Protein AF-0000000066874267 (afdb_homodimer)

Structure (mmCIF, N/CA/C/O backbone):
data_AF-0000000066874267-model_v1
#
loop_
_entity.id
_entity.type
_entity.pdbx_description
1 polymer 'Centrosomal protein of 76 kDa'
#
loop_
_atom_site.group_PDB
_atom_site.id
_atom_site.type_symbol
_atom_site.label_atom_id
_atom_site.label_alt_id
_atom_site.label_comp_id
_atom_site.label_asym_id
_atom_site.label_entity_id
_atom_site.label_seq_id
_atom_site.pdbx_PDB_ins_code
_atom_site.Cartn_x
_atom_site.Cartn_y
_atom_site.Cartn_z
_atom_site.occupancy
_atom_site.B_iso_or_equiv
_atom_site.auth_seq_id
_atom_site.auth_comp_id
_atom_site.auth_asym_id
_atom_site.auth_atom_id
_atom_site.pdbx_PDB_model_num
ATOM 1 N N . MET A 1 1 ? -34.625 -25.141 17.266 1 16.84 1 MET A N 1
ATOM 2 C CA . MET A 1 1 ? -34.594 -23.797 16.688 1 16.84 1 MET A CA 1
ATOM 3 C C . MET A 1 1 ? -33.312 -23.062 17.062 1 16.84 1 MET A C 1
ATOM 5 O O . MET A 1 1 ? -33.344 -22.188 17.938 1 16.84 1 MET A O 1
ATOM 9 N N . LEU A 1 2 ? -32.219 -23.562 17.234 1 17.75 2 LEU A N 1
ATOM 10 C CA . LEU A 1 2 ? -30.953 -23.422 17.938 1 17.75 2 LEU A CA 1
ATOM 11 C C . LEU A 1 2 ? -30.047 -22.422 17.203 1 17.75 2 LEU A C 1
ATOM 13 O O . LEU A 1 2 ? -29.312 -22.797 16.281 1 17.75 2 LEU A O 1
ATOM 17 N N . VAL A 1 3 ? -30.594 -21.297 16.625 1 19.62 3 VAL A N 1
ATOM 18 C CA . VAL A 1 3 ? -29.969 -20.156 15.977 1 19.62 3 VAL A CA 1
ATOM 19 C C . VAL A 1 3 ? -28.891 -19.562 16.906 1 19.62 3 VAL A C 1
ATOM 21 O O . VAL A 1 3 ? -29.203 -19.047 17.969 1 19.62 3 VAL A O 1
ATOM 24 N N . SER A 1 4 ? -27.875 -20.344 17.203 1 19.89 4 SER A N 1
ATOM 25 C CA . SER A 1 4 ? -26.812 -20.047 18.156 1 19.89 4 SER A CA 1
ATOM 26 C C . SER A 1 4 ? -26.25 -18.641 17.938 1 19.89 4 SER A C 1
ATOM 28 O O . SER A 1 4 ? -26.125 -18.188 16.797 1 19.89 4 SER A O 1
ATOM 30 N N . LYS A 1 5 ? -26.516 -17.703 18.891 1 24.44 5 LYS A N 1
ATOM 31 C CA . LYS A 1 5 ? -25.969 -16.391 19.234 1 24.44 5 LYS A CA 1
ATOM 32 C C . LYS A 1 5 ? -24.469 -16.344 19.047 1 24.44 5 LYS A C 1
ATOM 34 O O . LYS A 1 5 ? -23.719 -16.953 19.812 1 24.44 5 LYS A O 1
ATOM 39 N N . ILE A 1 6 ? -23.984 -16.531 17.938 1 23.16 6 ILE A N 1
ATOM 40 C CA . ILE A 1 6 ? -22.594 -16.266 17.562 1 23.16 6 ILE A CA 1
ATOM 41 C C . ILE A 1 6 ? -22.109 -14.977 18.219 1 23.16 6 ILE A C 1
ATOM 43 O O . ILE A 1 6 ? -22.656 -13.898 17.953 1 23.16 6 ILE A O 1
ATOM 47 N N . LYS A 1 7 ? -21.578 -14.961 19.484 1 24.89 7 LYS A N 1
ATOM 48 C CA . LYS A 1 7 ? -21.172 -14.031 20.531 1 24.89 7 LYS A CA 1
ATOM 49 C C . LYS A 1 7 ? -20.344 -12.891 19.969 1 24.89 7 LYS A C 1
ATOM 51 O O . LYS A 1 7 ? -19.406 -13.125 19.188 1 24.89 7 LYS A O 1
ATOM 56 N N . SER A 1 8 ? -20.781 -11.609 20.062 1 26.59 8 SER A N 1
ATOM 57 C CA . SER A 1 8 ? -20.359 -10.227 19.844 1 26.59 8 SER A CA 1
ATOM 58 C C . SER A 1 8 ? -18.938 -10.008 20.328 1 26.59 8 SER A C 1
ATOM 60 O O . SER A 1 8 ? -18.344 -8.953 20.078 1 26.59 8 SER A O 1
ATOM 62 N N . LYS A 1 9 ? -18.391 -10.828 21.219 1 29.64 9 LYS A N 1
ATOM 63 C CA . LYS A 1 9 ? -17.141 -10.547 21.922 1 29.64 9 LYS A CA 1
ATOM 64 C C . LYS A 1 9 ? -15.938 -10.688 20.984 1 29.64 9 LYS A C 1
ATOM 66 O O . LYS A 1 9 ? -14.883 -10.094 21.234 1 29.64 9 LYS A O 1
ATOM 71 N N . GLU A 1 10 ? -16.016 -11.539 20.031 1 29.89 10 GLU A N 1
ATOM 72 C CA . GLU A 1 10 ? -14.812 -11.742 19.219 1 29.89 10 GLU A CA 1
ATOM 73 C C . GLU A 1 10 ? -14.562 -10.555 18.297 1 29.89 10 GLU A C 1
ATOM 75 O O . GLU A 1 10 ? -13.461 -10.398 17.766 1 29.89 10 GLU A O 1
ATOM 80 N N . GLN A 1 11 ? -15.594 -9.844 18 1 29.8 11 GLN A N 1
ATOM 81 C CA . GLN A 1 11 ? -15.414 -8.711 17.094 1 29.8 11 GLN A CA 1
ATOM 82 C C . GLN A 1 11 ? -14.625 -7.59 17.766 1 29.8 11 GLN A C 1
ATOM 84 O O . GLN A 1 11 ? -13.992 -6.785 17.078 1 29.8 11 GLN A O 1
ATOM 89 N N . SER A 1 12 ? -14.805 -7.484 19.062 1 31.69 12 SER A N 1
ATOM 90 C CA . SER A 1 12 ? -14.25 -6.332 19.766 1 31.69 12 SER A CA 1
ATOM 91 C C . SER A 1 12 ? -12.727 -6.312 19.703 1 31.69 12 SER A C 1
ATOM 93 O O . SER A 1 12 ? -12.117 -5.246 19.672 1 31.69 12 SER A O 1
ATOM 95 N N . ASN A 1 13 ? -12.164 -7.504 19.688 1 30.94 13 ASN A N 1
ATOM 96 C CA . ASN A 1 13 ? -10.719 -7.543 19.875 1 30.94 13 ASN A CA 1
ATOM 97 C C . ASN A 1 13 ? -9.977 -7.18 18.594 1 30.94 13 ASN A C 1
ATOM 99 O O . ASN A 1 13 ? -8.75 -7.059 18.594 1 30.94 13 ASN A O 1
ATOM 103 N N . ILE A 1 14 ? -10.727 -7.289 17.578 1 31.17 14 ILE A N 1
ATOM 104 C CA . ILE A 1 14 ? -9.992 -7.094 16.344 1 31.17 14 ILE A CA 1
ATOM 105 C C . ILE A 1 14 ? -9.602 -5.629 16.203 1 31.17 14 ILE A C 1
ATOM 107 O O . ILE A 1 14 ? -8.5 -5.316 15.734 1 31.17 14 ILE A O 1
ATOM 111 N N . PHE A 1 15 ? -10.57 -4.785 16.562 1 31.53 15 PHE A N 1
ATOM 112 C CA . PHE A 1 15 ? -10.305 -3.383 16.266 1 31.53 15 PHE A CA 1
ATOM 113 C C . PHE A 1 15 ? -9.227 -2.826 17.188 1 31.53 15 PHE A C 1
ATOM 115 O O . PHE A 1 15 ? -8.773 -1.693 17.016 1 31.53 15 PHE A O 1
ATOM 122 N N . SER A 1 16 ? -9.125 -3.449 18.266 1 30.08 16 SER A N 1
ATOM 123 C CA . SER A 1 16 ? -8.172 -2.84 19.172 1 30.08 16 SER A CA 1
ATOM 124 C C . SER A 1 16 ? -6.746 -2.953 18.656 1 30.08 16 SER A C 1
ATOM 126 O O . SER A 1 16 ? -5.812 -2.404 19.234 1 30.08 16 SER A O 1
ATOM 128 N N . ARG A 1 17 ? -6.574 -3.861 17.719 1 30.7 17 ARG A N 1
ATOM 129 C CA . ARG A 1 17 ? -5.188 -4.09 17.312 1 30.7 17 ARG A CA 1
ATOM 130 C C . ARG A 1 17 ? -4.75 -3.09 16.25 1 30.7 17 ARG A C 1
ATOM 132 O O . ARG A 1 17 ? -3.977 -3.432 15.359 1 30.7 17 ARG A O 1
ATOM 139 N N . CYS A 1 18 ? -5.523 -2.039 16.047 1 28.09 18 CYS A N 1
ATOM 140 C CA . CYS A 1 18 ? -5.246 -1.227 14.859 1 28.09 18 CYS A CA 1
ATOM 141 C C . CYS A 1 18 ? -3.771 -0.851 14.789 1 28.09 18 CYS A C 1
ATOM 143 O O . CYS A 1 18 ? -3.123 -1.064 13.766 1 28.09 18 CYS A O 1
ATOM 145 N N . HIS A 1 19 ? -3.596 0.464 15.344 1 27.56 19 HIS A N 1
ATOM 146 C CA . HIS A 1 19 ? -2.316 1.11 15.07 1 27.56 19 HIS A CA 1
ATOM 147 C C . HIS A 1 19 ? -1.183 0.424 15.828 1 27.56 19 HIS A C 1
ATOM 149 O O . HIS A 1 19 ? -0.688 0.95 16.828 1 27.56 19 HIS A O 1
ATOM 155 N N . ASP A 1 20 ? -1.33 -0.837 15.961 1 29.5 20 ASP A N 1
ATOM 156 C CA . ASP A 1 20 ? -0.331 -1.401 16.859 1 29.5 20 ASP A CA 1
ATOM 157 C C . ASP A 1 20 ? 1.081 -1.175 16.328 1 29.5 20 ASP A C 1
ATOM 159 O O . ASP A 1 20 ? 2.014 -1.89 16.703 1 29.5 20 ASP A O 1
ATOM 163 N N . SER A 1 21 ? 1.077 -0.514 15.258 1 28.86 21 SER A N 1
ATOM 164 C CA . SER A 1 21 ? 2.506 -0.435 14.977 1 28.86 21 SER A CA 1
ATOM 165 C C . SER A 1 21 ? 3.297 -0.051 16.219 1 28.86 21 SER A C 1
ATOM 167 O O . SER A 1 21 ? 4.527 -0.001 16.188 1 28.86 21 SER A O 1
ATOM 169 N N . PHE A 1 22 ? 2.629 0.917 16.922 1 26.67 22 PHE A N 1
ATOM 170 C CA . PHE A 1 22 ? 3.592 1.436 17.875 1 26.67 22 PHE A CA 1
ATOM 171 C C . PHE A 1 22 ? 3.898 0.396 18.953 1 26.67 22 PHE A C 1
ATOM 173 O O . PHE A 1 22 ? 2.986 -0.129 19.594 1 26.67 22 PHE A O 1
ATOM 180 N N . LYS A 1 23 ? 5.027 -0.113 18.938 1 30.25 23 LYS A N 1
ATOM 181 C CA . LYS A 1 23 ? 5.727 -0.814 20 1 30.25 23 LYS A CA 1
ATOM 182 C C . LYS A 1 23 ? 5.305 -0.286 21.375 1 30.25 23 LYS A C 1
ATOM 184 O O . LYS A 1 23 ? 5.805 -0.744 22.406 1 30.25 23 LYS A O 1
ATOM 189 N N . SER A 1 24 ? 4.648 0.965 21.297 1 27.42 24 SER A N 1
ATOM 190 C CA . SER A 1 24 ? 4.629 1.567 22.625 1 27.42 24 SER A CA 1
ATOM 191 C C . SER A 1 24 ? 3.393 1.136 23.406 1 27.42 24 SER A C 1
ATOM 193 O O . SER A 1 24 ? 3.1 1.69 24.469 1 27.42 24 SER A O 1
ATOM 195 N N . THR A 1 25 ? 2.295 0.847 22.688 1 29.45 25 THR A N 1
ATOM 196 C CA . THR A 1 25 ? 1.247 0.598 23.672 1 29.45 25 THR A CA 1
ATOM 197 C C . THR A 1 25 ? 1.549 -0.664 24.484 1 29.45 25 THR A C 1
ATOM 199 O O . THR A 1 25 ? 1.672 -1.752 23.906 1 29.45 25 THR A O 1
ATOM 202 N N . TYR A 1 26 ? 2.184 -0.412 25.562 1 28.52 26 TYR A N 1
ATOM 203 C CA . TYR A 1 26 ? 2.637 -1.335 26.594 1 28.52 26 TYR A CA 1
ATOM 204 C C . TYR A 1 26 ? 1.454 -2.025 27.266 1 28.52 26 TYR A C 1
ATOM 206 O O . TYR A 1 26 ? 0.593 -1.366 27.844 1 28.52 26 TYR A O 1
ATOM 214 N N . GLU A 1 27 ? 0.888 -2.936 26.766 1 31.95 27 GLU A N 1
ATOM 215 C CA . GLU A 1 27 ? -0.055 -3.691 27.578 1 31.95 27 GLU A CA 1
ATOM 216 C C . GLU A 1 27 ? 0.465 -3.863 29 1 31.95 27 GLU A C 1
ATOM 218 O O . GLU A 1 27 ? 1.636 -3.592 29.281 1 31.95 27 GLU A O 1
ATOM 223 N N . ASP A 1 28 ? 0.007 -4.965 29.797 1 29.12 28 ASP A N 1
ATOM 224 C CA . ASP A 1 28 ? 0.048 -5.281 31.219 1 29.12 28 ASP A CA 1
ATOM 225 C C . ASP A 1 28 ? 1.484 -5.297 31.734 1 29.12 28 ASP A C 1
ATOM 227 O O . ASP A 1 28 ? 1.79 -4.68 32.75 1 29.12 28 ASP A O 1
ATOM 231 N N . SER A 1 29 ? 2.143 -6.617 31.859 1 30.2 29 SER A N 1
ATOM 232 C CA . SER A 1 29 ? 3.203 -6.918 32.812 1 30.2 29 SER A CA 1
ATOM 233 C C . SER A 1 29 ? 4.406 -6.004 32.625 1 30.2 29 SER A C 1
ATOM 235 O O . SER A 1 29 ? 4.488 -5.289 31.609 1 30.2 29 SER A O 1
ATOM 237 N N . LYS A 1 30 ? 5.91 -6.641 32.938 1 31.09 30 LYS A N 1
ATOM 238 C CA . LYS A 1 30 ? 7.312 -6.305 33.188 1 31.09 30 LYS A CA 1
ATOM 239 C C . LYS A 1 30 ? 7.977 -5.746 31.922 1 31.09 30 LYS A C 1
ATOM 241 O O . LYS A 1 30 ? 9.039 -6.219 31.516 1 31.09 30 LYS A O 1
ATOM 246 N N . THR A 1 31 ? 7.301 -5.219 31.031 1 33.34 31 THR A N 1
ATOM 247 C CA . THR A 1 31 ? 8.164 -4.902 29.906 1 33.34 31 THR A CA 1
ATOM 248 C C . THR A 1 31 ? 9.016 -3.672 30.188 1 33.34 31 THR A C 1
ATOM 250 O O . THR A 1 31 ? 8.484 -2.613 30.547 1 33.34 31 THR A O 1
ATOM 253 N N . CYS A 1 32 ? 10.211 -3.859 30.625 1 31.55 32 CYS A N 1
ATOM 254 C CA . CYS A 1 32 ? 11.336 -2.951 30.828 1 31.55 32 CYS A CA 1
ATOM 255 C C . CYS A 1 32 ? 11.562 -2.084 29.594 1 31.55 32 CYS A C 1
ATOM 257 O O . CYS A 1 32 ? 11.711 -2.6 28.484 1 31.55 32 CYS A O 1
ATOM 259 N N . MET A 1 33 ? 10.836 -1.027 29.594 1 38.56 33 MET A N 1
ATOM 260 C CA . MET A 1 33 ? 11.281 -0.154 28.516 1 38.56 33 MET A CA 1
ATOM 261 C C . MET A 1 33 ? 12.648 0.446 28.828 1 38.56 33 MET A C 1
ATOM 263 O O . MET A 1 33 ? 12.867 0.944 29.938 1 38.56 33 MET A O 1
ATOM 267 N N . SER A 1 34 ? 13.625 -0.039 28.328 1 41.41 34 SER A N 1
ATOM 268 C CA . SER A 1 34 ? 14.93 0.608 28.422 1 41.41 34 SER A CA 1
ATOM 269 C C . SER A 1 34 ? 14.992 1.862 27.562 1 41.41 34 SER A C 1
ATOM 271 O O . SER A 1 34 ? 14.719 1.806 26.359 1 41.41 34 SER A O 1
ATOM 273 N N . ILE A 1 35 ? 14.68 2.92 28.266 1 45.06 35 ILE A N 1
ATOM 274 C CA . ILE A 1 35 ? 14.914 4.168 27.547 1 45.06 35 ILE A CA 1
ATOM 275 C C . ILE A 1 35 ? 16.406 4.48 27.531 1 45.06 35 ILE A C 1
ATOM 277 O O . ILE A 1 35 ? 17.031 4.609 28.594 1 45.06 35 ILE A O 1
ATOM 281 N N . ASN A 1 36 ? 17.094 4.125 26.641 1 41.03 36 ASN A N 1
ATOM 282 C CA . ASN A 1 36 ? 18.484 4.535 26.5 1 41.03 36 ASN A CA 1
ATOM 283 C C . ASN A 1 36 ? 18.594 6.02 26.156 1 41.03 36 ASN A C 1
ATOM 285 O O . ASN A 1 36 ? 18.25 6.438 25.047 1 41.03 36 ASN A O 1
ATOM 289 N N . THR A 1 37 ? 18.562 6.809 27.266 1 48.44 37 THR A N 1
ATOM 290 C CA . THR A 1 37 ? 18.672 8.25 27.109 1 48.44 37 THR A CA 1
ATOM 291 C C . THR A 1 37 ? 20.125 8.68 26.938 1 48.44 37 THR A C 1
ATOM 293 O O . THR A 1 37 ? 20.766 9.094 27.906 1 48.44 37 THR A O 1
ATOM 296 N N . SER A 1 38 ? 20.906 8.18 26.25 1 49.06 38 SER A N 1
ATOM 297 C CA . SER A 1 38 ? 22.297 8.609 26.281 1 49.06 38 SER A CA 1
ATOM 298 C C . SER A 1 38 ? 22.422 10.102 25.984 1 49.06 38 SER A C 1
ATOM 300 O O . SER A 1 38 ? 23.234 10.805 26.594 1 49.06 38 SER A O 1
ATOM 302 N N . SER A 1 39 ? 21.625 10.734 25.031 1 55.38 39 SER A N 1
ATOM 303 C CA . SER A 1 39 ? 22.078 12.07 24.641 1 55.38 39 SER A CA 1
ATOM 304 C C . SER A 1 39 ? 20.938 13.094 24.75 1 55.38 39 SER A C 1
ATOM 306 O O . SER A 1 39 ? 21.172 14.297 24.641 1 55.38 39 SER A O 1
ATOM 308 N N . THR A 1 40 ? 19.719 12.68 25.141 1 66.75 40 THR A N 1
ATOM 309 C CA . THR A 1 40 ? 18.672 13.703 25.078 1 66.75 40 THR A CA 1
ATOM 310 C C . THR A 1 40 ? 17.75 13.609 26.297 1 66.75 40 THR A C 1
ATOM 312 O O . THR A 1 40 ? 17.688 12.562 26.938 1 66.75 40 THR A O 1
ATOM 315 N N . ALA A 1 41 ? 17.344 14.852 26.828 1 75.88 41 ALA A N 1
ATOM 316 C CA . ALA A 1 41 ? 16.344 14.891 27.891 1 75.88 41 ALA A CA 1
ATOM 317 C C . ALA A 1 41 ? 15.016 14.305 27.422 1 75.88 41 ALA A C 1
ATOM 319 O O . ALA A 1 41 ? 14.656 14.422 26.25 1 75.88 41 ALA A O 1
ATOM 320 N N . VAL A 1 42 ? 14.438 13.594 28.422 1 80.75 42 VAL A N 1
ATOM 321 C CA . VAL A 1 42 ? 13.188 12.922 28.062 1 80.75 42 VAL A CA 1
ATOM 322 C C . VAL A 1 42 ? 12.086 13.336 29.031 1 80.75 42 VAL A C 1
ATOM 324 O O . VAL A 1 42 ? 12.305 13.383 30.25 1 80.75 42 VAL A O 1
ATOM 327 N N . LEU A 1 43 ? 10.984 13.836 28.5 1 85.56 43 LEU A N 1
ATOM 328 C CA . LEU A 1 43 ? 9.773 14.078 29.281 1 85.56 43 LEU A CA 1
ATOM 329 C C . LEU A 1 43 ? 8.867 12.859 29.266 1 85.56 43 LEU A C 1
ATOM 331 O O . LEU A 1 43 ? 8.492 12.367 28.203 1 85.56 43 LEU A O 1
ATOM 335 N N . VAL A 1 44 ? 8.609 12.375 30.422 1 86.5 44 VAL A N 1
ATOM 336 C CA . VAL A 1 44 ? 7.723 11.227 30.547 1 86.5 44 VAL A CA 1
ATOM 337 C C . VAL A 1 44 ? 6.375 11.664 31.109 1 86.5 44 VAL A C 1
ATOM 339 O O . VAL A 1 44 ? 6.316 12.273 32.188 1 86.5 44 VAL A O 1
ATOM 342 N N . VAL A 1 45 ? 5.352 11.422 30.406 1 91.5 45 VAL A N 1
ATOM 343 C CA . VAL A 1 45 ? 3.994 11.719 30.844 1 91.5 45 VAL A CA 1
ATOM 344 C C . VAL A 1 45 ? 3.256 10.422 31.156 1 91.5 45 VAL A C 1
ATOM 346 O O . VAL A 1 45 ? 2.924 9.656 30.25 1 91.5 45 VAL A O 1
ATOM 349 N N . GLU A 1 46 ? 3.01 10.195 32.344 1 91 46 GLU A N 1
ATOM 350 C CA . GLU A 1 46 ? 2.215 9.055 32.781 1 91 46 GLU A CA 1
ATOM 351 C C . GLU A 1 46 ? 0.778 9.469 33.094 1 91 46 GLU A C 1
ATOM 353 O O . GLU A 1 46 ? 0.54 10.281 34 1 91 46 GLU A O 1
ATOM 358 N N . VAL A 1 47 ? -0.068 8.938 32.375 1 93.19 47 VAL A N 1
ATOM 359 C CA . VAL A 1 47 ? -1.48 9.203 32.625 1 93.19 47 VAL A CA 1
ATOM 360 C C . VAL A 1 47 ? -2.043 8.133 33.562 1 93.19 47 VAL A C 1
ATOM 362 O O . VAL A 1 47 ? -2.191 6.969 33.156 1 93.19 47 VAL A O 1
ATOM 365 N N . LEU A 1 48 ? -2.457 8.531 34.688 1 91 48 LEU A N 1
ATOM 366 C CA . LEU A 1 48 ? -2.846 7.578 35.719 1 91 48 LEU A CA 1
ATOM 367 C C . LEU A 1 48 ? -4.344 7.305 35.688 1 91 48 LEU A C 1
ATOM 369 O O . LEU A 1 48 ? -4.766 6.211 35.281 1 91 48 LEU A O 1
ATOM 373 N N . GLN A 1 49 ? -5.074 8.297 36.031 1 90.94 49 GLN A N 1
ATOM 374 C CA . GLN A 1 49 ? -6.52 8.109 36.094 1 90.94 49 GLN A CA 1
ATOM 375 C C . GLN A 1 49 ? -7.254 9.398 35.75 1 90.94 49 GLN A C 1
ATOM 377 O O . GLN A 1 49 ? -6.656 10.477 35.719 1 90.94 49 GLN A O 1
ATOM 382 N N . GLY A 1 50 ? -8.5 9.164 35.375 1 88.81 50 GLY A N 1
ATOM 383 C CA . GLY A 1 50 ? -9.422 10.266 35.188 1 88.81 50 GLY A CA 1
ATOM 384 C C . GLY A 1 50 ? -10.43 10.406 36.312 1 88.81 50 GLY A C 1
ATOM 385 O O . GLY A 1 50 ? -10.781 9.414 36.969 1 88.81 50 GLY A O 1
ATOM 386 N N . ARG A 1 51 ? -10.758 11.711 36.562 1 87.62 51 ARG A N 1
ATOM 387 C CA . ARG A 1 51 ? -11.773 11.984 37.562 1 87.62 51 ARG A CA 1
ATOM 388 C C . ARG A 1 51 ? -12.883 12.867 37 1 87.62 51 ARG A C 1
ATOM 390 O O . ARG A 1 51 ? -12.648 13.672 36.094 1 87.62 51 ARG A O 1
ATOM 397 N N . ALA A 1 52 ? -14.039 12.695 37.5 1 81.69 52 ALA A N 1
ATOM 398 C CA . ALA A 1 52 ? -15.203 13.539 37.219 1 81.69 52 ALA A CA 1
ATOM 399 C C . ALA A 1 52 ? -15.492 13.594 35.719 1 81.69 52 ALA A C 1
ATOM 401 O O . ALA A 1 52 ? -15.797 14.656 35.156 1 81.69 52 ALA A O 1
ATOM 402 N N . PHE A 1 53 ? -15.109 12.578 35.094 1 76.5 53 PHE A N 1
ATOM 403 C CA . PHE A 1 53 ? -15.492 12.578 33.688 1 76.5 53 PHE A CA 1
ATOM 404 C C . PHE A 1 53 ? -17 12.688 33.531 1 76.5 53 PHE A C 1
ATOM 406 O O . PHE A 1 53 ? -17.75 11.969 34.219 1 76.5 53 PHE A O 1
ATOM 413 N N . THR A 1 54 ? -17.438 14.031 33.781 1 54.94 54 THR A N 1
ATOM 414 C CA . THR A 1 54 ? -18.844 14.414 33.812 1 54.94 54 THR A CA 1
ATOM 415 C C . THR A 1 54 ? -19.672 13.531 32.906 1 54.94 54 THR A C 1
ATOM 417 O O . THR A 1 54 ? -19.156 13 31.906 1 54.94 54 THR A O 1
ATOM 420 N N . SER A 1 55 ? -20.875 13.266 33.406 1 44.84 55 SER A N 1
ATOM 421 C CA . SER A 1 55 ? -22.125 12.758 32.875 1 44.84 55 SER A CA 1
ATOM 422 C C . SER A 1 55 ? -22.391 13.32 31.469 1 44.84 55 SER A C 1
ATOM 424 O O . SER A 1 55 ? -23.406 13.016 30.859 1 44.84 55 SER A O 1
ATOM 426 N N . HIS A 1 56 ? -21.734 14.445 31.25 1 45.62 56 HIS A N 1
ATOM 427 C CA . HIS A 1 56 ? -22.109 15.117 30.016 1 45.62 56 HIS A CA 1
ATOM 428 C C . HIS A 1 56 ? -22.047 14.164 28.828 1 45.62 56 HIS A C 1
ATOM 430 O O . HIS A 1 56 ? -22.406 14.531 27.703 1 45.62 56 HIS A O 1
ATOM 436 N N . LEU A 1 57 ? -21.219 13.32 29.016 1 46.56 57 LEU A N 1
ATOM 437 C CA . LEU A 1 57 ? -21.391 12.375 27.922 1 46.56 57 LEU A CA 1
ATOM 438 C C . LEU A 1 57 ? -22.844 11.961 27.766 1 46.56 57 LEU A C 1
ATOM 440 O O . LEU A 1 57 ? -23.172 11.094 26.969 1 46.56 57 LEU A O 1
ATOM 444 N N . GLN A 1 58 ? -23.594 12.273 28.797 1 39.94 58 GLN A N 1
ATOM 445 C CA . GLN A 1 58 ? -25.031 12.023 28.875 1 39.94 58 GLN A CA 1
ATOM 446 C C . GLN A 1 58 ? -25.781 12.805 27.812 1 39.94 58 GLN A C 1
ATOM 448 O O . GLN A 1 58 ? -26.953 12.531 27.562 1 39.94 58 GLN A O 1
ATOM 453 N N . THR A 1 59 ? -25.453 14.188 27.75 1 38.28 59 THR A N 1
ATOM 454 C CA . THR A 1 59 ? -26.406 15.008 27.016 1 38.28 59 THR A CA 1
ATOM 455 C C . THR A 1 59 ? -26.719 14.383 25.656 1 38.28 59 THR A C 1
ATOM 457 O O . THR A 1 59 ? -27.469 14.953 24.875 1 38.28 59 THR A O 1
ATOM 460 N N . TYR A 1 60 ? -25.781 13.852 24.969 1 34.09 60 TYR A N 1
ATOM 461 C CA . TYR A 1 60 ? -26.484 13.625 23.703 1 34.09 60 TYR A CA 1
ATOM 462 C C . TYR A 1 60 ? -27.828 12.938 23.938 1 34.09 60 TYR A C 1
ATOM 464 O O . TYR A 1 60 ? -27.906 11.969 24.688 1 34.09 60 TYR A O 1
ATOM 472 N N . GLU A 1 61 ? -28.906 13.75 23.875 1 35.88 61 GLU A N 1
ATOM 473 C CA . GLU A 1 61 ? -30.344 13.484 24 1 35.88 61 GLU A CA 1
ATOM 474 C C . GLU A 1 61 ? -30.641 12 23.859 1 35.88 61 GLU A C 1
ATOM 476 O O . GLU A 1 61 ? -31.422 11.438 24.641 1 35.88 61 GLU A O 1
ATOM 481 N N . ASP A 1 62 ? -30.672 11.594 22.531 1 35.78 62 ASP A N 1
ATOM 482 C CA . ASP A 1 62 ? -31.438 10.367 22.281 1 35.78 62 ASP A CA 1
ATOM 483 C C . ASP A 1 62 ? -30.859 9.203 23.078 1 35.78 62 ASP A C 1
ATOM 485 O O . ASP A 1 62 ? -31.016 8.039 22.703 1 35.78 62 ASP A O 1
ATOM 489 N N . ILE A 1 63 ? -30.016 9.477 23.969 1 34.5 63 ILE A N 1
ATOM 490 C CA . ILE A 1 63 ? -29.578 8.32 24.734 1 34.5 63 ILE A CA 1
ATOM 491 C C . ILE A 1 63 ? -30.672 7.91 25.719 1 34.5 63 ILE A C 1
ATOM 493 O O . ILE A 1 63 ? -30.391 7.297 26.75 1 34.5 63 ILE A O 1
ATOM 497 N N . GLU A 1 64 ? -31.641 8.508 26.031 1 33.72 64 GLU A N 1
ATOM 498 C CA . GLU A 1 64 ? -32.594 7.688 26.781 1 33.72 64 GLU A CA 1
ATOM 499 C C . GLU A 1 64 ? -32.469 6.211 26.422 1 33.72 64 GLU A C 1
ATOM 501 O O . GLU A 1 64 ? -33.188 5.371 26.922 1 33.72 64 GLU A O 1
ATOM 506 N N . ILE A 1 65 ? -32.25 5.883 25.25 1 35.19 65 ILE A N 1
ATOM 507 C CA . ILE A 1 65 ? -32.25 4.434 25.109 1 35.19 65 ILE A CA 1
ATOM 508 C C . ILE A 1 65 ? -31.281 3.801 26.094 1 35.19 65 ILE A C 1
ATOM 510 O O . ILE A 1 65 ? -30.219 4.363 26.375 1 35.19 65 ILE A O 1
ATOM 514 N N . GLU A 1 66 ? -31.406 2.355 26.469 1 33 66 GLU A N 1
ATOM 515 C CA . GLU A 1 66 ? -31.172 1.403 27.562 1 33 66 GLU A CA 1
ATOM 516 C C . GLU A 1 66 ? -29.75 1.503 28.094 1 33 66 GLU A C 1
ATOM 518 O O . GLU A 1 66 ? -28.812 1.807 27.328 1 33 66 GLU A O 1
ATOM 523 N N . GLU A 1 67 ? -29.359 1.585 29.5 1 37.44 67 GLU A N 1
ATOM 524 C CA . GLU A 1 67 ? -28.266 1.131 30.359 1 37.44 67 GLU A CA 1
ATOM 525 C C . GLU A 1 67 ? -27.328 0.193 29.609 1 37.44 67 GLU A C 1
ATOM 527 O O . GLU A 1 67 ? -26.125 0.128 29.906 1 37.44 67 GLU A O 1
ATOM 532 N N . SER A 1 68 ? -27.891 -0.702 28.922 1 38.47 68 SER A N 1
ATOM 533 C CA . SER A 1 68 ? -27.297 -1.824 28.203 1 38.47 68 SER A CA 1
ATOM 534 C C . SER A 1 68 ? -26.328 -1.342 27.141 1 38.47 68 SER A C 1
ATOM 536 O O . SER A 1 68 ? -25.375 -2.047 26.781 1 38.47 68 SER A O 1
ATOM 538 N N . LYS A 1 69 ? -26.562 0.027 26.578 1 43.91 69 LYS A N 1
ATOM 539 C CA . LYS A 1 69 ? -25.812 0.395 25.375 1 43.91 69 LYS A CA 1
ATOM 540 C C . LYS A 1 69 ? -24.547 1.166 25.75 1 43.91 69 LYS A C 1
ATOM 542 O O . LYS A 1 69 ? -23.781 1.561 24.875 1 43.91 69 LYS A O 1
ATOM 547 N N . ARG A 1 70 ? -24.438 1.714 26.938 1 49.97 70 ARG A N 1
ATOM 548 C CA . ARG A 1 70 ? -23.234 2.359 27.469 1 49.97 70 ARG A CA 1
ATOM 549 C C . ARG A 1 70 ? -22.031 1.443 27.344 1 49.97 70 ARG A C 1
ATOM 551 O O . ARG A 1 70 ? -20.891 1.916 27.266 1 49.97 70 ARG A O 1
ATOM 558 N N . SER A 1 71 ? -22.219 0.288 27.656 1 54.44 71 SER A N 1
ATOM 559 C CA . SER A 1 71 ? -21.172 -0.722 27.688 1 54.44 71 SER A CA 1
ATOM 560 C C . SER A 1 71 ? -20.406 -0.766 26.375 1 54.44 71 SER A C 1
ATOM 562 O O . SER A 1 71 ? -19.297 -1.309 26.312 1 54.44 71 SER A O 1
ATOM 564 N N . ASP A 1 72 ? -20.922 0.229 25.359 1 67.69 72 ASP A N 1
ATOM 565 C CA . ASP A 1 72 ? -20.281 -0.032 24.078 1 67.69 72 ASP A CA 1
ATOM 566 C C . ASP A 1 72 ? -19.406 1.147 23.656 1 67.69 72 ASP A C 1
ATOM 568 O O . ASP A 1 72 ? -18.922 1.19 22.516 1 67.69 72 ASP A O 1
ATOM 572 N N . VAL A 1 73 ? -19.266 2.205 24.734 1 78.94 73 VAL A N 1
ATOM 573 C CA . VAL A 1 73 ? -18.469 3.363 24.344 1 78.94 73 VAL A CA 1
ATOM 574 C C . VAL A 1 73 ? -17.094 3.281 25 1 78.94 73 VAL A C 1
ATOM 576 O O . VAL A 1 73 ? -16.984 3.068 26.219 1 78.94 73 VAL A O 1
ATOM 579 N N . ASN A 1 74 ? -16.109 3.383 24.203 1 86.88 74 ASN A N 1
ATOM 580 C CA . ASN A 1 74 ? -14.734 3.41 24.688 1 86.88 74 ASN A CA 1
ATOM 581 C C . ASN A 1 74 ? -14.055 4.742 24.375 1 86.88 74 ASN A C 1
ATOM 583 O O . ASN A 1 74 ? -14.414 5.41 23.391 1 86.88 74 ASN A O 1
ATOM 587 N N . LEU A 1 75 ? -13.258 5.156 25.359 1 89.62 75 LEU A N 1
ATOM 588 C CA . LEU A 1 75 ? -12.523 6.402 25.172 1 89.62 75 LEU A CA 1
ATOM 589 C C . LEU A 1 75 ? -11.07 6.125 24.766 1 89.62 75 LEU A C 1
ATOM 591 O O . LEU A 1 75 ? -10.539 5.051 25.062 1 89.62 75 LEU A O 1
ATOM 595 N N . GLN A 1 76 ? -10.555 7.059 24.094 1 92.19 76 GLN A N 1
ATOM 596 C CA . GLN A 1 76 ? -9.156 6.984 23.688 1 92.19 76 GLN A CA 1
ATOM 597 C C . GLN A 1 76 ? -8.461 8.328 23.875 1 92.19 76 GLN A C 1
ATOM 599 O O . GLN A 1 76 ? -9.039 9.375 23.562 1 92.19 76 GLN A O 1
ATOM 604 N N . LEU A 1 77 ? -7.262 8.289 24.391 1 94.75 77 LEU A N 1
ATOM 605 C CA . LEU A 1 77 ? -6.469 9.484 24.625 1 94.75 77 LEU A CA 1
ATOM 606 C C . LEU A 1 77 ? -5.379 9.641 23.578 1 94.75 77 LEU A C 1
ATOM 608 O O . LEU A 1 77 ? -4.676 8.68 23.266 1 94.75 77 LEU A O 1
ATOM 612 N N . HIS A 1 78 ? -5.289 10.82 23.031 1 95.62 78 HIS A N 1
ATOM 613 C CA . HIS A 1 78 ? -4.23 11.188 22.094 1 95.62 78 HIS A CA 1
ATOM 614 C C . HIS A 1 78 ? -3.371 12.312 22.641 1 95.62 78 HIS A C 1
ATOM 616 O O . HIS A 1 78 ? -3.895 13.297 23.172 1 95.62 78 HIS A O 1
ATOM 622 N N . ILE A 1 79 ? -2.07 12.148 22.594 1 95.62 79 ILE A N 1
ATOM 623 C CA . ILE A 1 79 ? -1.156 13.141 23.141 1 95.62 79 ILE A CA 1
ATOM 624 C C . ILE A 1 79 ? -0.084 13.484 22.109 1 95.62 79 ILE A C 1
ATOM 626 O O . ILE A 1 79 ? 0.381 12.617 21.375 1 95.62 79 ILE A O 1
ATOM 630 N N . ALA A 1 80 ? 0.181 14.766 22 1 94.31 80 ALA A N 1
ATOM 631 C CA . ALA A 1 80 ? 1.176 15.211 21.031 1 94.31 80 ALA A CA 1
ATOM 632 C C . ALA A 1 80 ? 2.094 16.266 21.625 1 94.31 80 ALA A C 1
ATOM 634 O O . ALA A 1 80 ? 1.656 17.094 22.438 1 94.31 80 ALA A O 1
ATOM 635 N N . TYR A 1 81 ? 3.336 16.203 21.344 1 90.88 81 TYR A N 1
ATOM 636 C CA . TYR A 1 81 ? 4.355 17.188 21.672 1 90.88 81 TYR A CA 1
ATOM 637 C C . TYR A 1 81 ? 5.332 17.359 20.516 1 90.88 81 TYR A C 1
ATOM 639 O O . TYR A 1 81 ? 6.062 16.438 20.156 1 90.88 81 TYR A O 1
ATOM 647 N N . LYS A 1 82 ? 5.273 18.484 19.875 1 84.19 82 LYS A N 1
ATOM 648 C CA . LYS A 1 82 ? 6.105 18.797 18.703 1 84.19 82 LYS A CA 1
ATOM 649 C C . LYS A 1 82 ? 5.93 17.75 17.609 1 84.19 82 LYS A C 1
ATOM 651 O O . LYS A 1 82 ? 4.809 17.469 17.188 1 84.19 82 LYS A O 1
ATOM 656 N N . ASP A 1 83 ? 6.93 17.031 17.312 1 83.25 83 ASP A N 1
ATOM 657 C CA . ASP A 1 83 ? 6.836 16.109 16.188 1 83.25 83 ASP A CA 1
ATOM 658 C C . ASP A 1 83 ? 6.594 14.672 16.656 1 83.25 83 ASP A C 1
ATOM 660 O O . ASP A 1 83 ? 6.797 13.719 15.906 1 83.25 83 ASP A O 1
ATOM 664 N N . CYS A 1 84 ? 6.109 14.555 17.875 1 88.44 84 CYS A N 1
ATOM 665 C CA . CYS A 1 84 ? 5.812 13.234 18.422 1 88.44 84 CYS A CA 1
ATOM 666 C C . CYS A 1 84 ? 4.34 13.117 18.781 1 88.44 84 CYS A C 1
ATOM 668 O O . CYS A 1 84 ? 3.746 14.062 19.297 1 88.44 84 CYS A O 1
ATOM 670 N N . ARG A 1 85 ? 3.84 12.07 18.453 1 92.56 85 ARG A N 1
ATOM 671 C CA . ARG A 1 85 ? 2.434 11.812 18.734 1 92.56 85 ARG A CA 1
ATOM 672 C C . ARG A 1 85 ? 2.227 10.367 19.188 1 92.56 85 ARG A C 1
ATOM 674 O O . ARG A 1 85 ? 2.854 9.453 18.656 1 92.56 85 ARG A O 1
ATOM 681 N N . PHE A 1 86 ? 1.323 10.195 20.234 1 91.81 86 PHE A N 1
ATOM 682 C CA . PHE A 1 86 ? 0.994 8.867 20.734 1 91.81 86 PHE A CA 1
ATOM 683 C C . PHE A 1 86 ? -0.503 8.742 21 1 91.81 86 PHE A C 1
ATOM 685 O O . PHE A 1 86 ? -1.21 9.75 21.094 1 91.81 86 PHE A O 1
ATOM 692 N N . SER A 1 87 ? -0.915 7.582 20.984 1 92.94 87 SER A N 1
ATOM 693 C CA . SER A 1 87 ? -2.297 7.281 21.328 1 92.94 87 SER A CA 1
ATOM 694 C C . SER A 1 87 ? -2.369 6.184 22.391 1 92.94 87 SER A C 1
ATOM 696 O O . SER A 1 87 ? -1.543 5.27 22.406 1 92.94 87 SER A O 1
ATOM 698 N N . SER A 1 88 ? -3.342 6.266 23.219 1 91.56 88 SER A N 1
ATOM 699 C CA . SER A 1 88 ? -3.527 5.27 24.266 1 91.56 88 SER A CA 1
ATOM 700 C C . SER A 1 88 ? -4.379 4.105 23.766 1 91.56 88 SER A C 1
ATOM 702 O O . SER A 1 88 ? -4.977 4.172 22.703 1 91.56 88 SER A O 1
ATOM 704 N N . LYS A 1 89 ? -4.363 3.062 24.641 1 88 89 LYS A N 1
ATOM 705 C CA . LYS A 1 89 ? -5.352 2.004 24.453 1 88 89 LYS A CA 1
ATOM 706 C C . LYS A 1 89 ? -6.754 2.488 24.797 1 88 89 LYS A C 1
ATOM 708 O O . LYS A 1 89 ? -6.914 3.535 25.422 1 88 89 LYS A O 1
ATOM 713 N N . LEU A 1 90 ? -7.652 1.743 24.344 1 87.94 90 LEU A N 1
ATOM 714 C CA . LEU A 1 90 ? -9.031 2.09 24.672 1 87.94 90 LEU A CA 1
ATOM 715 C C . LEU A 1 90 ? -9.328 1.851 26.141 1 87.94 90 LEU A C 1
ATOM 717 O O . LEU A 1 90 ? -8.844 0.875 26.719 1 87.94 90 LEU A O 1
ATOM 721 N N . PHE A 1 91 ? -10 2.791 26.734 1 86.38 91 PHE A N 1
ATOM 722 C CA . PHE A 1 91 ? -10.414 2.623 28.125 1 86.38 91 PHE A CA 1
ATOM 723 C C . PHE A 1 91 ? -11.906 2.908 28.281 1 86.38 91 PHE A C 1
ATOM 725 O O . PHE A 1 91 ? -12.5 3.602 27.453 1 86.38 91 PHE A O 1
ATOM 732 N N . GLN A 1 92 ? -12.453 2.385 29.266 1 82.94 92 GLN A N 1
ATOM 733 C CA . GLN A 1 92 ? -13.898 2.434 29.453 1 82.94 92 GLN A CA 1
ATOM 734 C C . GLN A 1 92 ? -14.352 3.83 29.859 1 82.94 92 GLN A C 1
ATOM 736 O O . GLN A 1 92 ? -13.633 4.539 30.562 1 82.94 92 GLN A O 1
ATOM 741 N N . CYS A 1 93 ? -15.516 4.105 29.406 1 82.12 93 CYS A N 1
ATOM 742 C CA . CYS A 1 93 ? -16.125 5.391 29.75 1 82.12 93 CYS A CA 1
ATOM 743 C C . CYS A 1 93 ? -16.781 5.336 31.109 1 82.12 93 CYS A C 1
ATOM 745 O O . CYS A 1 93 ? -17.984 5.055 31.219 1 82.12 93 CYS A O 1
ATOM 747 N N . THR A 1 94 ? -16.047 5.543 32.125 1 82.5 94 THR A N 1
ATOM 748 C CA . THR A 1 94 ? -16.531 5.609 33.5 1 82.5 94 THR A CA 1
ATOM 749 C C . THR A 1 94 ? -16.234 6.977 34.094 1 82.5 94 THR A C 1
ATOM 751 O O . THR A 1 94 ? -15.555 7.801 33.5 1 82.5 94 THR A O 1
ATOM 754 N N . THR A 1 95 ? -16.812 7.242 35.219 1 82.56 95 THR A N 1
ATOM 755 C CA . THR A 1 95 ? -16.578 8.516 35.875 1 82.56 95 THR A CA 1
ATOM 756 C C . THR A 1 95 ? -15.125 8.641 36.312 1 82.56 95 THR A C 1
ATOM 758 O O . THR A 1 95 ? -14.57 9.734 36.344 1 82.56 95 THR A O 1
ATOM 761 N N . GLU A 1 96 ? -14.664 7.457 36.688 1 87.06 96 GLU A N 1
ATOM 762 C CA . GLU A 1 96 ? -13.266 7.438 37.094 1 87.06 96 GLU A CA 1
ATOM 763 C C . GLU A 1 96 ? -12.492 6.344 36.344 1 87.06 96 GLU A C 1
ATOM 765 O O . GLU A 1 96 ? -12.047 5.375 36.969 1 87.06 96 GLU A O 1
ATOM 770 N N . PRO A 1 97 ? -12.203 6.641 35.156 1 87.31 97 PRO A N 1
ATOM 771 C CA . PRO A 1 97 ? -11.508 5.609 34.375 1 87.31 97 PRO A CA 1
ATOM 772 C C . PRO A 1 97 ? -10.039 5.469 34.781 1 87.31 97 PRO A C 1
ATOM 774 O O . PRO A 1 97 ? -9.375 6.473 35.062 1 87.31 97 PRO A O 1
ATOM 777 N N . ILE A 1 98 ? -9.609 4.254 34.812 1 88.19 98 ILE A N 1
ATOM 778 C CA . ILE A 1 98 ? -8.195 3.959 35.031 1 88.19 98 ILE A CA 1
ATOM 779 C C . ILE A 1 98 ? -7.492 3.801 33.688 1 88.19 98 ILE A C 1
ATOM 781 O O . ILE A 1 98 ? -7.84 2.916 32.906 1 88.19 98 ILE A O 1
ATOM 785 N N . ILE A 1 99 ? -6.605 4.609 33.375 1 88.62 99 ILE A N 1
ATOM 786 C CA . ILE A 1 99 ? -5.961 4.617 32.062 1 88.62 99 ILE A CA 1
ATOM 787 C C . ILE A 1 99 ? -4.566 4.004 32.188 1 88.62 99 ILE A C 1
ATOM 789 O O . ILE A 1 99 ? -4.215 3.109 31.406 1 88.62 99 ILE A O 1
ATOM 793 N N . ASN A 1 100 ? -3.73 4.348 33.062 1 87.12 100 ASN A N 1
ATOM 794 C CA . ASN A 1 100 ? -2.398 3.828 33.375 1 87.12 100 ASN A CA 1
ATOM 795 C C . ASN A 1 100 ? -1.58 3.631 32.094 1 87.12 100 ASN A C 1
ATOM 797 O O . ASN A 1 100 ? -1.148 2.518 31.797 1 87.12 100 ASN A O 1
ATOM 801 N N . GLN A 1 101 ? -1.306 4.68 31.406 1 90.5 101 GLN A N 1
ATOM 802 C CA . GLN A 1 101 ? -0.498 4.664 30.188 1 90.5 101 GLN A CA 1
ATOM 803 C C . GLN A 1 101 ? 0.67 5.641 30.281 1 90.5 101 GLN A C 1
ATOM 805 O O . GLN A 1 101 ? 0.562 6.68 30.938 1 90.5 101 GLN A O 1
ATOM 810 N N . ILE A 1 102 ? 1.777 5.285 29.656 1 86.88 102 ILE A N 1
ATOM 811 C CA . ILE A 1 102 ? 2.99 6.094 29.719 1 86.88 102 ILE A CA 1
ATOM 812 C C . ILE A 1 102 ? 3.406 6.523 28.312 1 86.88 102 ILE A C 1
ATOM 814 O O . ILE A 1 102 ? 3.404 5.711 27.391 1 86.88 102 ILE A O 1
ATOM 818 N N . PHE A 1 103 ? 3.723 7.766 28.234 1 90 103 PHE A N 1
ATOM 819 C CA . PHE A 1 103 ? 4.203 8.32 26.969 1 90 103 PHE A CA 1
ATOM 820 C C . PHE A 1 103 ? 5.535 9.039 27.172 1 90 103 PHE A C 1
ATOM 822 O O . PHE A 1 103 ? 5.68 9.844 28.094 1 90 103 PHE A O 1
ATOM 829 N N . CYS A 1 104 ? 6.488 8.773 26.266 1 85.56 104 CYS A N 1
ATOM 830 C CA . CYS A 1 104 ? 7.82 9.359 26.375 1 85.56 104 CYS A CA 1
ATOM 831 C C . CYS A 1 104 ? 8.102 10.305 25.203 1 85.56 104 CYS A C 1
ATOM 833 O O . CYS A 1 104 ? 7.953 9.922 24.047 1 85.56 104 CYS A O 1
ATOM 835 N N . PHE A 1 105 ? 8.469 11.516 25.531 1 85.5 105 PHE A N 1
ATOM 836 C CA . PHE A 1 105 ? 8.805 12.516 24.516 1 85.5 105 PHE A CA 1
ATOM 837 C C . PHE A 1 105 ? 10.266 12.938 24.641 1 85.5 105 PHE A C 1
ATOM 839 O O . PHE A 1 105 ? 10.727 13.281 25.734 1 85.5 105 PHE A O 1
ATOM 846 N N . GLU A 1 106 ? 10.945 12.922 23.547 1 79.38 106 GLU A N 1
ATOM 847 C CA . GLU A 1 106 ? 12.32 13.422 23.531 1 79.38 106 GLU A CA 1
ATOM 848 C C . GLU A 1 106 ? 12.352 14.945 23.391 1 79.38 106 GLU A C 1
ATOM 850 O O . GLU A 1 106 ? 11.656 15.508 22.547 1 79.38 106 GLU A O 1
ATOM 855 N N . LEU A 1 107 ? 13.023 15.539 24.344 1 77.25 107 LEU A N 1
ATOM 856 C CA . LEU A 1 107 ? 13.141 16.984 24.312 1 77.25 107 LEU A CA 1
ATOM 857 C C . LEU A 1 107 ? 14.383 17.422 23.547 1 77.25 107 LEU A C 1
ATOM 859 O O . LEU A 1 107 ? 15.508 17.172 23.984 1 77.25 107 LEU A O 1
ATOM 863 N N . ILE A 1 108 ? 14.266 17.438 22.125 1 59.19 108 ILE A N 1
ATOM 864 C CA . ILE A 1 108 ? 15.406 17.844 21.328 1 59.19 108 ILE A CA 1
ATOM 865 C C . ILE A 1 108 ? 15.555 19.359 21.359 1 59.19 108 ILE A C 1
ATOM 867 O O . ILE A 1 108 ? 14.586 20.094 21.125 1 59.19 108 ILE A O 1
ATOM 871 N N . SER A 1 109 ? 16.453 19.922 22.062 1 52.16 109 SER A N 1
ATOM 872 C CA . SER A 1 109 ? 16.672 21.359 22.016 1 52.16 109 SER A CA 1
ATOM 873 C C . SER A 1 109 ? 17.078 21.828 20.625 1 52.16 109 SER A C 1
ATOM 875 O O . SER A 1 109 ? 17.812 21.141 19.922 1 52.16 109 SER A O 1
ATOM 877 N N . GLY A 1 110 ? 16.234 22.422 19.797 1 48.56 110 GLY A N 1
ATOM 878 C CA . GLY A 1 110 ? 16.531 22.984 18.484 1 48.56 110 GLY A CA 1
ATOM 879 C C . GLY A 1 110 ? 17.969 23.438 18.359 1 48.56 110 GLY A C 1
ATOM 880 O O . GLY A 1 110 ? 18.422 23.766 17.266 1 48.56 110 GLY A O 1
ATOM 881 N N . ASN A 1 111 ? 18.5 24.172 19.172 1 41.81 111 ASN A N 1
ATOM 882 C CA . ASN A 1 111 ? 19.844 24.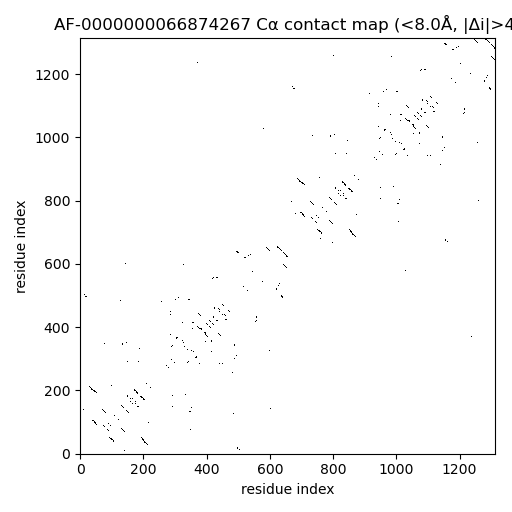656 18.969 1 41.81 111 ASN A CA 1
ATOM 883 C C . ASN A 1 111 ? 20.859 23.531 18.938 1 41.81 111 ASN A C 1
ATOM 885 O O . ASN A 1 111 ? 21.422 23.141 19.969 1 41.81 111 ASN A O 1
ATOM 889 N N . LEU A 1 112 ? 20.609 22.625 18.109 1 40.72 112 LEU A N 1
ATOM 890 C CA . LEU A 1 112 ? 21.484 21.484 17.812 1 40.72 112 LEU A CA 1
ATOM 891 C C . LEU A 1 112 ? 22.938 21.922 17.75 1 40.72 112 LEU A C 1
ATOM 893 O O . LEU A 1 112 ? 23.781 21.188 17.234 1 40.72 112 LEU A O 1
ATOM 897 N N . SER A 1 113 ? 23.297 23.094 17.547 1 38.94 113 SER A N 1
ATOM 898 C CA . SER A 1 113 ? 24.75 23.078 17.312 1 38.94 113 SER A CA 1
ATOM 899 C C . SER A 1 113 ? 25.422 21.984 18.109 1 38.94 113 SER A C 1
ATOM 901 O O . SER A 1 113 ? 26.125 21.141 17.531 1 38.94 113 SER A O 1
ATOM 903 N N . LYS A 1 114 ? 26.625 22.422 18.922 1 37 114 LYS A N 1
ATOM 904 C CA . LYS A 1 114 ? 27.703 21.688 19.562 1 37 114 LYS A CA 1
ATOM 905 C C . LYS A 1 114 ? 27.156 20.781 20.672 1 37 114 LYS A C 1
ATOM 907 O O . LYS A 1 114 ? 26.203 21.156 21.359 1 37 114 LYS A O 1
ATOM 912 N N . GLY A 1 115 ? 27.578 19.672 20.891 1 37.22 115 GLY A N 1
ATOM 913 C CA . GLY A 1 115 ? 27.719 18.688 21.953 1 37.22 115 GLY A CA 1
ATOM 914 C C . GLY A 1 115 ? 26.984 19.062 23.219 1 37.22 115 GLY A C 1
ATOM 915 O O . GLY A 1 115 ? 27.312 18.578 24.312 1 37.22 115 GLY A O 1
ATOM 916 N N . ARG A 1 116 ? 26.469 20.375 23.375 1 41.88 116 ARG A N 1
ATOM 917 C CA . ARG A 1 116 ? 26.344 20.906 24.719 1 41.88 116 ARG A CA 1
ATOM 918 C C . ARG A 1 116 ? 25.109 20.328 25.422 1 41.88 116 ARG A C 1
ATOM 920 O O . ARG A 1 116 ? 24.141 19.953 24.766 1 41.88 116 ARG A O 1
ATOM 927 N N . ASP A 1 117 ? 25 20.156 26.688 1 48.53 117 ASP A N 1
ATOM 928 C CA . ASP A 1 117 ? 24.297 19.75 27.891 1 48.53 117 ASP A CA 1
ATOM 929 C C . ASP A 1 117 ? 22.906 20.391 27.969 1 48.53 117 ASP A C 1
ATOM 931 O O . ASP A 1 117 ? 22.781 21.609 27.906 1 48.53 117 ASP A O 1
ATOM 935 N N . VAL A 1 118 ? 21.812 19.688 27.359 1 54.84 118 VAL A N 1
ATOM 936 C CA . VAL A 1 118 ? 20.453 20.109 27.656 1 54.84 118 VAL A CA 1
ATOM 937 C C . VAL A 1 118 ? 20.359 20.578 29.109 1 54.84 118 VAL A C 1
ATOM 939 O O . VAL A 1 118 ? 20.516 19.781 30.031 1 54.84 118 VAL A O 1
ATOM 942 N N . THR A 1 119 ? 20.672 21.922 29.328 1 60.62 119 THR A N 1
ATOM 943 C CA . THR A 1 119 ? 20.453 22.469 30.656 1 60.62 119 THR A CA 1
ATOM 944 C C . THR A 1 119 ? 19 22.906 30.828 1 60.62 119 THR A C 1
ATOM 946 O O . THR A 1 119 ? 18.281 23.078 29.828 1 60.62 119 THR A O 1
ATOM 949 N N . LEU A 1 120 ? 18.438 22.859 31.953 1 62.66 120 LEU A N 1
ATOM 950 C CA . LEU A 1 120 ? 17.078 23.297 32.281 1 62.66 120 LEU A CA 1
ATOM 951 C C . LEU A 1 120 ? 16.844 24.719 31.812 1 62.66 120 LEU A C 1
ATOM 953 O O . LEU A 1 120 ? 15.727 25.078 31.422 1 62.66 120 LEU A O 1
ATOM 957 N N . GLU A 1 121 ? 17.984 25.5 31.781 1 64.12 121 GLU A N 1
ATOM 958 C CA . GLU A 1 121 ? 17.875 26.875 31.328 1 64.12 121 GLU A CA 1
ATOM 959 C C . GLU A 1 121 ? 17.531 26.938 29.828 1 64.12 121 GLU A C 1
ATOM 961 O O . GLU A 1 121 ? 16.719 27.766 29.406 1 64.12 121 GLU A O 1
ATOM 966 N N . ASN A 1 122 ? 18.125 26.016 29.219 1 69 122 ASN A N 1
ATOM 967 C CA . ASN A 1 122 ? 17.875 26 27.781 1 69 122 ASN A CA 1
ATOM 968 C C . ASN A 1 122 ? 16.453 25.531 27.469 1 69 122 ASN A C 1
ATOM 970 O O . ASN A 1 122 ? 15.844 26 26.5 1 69 122 ASN A O 1
ATOM 974 N N . LEU A 1 123 ? 16.078 24.734 28.375 1 71.5 123 LEU A N 1
ATOM 975 C CA . LEU A 1 123 ? 14.727 24.234 28.172 1 71.5 123 LEU A CA 1
ATOM 976 C C . LEU A 1 123 ? 13.695 25.312 28.516 1 71.5 123 LEU A C 1
ATOM 978 O O . LEU A 1 123 ? 12.609 25.344 27.938 1 71.5 123 LEU A O 1
ATOM 982 N N . LEU A 1 124 ? 14.164 26.078 29.484 1 69.19 124 LEU A N 1
ATOM 983 C CA . LEU A 1 124 ? 13.266 27.156 29.891 1 69.19 124 LEU A CA 1
ATOM 984 C C . LEU A 1 124 ? 13.133 28.203 28.781 1 69.19 124 LEU A C 1
ATOM 986 O O . LEU A 1 124 ? 12.055 28.75 28.562 1 69.19 124 LEU A O 1
ATOM 990 N N . PHE A 1 125 ? 14.352 28.391 27.984 1 63.22 125 PHE A N 1
ATOM 991 C CA . PHE A 1 125 ? 14.367 29.484 27.016 1 63.22 125 PHE A CA 1
ATOM 992 C C . PHE A 1 125 ? 14.047 28.969 25.625 1 63.22 125 PHE A C 1
ATOM 994 O O . PHE A 1 125 ? 13.961 29.75 24.672 1 63.22 125 PHE A O 1
ATOM 1001 N N . ASP A 1 126 ? 14.195 27.703 25.531 1 58.91 126 ASP A N 1
ATOM 1002 C CA . ASP A 1 126 ? 13.969 27.188 24.188 1 58.91 126 ASP A CA 1
ATOM 1003 C C . ASP A 1 126 ? 12.633 27.672 23.625 1 58.91 126 ASP A C 1
ATOM 1005 O O . ASP A 1 126 ? 11.625 27.688 24.344 1 58.91 126 ASP A O 1
ATOM 1009 N N . ARG A 1 127 ? 12.664 28.766 22.938 1 53.53 127 ARG A N 1
ATOM 1010 C CA . ARG A 1 127 ? 11.555 29.547 22.391 1 53.53 127 ARG A CA 1
ATOM 1011 C C . ARG A 1 127 ? 10.32 28.672 22.203 1 53.53 127 ARG A C 1
ATOM 1013 O O . ARG A 1 127 ? 9.219 29.047 22.594 1 53.53 127 ARG A O 1
ATOM 1020 N N . PRO A 1 128 ? 10.266 27.938 21.062 1 52.59 128 PRO A N 1
ATOM 1021 C CA . PRO A 1 128 ? 8.859 27.75 20.719 1 52.59 128 PRO A CA 1
ATOM 1022 C C . PRO A 1 128 ? 8.109 26.906 21.75 1 52.59 128 PRO A C 1
ATOM 1024 O O . PRO A 1 128 ? 8.734 26.312 22.641 1 52.59 128 PRO A O 1
ATOM 1027 N N . VAL A 1 129 ? 6.828 26.406 21.422 1 58.38 129 VAL A N 1
ATOM 1028 C CA . VAL A 1 129 ? 5.574 25.891 21.969 1 58.38 129 VAL A CA 1
ATOM 1029 C C . VAL A 1 129 ? 5.848 24.656 22.828 1 58.38 129 VAL A C 1
ATOM 1031 O O . VAL A 1 129 ? 6.23 23.609 22.312 1 58.38 129 VAL A O 1
ATOM 1034 N N . ALA A 1 130 ? 6.172 24.828 24.062 1 66.12 130 ALA A N 1
ATOM 1035 C CA . ALA A 1 130 ? 6.332 23.75 25.047 1 66.12 130 ALA A CA 1
ATOM 1036 C C . ALA A 1 130 ? 4.98 23.172 25.438 1 66.12 130 ALA A C 1
ATOM 1038 O O . ALA A 1 130 ? 4.832 22.625 26.531 1 66.12 130 ALA A O 1
ATOM 1039 N N . PHE A 1 131 ? 4.043 23.266 24.594 1 84.81 131 PHE A N 1
ATOM 1040 C CA . PHE A 1 131 ? 2.711 22.812 24.953 1 84.81 131 PHE A CA 1
ATOM 1041 C C . PHE A 1 131 ? 2.492 21.375 24.516 1 84.81 131 PHE A C 1
ATOM 1043 O O . PHE A 1 131 ? 2.865 20.984 23.406 1 84.81 131 PHE A O 1
ATOM 1050 N N . VAL A 1 132 ? 2.086 20.625 25.516 1 91.81 132 VAL A N 1
ATOM 1051 C CA . VAL A 1 132 ? 1.598 19.281 25.25 1 91.81 132 VAL A CA 1
ATOM 1052 C C . VAL A 1 132 ? 0.087 19.312 25.016 1 91.81 132 VAL A C 1
ATOM 1054 O O . VAL A 1 132 ? -0.648 19.922 25.797 1 91.81 132 VAL A O 1
ATOM 1057 N N . GLN A 1 133 ? -0.317 18.797 23.969 1 94.25 133 GLN A N 1
ATOM 1058 C CA . GLN A 1 133 ? -1.748 18.719 23.688 1 94.25 133 GLN A CA 1
ATOM 1059 C C . GLN A 1 133 ? -2.305 17.344 24 1 94.25 133 GLN A C 1
ATOM 1061 O O . GLN A 1 133 ? -1.694 16.328 23.641 1 94.25 133 GLN A O 1
ATOM 1066 N N . ILE A 1 134 ? -3.387 17.266 24.672 1 95.06 134 ILE A N 1
ATOM 1067 C CA . ILE A 1 134 ? -4.098 16.031 24.984 1 95.06 134 ILE A CA 1
ATOM 1068 C C . ILE A 1 134 ? -5.512 16.094 24.406 1 95.06 134 ILE A C 1
ATOM 1070 O O . ILE A 1 134 ? -6.242 17.062 24.641 1 95.06 134 ILE A O 1
ATOM 1074 N N . VAL A 1 135 ? -5.836 15.133 23.656 1 95.31 135 VAL A N 1
ATOM 1075 C CA . VAL A 1 135 ? -7.164 15.039 23.047 1 95.31 135 VAL A CA 1
ATOM 1076 C C . VAL A 1 135 ? -7.824 13.727 23.469 1 95.31 135 VAL A C 1
ATOM 1078 O O . VAL A 1 135 ? -7.191 12.672 23.422 1 95.31 135 VAL A O 1
ATOM 1081 N N . ILE A 1 136 ? -9.07 13.742 23.844 1 92.94 136 ILE A N 1
ATOM 1082 C CA . ILE A 1 136 ? -9.836 12.555 24.203 1 92.94 136 ILE A CA 1
ATOM 1083 C C . ILE A 1 136 ? -10.977 12.359 23.203 1 92.94 136 ILE A C 1
ATOM 1085 O O . ILE A 1 136 ? -11.734 13.297 22.938 1 92.94 136 ILE A O 1
ATOM 1089 N N . THR A 1 137 ? -11.023 11.227 22.703 1 92.06 137 THR A N 1
ATOM 1090 C CA . THR A 1 137 ? -12.086 10.898 21.766 1 92.06 137 THR A CA 1
ATOM 1091 C C . THR A 1 137 ? -12.898 9.711 22.25 1 92.06 137 THR A C 1
ATOM 1093 O O . THR A 1 137 ? -12.414 8.898 23.047 1 92.06 137 THR A O 1
ATOM 1096 N N . SER A 1 138 ? -14.117 9.695 21.844 1 88.19 138 SER A N 1
ATOM 1097 C CA . SER A 1 138 ? -14.984 8.562 22.125 1 88.19 138 SER A CA 1
ATOM 1098 C C . SER A 1 138 ? -15.18 7.684 20.891 1 88.19 138 SER A C 1
ATOM 1100 O O . SER A 1 138 ? -15.297 8.188 19.781 1 88.19 138 SER A O 1
ATOM 1102 N N . ASN A 1 139 ? -15.055 6.41 21.109 1 84.94 139 ASN A N 1
ATOM 1103 C CA . ASN A 1 139 ? -15.273 5.426 20.062 1 84.94 139 ASN A CA 1
ATOM 1104 C C . ASN A 1 139 ? -16.484 4.539 20.359 1 84.94 139 ASN A C 1
ATOM 1106 O O . ASN A 1 139 ? -16.5 3.848 21.375 1 84.94 139 ASN A O 1
ATOM 1110 N N . MET A 1 140 ? -17.438 4.656 19.5 1 78.75 140 MET A N 1
ATOM 1111 C CA . MET A 1 140 ? -18.609 3.795 19.656 1 78.75 140 MET A CA 1
ATOM 1112 C C . MET A 1 140 ? -18.469 2.529 18.812 1 78.75 140 MET A C 1
ATOM 1114 O O . MET A 1 140 ? -18.141 2.6 17.625 1 78.75 140 MET A O 1
ATOM 1118 N N . PHE A 1 141 ? -18.625 1.398 19.359 1 66.56 141 PHE A N 1
ATOM 1119 C CA . PHE A 1 141 ? -18.391 0.123 18.688 1 66.56 141 PHE A CA 1
ATOM 1120 C C . PHE A 1 141 ? -19.484 -0.149 17.656 1 66.56 141 PHE A C 1
ATOM 1122 O O . PHE A 1 141 ? -19.203 -0.609 16.547 1 66.56 141 PHE A O 1
ATOM 1129 N N . SER A 1 142 ? -20.703 0.07 18.078 1 61.84 142 SER A N 1
ATOM 1130 C CA . SER A 1 142 ? -21.812 -0.292 17.188 1 61.84 142 SER A CA 1
ATOM 1131 C C . SER A 1 142 ? -21.812 0.573 15.93 1 61.84 142 SER A C 1
ATOM 1133 O O . SER A 1 142 ? -21.688 0.062 14.82 1 61.84 142 SER A O 1
ATOM 1135 N N . PRO A 1 143 ? -21.844 1.839 16.094 1 60.38 143 PRO A N 1
ATOM 1136 C CA . PRO A 1 143 ? -21.875 2.654 14.883 1 60.38 143 PRO A CA 1
ATOM 1137 C C . PRO A 1 143 ? -20.484 2.879 14.281 1 60.38 143 PRO A C 1
ATOM 1139 O O . PRO A 1 143 ? -20.375 3.236 13.109 1 60.38 143 PRO A O 1
ATOM 1142 N N . GLY A 1 144 ? -19.453 2.512 14.977 1 66.19 144 GLY A N 1
ATOM 1143 C CA . GLY A 1 144 ? -18.094 2.793 14.531 1 66.19 144 GLY A CA 1
ATOM 1144 C C . GLY A 1 144 ? -17.797 4.277 14.406 1 66.19 144 GLY A C 1
ATOM 1145 O O . GLY A 1 144 ? -17 4.691 13.562 1 66.19 144 GLY A O 1
ATOM 1146 N N . LYS A 1 145 ? -18.469 5.07 15.164 1 76.31 145 LYS A N 1
ATOM 1147 C CA . LYS A 1 145 ? -18.328 6.52 15.086 1 76.31 145 LYS A CA 1
ATOM 1148 C C . LYS A 1 145 ? -17.391 7.043 16.172 1 76.31 145 LYS A C 1
ATOM 1150 O O . LYS A 1 145 ? -17.422 6.566 17.312 1 76.31 145 LYS A O 1
ATOM 1155 N N . ARG A 1 146 ? -16.594 7.941 15.766 1 85.69 146 ARG A N 1
ATOM 1156 C CA . ARG A 1 146 ? -15.711 8.633 16.688 1 85.69 146 ARG A CA 1
ATOM 1157 C C . ARG A 1 146 ? -16.156 10.078 16.906 1 85.69 146 ARG A C 1
ATOM 1159 O O . ARG A 1 146 ? -16.672 10.711 15.977 1 85.69 146 ARG A O 1
ATOM 1166 N N . SER A 1 147 ? -16 10.539 18.125 1 85.31 147 SER A N 1
ATOM 1167 C CA . SER A 1 147 ? -16.359 11.922 18.438 1 85.31 147 SER A CA 1
ATOM 1168 C C . SER A 1 147 ? -15.344 12.57 19.359 1 85.31 147 SER A C 1
ATOM 1170 O O . SER A 1 147 ? -14.688 11.883 20.141 1 85.31 147 SER A O 1
ATOM 1172 N N . LEU A 1 148 ? -15.258 13.805 19.234 1 90.62 148 LEU A N 1
ATOM 1173 C CA . LEU A 1 148 ? -14.336 14.57 20.078 1 90.62 148 LEU A CA 1
ATOM 1174 C C . LEU A 1 148 ? -14.984 14.938 21.406 1 90.62 148 LEU A C 1
ATOM 1176 O O . LEU A 1 148 ? -16.078 15.5 21.438 1 90.62 148 LEU A O 1
ATOM 1180 N N . ILE A 1 149 ? -14.297 14.641 22.453 1 87.88 149 ILE A N 1
ATOM 1181 C CA . ILE A 1 149 ? -14.828 14.922 23.797 1 87.88 149 ILE A CA 1
ATOM 1182 C C . ILE A 1 149 ? -14.133 16.141 24.375 1 87.88 149 ILE A C 1
ATOM 1184 O O . ILE A 1 149 ? -14.789 17.047 24.922 1 87.88 149 ILE A O 1
ATOM 1188 N N . SER A 1 150 ? -12.844 16.078 24.266 1 91 150 SER A N 1
ATOM 1189 C CA . SER A 1 150 ? -12.094 17.156 24.891 1 91 150 SER A CA 1
ATOM 1190 C C . SER A 1 150 ? -10.75 17.375 24.203 1 91 150 SER A C 1
ATOM 1192 O O . SER A 1 150 ? -10.227 16.469 23.562 1 91 150 SER A O 1
ATOM 1194 N N . SER A 1 151 ? -10.305 18.562 24.328 1 92.75 151 SER A N 1
ATOM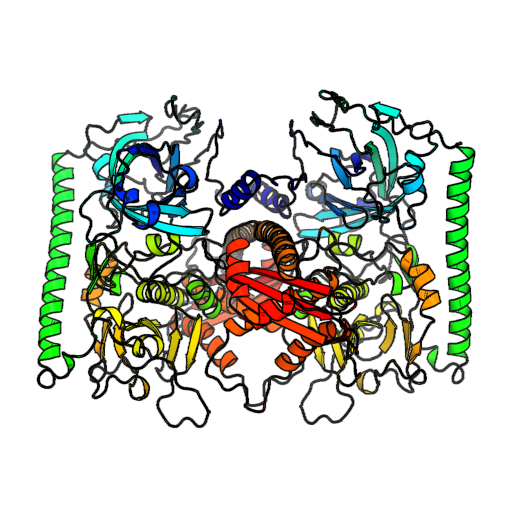 1195 C CA . SER A 1 151 ? -8.969 18.953 23.875 1 92.75 151 SER A CA 1
ATOM 1196 C C . SER A 1 151 ? -8.359 19.984 24.828 1 92.75 151 SER A C 1
ATOM 1198 O O . SER A 1 151 ? -9.031 20.922 25.25 1 92.75 151 SER A O 1
ATOM 1200 N N . THR A 1 152 ? -7.109 19.734 25.219 1 92.31 152 THR A N 1
ATOM 1201 C CA . THR A 1 152 ? -6.473 20.656 26.141 1 92.31 152 THR A CA 1
ATOM 1202 C C . THR A 1 152 ? -4.98 20.797 25.844 1 92.31 152 THR A C 1
ATOM 1204 O O . THR A 1 152 ? -4.352 19.844 25.375 1 92.31 152 THR A O 1
ATOM 1207 N N . TYR A 1 153 ? -4.504 22 26.125 1 90.75 153 TYR A N 1
ATOM 1208 C CA . TYR A 1 153 ? -3.078 22.281 26.031 1 90.75 153 TYR A CA 1
ATOM 1209 C C . TYR A 1 153 ? -2.502 22.594 27.406 1 90.75 153 TYR A C 1
ATOM 1211 O O . TYR A 1 153 ? -3.148 23.266 28.219 1 90.75 153 TYR A O 1
ATOM 1219 N N . PHE A 1 154 ? -1.38 22.078 27.703 1 89.19 154 PHE A N 1
ATOM 1220 C CA . PHE A 1 154 ? -0.755 22.484 28.953 1 89.19 154 PHE A CA 1
ATOM 1221 C C . PHE A 1 154 ? 0.756 22.609 28.797 1 89.19 154 PHE A C 1
ATOM 1223 O O . PHE A 1 154 ? 1.358 21.875 28 1 89.19 154 PHE A O 1
ATOM 1230 N N . ASP A 1 155 ? 1.308 23.5 29.484 1 87.81 155 ASP A N 1
ATOM 1231 C CA . ASP A 1 155 ? 2.75 23.719 29.547 1 87.81 155 ASP A CA 1
ATOM 1232 C C . ASP A 1 155 ? 3.377 22.875 30.656 1 87.81 155 ASP A C 1
ATOM 1234 O O . ASP A 1 155 ? 2.998 22.984 31.828 1 87.81 155 ASP A O 1
ATOM 1238 N N . TRP A 1 156 ? 4.34 22.078 30.344 1 86.88 156 TRP A N 1
ATOM 1239 C CA . TRP A 1 156 ? 4.91 21.156 31.312 1 86.88 156 TRP A CA 1
ATOM 1240 C C . TRP A 1 156 ? 5.996 21.828 32.156 1 86.88 156 TRP A C 1
ATOM 1242 O O . TRP A 1 156 ? 6.34 21.359 33.219 1 86.88 156 TRP A O 1
ATOM 1252 N N . ARG A 1 157 ? 6.574 22.984 31.812 1 85.88 157 ARG A N 1
ATOM 1253 C CA . ARG A 1 157 ? 7.762 23.594 32.406 1 85.88 157 ARG A CA 1
ATOM 1254 C C . ARG A 1 157 ? 7.488 24.047 33.844 1 85.88 157 ARG A C 1
ATOM 1256 O O . ARG A 1 157 ? 8.297 23.812 34.719 1 85.88 157 ARG A O 1
ATOM 1263 N N . PRO A 1 158 ? 6.266 24.688 34 1 82.31 158 PRO A N 1
ATOM 1264 C CA . PRO A 1 158 ? 6.027 25.188 35.344 1 82.31 158 PRO A CA 1
ATOM 1265 C C . PRO A 1 158 ? 5.934 24.078 36.406 1 82.31 158 PRO A C 1
ATOM 1267 O O . PRO A 1 158 ? 6.059 24.328 37.594 1 82.31 158 PRO A O 1
ATOM 1270 N N . TYR A 1 159 ? 5.785 22.953 36.062 1 85.06 159 TYR A N 1
ATOM 1271 C CA . TYR A 1 159 ? 5.621 21.859 37.031 1 85.06 159 TYR A CA 1
ATOM 1272 C C . TYR A 1 159 ? 6.977 21.328 37.5 1 85.06 159 TYR A C 1
ATOM 1274 O O . TYR A 1 159 ? 7.055 20.594 38.469 1 85.06 159 TYR A O 1
ATOM 1282 N N . PHE A 1 160 ? 7.938 21.656 36.844 1 80.12 160 PHE A N 1
ATOM 1283 C CA . PHE A 1 160 ? 9.273 21.234 37.25 1 80.12 160 PHE A CA 1
ATOM 1284 C C . PHE A 1 160 ? 10.086 22.422 37.75 1 80.12 160 PHE A C 1
ATOM 1286 O O . PHE A 1 160 ? 10.734 22.344 38.781 1 80.12 160 PHE A O 1
ATOM 1293 N N . MET A 1 161 ? 9.953 23.391 36.969 1 75.12 161 MET A N 1
ATOM 1294 C CA . MET A 1 161 ? 10.805 24.547 37.281 1 75.12 161 MET A CA 1
ATOM 1295 C C . MET A 1 161 ? 10.203 25.375 38.406 1 75.12 161 MET A C 1
ATOM 1297 O O . MET A 1 161 ? 9.102 25.922 38.25 1 75.12 161 MET A O 1
ATOM 1301 N N . GLY A 1 162 ? 10.875 25.516 39.438 1 64.75 162 GLY A N 1
ATOM 1302 C CA . GLY A 1 162 ? 10.5 26.391 40.531 1 64.75 162 GLY A CA 1
ATOM 1303 C C . GLY A 1 162 ? 9.391 25.812 41.406 1 64.75 162 GLY A C 1
ATOM 1304 O O . GLY A 1 162 ? 8.797 26.531 42.219 1 64.75 162 GLY A O 1
ATOM 1305 N N . ASN A 1 163 ? 9 24.562 41.031 1 67.31 163 ASN A N 1
ATOM 1306 C CA . ASN A 1 163 ? 7.914 23.969 41.781 1 67.31 163 ASN A CA 1
ATOM 1307 C C . ASN A 1 163 ? 8.445 23.125 42.938 1 67.31 163 ASN A C 1
ATOM 1309 O O . ASN A 1 163 ? 9.297 22.25 42.75 1 67.31 163 ASN A O 1
ATOM 1313 N N . SER A 1 164 ? 8.078 23.547 44.062 1 63.03 164 SER A N 1
ATOM 1314 C CA . SER A 1 164 ? 8.539 22.891 45.281 1 63.03 164 SER A CA 1
ATOM 1315 C C . SER A 1 164 ? 7.996 21.469 45.406 1 63.03 164 SER A C 1
ATOM 1317 O O . SER A 1 164 ? 8.531 20.656 46.156 1 63.03 164 SER A O 1
ATOM 1319 N N . LYS A 1 165 ? 7.031 21.188 44.625 1 71.88 165 LYS A N 1
ATOM 1320 C CA . LYS A 1 165 ? 6.438 19.859 44.75 1 71.88 165 LYS A CA 1
ATOM 1321 C C . LYS A 1 165 ? 7.195 18.844 43.906 1 71.88 165 LYS A C 1
ATOM 1323 O O . LYS A 1 165 ? 6.922 17.641 43.969 1 71.88 165 LYS A O 1
ATOM 1328 N N . CYS A 1 166 ? 8.148 19.328 43.219 1 78 166 CYS A N 1
ATOM 1329 C CA . CYS A 1 166 ? 8.914 18.422 42.344 1 78 166 CYS A CA 1
ATOM 1330 C C . CYS A 1 166 ? 9.891 17.594 43.188 1 78 166 CYS A C 1
ATOM 1332 O O . CYS A 1 166 ? 10.641 18.141 44 1 78 166 CYS A O 1
ATOM 1334 N N . LYS A 1 167 ? 9.641 16.312 43.125 1 75.19 167 LYS A N 1
ATOM 1335 C CA . LYS A 1 167 ? 10.484 15.398 43.906 1 75.19 167 LYS A CA 1
ATOM 1336 C C . LYS A 1 167 ? 11.578 14.797 43 1 75.19 167 LYS A C 1
ATOM 1338 O O . LYS A 1 167 ? 11.312 14.391 41.875 1 75.19 167 LYS A O 1
ATOM 1343 N N . GLU A 1 168 ? 12.711 15.016 43.469 1 70.62 168 GLU A N 1
ATOM 1344 C CA . GLU A 1 168 ? 13.812 14.336 42.781 1 70.62 168 GLU A CA 1
ATOM 1345 C C . GLU A 1 168 ? 13.906 12.875 43.219 1 70.62 168 GLU A C 1
ATOM 1347 O O . GLU A 1 168 ? 14.156 12.586 44.406 1 70.62 168 GLU A O 1
ATOM 1352 N N . VAL A 1 169 ? 13.438 12.055 42.438 1 65.56 169 VAL A N 1
ATOM 1353 C CA . VAL A 1 169 ? 13.43 10.633 42.75 1 65.56 169 VAL A CA 1
ATOM 1354 C C . VAL A 1 169 ? 14.844 10.07 42.656 1 65.56 169 VAL A C 1
ATOM 1356 O O . VAL A 1 169 ? 15.289 9.328 43.562 1 65.56 169 VAL A O 1
ATOM 1359 N N . ASN A 1 170 ? 15.453 10.328 41.5 1 62.53 170 ASN A N 1
ATOM 1360 C CA . ASN A 1 170 ? 16.844 9.93 41.281 1 62.53 170 ASN A CA 1
ATOM 1361 C C . ASN A 1 170 ? 17.656 11.055 40.656 1 62.53 170 ASN A C 1
ATOM 1363 O O . ASN A 1 170 ? 17.109 12.094 40.281 1 62.53 170 ASN A O 1
ATOM 1367 N N . LEU A 1 171 ? 18.875 10.773 40.688 1 59.16 171 LEU A N 1
ATOM 1368 C CA . LEU A 1 171 ? 19.766 11.766 40.094 1 59.16 171 LEU A CA 1
ATOM 1369 C C . LEU A 1 171 ? 19.297 12.117 38.688 1 59.16 171 LEU A C 1
ATOM 1371 O O . LEU A 1 171 ? 19.188 11.242 37.812 1 59.16 171 LEU A O 1
ATOM 1375 N N . ASN A 1 172 ? 18.875 13.258 38.531 1 63.97 172 ASN A N 1
ATOM 1376 C CA . ASN A 1 172 ? 18.484 13.844 37.25 1 63.97 172 ASN A CA 1
ATOM 1377 C C . ASN A 1 172 ? 17.094 13.367 36.844 1 63.97 172 ASN A C 1
ATOM 1379 O O . ASN A 1 172 ? 16.812 13.273 35.656 1 63.97 172 ASN A O 1
ATOM 1383 N N . HIS A 1 173 ? 16.453 12.828 37.781 1 72.88 173 HIS A N 1
ATOM 1384 C CA . HIS A 1 173 ? 15.086 12.406 37.531 1 72.88 173 HIS A CA 1
ATOM 1385 C C . HIS A 1 173 ? 14.117 13.109 38.5 1 72.88 173 HIS A C 1
ATOM 1387 O O . HIS A 1 173 ? 14.195 12.93 39.719 1 72.88 173 HIS A O 1
ATOM 1393 N N . TRP A 1 174 ? 13.367 13.922 37.969 1 77.56 174 TRP A N 1
ATOM 1394 C CA . TRP A 1 174 ? 12.375 14.648 38.75 1 77.56 174 TRP A CA 1
ATOM 1395 C C . TRP A 1 174 ? 10.969 14.188 38.406 1 77.56 174 TRP A C 1
ATOM 1397 O O . TRP A 1 174 ? 10.672 13.906 37.219 1 77.56 174 TRP A O 1
ATOM 1407 N N . THR A 1 175 ? 10.219 14.047 39.375 1 84 175 THR A N 1
ATOM 1408 C CA . THR A 1 175 ? 8.836 13.648 39.156 1 84 175 THR A CA 1
ATOM 1409 C C . THR A 1 175 ? 7.879 14.602 39.875 1 84 175 THR A C 1
ATOM 1411 O O . THR A 1 175 ? 8.234 15.203 40.875 1 84 175 THR A O 1
ATOM 1414 N N . ASN A 1 176 ? 6.781 14.883 39.219 1 88.81 176 ASN A N 1
ATOM 1415 C CA . ASN A 1 176 ? 5.738 15.727 39.781 1 88.81 176 ASN A CA 1
ATOM 1416 C C . ASN A 1 176 ? 4.348 15.234 39.406 1 88.81 176 ASN A C 1
ATOM 1418 O O . ASN A 1 176 ? 4.105 14.867 38.25 1 88.81 176 ASN A O 1
ATOM 1422 N N . ASP A 1 177 ? 3.461 15.172 40.344 1 89.62 177 ASP A N 1
ATOM 1423 C CA . ASP A 1 177 ? 2.074 14.797 40.094 1 89.62 177 ASP A CA 1
ATOM 1424 C C . ASP A 1 177 ? 1.225 16.031 39.781 1 89.62 177 ASP A C 1
ATOM 1426 O O . ASP A 1 177 ? 1.272 17.031 40.5 1 89.62 177 ASP A O 1
ATOM 1430 N N . VAL A 1 178 ? 0.532 15.883 38.688 1 90.81 178 VAL A N 1
ATOM 1431 C CA . VAL A 1 178 ? -0.238 17.031 38.219 1 90.81 178 VAL A CA 1
ATOM 1432 C C . VAL A 1 178 ? -1.65 16.594 37.844 1 90.81 178 VAL A C 1
ATOM 1434 O O . VAL A 1 178 ? -1.851 15.477 37.375 1 90.81 178 VAL A O 1
ATOM 1437 N N . SER A 1 179 ? -2.602 17.453 38.156 1 91.94 179 SER A N 1
ATOM 1438 C CA . SER A 1 179 ? -3.975 17.266 37.688 1 91.94 179 SER A CA 1
ATOM 1439 C C . SER A 1 179 ? -4.355 18.328 36.656 1 91.94 179 SER A C 1
ATOM 1441 O O . SER A 1 179 ? -4.211 19.531 36.906 1 91.94 179 SER A O 1
ATOM 1443 N N . ILE A 1 180 ? -4.793 17.891 35.562 1 92.12 180 ILE A N 1
ATOM 1444 C CA . ILE A 1 180 ? -5.145 18.812 34.5 1 92.12 180 ILE A CA 1
ATOM 1445 C C . ILE A 1 180 ? -6.645 18.734 34.219 1 92.12 180 ILE A C 1
ATOM 1447 O O . ILE A 1 180 ? -7.211 17.641 34.156 1 92.12 180 ILE A O 1
ATOM 1451 N N . GLU A 1 181 ? -7.203 19.859 34.062 1 90.69 181 GLU A N 1
ATOM 1452 C CA . GLU A 1 181 ? -8.617 19.938 33.719 1 90.69 181 GLU A CA 1
ATOM 1453 C C . GLU A 1 181 ? -8.82 19.859 32.219 1 90.69 181 GLU A C 1
ATOM 1455 O O . GLU A 1 181 ? -8.164 20.578 31.453 1 90.69 181 GLU A O 1
ATOM 1460 N N . LEU A 1 182 ? -9.734 19.016 31.844 1 89.12 182 LEU A N 1
ATOM 1461 C CA . LEU A 1 182 ? -10.039 18.844 30.422 1 89.12 182 LEU A CA 1
ATOM 1462 C C . LEU A 1 182 ? -11.148 19.797 30 1 89.12 182 LEU A C 1
ATOM 1464 O O . LEU A 1 182 ? -12.203 19.859 30.625 1 89.12 182 LEU A O 1
ATOM 1468 N N . GLN A 1 183 ? -10.852 20.484 28.953 1 86.94 183 GLN A N 1
ATOM 1469 C CA . GLN A 1 183 ? -11.852 21.391 28.422 1 86.94 183 GLN A CA 1
ATOM 1470 C C . GLN A 1 183 ? -12.789 20.688 27.453 1 86.94 183 GLN A C 1
ATOM 1472 O O . GLN A 1 183 ? -12.352 19.844 26.656 1 86.94 183 GLN A O 1
ATOM 1477 N N . SER A 1 184 ? -14.031 21.047 27.547 1 83.12 184 SER A N 1
ATOM 1478 C CA . SER A 1 184 ? -15.008 20.438 26.656 1 83.12 184 SER A CA 1
ATOM 1479 C C . SER A 1 184 ? -14.867 20.953 25.234 1 83.12 184 SER A C 1
ATOM 1481 O O . SER A 1 184 ? -14.5 22.125 25.016 1 83.12 184 SER A O 1
ATOM 1483 N N . ALA A 1 185 ? -15.109 20.094 24.297 1 81.94 185 ALA A N 1
ATOM 1484 C CA . ALA A 1 185 ? -14.992 20.469 22.875 1 81.94 185 ALA A CA 1
ATOM 1485 C C . ALA A 1 185 ? -16.266 21.156 22.391 1 81.94 185 ALA A C 1
ATOM 1487 O O . ALA A 1 185 ? -16.359 21.531 21.219 1 81.94 185 ALA A O 1
ATOM 1488 N N . ASP A 1 186 ? -17.219 21.312 23.234 1 73.44 186 ASP A N 1
ATOM 1489 C CA . ASP A 1 186 ? -18.391 22.125 22.906 1 73.44 186 ASP A CA 1
ATOM 1490 C C . ASP A 1 186 ? -18.172 23.578 23.281 1 73.44 186 ASP A C 1
ATOM 1492 O O . ASP A 1 186 ? -18.016 23.906 24.453 1 73.44 186 ASP A O 1
ATOM 1496 N N . PRO A 1 187 ? -18.125 24.344 22.344 1 67.38 187 PRO A N 1
ATOM 1497 C CA . PRO A 1 187 ? -17.812 25.75 22.625 1 67.38 187 PRO A CA 1
ATOM 1498 C C . PRO A 1 187 ? -18.812 26.391 23.578 1 67.38 187 PRO A C 1
ATOM 1500 O O . PRO A 1 187 ? -18.484 27.375 24.266 1 67.38 187 PRO A O 1
ATOM 1503 N N . ASP A 1 188 ? -19.984 25.844 23.625 1 69.44 188 ASP A N 1
ATOM 1504 C CA . ASP A 1 188 ? -21 26.469 24.453 1 69.44 188 ASP A CA 1
ATOM 1505 C C . ASP A 1 188 ? -21 25.891 25.875 1 69.44 188 ASP A C 1
ATOM 1507 O O . ASP A 1 188 ? -21.688 26.391 26.75 1 69.44 188 ASP A O 1
ATOM 1511 N N . CYS A 1 189 ? -20.141 24.875 25.953 1 70.12 189 CYS A N 1
ATOM 1512 C CA . CYS A 1 189 ? -20.078 24.234 27.25 1 70.12 189 CYS A CA 1
ATOM 1513 C C . CYS A 1 189 ? -18.859 24.719 28.031 1 70.12 189 CYS A C 1
ATOM 1515 O O . CYS A 1 189 ? -17.719 24.531 27.594 1 70.12 189 CYS A O 1
ATOM 1517 N N . ASN A 1 190 ? -19.141 25.422 29.094 1 72.81 190 ASN A N 1
ATOM 1518 C CA . ASN A 1 190 ? -18.047 25.922 29.922 1 72.81 190 ASN A CA 1
ATOM 1519 C C . ASN A 1 190 ? -17.703 24.953 31.031 1 72.81 190 ASN A C 1
ATOM 1521 O O . ASN A 1 190 ? -16.859 25.25 31.875 1 72.81 190 ASN A O 1
ATOM 1525 N N . VAL A 1 191 ? -18.297 23.781 30.969 1 76.5 191 VAL A N 1
ATOM 1526 C CA . VAL A 1 191 ? -18 22.797 32 1 76.5 191 VAL A CA 1
ATOM 1527 C C . VAL A 1 191 ? -16.875 21.875 31.531 1 76.5 191 VAL A C 1
ATOM 1529 O O . VAL A 1 191 ? -16.875 21.422 30.375 1 76.5 191 VAL A O 1
ATOM 1532 N N . PRO A 1 192 ? -15.969 21.734 32.438 1 83.81 192 PRO A N 1
ATOM 1533 C CA . PRO A 1 192 ? -14.891 20.812 32.062 1 83.81 192 PRO A CA 1
ATOM 1534 C C . PRO A 1 192 ? -15.391 19.406 31.797 1 83.81 192 PRO A C 1
ATOM 1536 O O . PRO A 1 192 ? -16.359 18.969 32.406 1 83.81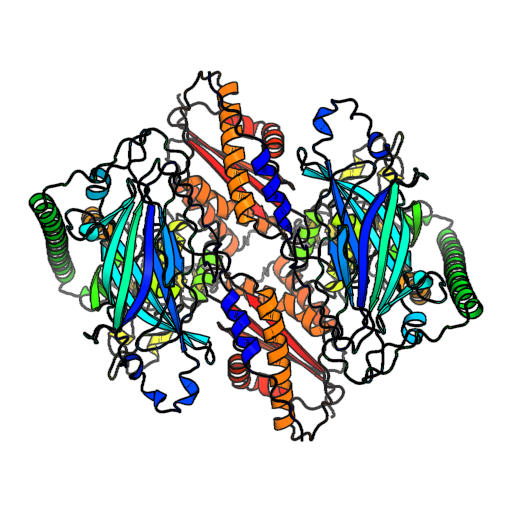 192 PRO A O 1
ATOM 1539 N N . ALA A 1 193 ? -14.812 18.75 30.844 1 85.5 193 ALA A N 1
ATOM 1540 C CA . ALA A 1 193 ? -15.164 17.375 30.5 1 85.5 193 ALA A CA 1
ATOM 1541 C C . ALA A 1 193 ? -14.664 16.391 31.547 1 85.5 193 ALA A C 1
ATOM 1543 O O . ALA A 1 193 ? -15.227 15.305 31.703 1 85.5 193 ALA A O 1
ATOM 1544 N N . GLY A 1 194 ? -13.641 16.797 32.25 1 87.88 194 GLY A N 1
ATOM 1545 C CA . GLY A 1 194 ? -13.055 15.945 33.281 1 87.88 194 GLY A CA 1
ATOM 1546 C C . GLY A 1 194 ? -11.68 16.406 33.719 1 87.88 194 GLY A C 1
ATOM 1547 O O . GLY A 1 194 ? -11.227 17.484 33.312 1 87.88 194 GLY A O 1
ATOM 1548 N N . ILE A 1 195 ? -11.203 15.617 34.719 1 92 195 ILE A N 1
ATOM 1549 C CA . ILE A 1 195 ? -9.867 15.914 35.219 1 92 195 ILE A CA 1
ATOM 1550 C C . ILE A 1 195 ? -8.953 14.703 35.031 1 92 195 ILE A C 1
ATOM 1552 O O . ILE A 1 195 ? -9.359 13.562 35.25 1 92 195 ILE A O 1
ATOM 1556 N N . LEU A 1 196 ? -7.812 14.969 34.531 1 93.62 196 LEU A N 1
ATOM 1557 C CA . LEU A 1 196 ? -6.828 13.914 34.312 1 93.62 196 LEU A CA 1
ATOM 1558 C C . LEU A 1 196 ? -5.688 14.031 35.344 1 93.62 196 LEU A C 1
ATOM 1560 O O . LEU A 1 196 ? -5.109 15.102 35.5 1 93.62 196 LEU A O 1
ATOM 1564 N N . ASP A 1 197 ? -5.418 12.961 35.969 1 93.75 197 ASP A N 1
ATOM 1565 C CA . ASP A 1 197 ? -4.27 12.898 36.844 1 93.75 197 ASP A CA 1
ATOM 1566 C C . ASP A 1 197 ? -3.037 12.359 36.125 1 93.75 197 ASP A C 1
ATOM 1568 O O . ASP A 1 197 ? -3.031 11.219 35.688 1 93.75 197 ASP A O 1
ATOM 1572 N N . LEU A 1 198 ? -2.08 13.219 36.125 1 94.38 198 LEU A N 1
ATOM 1573 C CA . LEU A 1 198 ? -0.854 12.867 35.406 1 94.38 198 LEU A CA 1
ATOM 1574 C C . LEU A 1 198 ? 0.338 12.844 36.344 1 94.38 198 LEU A C 1
ATOM 1576 O O . LEU A 1 198 ? 0.325 13.516 37.375 1 94.38 198 LEU A O 1
ATOM 1580 N N . ARG A 1 199 ? 1.221 12.023 36.062 1 90.69 199 ARG A N 1
ATOM 1581 C CA . ARG A 1 199 ? 2.549 12.07 36.656 1 90.69 199 ARG A CA 1
ATOM 1582 C C . ARG A 1 199 ? 3.609 12.422 35.625 1 90.69 199 ARG A C 1
ATOM 1584 O O . ARG A 1 199 ? 3.82 11.68 34.656 1 90.69 199 ARG A O 1
ATOM 1591 N N . LEU A 1 200 ? 4.223 13.57 35.812 1 90.38 200 LEU A N 1
ATOM 1592 C CA . LEU A 1 200 ? 5.254 14.047 34.906 1 90.38 200 LEU A CA 1
ATOM 1593 C C . LEU A 1 200 ? 6.645 13.734 35.438 1 90.38 200 LEU A C 1
ATOM 1595 O O . LEU A 1 200 ? 6.898 13.875 36.656 1 90.38 200 LEU A O 1
ATOM 1599 N N . SER A 1 201 ? 7.453 13.188 34.562 1 85.25 201 SER A N 1
ATOM 1600 C CA . SER A 1 201 ? 8.844 12.914 34.906 1 85.25 201 SER A CA 1
ATOM 1601 C C . SER A 1 201 ? 9.805 13.516 33.875 1 85.25 201 SER A C 1
ATOM 1603 O O . SER A 1 201 ? 9.547 13.453 32.688 1 85.25 201 SER A O 1
ATOM 1605 N N . LEU A 1 202 ? 10.734 14.188 34.406 1 82.88 202 LEU A N 1
ATOM 1606 C CA . LEU A 1 202 ? 11.797 14.727 33.562 1 82.88 202 LEU A CA 1
ATOM 1607 C C . LEU A 1 202 ? 13.117 14.008 33.812 1 82.88 202 LEU A C 1
ATOM 1609 O O . LEU A 1 202 ? 13.617 13.992 34.938 1 82.88 202 LEU A O 1
ATOM 1613 N N . ILE A 1 203 ? 13.508 13.375 32.75 1 76.56 203 ILE A N 1
ATOM 1614 C CA . ILE A 1 203 ? 14.75 12.617 32.875 1 76.56 203 ILE A CA 1
ATOM 1615 C C . ILE A 1 203 ? 15.836 13.297 32.031 1 76.56 203 ILE A C 1
ATOM 1617 O O . ILE A 1 203 ? 15.68 13.461 30.812 1 76.56 203 ILE A O 1
ATOM 1621 N N . CYS A 1 204 ? 16.859 13.734 32.5 1 67.56 204 CYS A N 1
ATOM 1622 C CA . CYS A 1 204 ? 17.938 14.422 31.797 1 67.56 204 CYS A CA 1
ATOM 1623 C C . CYS A 1 204 ? 19.047 13.445 31.422 1 67.56 204 CYS A C 1
ATOM 1625 O O . CYS A 1 204 ? 19.141 12.359 31.984 1 67.56 204 CYS A O 1
ATOM 1627 N N . PRO A 1 205 ? 19.766 13.766 30.219 1 61.09 205 PRO A N 1
ATOM 1628 C CA . PRO A 1 205 ? 20.797 12.906 29.625 1 61.09 205 PRO A CA 1
ATOM 1629 C C . PRO A 1 205 ? 21.828 12.43 30.641 1 61.09 205 PRO A C 1
ATOM 1631 O O . PRO A 1 205 ? 21.938 13.008 31.719 1 61.09 205 PRO A O 1
ATOM 1634 N N . ASN A 1 206 ? 22.75 11.344 30.375 1 52.94 206 ASN A N 1
ATOM 1635 C CA . ASN A 1 206 ? 23.859 10.656 31.016 1 52.94 206 ASN A CA 1
ATOM 1636 C C . ASN A 1 206 ? 23.375 9.68 32.094 1 52.94 206 ASN A C 1
ATOM 1638 O O . ASN A 1 206 ? 24.125 9.352 33.031 1 52.94 206 ASN A O 1
ATOM 1642 N N . VAL A 1 207 ? 22.031 9.5 32.062 1 46 207 VAL A N 1
ATOM 1643 C CA . VAL A 1 207 ? 21.562 8.492 33 1 46 207 VAL A CA 1
ATOM 1644 C C . VAL A 1 207 ? 20.984 7.297 32.25 1 46 207 VAL A C 1
ATOM 1646 O O . VAL A 1 207 ? 20.203 7.469 31.328 1 46 207 VAL A O 1
ATOM 1649 N N . SER A 1 208 ? 21.734 6.215 32 1 43.34 208 SER A N 1
ATOM 1650 C CA . SER A 1 208 ? 21.094 4.996 31.531 1 43.34 208 SER A CA 1
ATOM 1651 C C . SER A 1 208 ? 20.016 4.508 32.5 1 43.34 208 SER A C 1
ATOM 1653 O O . SER A 1 208 ? 20.312 4.18 33.656 1 43.34 208 SER A O 1
ATOM 1655 N N . ILE A 1 209 ? 18.922 5.016 32.438 1 42.31 209 ILE A N 1
ATOM 1656 C CA . ILE A 1 209 ? 17.875 4.547 33.344 1 42.31 209 ILE A CA 1
ATOM 1657 C C . ILE A 1 209 ? 17.234 3.281 32.781 1 42.31 209 ILE A C 1
ATOM 1659 O O . ILE A 1 209 ? 16.734 3.279 31.641 1 42.31 209 ILE A O 1
ATOM 1663 N N . ASN A 1 210 ? 17.719 2.043 33.125 1 37.94 210 ASN A N 1
ATOM 1664 C CA . ASN A 1 210 ? 16.969 0.819 32.906 1 37.94 210 ASN A CA 1
ATOM 1665 C C . ASN A 1 210 ? 15.711 0.76 33.75 1 37.94 210 ASN A C 1
ATOM 1667 O O . ASN A 1 210 ? 15.797 0.659 35 1 37.94 210 ASN A O 1
ATOM 1671 N N . THR A 1 211 ? 14.82 1.527 33.531 1 36.62 211 THR A N 1
ATOM 1672 C CA . THR A 1 211 ? 13.617 1.458 34.344 1 36.62 211 THR A CA 1
ATOM 1673 C C . THR A 1 211 ? 12.766 0.25 33.938 1 36.62 211 THR A C 1
ATOM 1675 O O . THR A 1 211 ? 12.508 0.021 32.75 1 36.62 211 THR A O 1
ATOM 1678 N N . LYS A 1 212 ? 12.812 -0.785 34.812 1 36.09 212 LYS A N 1
ATOM 1679 C CA . LYS A 1 212 ? 11.805 -1.841 34.719 1 36.09 212 LYS A CA 1
ATOM 1680 C C . LYS A 1 212 ? 10.422 -1.317 35.094 1 36.09 212 LYS A C 1
ATOM 1682 O O . LYS A 1 212 ? 10.227 -0.756 36.156 1 36.09 212 LYS A O 1
ATOM 1687 N N . TRP A 1 213 ? 9.664 -0.853 34.219 1 33.16 213 TRP A N 1
ATOM 1688 C CA . TRP A 1 213 ? 8.305 -0.423 34.5 1 33.16 213 TRP A CA 1
ATOM 1689 C C . TRP A 1 213 ? 7.473 -1.572 35.062 1 33.16 213 TRP A C 1
ATOM 1691 O O . TRP A 1 213 ? 7.273 -2.588 34.406 1 33.16 213 TRP A O 1
ATOM 1701 N N . CYS A 1 214 ? 7.625 -1.961 36.438 1 31.81 214 CYS A N 1
ATOM 1702 C CA . CYS A 1 214 ? 6.699 -2.916 37.062 1 31.81 214 CYS A CA 1
ATOM 1703 C C . CYS A 1 214 ? 5.254 -2.494 36.812 1 31.81 214 CYS A C 1
ATOM 1705 O O . CYS A 1 214 ? 4.992 -1.373 36.375 1 31.81 214 CYS A O 1
ATOM 1707 N N . ASP A 1 215 ? 4.289 -3.029 37.688 1 32.16 215 ASP A N 1
ATOM 1708 C CA . ASP A 1 215 ? 2.84 -2.92 37.812 1 32.16 215 ASP A CA 1
ATOM 1709 C C . ASP A 1 215 ? 2.406 -1.461 37.906 1 32.16 215 ASP A C 1
ATOM 1711 O O . ASP A 1 215 ? 2.912 -0.717 38.75 1 32.16 215 ASP A O 1
ATOM 1715 N N . PRO A 1 216 ? 1.782 -0.902 36.938 1 34.59 216 PRO A N 1
ATOM 1716 C CA . PRO A 1 216 ? 1.405 0.514 36.938 1 34.59 216 PRO A CA 1
ATOM 1717 C C . PRO A 1 216 ? 0.858 0.968 38.281 1 34.59 216 PRO A C 1
ATOM 1719 O O . PRO A 1 216 ? 0.72 2.17 38.531 1 34.59 216 PRO A O 1
ATOM 1722 N N . VAL A 1 217 ? -0.005 0.202 39.062 1 30.95 217 VAL A N 1
ATOM 1723 C CA . VAL A 1 217 ? -0.555 0.732 40.312 1 30.95 217 VAL A CA 1
ATOM 1724 C C . VAL A 1 217 ? 0.577 1.025 41.281 1 30.95 217 VAL A C 1
ATOM 1726 O O . VAL A 1 217 ? 0.563 2.053 41.969 1 30.95 217 VAL A O 1
ATOM 1729 N N . LYS A 1 218 ? 1.314 -0.085 41.938 1 30.92 218 LYS A N 1
ATOM 1730 C CA . LYS A 1 218 ? 2.104 0.106 43.125 1 30.92 218 LYS A CA 1
ATOM 1731 C C . LYS A 1 218 ? 3.479 0.682 42.812 1 30.92 218 LYS A C 1
ATOM 1733 O O . LYS A 1 218 ? 4.105 1.321 43.656 1 30.92 218 LYS A O 1
ATOM 1738 N N . GLN A 1 219 ? 4.395 -0.117 42.188 1 30.47 219 GLN A N 1
ATOM 1739 C CA . GLN A 1 219 ? 5.805 0.097 42.469 1 30.47 219 GLN A CA 1
ATOM 1740 C C . GLN A 1 219 ? 6.367 1.268 41.688 1 30.47 219 GLN A C 1
ATOM 1742 O O . GLN A 1 219 ? 5.934 1.518 40.562 1 30.47 219 GLN A O 1
ATOM 1747 N N . ILE A 1 220 ? 7.09 2.205 42.344 1 31.09 220 ILE A N 1
ATOM 1748 C CA . ILE A 1 220 ? 8 3.334 42.188 1 31.09 220 ILE A CA 1
ATOM 1749 C C . ILE A 1 220 ? 9.047 3.02 41.125 1 31.09 220 ILE A C 1
ATOM 1751 O O . ILE A 1 220 ? 9.508 1.88 41 1 31.09 220 ILE A O 1
ATOM 1755 N N . PHE A 1 221 ? 9.211 3.889 40.281 1 31.83 221 PHE A N 1
ATOM 1756 C CA . PHE A 1 221 ? 10.344 4.066 39.375 1 31.83 221 PHE A CA 1
ATOM 1757 C C . PHE A 1 221 ? 11.641 3.631 40.062 1 31.83 221 PHE A C 1
ATOM 1759 O O . PHE A 1 221 ? 12.125 4.301 40.969 1 31.83 221 PHE A O 1
ATOM 1766 N N . ASP A 1 222 ? 11.789 2.34 40.406 1 31.36 222 ASP A N 1
ATOM 1767 C CA . ASP A 1 222 ? 13.102 2.08 41 1 31.36 222 ASP A CA 1
ATOM 1768 C C . ASP A 1 222 ? 14.203 2.119 39.938 1 31.36 222 ASP A C 1
ATOM 1770 O O . ASP A 1 222 ? 14.195 1.325 39 1 31.36 222 ASP A O 1
ATOM 1774 N N . SER A 1 223 ? 14.656 3.291 39.531 1 32.72 223 SER A N 1
ATOM 1775 C CA . SER A 1 223 ? 15.875 3.506 38.75 1 32.72 223 SER A CA 1
ATOM 1776 C C . SER A 1 223 ? 17.062 2.775 39.375 1 32.72 223 SER A C 1
ATOM 1778 O O . SER A 1 223 ? 17.5 3.127 40.469 1 32.72 223 SER A O 1
ATOM 1780 N N . ASN A 1 224 ? 17.188 1.517 39.406 1 31.89 224 ASN A N 1
ATOM 1781 C CA . ASN A 1 224 ? 18.453 1.021 39.906 1 31.89 224 ASN A CA 1
ATOM 1782 C C . ASN A 1 224 ? 19.625 1.462 39.031 1 31.89 224 ASN A C 1
ATOM 1784 O O . ASN A 1 224 ? 19.578 1.294 37.812 1 31.89 224 ASN A O 1
ATOM 1788 N N . PRO A 1 225 ? 20.609 2.406 39.562 1 32.06 225 PRO A N 1
ATOM 1789 C CA . PRO A 1 225 ? 21.875 2.912 39 1 32.06 225 PRO A CA 1
ATOM 1790 C C . PRO A 1 225 ? 22.828 1.794 38.594 1 32.06 225 PRO A C 1
ATOM 1792 O O . PRO A 1 225 ? 23.453 1.151 39.438 1 32.06 225 PRO A O 1
ATOM 1795 N N . SER A 1 226 ? 22.672 0.812 37.969 1 33.19 226 SER A N 1
ATOM 1796 C CA . SER A 1 226 ? 23.906 0.051 38.094 1 33.19 226 SER A CA 1
ATOM 1797 C C . SER A 1 226 ? 25.109 0.917 37.75 1 33.19 226 SER A C 1
ATOM 1799 O O . SER A 1 226 ? 26.188 0.748 38.344 1 33.19 226 SER A O 1
ATOM 1801 N N . GLY A 1 227 ? 25.516 1.232 36.406 1 30.69 227 GLY A N 1
ATOM 1802 C CA . GLY A 1 227 ? 26.797 1.823 36.031 1 30.69 227 GLY A CA 1
ATOM 1803 C C . GLY A 1 227 ? 26.781 3.34 36.062 1 30.69 227 GLY A C 1
ATOM 1804 O O . GLY A 1 227 ? 26.141 3.977 35.219 1 30.69 227 GLY A O 1
ATOM 1805 N N . VAL A 1 228 ? 27 3.9 37.188 1 31.92 228 VAL A N 1
ATOM 1806 C CA . VAL A 1 228 ? 27.109 5.297 37.594 1 31.92 228 VAL A CA 1
ATOM 1807 C C . VAL A 1 228 ? 28.266 5.965 36.875 1 31.92 228 VAL A C 1
ATOM 1809 O O . VAL A 1 228 ? 29.438 5.645 37.125 1 31.92 228 VAL A O 1
ATOM 1812 N N . ILE A 1 229 ? 28.328 6.055 35.531 1 32.88 229 ILE A N 1
ATOM 1813 C CA . ILE A 1 229 ? 29.406 6.941 35.125 1 32.88 229 ILE A CA 1
ATOM 1814 C C . ILE A 1 229 ? 29.234 8.312 35.75 1 32.88 229 ILE A C 1
ATOM 1816 O O . ILE A 1 229 ? 28.109 8.742 36.031 1 32.88 229 ILE A O 1
ATOM 1820 N N . ASN A 1 230 ? 30.391 8.992 36.156 1 31.38 230 ASN A N 1
ATOM 1821 C CA . ASN A 1 230 ? 30.656 10.289 36.781 1 31.38 230 ASN A CA 1
ATOM 1822 C C . ASN A 1 230 ? 29.75 11.375 36.188 1 31.38 230 ASN A C 1
ATOM 1824 O O . ASN A 1 230 ? 29.953 11.828 35.062 1 31.38 230 ASN A O 1
ATOM 1828 N N . HIS A 1 231 ? 28.438 11.18 36.344 1 36.03 231 HIS A N 1
ATOM 1829 C CA . HIS A 1 231 ? 27.375 11.984 35.75 1 36.03 231 HIS A CA 1
ATOM 1830 C C . HIS A 1 231 ? 27.344 13.383 36.344 1 36.03 231 HIS A C 1
ATOM 1832 O O . HIS A 1 231 ? 27.422 13.539 37.562 1 36.03 231 HIS A O 1
ATOM 1838 N N . GLN A 1 232 ? 27.922 14.352 35.781 1 35.84 232 GLN A N 1
ATOM 1839 C CA . GLN A 1 232 ? 27.75 15.742 36.188 1 35.84 232 GLN A CA 1
ATOM 1840 C C . GLN A 1 232 ? 26.297 16.016 36.625 1 35.84 232 GLN A C 1
ATOM 1842 O O . GLN A 1 232 ? 25.359 15.602 35.938 1 35.84 232 GLN A O 1
ATOM 1847 N N . THR A 1 233 ? 25.938 16.141 37.875 1 38.62 233 THR A N 1
ATOM 1848 C CA . THR A 1 233 ? 24.719 16.5 38.594 1 38.62 233 THR A CA 1
ATOM 1849 C C . THR A 1 233 ? 23.969 17.625 37.844 1 38.62 233 THR A C 1
ATOM 1851 O O . THR A 1 233 ? 24.531 18.703 37.625 1 38.62 233 THR A O 1
ATOM 1854 N N . PHE A 1 234 ? 23.281 17.359 36.844 1 44.03 234 PHE A N 1
ATOM 1855 C CA . PHE A 1 234 ? 22.312 18.328 36.344 1 44.03 234 PHE A CA 1
ATOM 1856 C C . PHE A 1 234 ? 21.5 18.922 37.469 1 44.03 234 PHE A C 1
ATOM 1858 O O . PHE A 1 234 ? 20.594 18.281 38 1 44.03 234 PHE A O 1
ATOM 1865 N N . LYS A 1 235 ? 22.109 19.562 38.375 1 45.06 235 LYS A N 1
ATOM 1866 C CA . LYS A 1 235 ? 21.344 20.219 39.438 1 45.06 235 LYS A CA 1
ATOM 1867 C C . LYS A 1 235 ? 20.297 21.156 38.844 1 45.06 235 LYS A C 1
ATOM 1869 O O . LYS A 1 235 ? 20.625 22.016 38 1 45.06 235 LYS A O 1
ATOM 1874 N N . LEU A 1 236 ? 19.062 20.75 38.594 1 50.28 236 LEU A N 1
ATOM 1875 C CA . LEU A 1 236 ? 18.047 21.766 38.406 1 50.28 236 LEU A CA 1
ATOM 1876 C C . LEU A 1 236 ? 18.344 23 39.25 1 50.28 236 LEU A C 1
ATOM 1878 O O . LEU A 1 236 ? 18.234 22.953 40.469 1 50.28 236 LEU A O 1
ATOM 1882 N N . LYS A 1 237 ? 19.516 23.531 38.969 1 50.56 237 LYS A N 1
ATOM 1883 C CA . LYS A 1 237 ? 19.828 24.734 39.75 1 50.56 237 LYS A CA 1
ATOM 1884 C C . LYS A 1 237 ? 18.562 25.516 40.062 1 50.56 237 LYS A C 1
ATOM 1886 O O . LYS A 1 237 ? 17.75 25.781 39.188 1 50.56 237 LYS A O 1
ATOM 1891 N N . GLN A 1 238 ? 18.156 25.453 41.281 1 54 238 GLN A N 1
ATOM 1892 C CA . GLN A 1 238 ? 17.016 26.094 41.906 1 54 238 GLN A CA 1
ATOM 1893 C C . GLN A 1 238 ? 16.859 27.531 41.438 1 54 238 GLN A C 1
ATOM 1895 O O . GLN A 1 238 ? 17.656 28.406 41.812 1 54 238 GLN A O 1
ATOM 1900 N N . LEU A 1 239 ? 16.625 27.688 40.156 1 60.66 239 LEU A N 1
ATOM 1901 C CA . LEU A 1 239 ? 16.219 29.047 39.812 1 60.66 239 LEU A CA 1
ATOM 1902 C C . LEU A 1 239 ? 15.227 29.578 40.875 1 60.66 239 LEU A C 1
ATOM 1904 O O . LEU A 1 239 ? 14.438 28.812 41.406 1 60.66 239 LEU A O 1
ATOM 1908 N N . SER A 1 240 ? 15.547 30.688 41.375 1 69 240 SER A N 1
ATOM 1909 C CA . SER A 1 240 ? 14.648 31.312 42.344 1 69 240 SER A CA 1
ATOM 1910 C C . SER A 1 240 ? 13.203 31.281 41.875 1 69 240 SER A C 1
ATOM 1912 O O . SER A 1 240 ? 12.938 31.531 40.688 1 69 240 SER A O 1
ATOM 1914 N N . PRO A 1 241 ? 12.312 30.672 42.625 1 74.69 241 PRO A N 1
ATOM 1915 C CA . PRO A 1 241 ? 10.898 30.656 42.25 1 74.69 241 PRO A CA 1
ATOM 1916 C C . PRO A 1 241 ? 10.391 32.031 41.75 1 74.69 241 PRO A C 1
ATOM 1918 O O . PRO A 1 241 ? 9.531 32.094 40.875 1 74.69 241 PRO A O 1
ATOM 1921 N N . SER A 1 242 ? 11.031 33.031 42.344 1 78.56 242 SER A N 1
ATOM 1922 C CA . SER A 1 242 ? 10.609 34.375 41.906 1 78.56 242 SER A CA 1
ATOM 1923 C C . SER A 1 242 ? 11.031 34.656 40.469 1 78.56 242 SER A C 1
ATOM 1925 O O . SER A 1 242 ? 10.281 35.281 39.719 1 78.56 242 SER A O 1
ATOM 1927 N N . LEU A 1 243 ? 12.148 34.156 40.094 1 78.31 243 LEU A N 1
ATOM 1928 C CA . LEU A 1 243 ? 12.641 34.344 38.75 1 78.31 243 LEU A CA 1
ATOM 1929 C C . LEU A 1 243 ? 11.812 33.531 37.75 1 78.31 243 LEU A C 1
ATOM 1931 O O . LEU A 1 243 ? 11.562 34 36.625 1 78.31 243 LEU A O 1
ATOM 1935 N N . ILE A 1 244 ? 11.445 32.406 38.219 1 80.06 244 ILE A N 1
ATOM 1936 C CA . ILE A 1 244 ? 10.648 31.547 37.344 1 80.06 244 ILE A CA 1
ATOM 1937 C C . ILE A 1 244 ? 9.258 32.156 37.156 1 80.06 244 ILE A C 1
ATOM 1939 O O . ILE A 1 244 ? 8.742 32.188 36.031 1 80.06 244 ILE A O 1
ATOM 1943 N N . GLN A 1 245 ? 8.734 32.594 38.188 1 82.25 245 GLN A N 1
ATOM 1944 C CA . GLN A 1 245 ? 7.426 33.219 38.094 1 82.25 245 GLN A CA 1
ATOM 1945 C C . GLN A 1 245 ? 7.48 34.5 37.219 1 82.25 245 GLN A C 1
ATOM 1947 O O . GLN A 1 245 ? 6.559 34.75 36.438 1 82.25 245 GLN A O 1
ATOM 1952 N N . ALA A 1 246 ? 8.562 35.188 37.375 1 84.06 246 ALA A N 1
ATOM 1953 C CA . ALA A 1 246 ? 8.742 36.406 36.562 1 84.06 246 ALA A CA 1
ATOM 1954 C C . ALA A 1 246 ? 8.883 36.031 35.094 1 84.06 246 ALA A C 1
ATOM 1956 O O . ALA A 1 246 ? 8.375 36.75 34.219 1 84.06 246 ALA A O 1
ATOM 1957 N N . HIS A 1 247 ? 9.562 35 34.938 1 83.5 247 HIS A N 1
ATOM 1958 C CA . HIS A 1 247 ? 9.75 34.562 33.562 1 83.5 247 HIS A CA 1
ATOM 1959 C C . HIS A 1 247 ? 8.414 34.188 32.906 1 83.5 247 HIS A C 1
ATOM 1961 O O . HIS A 1 247 ? 8.133 34.594 31.781 1 83.5 247 HIS A O 1
ATOM 1967 N N . PHE A 1 248 ? 7.598 33.438 33.594 1 83.88 248 PHE A N 1
ATOM 1968 C CA . PHE A 1 248 ? 6.32 33 33.031 1 83.88 248 PHE A CA 1
ATOM 1969 C C . PHE A 1 248 ? 5.367 34.188 32.875 1 83.88 248 PHE A C 1
ATOM 1971 O O . PHE A 1 248 ? 4.559 34.219 31.953 1 83.88 248 PHE A O 1
ATOM 1978 N N . GLN A 1 249 ? 5.48 35.125 33.75 1 87.06 249 GLN A N 1
ATOM 1979 C CA . GLN A 1 249 ? 4.66 36.312 33.625 1 87.06 249 GLN A CA 1
ATOM 1980 C C . GLN A 1 249 ? 5.07 37.156 32.438 1 87.06 249 GLN A C 1
ATOM 1982 O O . GLN A 1 249 ? 4.215 37.719 31.719 1 87.06 249 GLN A O 1
ATOM 1987 N N . LEU A 1 250 ? 6.312 37.219 32.25 1 87 250 LEU A N 1
ATOM 1988 C CA . LEU A 1 250 ? 6.82 37.938 31.078 1 87 250 LEU A CA 1
ATOM 1989 C C . LEU A 1 250 ? 6.379 37.281 29.781 1 87 250 LEU A C 1
ATOM 1991 O O . LEU A 1 250 ? 6.035 37.938 28.812 1 87 250 LEU A O 1
ATOM 1995 N N . GLU A 1 251 ? 6.48 36 29.812 1 85.44 251 GLU A N 1
ATOM 1996 C CA . GLU A 1 251 ? 6.059 35.25 28.641 1 85.44 251 GLU A CA 1
ATOM 1997 C C . GLU A 1 251 ? 4.57 35.438 28.359 1 85.44 251 GLU A C 1
ATOM 1999 O O . GLU A 1 251 ? 4.152 35.562 27.203 1 85.44 251 GLU A O 1
ATOM 2004 N N . SER A 1 252 ? 3.76 35.438 29.359 1 86.88 252 SER A N 1
ATOM 2005 C CA . SER A 1 252 ? 2.322 35.656 29.203 1 86.88 252 SER A CA 1
ATOM 2006 C C . SER A 1 252 ? 2.018 37.062 28.703 1 86.88 252 SER A C 1
ATOM 2008 O O . SER A 1 252 ? 1.143 37.219 27.859 1 86.88 252 SER A O 1
ATOM 2010 N N . ASN A 1 253 ? 2.768 38 29.172 1 90.12 253 ASN A N 1
ATOM 2011 C CA . ASN A 1 253 ? 2.58 39.375 28.719 1 90.12 253 ASN A CA 1
ATOM 2012 C C . ASN A 1 253 ? 2.963 39.562 27.266 1 90.12 253 ASN A C 1
ATOM 2014 O O . ASN A 1 253 ? 2.283 40.281 26.516 1 90.12 253 ASN A O 1
ATOM 2018 N N . ARG A 1 254 ? 3.992 38.938 26.953 1 87.75 254 ARG A N 1
ATOM 2019 C CA . ARG A 1 254 ? 4.43 39 25.562 1 87.75 254 ARG A CA 1
ATOM 2020 C C . ARG A 1 254 ? 3.398 38.375 24.625 1 87.75 254 ARG A C 1
ATOM 2022 O O . ARG A 1 254 ? 3.174 38.875 23.516 1 87.75 254 ARG A O 1
ATOM 2029 N N . SER A 1 255 ? 2.885 37.344 25.109 1 88.06 255 SER A N 1
ATOM 2030 C CA . SER A 1 255 ? 1.856 36.688 24.312 1 88.06 255 SER A CA 1
ATOM 2031 C C . SER A 1 255 ? 0.618 37.562 24.172 1 88.06 255 SER A C 1
ATOM 2033 O O . SER A 1 255 ? 0.059 37.656 23.078 1 88.06 255 SER A O 1
ATOM 2035 N N . LEU A 1 256 ? 0.207 38.188 25.188 1 90.25 256 LEU A N 1
ATOM 2036 C CA . LEU A 1 256 ? -0.953 39.062 25.172 1 90.25 256 LEU A CA 1
ATOM 2037 C C . LEU A 1 256 ? -0.689 40.281 24.297 1 90.25 256 LEU A C 1
ATOM 2039 O O . LEU A 1 256 ? -1.573 40.75 23.562 1 90.25 256 LEU A O 1
ATOM 2043 N N . GLU A 1 257 ? 0.479 40.75 24.391 1 92.62 257 GLU A N 1
ATOM 2044 C CA . GLU A 1 257 ? 0.853 41.906 23.578 1 92.62 257 GLU A CA 1
ATOM 2045 C C . GLU A 1 257 ? 0.842 41.562 22.094 1 92.62 257 GLU A C 1
ATOM 2047 O O . GLU A 1 257 ? 0.397 42.344 21.266 1 92.62 257 GLU A O 1
ATOM 2052 N N . ARG A 1 258 ? 1.369 40.469 21.828 1 91.88 258 ARG A N 1
ATOM 2053 C CA . ARG A 1 258 ? 1.378 40 20.438 1 91.88 258 ARG A CA 1
ATOM 2054 C C . ARG A 1 258 ? -0.042 39.875 19.906 1 91.88 258 ARG A C 1
ATOM 2056 O O . ARG A 1 258 ? -0.324 40.281 18.781 1 91.88 258 ARG A O 1
ATOM 2063 N N . GLU A 1 259 ? -0.896 39.344 20.641 1 91.25 259 GLU A N 1
ATOM 2064 C CA . GLU A 1 259 ? -2.283 39.156 20.219 1 91.25 259 GLU A CA 1
ATOM 2065 C C . GLU A 1 259 ? -2.994 40.5 20.062 1 91.25 259 GLU A C 1
ATOM 2067 O O . GLU A 1 259 ? -3.764 40.688 19.109 1 91.25 259 GLU A O 1
ATOM 2072 N N . ASN A 1 260 ? -2.738 41.375 20.938 1 93.69 260 ASN A N 1
ATOM 2073 C CA . ASN A 1 260 ? -3.352 42.719 20.859 1 93.69 260 ASN A CA 1
ATOM 2074 C C . ASN A 1 260 ? -2.846 43.5 19.656 1 93.69 260 ASN A C 1
ATOM 2076 O O . ASN A 1 260 ? -3.625 44.156 18.969 1 93.69 260 ASN A O 1
ATOM 2080 N N . THR A 1 261 ? -1.558 43.406 19.531 1 95.44 261 THR A N 1
ATOM 2081 C CA . THR A 1 261 ? -0.975 44.062 18.375 1 95.44 261 THR A CA 1
ATOM 2082 C C . THR A 1 261 ? -1.547 43.5 17.078 1 95.44 261 THR A C 1
ATOM 2084 O O . THR A 1 261 ? -1.828 44.25 16.141 1 95.44 261 THR A O 1
ATOM 2087 N N . PHE A 1 262 ? -1.683 42.312 17.062 1 96.12 262 PHE A N 1
ATOM 2088 C CA . PHE A 1 262 ? -2.242 41.656 15.883 1 96.12 262 PHE A CA 1
ATOM 2089 C C . PHE A 1 262 ? -3.697 42.094 15.68 1 96.12 262 PHE A C 1
ATOM 2091 O O . PHE A 1 262 ? -4.105 42.406 14.57 1 96.12 262 PHE A O 1
ATOM 2098 N N . THR A 1 263 ? -4.523 42.062 16.703 1 95.56 263 THR A N 1
ATOM 2099 C CA . THR A 1 263 ? -5.93 42.438 16.625 1 95.56 263 THR A CA 1
ATOM 2100 C C . THR A 1 263 ? -6.074 43.875 16.156 1 95.56 263 THR A C 1
ATOM 2102 O O . THR A 1 263 ? -6.961 44.188 15.359 1 95.56 263 THR A O 1
ATOM 2105 N N . ASN A 1 264 ? -5.195 44.719 16.625 1 96.19 264 ASN A N 1
ATOM 2106 C CA . ASN A 1 264 ? -5.223 46.125 16.203 1 96.19 264 ASN A CA 1
ATOM 2107 C C . ASN A 1 264 ? -4.879 46.25 14.727 1 96.19 264 ASN A C 1
ATOM 2109 O O . ASN A 1 264 ? -5.496 47.062 14.016 1 96.19 264 ASN A O 1
ATOM 2113 N N . TYR A 1 265 ? -3.936 45.531 14.383 1 97.12 265 TYR A N 1
ATOM 2114 C CA . TYR A 1 265 ? -3.574 45.531 12.969 1 97.12 265 TYR A CA 1
ATOM 2115 C C . TYR A 1 265 ? -4.746 45.062 12.102 1 97.12 265 TYR A C 1
ATOM 2117 O O . TYR A 1 265 ? -5.039 45.688 11.078 1 97.12 265 TYR A O 1
ATOM 2125 N N . VAL A 1 266 ? -5.363 44.031 12.477 1 96.5 266 VAL A N 1
ATOM 2126 C CA . VAL A 1 266 ? -6.465 43.469 11.695 1 96.5 266 VAL A CA 1
ATOM 2127 C C . VAL A 1 266 ? -7.613 44.469 11.625 1 96.5 266 VAL A C 1
ATOM 2129 O O . VAL A 1 266 ? -8.25 44.625 10.578 1 96.5 266 VAL A O 1
ATOM 2132 N N . ARG A 1 267 ? -7.895 45.156 12.695 1 95.25 267 ARG A N 1
ATOM 2133 C CA . ARG A 1 267 ? -8.945 46.156 12.719 1 95.25 267 ARG A CA 1
ATOM 2134 C C . ARG A 1 267 ? -8.641 47.281 11.734 1 95.25 267 ARG A C 1
ATOM 2136 O O . ARG A 1 267 ? -9.523 47.75 11.016 1 95.25 267 ARG A O 1
ATOM 2143 N N . GLN A 1 268 ? -7.418 47.688 11.773 1 96 268 GLN A N 1
ATOM 2144 C CA . GLN A 1 268 ? -7.004 48.75 10.844 1 96 268 GLN A CA 1
ATOM 2145 C C . GLN A 1 268 ? -7.094 48.25 9.398 1 96 268 GLN A C 1
ATOM 2147 O O . GLN A 1 268 ? -7.586 48.969 8.523 1 96 268 GLN A O 1
ATOM 2152 N N . TRP A 1 269 ? -6.582 47.094 9.172 1 95.06 269 TRP A N 1
ATOM 2153 C CA . TRP A 1 269 ? -6.621 46.5 7.84 1 95.06 269 TRP A CA 1
ATOM 2154 C C . TRP A 1 269 ? -8.062 46.375 7.344 1 95.06 269 TRP A C 1
ATOM 2156 O O . TRP A 1 269 ? -8.352 46.656 6.184 1 95.06 269 TRP A O 1
ATOM 2166 N N . TRP A 1 270 ? -8.953 45.969 8.188 1 92.94 270 TRP A N 1
ATOM 2167 C CA . TRP A 1 270 ? -10.367 45.812 7.852 1 92.94 270 TRP A CA 1
ATOM 2168 C C . TRP A 1 270 ? -11 47.156 7.535 1 92.94 270 TRP A C 1
ATOM 2170 O O . TRP A 1 270 ? -11.797 47.281 6.598 1 92.94 270 TRP A O 1
ATOM 2180 N N . ARG A 1 271 ? -10.664 48.156 8.242 1 92.06 271 ARG A N 1
ATOM 2181 C CA . ARG A 1 271 ? -11.172 49.5 8.008 1 92.06 271 ARG A CA 1
ATOM 2182 C C . ARG A 1 271 ? -10.742 50 6.641 1 92.06 271 ARG A C 1
ATOM 2184 O O . ARG A 1 271 ? -11.539 50.594 5.918 1 92.06 271 ARG A O 1
ATOM 2191 N N . GLU A 1 272 ? -9.539 49.75 6.375 1 91.94 272 GLU A N 1
ATOM 2192 C CA . GLU A 1 272 ? -9.031 50.156 5.074 1 91.94 272 GLU A CA 1
ATOM 2193 C C . GLU A 1 272 ? -9.742 49.438 3.938 1 91.94 272 GLU A C 1
ATOM 2195 O O . GLU A 1 272 ? -10.023 50.031 2.895 1 91.94 272 GLU A O 1
ATOM 2200 N N . LEU A 1 273 ? -10 48.219 4.152 1 91.56 273 LEU A N 1
ATOM 2201 C CA . LEU A 1 273 ? -10.672 47.406 3.145 1 91.56 273 LEU A CA 1
ATOM 2202 C C . LEU A 1 273 ? -12.102 47.875 2.918 1 91.56 273 LEU A C 1
ATOM 2204 O O . LEU A 1 273 ? -12.562 47.969 1.778 1 91.56 273 LEU A O 1
ATOM 2208 N N . THR A 1 274 ? -12.805 48.156 3.98 1 88.88 274 THR A N 1
ATOM 2209 C CA . THR A 1 274 ? -14.195 48.562 3.885 1 88.88 274 THR A CA 1
ATOM 2210 C C . THR A 1 274 ? -14.305 49.969 3.295 1 88.88 274 THR A C 1
ATOM 2212 O O . THR A 1 274 ? -15.344 50.344 2.744 1 88.88 274 THR A O 1
ATOM 2215 N N . GLN A 1 275 ? -13.297 50.719 3.422 1 87.81 275 GLN A N 1
ATOM 2216 C CA . GLN A 1 275 ? -13.305 52.062 2.867 1 87.81 275 GLN A CA 1
ATOM 2217 C C . GLN A 1 275 ? -13.047 52.031 1.362 1 87.81 275 GLN A C 1
ATOM 2219 O O . GLN A 1 275 ? -13.398 52.969 0.652 1 87.81 275 GLN A O 1
ATOM 2224 N N . LEU A 1 276 ? -12.57 50.875 1.097 1 86.12 276 LEU A N 1
ATOM 2225 C CA . LEU A 1 276 ? -12.352 50.75 -0.34 1 86.12 276 LEU A CA 1
ATOM 2226 C C . LEU A 1 276 ? -13.68 50.656 -1.084 1 86.12 276 LEU A C 1
ATOM 2228 O O . LEU A 1 276 ? -14.57 49.906 -0.669 1 86.12 276 LEU A O 1
ATOM 2232 N N . ARG A 1 277 ? -13.922 51.375 -2.096 1 80.94 277 ARG A N 1
ATOM 2233 C CA . ARG A 1 277 ? -15.078 51.406 -2.986 1 80.94 277 ARG A CA 1
ATOM 2234 C C . ARG A 1 277 ? -16.375 51.5 -2.197 1 80.94 277 ARG A C 1
ATOM 2236 O O . ARG A 1 277 ? -17.328 50.781 -2.465 1 80.94 277 ARG A O 1
ATOM 2243 N N . GLU A 1 278 ? -16.5 52.219 -1.148 1 76.38 278 GLU A N 1
ATOM 2244 C CA . GLU A 1 278 ? -17.656 52.625 -0.361 1 76.38 278 GLU A CA 1
ATOM 2245 C C . GLU A 1 278 ? -18.344 51.438 0.273 1 76.38 278 GLU A C 1
ATOM 2247 O O . GLU A 1 278 ? -19.562 51.281 0.183 1 76.38 278 GLU A O 1
ATOM 2252 N N . GLY A 1 279 ? -17.625 50.531 0.627 1 72.31 279 GLY A N 1
ATOM 2253 C CA . GLY A 1 279 ? -18.156 49.438 1.415 1 72.31 279 GLY A CA 1
ATOM 2254 C C . GLY A 1 279 ? -18.641 48.281 0.567 1 72.31 279 GLY A C 1
ATOM 2255 O O . GLY A 1 279 ? -19.328 47.375 1.064 1 72.31 279 GLY A O 1
ATOM 2256 N N . PHE A 1 280 ? -18.297 48.188 -0.591 1 76 280 PHE A N 1
ATOM 2257 C CA . PHE A 1 280 ? -18.734 47.188 -1.559 1 76 280 PHE A CA 1
ATOM 2258 C C . PHE A 1 280 ? -18.297 45.781 -1.127 1 76 280 PHE A C 1
ATOM 2260 O O . PHE A 1 280 ? -19.031 44.812 -1.347 1 76 280 PHE A O 1
ATOM 2267 N N . PHE A 1 281 ? -17.344 45.719 -0.413 1 79.19 281 PHE A N 1
ATOM 2268 C CA . PHE A 1 281 ? -16.75 44.406 -0.13 1 79.19 281 PHE A CA 1
ATOM 2269 C C . PHE A 1 281 ? -17.203 43.906 1.234 1 79.19 281 PHE A C 1
ATOM 2271 O O . PHE A 1 281 ? -16.891 42.781 1.613 1 79.19 281 PHE A O 1
ATOM 2278 N N . SER A 1 282 ? -17.984 44.656 1.9 1 75.94 282 SER A N 1
ATOM 2279 C CA . SER A 1 282 ? -18.391 44.281 3.26 1 75.94 282 SER A CA 1
ATOM 2280 C C . SER A 1 282 ? -19.344 43.094 3.266 1 75.94 282 SER A C 1
ATOM 2282 O O . SER A 1 282 ? -19.453 42.406 4.27 1 75.94 282 SER A O 1
ATOM 2284 N N . GLU A 1 283 ? -19.891 42.812 2.166 1 79.56 283 GLU A N 1
ATOM 2285 C CA . GLU A 1 283 ? -20.875 41.75 2.098 1 79.56 283 GLU A CA 1
ATOM 2286 C C . GLU A 1 283 ? -20.219 40.438 1.672 1 79.56 283 GLU A C 1
ATOM 2288 O O . GLU A 1 283 ? -20.828 39.375 1.747 1 79.56 283 GLU A O 1
ATOM 2293 N N . ARG A 1 284 ? -19 40.531 1.414 1 86.94 284 ARG A N 1
ATOM 2294 C CA . ARG A 1 284 ? -18.297 39.312 0.966 1 86.94 284 ARG A CA 1
ATOM 2295 C C . ARG A 1 284 ? -17.906 38.438 2.148 1 86.94 284 ARG A C 1
ATOM 2297 O O . ARG A 1 284 ? -17.766 38.938 3.271 1 86.94 284 ARG A O 1
ATOM 2304 N N . LEU A 1 285 ? -17.844 37.188 1.878 1 88.56 285 LEU A N 1
ATOM 2305 C CA . LEU A 1 285 ? -17.5 36.25 2.922 1 88.56 285 LEU A CA 1
ATOM 2306 C C . LEU A 1 285 ? -16 36.219 3.186 1 88.56 285 LEU A C 1
ATOM 2308 O O . LEU A 1 285 ? -15.289 35.312 2.748 1 88.56 285 LEU A O 1
ATOM 2312 N N . ILE A 1 286 ? -15.555 37.219 3.9 1 93.38 286 ILE A N 1
ATOM 2313 C CA . ILE A 1 286 ? -14.156 37.312 4.312 1 93.38 286 ILE A CA 1
ATOM 2314 C C . ILE A 1 286 ? -14.031 36.906 5.785 1 93.38 286 ILE A C 1
ATOM 2316 O O . ILE A 1 286 ? -14.453 37.656 6.668 1 93.38 286 ILE A O 1
ATOM 2320 N N . LYS A 1 287 ? -13.516 35.812 5.977 1 93.69 287 LYS A N 1
ATOM 2321 C CA . LYS A 1 287 ? -13.391 35.281 7.336 1 93.69 287 LYS A CA 1
ATOM 2322 C C . LYS A 1 287 ? -11.945 35.312 7.816 1 93.69 287 LYS A C 1
ATOM 2324 O O . LYS A 1 287 ? -11.094 34.594 7.305 1 93.69 287 LYS A O 1
ATOM 2329 N N . ILE A 1 288 ? -11.703 36.062 8.852 1 95.5 288 ILE A N 1
ATOM 2330 C CA . ILE A 1 288 ? -10.352 36.25 9.352 1 95.5 288 ILE A CA 1
ATOM 2331 C C . ILE A 1 288 ? -10.148 35.438 10.617 1 95.5 288 ILE A C 1
ATOM 2333 O O . ILE A 1 288 ? -9.047 34.938 10.883 1 95.5 288 ILE A O 1
ATOM 2337 N N . PHE A 1 289 ? -11.203 35.312 11.344 1 95.25 289 PHE A N 1
ATOM 2338 C CA . PHE A 1 289 ? -11.141 34.594 12.609 1 95.25 289 PHE A CA 1
ATOM 2339 C C . PHE A 1 289 ? -12.156 33.438 12.633 1 95.25 289 PHE A C 1
ATOM 2341 O O . PHE A 1 289 ? -13.219 33.531 12.016 1 95.25 289 PHE A O 1
ATOM 2348 N N . ALA A 1 290 ? -11.758 32.375 13.258 1 93.88 290 ALA A N 1
ATOM 2349 C CA . ALA A 1 290 ? -12.641 31.234 13.492 1 93.88 290 ALA A CA 1
ATOM 2350 C C . ALA A 1 290 ? -12.562 30.781 14.938 1 93.88 290 ALA A C 1
ATOM 2352 O O . ALA A 1 290 ? -11.578 31.047 15.633 1 93.88 290 ALA A O 1
ATOM 2353 N N . THR A 1 291 ? -13.602 30.094 15.383 1 91.75 291 THR A N 1
ATOM 2354 C CA . THR A 1 291 ? -13.648 29.562 16.75 1 91.75 291 THR A CA 1
ATOM 2355 C C . THR A 1 291 ? -13.102 28.141 16.781 1 91.75 291 THR A C 1
ATOM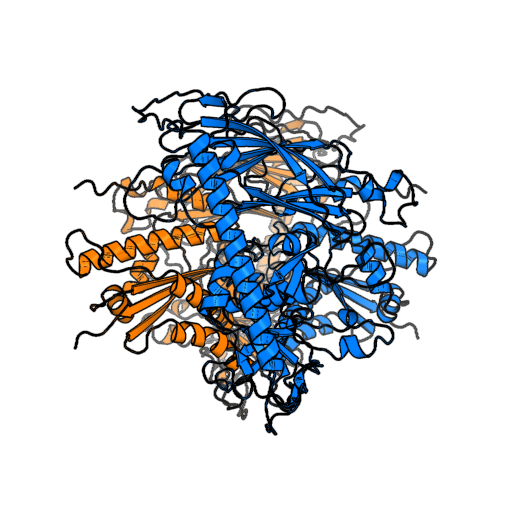 2357 O O . THR A 1 291 ? -13.539 27.281 16.016 1 91.75 291 THR A O 1
ATOM 2360 N N . ASP A 1 292 ? -12.188 27.984 17.672 1 91.69 292 ASP A N 1
ATOM 2361 C CA . ASP A 1 292 ? -11.594 26.656 17.781 1 91.69 292 ASP A CA 1
ATOM 2362 C C . ASP A 1 292 ? -12.453 25.734 18.656 1 91.69 292 ASP A C 1
ATOM 2364 O O . ASP A 1 292 ? -13.555 26.109 19.062 1 91.69 292 ASP A O 1
ATOM 2368 N N . GLU A 1 293 ? -11.992 24.547 18.891 1 89.69 293 GLU A N 1
ATOM 2369 C CA . GLU A 1 293 ? -12.773 23.547 19.609 1 89.69 293 GLU A CA 1
ATOM 2370 C C . GLU A 1 293 ? -12.891 23.891 21.094 1 89.69 293 GLU A C 1
ATOM 2372 O O . GLU A 1 293 ? -13.75 23.359 21.797 1 89.69 293 GLU A O 1
ATOM 2377 N N . ASN A 1 294 ? -12.031 24.734 21.578 1 87.88 294 ASN A N 1
ATOM 2378 C CA . ASN A 1 294 ? -12.094 25.172 22.953 1 87.88 294 ASN A CA 1
ATOM 2379 C C . ASN A 1 294 ? -12.867 26.484 23.094 1 87.88 294 ASN A C 1
ATOM 2381 O O . ASN A 1 294 ? -12.898 27.078 24.172 1 87.88 294 ASN A O 1
ATOM 2385 N N . GLY A 1 295 ? -13.398 27.016 22.031 1 86.69 295 GLY A N 1
ATOM 2386 C CA . GLY A 1 295 ? -14.203 28.219 22.062 1 86.69 295 GLY A CA 1
ATOM 2387 C C . GLY A 1 295 ? -13.383 29.484 21.969 1 86.69 295 GLY A C 1
ATOM 2388 O O . GLY A 1 295 ? -13.883 30.578 22.25 1 86.69 295 GLY A O 1
ATOM 2389 N N . ARG A 1 296 ? -12.242 29.391 21.641 1 88.38 296 ARG A N 1
ATOM 2390 C CA . ARG A 1 296 ? -11.375 30.547 21.5 1 88.38 296 ARG A CA 1
ATOM 2391 C C . ARG A 1 296 ? -11.359 31.047 20.047 1 88.38 296 ARG A C 1
ATOM 2393 O O . ARG A 1 296 ? -11.391 30.25 19.109 1 88.38 296 ARG A O 1
ATOM 2400 N N . THR A 1 297 ? -11.289 32.281 19.922 1 92 297 THR A N 1
ATOM 2401 C CA . THR A 1 297 ? -11.203 32.875 18.594 1 92 297 THR A CA 1
ATOM 2402 C C . THR A 1 297 ? -9.766 32.844 18.078 1 92 297 THR A C 1
ATOM 2404 O O . THR A 1 297 ? -8.844 33.344 18.734 1 92 297 THR A O 1
ATOM 2407 N N . GLN A 1 298 ? -9.594 32.25 16.984 1 94.25 298 GLN A N 1
ATOM 2408 C CA . GLN A 1 298 ? -8.258 32.062 16.422 1 94.25 298 GLN A CA 1
ATOM 2409 C C . GLN A 1 298 ? -8.172 32.625 15.008 1 94.25 298 GLN A C 1
ATOM 2411 O O . GLN A 1 298 ? -9.148 32.594 14.258 1 94.25 298 GLN A O 1
ATOM 2416 N N . PHE A 1 299 ? -6.988 33.156 14.703 1 96.81 299 PHE A N 1
ATOM 2417 C CA . PHE A 1 299 ? -6.703 33.562 13.328 1 96.81 299 PHE A CA 1
ATOM 2418 C C . PHE A 1 299 ? -6.691 32.344 12.398 1 96.81 299 PHE A C 1
ATOM 2420 O O . PHE A 1 299 ? -6.102 31.328 12.719 1 96.81 299 PHE A O 1
ATOM 2427 N N . VAL A 1 300 ? -7.301 32.375 11.227 1 97.81 300 VAL A N 1
ATOM 2428 C CA . VAL A 1 300 ? -7.543 31.234 10.352 1 97.81 300 VAL A CA 1
ATOM 2429 C C . VAL A 1 300 ? -6.215 30.703 9.836 1 97.81 300 VAL A C 1
ATOM 2431 O O . VAL A 1 300 ? -6.07 29.5 9.625 1 97.81 300 VAL A O 1
ATOM 2434 N N . CYS A 1 301 ? -5.207 31.5 9.602 1 98.31 301 CYS A N 1
ATOM 2435 C CA . CYS A 1 301 ? -3.916 31.062 9.078 1 98.31 301 CYS A CA 1
ATOM 2436 C C . CYS A 1 301 ? -3.209 30.141 10.07 1 98.31 301 CYS A C 1
ATOM 2438 O O . CYS A 1 301 ? -2.314 29.391 9.695 1 98.31 301 CYS A O 1
ATOM 2440 N N . ASN A 1 302 ? -3.627 30.234 11.328 1 97.19 302 ASN A N 1
ATOM 2441 C CA . ASN A 1 302 ? -2.979 29.453 12.375 1 97.19 302 ASN A CA 1
ATOM 2442 C C . ASN A 1 302 ? -3.307 27.969 12.266 1 97.19 302 ASN A C 1
ATOM 2444 O O . ASN A 1 302 ? -2.658 27.141 12.898 1 97.19 302 ASN A O 1
ATOM 2448 N N . PHE A 1 303 ? -4.27 27.625 11.461 1 98 303 PHE A N 1
ATOM 2449 C CA . PHE A 1 303 ? -4.707 26.25 11.336 1 98 303 PHE A CA 1
ATOM 2450 C C . PHE A 1 303 ? -3.928 25.531 10.234 1 98 303 PHE A C 1
ATOM 2452 O O . PHE A 1 303 ? -4.051 24.312 10.07 1 98 303 PHE A O 1
ATOM 2459 N N . VAL A 1 304 ? -3.127 26.25 9.5 1 98.38 304 VAL A N 1
ATOM 2460 C CA . VAL A 1 304 ? -2.461 25.672 8.336 1 98.38 304 VAL A CA 1
ATOM 2461 C C . VAL A 1 304 ? -0.946 25.797 8.492 1 98.38 304 VAL A C 1
ATOM 2463 O O . VAL A 1 304 ? -0.437 26.844 8.891 1 98.38 304 VAL A O 1
ATOM 2466 N N . ASN A 1 305 ? -0.279 24.781 8.289 1 97.56 305 ASN A N 1
ATOM 2467 C CA . ASN A 1 305 ? 1.179 24.703 8.25 1 97.56 305 ASN A CA 1
ATOM 2468 C C . ASN A 1 305 ? 1.663 23.578 7.348 1 97.56 305 ASN A C 1
ATOM 2470 O O . ASN A 1 305 ? 1.07 22.5 7.332 1 97.56 305 ASN A O 1
ATOM 2474 N N . PRO A 1 306 ? 2.715 23.844 6.559 1 96.56 306 PRO A N 1
ATOM 2475 C CA . PRO A 1 306 ? 3.203 22.781 5.68 1 96.56 306 PRO A CA 1
ATOM 2476 C C . PRO A 1 306 ? 3.498 21.484 6.438 1 96.56 306 PRO A C 1
ATOM 2478 O O . PRO A 1 306 ? 4.172 21.516 7.469 1 96.56 306 PRO A O 1
ATOM 2481 N N . LEU A 1 307 ? 2.994 20.438 5.98 1 96.38 307 LEU A N 1
ATOM 2482 C CA . LEU A 1 307 ? 3.172 19.109 6.551 1 96.38 307 LEU A CA 1
ATOM 2483 C C . LEU A 1 307 ? 3.818 18.172 5.539 1 96.38 307 LEU A C 1
ATOM 2485 O O . LEU A 1 307 ? 3.18 17.766 4.562 1 96.38 307 LEU A O 1
ATOM 2489 N N . SER A 1 308 ? 5.102 17.797 5.766 1 92.44 308 SER A N 1
ATOM 2490 C CA . SER A 1 308 ? 5.82 16.922 4.852 1 92.44 308 SER A CA 1
ATOM 2491 C C . SER A 1 308 ? 5.547 15.453 5.168 1 92.44 308 SER A C 1
ATOM 2493 O O . SER A 1 308 ? 5.992 14.945 6.199 1 92.44 308 SER A O 1
ATOM 2495 N N . VAL A 1 309 ? 4.84 14.797 4.285 1 92.69 309 VAL A N 1
ATOM 2496 C CA . VAL A 1 309 ? 4.414 13.43 4.57 1 92.69 309 VAL A CA 1
ATOM 2497 C C . VAL A 1 309 ? 4.578 12.57 3.32 1 92.69 309 VAL A C 1
ATOM 2499 O O . VAL A 1 309 ? 3.818 11.617 3.107 1 92.69 309 VAL A O 1
ATOM 2502 N N . SER A 1 310 ? 5.508 12.812 2.498 1 89 310 SER A N 1
ATOM 2503 C CA . SER A 1 310 ? 5.656 12.109 1.226 1 89 310 SER A CA 1
ATOM 2504 C C . SER A 1 310 ? 6.016 10.641 1.44 1 89 310 SER A C 1
ATOM 2506 O O . SER A 1 310 ? 5.812 9.812 0.553 1 89 310 SER A O 1
ATOM 2508 N N . HIS A 1 311 ? 6.512 10.32 2.605 1 89.19 311 HIS A N 1
ATOM 2509 C CA . HIS A 1 311 ? 6.867 8.938 2.891 1 89.19 311 HIS A CA 1
ATOM 2510 C C . HIS A 1 311 ? 5.625 8.102 3.182 1 89.19 311 HIS A C 1
ATOM 2512 O O . HIS A 1 311 ? 5.656 6.871 3.064 1 89.19 311 HIS A O 1
ATOM 2518 N N . ILE A 1 312 ? 4.562 8.75 3.566 1 92.69 312 ILE A N 1
ATOM 2519 C CA . ILE A 1 312 ? 3.307 8.062 3.844 1 92.69 312 ILE A CA 1
ATOM 2520 C C . ILE A 1 312 ? 2.365 8.203 2.648 1 92.69 312 ILE A C 1
ATOM 2522 O O . ILE A 1 312 ? 1.823 7.215 2.156 1 92.69 312 ILE A O 1
ATOM 2526 N N . LEU A 1 313 ? 2.17 9.461 2.273 1 96.62 313 LEU A N 1
ATOM 2527 C CA . LEU A 1 313 ? 1.33 9.797 1.128 1 96.62 313 LEU A CA 1
ATOM 2528 C C . LEU A 1 313 ? 2.184 10.141 -0.088 1 96.62 313 LEU A C 1
ATOM 2530 O O . LEU A 1 313 ? 2.736 11.242 -0.173 1 96.62 313 LEU A O 1
ATOM 2534 N N . GLU A 1 314 ? 2.141 9.391 -1.07 1 93.81 314 GLU A N 1
ATOM 2535 C CA . GLU A 1 314 ? 3.127 9.398 -2.146 1 93.81 314 GLU A CA 1
ATOM 2536 C C . GLU A 1 314 ? 2.945 10.602 -3.059 1 93.81 314 GLU A C 1
ATOM 2538 O O . GLU A 1 314 ? 3.918 11.125 -3.609 1 93.81 314 GLU A O 1
ATOM 2543 N N . THR A 1 315 ? 1.726 11.008 -3.32 1 94.06 315 THR A N 1
ATOM 2544 C CA . THR A 1 315 ? 1.451 12.078 -4.273 1 94.06 315 THR A CA 1
ATOM 2545 C C . THR A 1 315 ? 0.383 13.023 -3.732 1 94.06 315 THR A C 1
ATOM 2547 O O . THR A 1 315 ? -0.351 12.672 -2.807 1 94.06 315 THR A O 1
ATOM 2550 N N . PRO A 1 316 ? 0.331 14.227 -4.277 1 95.38 316 PRO A N 1
ATOM 2551 C CA . PRO A 1 316 ? -0.72 15.164 -3.865 1 95.38 316 PRO A CA 1
ATOM 2552 C C . PRO A 1 316 ? -2.125 14.602 -4.086 1 95.38 316 PRO A C 1
ATOM 2554 O O . PRO A 1 316 ? -3.029 14.867 -3.291 1 95.38 316 PRO A O 1
ATOM 2557 N N . TYR A 1 317 ? -2.305 13.828 -5.109 1 95.06 317 TYR A N 1
ATOM 2558 C CA . TYR A 1 317 ? -3.621 13.258 -5.371 1 95.06 317 TYR A CA 1
ATOM 2559 C C . TYR A 1 317 ? -4.004 12.25 -4.293 1 95.06 317 TYR A C 1
ATOM 2561 O O . TYR A 1 317 ? -5.168 12.18 -3.891 1 95.06 317 TYR A O 1
ATOM 2569 N N . ILE A 1 318 ? -3.045 11.469 -3.871 1 96.19 318 ILE A N 1
ATOM 2570 C CA . ILE A 1 318 ? -3.297 10.508 -2.801 1 96.19 318 ILE A CA 1
ATOM 2571 C C . ILE A 1 318 ? -3.604 11.25 -1.503 1 96.19 318 ILE A C 1
ATOM 2573 O O . ILE A 1 318 ? -4.441 10.812 -0.711 1 96.19 318 ILE A O 1
ATOM 2577 N N . ALA A 1 319 ? -2.936 12.391 -1.312 1 97.56 319 ALA A N 1
ATOM 2578 C CA . ALA A 1 319 ? -3.219 13.219 -0.139 1 97.56 319 ALA A CA 1
ATOM 2579 C C . ALA A 1 319 ? -4.66 13.719 -0.154 1 97.56 319 ALA A C 1
ATOM 2581 O O . ALA A 1 319 ? -5.348 13.68 0.87 1 97.56 319 ALA A O 1
ATOM 2582 N N . ALA A 1 320 ? -5.09 14.164 -1.334 1 97.5 320 ALA A N 1
ATOM 2583 C CA . ALA A 1 320 ? -6.469 14.625 -1.458 1 97.5 320 ALA A CA 1
ATOM 2584 C C . ALA A 1 320 ? -7.449 13.477 -1.203 1 97.5 320 ALA A C 1
ATOM 2586 O O . ALA A 1 320 ? -8.477 13.672 -0.554 1 97.5 320 ALA A O 1
ATOM 2587 N N . ARG A 1 321 ? -7.113 12.32 -1.717 1 97.25 321 ARG A N 1
ATOM 2588 C CA . ARG A 1 321 ? -7.961 11.156 -1.502 1 97.25 321 ARG A CA 1
ATOM 2589 C C . ARG A 1 321 ? -8.031 10.789 -0.023 1 97.25 321 ARG A C 1
ATOM 2591 O O . ARG A 1 321 ? -9.102 10.469 0.496 1 97.25 321 ARG A O 1
ATOM 2598 N N . PHE A 1 322 ? -6.926 10.883 0.667 1 97.62 322 PHE A N 1
ATOM 2599 C CA . PHE A 1 322 ? -6.871 10.617 2.098 1 97.62 322 PHE A CA 1
ATOM 2600 C C . PHE A 1 322 ? -7.789 11.562 2.863 1 97.62 322 PHE A C 1
ATOM 2602 O O . PHE A 1 322 ? -8.625 11.117 3.654 1 97.62 322 PHE A O 1
ATOM 2609 N N . VAL A 1 323 ? -7.672 12.812 2.623 1 98.38 323 VAL A N 1
ATOM 2610 C CA . VAL A 1 323 ? -8.453 13.805 3.361 1 98.38 323 VAL A CA 1
ATOM 2611 C C . VAL A 1 323 ? -9.938 13.609 3.074 1 98.38 323 VAL A C 1
ATOM 2613 O O . VAL A 1 323 ? -10.773 13.727 3.975 1 98.38 323 VAL A O 1
ATOM 2616 N N . SER A 1 324 ? -10.289 13.289 1.841 1 96.75 324 SER A N 1
ATOM 2617 C CA . SER A 1 324 ? -11.68 13.094 1.462 1 96.75 324 SER A CA 1
ATOM 2618 C C . SER A 1 324 ? -12.258 11.836 2.104 1 96.75 324 SER A C 1
ATOM 2620 O O . SER A 1 324 ? -13.477 11.656 2.152 1 96.75 324 SER A O 1
ATOM 2622 N N . SER A 1 325 ? -11.367 10.961 2.545 1 96.19 325 SER A N 1
ATOM 2623 C CA . SER A 1 325 ? -11.828 9.719 3.162 1 96.19 325 SER A CA 1
ATOM 2624 C C . SER A 1 325 ? -12.258 9.945 4.605 1 96.19 325 SER A C 1
ATOM 2626 O O . SER A 1 325 ? -12.883 9.078 5.215 1 96.19 325 SER A O 1
ATOM 2628 N N . ILE A 1 326 ? -11.938 11.094 5.203 1 96.44 326 ILE A N 1
ATOM 2629 C CA . ILE A 1 326 ? -12.43 11.453 6.527 1 96.44 326 ILE A CA 1
ATOM 2630 C C . ILE A 1 326 ? -13.867 11.945 6.434 1 96.44 326 ILE A C 1
ATOM 2632 O O . ILE A 1 326 ? -14.164 12.891 5.691 1 96.44 326 ILE A O 1
ATOM 2636 N N . PRO A 1 327 ? -14.727 11.359 7.148 1 93.5 327 PRO A N 1
ATOM 2637 C CA . PRO A 1 327 ? -16.141 11.711 7.027 1 93.5 327 PRO A CA 1
ATOM 2638 C C . PRO A 1 327 ? -16.422 13.172 7.367 1 93.5 327 PRO A C 1
ATOM 2640 O O . PRO A 1 327 ? -15.812 13.719 8.289 1 93.5 327 PRO A O 1
ATOM 2643 N N . TYR A 1 328 ? -17.297 13.797 6.621 1 92.06 328 TYR A N 1
ATOM 2644 C CA . TYR A 1 328 ? -17.766 15.164 6.848 1 92.06 328 TYR A CA 1
ATOM 2645 C C . TYR A 1 328 ? -18.906 15.188 7.855 1 92.06 328 TYR A C 1
ATOM 2647 O O . TYR A 1 328 ? -19.953 14.578 7.633 1 92.06 328 TYR A O 1
ATOM 2655 N N . GLU A 1 329 ? -18.656 15.727 8.953 1 87.12 329 GLU A N 1
ATOM 2656 C CA . GLU A 1 329 ? -19.656 15.875 10 1 87.12 329 GLU A CA 1
ATOM 2657 C C . GLU A 1 329 ? -19.672 17.297 10.562 1 87.12 329 GLU A C 1
ATOM 2659 O O . GLU A 1 329 ? -18.828 17.641 11.391 1 87.12 329 GLU A O 1
ATOM 2664 N N . PRO A 1 330 ? -20.641 18.031 10.141 1 83.62 330 PRO A N 1
ATOM 2665 C CA . PRO A 1 330 ? -20.734 19.375 10.719 1 83.62 330 PRO A CA 1
ATOM 2666 C C . PRO A 1 330 ? -21.078 19.344 12.203 1 83.62 330 PRO A C 1
ATOM 2668 O O . PRO A 1 330 ? -21.781 18.453 12.672 1 83.62 330 PRO A O 1
ATOM 2671 N N . PHE A 1 331 ? -20.562 20.281 12.961 1 79.06 331 PHE A N 1
ATOM 2672 C CA . PHE A 1 331 ? -20.797 20.359 14.398 1 79.06 331 PHE A CA 1
ATOM 2673 C C . PHE A 1 331 ? -22.141 21 14.695 1 79.06 331 PHE A C 1
ATOM 2675 O O . PHE A 1 331 ? -22.484 22.047 14.141 1 79.06 331 PHE A O 1
ATOM 2682 N N . HIS A 1 332 ? -22.922 20.234 15.5 1 71.94 332 HIS A N 1
ATOM 2683 C CA . HIS A 1 332 ? -24.203 20.75 15.977 1 71.94 332 HIS A CA 1
ATOM 2684 C C . HIS A 1 332 ? -24.156 21.031 17.469 1 71.94 332 HIS A C 1
ATOM 2686 O O . HIS A 1 332 ? -23.859 20.141 18.266 1 71.94 332 HIS A O 1
ATOM 2692 N N . GLY A 1 333 ? -24.016 22.328 17.984 1 60.66 333 GLY A N 1
ATOM 2693 C CA . GLY A 1 333 ? -24.016 22.672 19.406 1 60.66 333 GLY A CA 1
ATOM 2694 C C . GLY A 1 333 ? -25.328 22.406 20.094 1 60.66 333 GLY A C 1
ATOM 2695 O O . GLY A 1 333 ? -26.266 21.891 19.469 1 60.66 333 GLY A O 1
ATOM 2696 N N . VAL A 1 334 ? -25.281 22.625 21.594 1 54.88 334 VAL A N 1
ATOM 2697 C CA . VAL A 1 334 ? -26.469 22.547 22.438 1 54.88 334 VAL A CA 1
ATOM 2698 C C . VAL A 1 334 ? -27.469 23.609 22.016 1 54.88 334 VAL A C 1
ATOM 2700 O O . VAL A 1 334 ? -27.156 24.797 21.984 1 54.88 334 VAL A O 1
ATOM 2703 N N . GLY A 1 335 ? -28.5 23.312 21.172 1 52.94 335 GLY A N 1
ATOM 2704 C CA . GLY A 1 335 ? -29.562 24.141 20.609 1 52.94 335 GLY A CA 1
ATOM 2705 C C . GLY A 1 335 ? -29.703 24 19.109 1 52.94 335 GLY A C 1
ATOM 2706 O O . GLY A 1 335 ? -29.062 23.141 18.5 1 52.94 335 GLY A O 1
ATOM 2707 N N . VAL A 1 336 ? -30.594 24.859 18.641 1 54.28 336 VAL A N 1
ATOM 2708 C CA . VAL A 1 336 ? -31.109 24.797 17.281 1 54.28 336 VAL A CA 1
ATOM 2709 C C . VAL A 1 336 ? -30.125 25.469 16.328 1 54.28 336 VAL A C 1
ATOM 2711 O O . VAL A 1 336 ? -29.75 26.625 16.531 1 54.28 336 VAL A O 1
ATOM 2714 N N . GLY A 1 337 ? -29.109 24.75 15.672 1 59.25 337 GLY A N 1
ATOM 2715 C CA . GLY A 1 337 ? -28.453 25.297 14.5 1 59.25 337 GLY A CA 1
ATOM 2716 C C . GLY A 1 337 ? -27.016 24.828 14.359 1 59.25 337 GLY A C 1
ATOM 2717 O O . GLY A 1 337 ? -26.453 24.266 15.297 1 59.25 337 GLY A O 1
ATOM 2718 N N . ILE A 1 338 ? -26.5 24.875 13.305 1 63.91 338 ILE A N 1
ATOM 2719 C CA . ILE A 1 338 ? -25.109 24.562 12.945 1 63.91 338 ILE A CA 1
ATOM 2720 C C . ILE A 1 338 ? -24.188 25.656 13.469 1 63.91 338 ILE A C 1
ATOM 2722 O O . ILE A 1 338 ? -24.453 26.844 13.258 1 63.91 338 ILE A O 1
ATOM 2726 N N . LYS A 1 339 ? -23.359 25.25 14.5 1 74.44 339 LYS A N 1
ATOM 2727 C CA . LYS A 1 339 ? -22.359 26.188 15.008 1 74.44 339 LYS A CA 1
ATOM 2728 C C . LYS A 1 339 ? -21 25.922 14.391 1 74.44 339 LYS A C 1
ATOM 2730 O O . LYS A 1 339 ? -20.703 24.797 13.977 1 74.44 339 LYS A O 1
ATOM 2735 N N . GLU A 1 340 ? -20.312 26.984 14.328 1 81.5 340 GLU A N 1
ATOM 2736 C CA . GLU A 1 340 ? -18.969 26.875 13.766 1 81.5 340 GLU A CA 1
ATOM 2737 C C . GLU A 1 340 ? -17.984 26.359 14.797 1 81.5 340 GLU A C 1
ATOM 2739 O O . GLU A 1 340 ? -17.953 26.828 15.938 1 81.5 340 GLU A O 1
ATOM 2744 N N . ARG A 1 341 ? -17.281 25.375 14.531 1 88.5 341 ARG A N 1
ATOM 2745 C CA . ARG A 1 341 ? -16.188 24.828 15.336 1 88.5 341 ARG A CA 1
ATOM 2746 C C . ARG A 1 341 ? -15.07 24.297 14.453 1 88.5 341 ARG A C 1
ATOM 2748 O O . ARG A 1 341 ? -15.227 23.281 13.773 1 88.5 341 ARG A O 1
ATOM 2755 N N . TRP A 1 342 ? -14 25.062 14.484 1 93.94 342 TRP A N 1
ATOM 2756 C CA . TRP A 1 342 ? -12.812 24.578 13.797 1 93.94 342 TRP A CA 1
ATOM 2757 C C . TRP A 1 342 ? -11.945 23.734 14.742 1 93.94 342 TRP A C 1
ATOM 2759 O O . TRP A 1 342 ? -11.734 24.125 15.898 1 93.94 342 TRP A O 1
ATOM 2769 N N . CYS A 1 343 ? -11.492 22.641 14.289 1 95.38 343 CYS A N 1
ATOM 2770 C CA . CYS A 1 343 ? -10.688 21.75 15.125 1 95.38 343 CYS A CA 1
ATOM 2771 C C . CYS A 1 343 ? -9.203 21.938 14.844 1 95.38 343 CYS A C 1
ATOM 2773 O O . CYS A 1 343 ? -8.812 22.234 13.711 1 95.38 343 CYS A O 1
ATOM 2775 N N . SER A 1 344 ? -8.445 21.734 15.914 1 95.81 344 SER A N 1
ATOM 2776 C CA . SER A 1 344 ? -7 21.609 15.719 1 95.81 344 SER A CA 1
ATOM 2777 C C . SER A 1 344 ? -6.648 20.375 14.914 1 95.81 344 SER A C 1
ATOM 2779 O O . SER A 1 344 ? -7.465 19.453 14.789 1 95.81 344 SER A O 1
ATOM 2781 N N . GLY A 1 345 ? -5.445 20.422 14.367 1 96.5 345 GLY A N 1
ATOM 2782 C CA . GLY A 1 345 ? -5.02 19.297 13.555 1 96.5 345 GLY A CA 1
ATOM 2783 C C . GLY A 1 345 ? -5.125 17.969 14.266 1 96.5 345 GLY A C 1
ATOM 2784 O O . GLY A 1 345 ? -5.66 17 13.719 1 96.5 345 GLY A O 1
ATOM 2785 N N . LEU A 1 346 ? -4.629 17.891 15.484 1 96.5 346 LEU A N 1
ATOM 2786 C CA . LEU A 1 346 ? -4.648 16.656 16.25 1 96.5 346 LEU A CA 1
ATOM 2787 C C . LEU A 1 346 ? -6.078 16.234 16.562 1 96.5 346 LEU A C 1
ATOM 2789 O O . LEU A 1 346 ? -6.414 15.047 16.469 1 96.5 346 LEU A O 1
ATOM 2793 N N . ALA A 1 347 ? -6.895 17.172 16.938 1 95.94 347 ALA A N 1
ATOM 2794 C CA . ALA A 1 347 ? -8.289 16.875 17.266 1 95.94 347 ALA A CA 1
ATOM 2795 C C . ALA A 1 347 ? -9.039 16.344 16.031 1 95.94 347 ALA A C 1
ATOM 2797 O O . ALA A 1 347 ? -9.812 15.391 16.141 1 95.94 347 ALA A O 1
ATOM 2798 N N . PHE A 1 348 ? -8.836 16.938 14.938 1 96.62 348 PHE A N 1
ATOM 2799 C CA . PHE A 1 348 ? -9.508 16.562 13.703 1 96.62 348 PHE A CA 1
ATOM 2800 C C . PHE A 1 348 ? -9.148 15.133 13.305 1 96.62 348 PHE A C 1
ATOM 2802 O O . PHE A 1 348 ? -10.031 14.305 13.078 1 96.62 348 PHE A O 1
ATOM 2809 N N . VAL A 1 349 ? -7.82 14.844 13.273 1 96.44 349 VAL A N 1
ATOM 2810 C CA . VAL A 1 349 ? -7.383 13.539 12.797 1 96.44 349 VAL A CA 1
ATOM 2811 C C . VAL A 1 349 ? -7.723 12.469 13.828 1 96.44 349 VAL A C 1
ATOM 2813 O O . VAL A 1 349 ? -8.039 11.328 13.477 1 96.44 349 VAL A O 1
ATOM 2816 N N . SER A 1 350 ? -7.66 12.812 15.109 1 95 350 SER A N 1
ATOM 2817 C CA . SER A 1 350 ? -7.973 11.852 16.156 1 95 350 SER A CA 1
ATOM 2818 C C . SER A 1 350 ? -9.461 11.523 16.188 1 95 350 SER A C 1
ATOM 2820 O O . SER A 1 350 ? -9.844 10.383 16.469 1 95 350 SER A O 1
ATOM 2822 N N . SER A 1 351 ? -10.273 12.5 15.945 1 93.75 351 SER A N 1
ATOM 2823 C CA . SER A 1 351 ? -11.719 12.273 15.914 1 93.75 351 SER A CA 1
ATOM 2824 C C . SER A 1 351 ? -12.148 11.625 14.602 1 93.75 351 SER A C 1
ATOM 2826 O O . SER A 1 351 ? -13.25 11.07 14.516 1 93.75 351 SER A O 1
ATOM 2828 N N . ASN A 1 352 ? -11.359 11.711 13.609 1 93.69 352 ASN A N 1
ATOM 2829 C CA . ASN A 1 352 ? -11.625 11.125 12.305 1 93.69 352 ASN A CA 1
ATOM 2830 C C . ASN A 1 352 ? -12.938 11.641 11.719 1 93.69 352 ASN A C 1
ATOM 2832 O O . ASN A 1 352 ? -13.719 10.867 11.164 1 93.69 352 ASN A O 1
ATOM 2836 N N . CYS A 1 353 ? -13.266 12.82 11.961 1 93.19 353 CYS A N 1
ATOM 2837 C CA . CYS A 1 353 ? -14.406 13.539 11.398 1 93.19 353 CYS A CA 1
ATOM 2838 C C . CYS A 1 353 ? -14.258 15.039 11.602 1 93.19 353 CYS A C 1
ATOM 2840 O O . CYS A 1 353 ? -13.562 15.484 12.516 1 93.19 353 CYS A O 1
ATOM 2842 N N . GLY A 1 354 ? -14.859 15.781 10.773 1 92.88 354 GLY A N 1
ATOM 2843 C CA . GLY A 1 354 ? -14.766 17.234 10.891 1 92.88 354 GLY A CA 1
ATOM 2844 C C . GLY A 1 354 ? -15.578 17.969 9.844 1 92.88 354 GLY A C 1
ATOM 2845 O O . GLY A 1 354 ? -16.297 17.344 9.055 1 92.88 354 GLY A O 1
ATOM 2846 N N . ASP A 1 355 ? -15.477 19.219 9.914 1 92.88 355 ASP A N 1
ATOM 2847 C CA . ASP A 1 355 ? -16.219 20.094 9 1 92.88 355 ASP A CA 1
ATOM 2848 C C . ASP A 1 355 ? -15.375 20.438 7.773 1 92.88 355 ASP A C 1
ATOM 2850 O O . ASP A 1 355 ? -14.234 20 7.652 1 92.88 355 ASP A O 1
ATOM 2854 N N . VAL A 1 356 ? -15.953 21.219 6.852 1 94.12 356 VAL A N 1
ATOM 2855 C CA . VAL A 1 356 ? -15.344 21.531 5.566 1 94.12 356 VAL A CA 1
ATOM 2856 C C . VAL A 1 356 ? -14.031 22.281 5.793 1 94.12 356 VAL A C 1
ATOM 2858 O O . VAL A 1 356 ? -13.055 22.078 5.066 1 94.12 356 VAL A O 1
ATOM 2861 N N . ALA A 1 357 ? -14.008 23.156 6.801 1 95.94 357 ALA A N 1
ATOM 2862 C CA . ALA A 1 357 ? -12.805 23.953 7.055 1 95.94 357 ALA A CA 1
ATOM 2863 C C . ALA A 1 357 ? -11.664 23.062 7.551 1 95.94 357 ALA A C 1
ATOM 2865 O O . ALA A 1 357 ? -10.508 23.281 7.18 1 95.94 357 ALA A O 1
ATOM 2866 N N . ASP A 1 358 ? -12.016 22.125 8.383 1 97.38 358 ASP A N 1
ATOM 2867 C CA . ASP A 1 358 ? -11 21.203 8.898 1 97.38 358 ASP A CA 1
ATOM 2868 C C . ASP A 1 358 ? -10.344 20.422 7.77 1 97.38 358 ASP A C 1
ATOM 2870 O O . ASP A 1 358 ? -9.117 20.281 7.73 1 97.38 358 ASP A O 1
ATOM 2874 N N . HIS A 1 359 ? -11.18 19.953 6.906 1 98.12 359 HIS A N 1
ATOM 2875 C CA . HIS A 1 359 ? -10.688 19.203 5.762 1 98.12 359 HIS A CA 1
ATOM 2876 C C . HIS A 1 359 ? -9.789 20.062 4.879 1 98.12 359 HIS A C 1
ATOM 2878 O O . HIS A 1 359 ? -8.703 19.625 4.48 1 98.12 359 HIS A O 1
ATOM 2884 N N . ALA A 1 360 ? -10.234 21.203 4.578 1 98.56 360 ALA A N 1
ATOM 2885 C CA . ALA A 1 360 ? -9.492 22.094 3.691 1 98.56 360 ALA A CA 1
ATOM 2886 C C . ALA A 1 360 ? -8.156 22.5 4.316 1 98.56 360 ALA A C 1
ATOM 2888 O O . ALA A 1 360 ? -7.137 22.562 3.625 1 98.56 360 ALA A O 1
ATOM 2889 N N . ASN A 1 361 ? -8.156 22.797 5.605 1 98.62 361 ASN A N 1
ATOM 2890 C CA . ASN A 1 361 ? -6.926 23.156 6.297 1 98.62 361 ASN A CA 1
ATOM 2891 C C . ASN A 1 361 ? -5.898 22.031 6.234 1 98.62 361 ASN A C 1
ATOM 2893 O O . ASN A 1 361 ? -4.715 22.281 5.996 1 98.62 361 ASN A O 1
ATOM 2897 N N . LEU A 1 362 ? -6.375 20.859 6.484 1 98.69 362 LEU A N 1
ATOM 2898 C CA . LEU A 1 362 ? -5.461 19.734 6.441 1 98.69 362 LEU A CA 1
ATOM 2899 C C . LEU A 1 362 ? -4.93 19.516 5.027 1 98.69 362 LEU A C 1
ATOM 2901 O O . LEU A 1 362 ? -3.729 19.297 4.84 1 98.69 362 LEU A O 1
ATOM 2905 N N . LEU A 1 363 ? -5.801 19.516 4.043 1 98.75 363 LEU A N 1
ATOM 2906 C CA . LEU A 1 363 ? -5.363 19.297 2.668 1 98.75 363 LEU A CA 1
ATOM 2907 C C . LEU A 1 363 ? -4.363 20.375 2.242 1 98.75 363 LEU A C 1
ATOM 2909 O O . LEU A 1 363 ? -3.354 20.062 1.603 1 98.75 363 LEU A O 1
ATOM 2913 N N . CYS A 1 364 ? -4.691 21.609 2.58 1 98.81 364 CYS A N 1
ATOM 2914 C CA . CYS A 1 364 ? -3.771 22.688 2.248 1 98.81 364 CYS A CA 1
ATOM 2915 C C . CYS A 1 364 ? -2.41 22.453 2.893 1 98.81 364 CYS A C 1
ATOM 2917 O O . CYS A 1 364 ? -1.375 22.641 2.252 1 98.81 364 CYS A O 1
ATOM 2919 N N . SER A 1 365 ? -2.428 22.094 4.164 1 98.69 365 SER A N 1
ATOM 2920 C CA . SER A 1 365 ? -1.176 21.812 4.863 1 98.69 365 SER A CA 1
ATOM 2921 C C . SER A 1 365 ? -0.387 20.703 4.16 1 98.69 365 SER A C 1
ATOM 2923 O O . SER A 1 365 ? 0.837 20.797 4.039 1 98.69 365 SER A O 1
ATOM 2925 N N . LEU A 1 366 ? -1.047 19.703 3.725 1 98.31 366 LEU A N 1
ATOM 2926 C CA . LEU A 1 366 ? -0.401 18.594 3.029 1 98.31 366 LEU A CA 1
ATOM 2927 C C . LEU A 1 366 ? 0.17 19.047 1.691 1 98.31 366 LEU A C 1
ATOM 2929 O O . LEU A 1 366 ? 1.309 18.719 1.353 1 98.31 366 LEU A O 1
ATOM 2933 N N . LEU A 1 367 ? -0.616 19.75 0.901 1 97.94 367 LEU A N 1
ATOM 2934 C CA . LEU A 1 367 ? -0.165 20.203 -0.408 1 97.94 367 LEU A CA 1
ATOM 2935 C C . LEU A 1 367 ? 1.038 21.141 -0.273 1 97.94 367 LEU A C 1
ATOM 2937 O O . LEU A 1 367 ? 1.979 21.062 -1.066 1 97.94 367 LEU A O 1
ATOM 2941 N N . LEU A 1 368 ? 0.987 22 0.764 1 97.62 368 LEU A N 1
ATOM 2942 C CA . LEU A 1 368 ? 2.137 22.859 1.037 1 97.62 368 LEU A CA 1
ATOM 2943 C C . LEU A 1 368 ? 3.369 22.016 1.363 1 97.62 368 LEU A C 1
ATOM 2945 O O . LEU A 1 368 ? 4.492 22.406 1.021 1 97.62 368 LEU A O 1
ATOM 2949 N N . GLY A 1 369 ? 3.15 20.906 2.033 1 96.69 369 GLY A N 1
ATOM 2950 C CA . GLY A 1 369 ? 4.242 20.016 2.369 1 96.69 369 GLY A CA 1
ATOM 2951 C C . GLY A 1 369 ? 4.945 19.453 1.15 1 96.69 369 GLY A C 1
ATOM 2952 O O . GLY A 1 369 ? 6.133 19.125 1.209 1 96.69 369 GLY A O 1
ATOM 2953 N N . TYR A 1 370 ? 4.238 19.359 0.042 1 96.62 370 TYR A N 1
ATOM 2954 C CA . TYR A 1 370 ? 4.824 18.906 -1.213 1 96.62 370 TYR A CA 1
ATOM 2955 C C . TYR A 1 370 ? 5.551 20.047 -1.923 1 96.62 370 TYR A C 1
ATOM 2957 O O . TYR A 1 370 ? 6.07 19.859 -3.027 1 96.62 370 TYR A O 1
ATOM 2965 N N . GLY A 1 371 ? 5.508 21.203 -1.344 1 94.75 371 GLY A N 1
ATOM 2966 C CA . GLY A 1 371 ? 6.137 22.375 -1.944 1 94.75 371 GLY A CA 1
ATOM 2967 C C . GLY A 1 371 ? 5.238 23.094 -2.928 1 94.75 371 GLY A C 1
ATOM 2968 O O . GLY A 1 371 ? 5.699 23.953 -3.686 1 94.75 371 GLY A O 1
ATOM 2969 N N . ILE A 1 372 ? 3.988 22.75 -2.934 1 95.88 372 ILE A N 1
ATOM 2970 C CA . ILE A 1 372 ? 3.012 23.328 -3.844 1 95.88 372 ILE A CA 1
ATOM 2971 C C . ILE A 1 372 ? 2.461 24.625 -3.248 1 95.88 372 ILE A C 1
ATOM 2973 O O . ILE A 1 372 ? 2.227 24.703 -2.041 1 95.88 372 ILE A O 1
ATOM 2977 N N . GLU A 1 373 ? 2.271 25.578 -4.078 1 95.69 373 GLU A N 1
ATOM 2978 C CA . GLU A 1 373 ? 1.64 26.812 -3.633 1 95.69 373 GLU A CA 1
ATOM 2979 C C . GLU A 1 373 ? 0.127 26.656 -3.516 1 95.69 373 GLU A C 1
ATOM 2981 O O . GLU A 1 373 ? -0.603 26.875 -4.484 1 95.69 373 GLU A O 1
ATOM 2986 N N . ALA A 1 374 ? -0.302 26.391 -2.334 1 98 374 ALA A N 1
ATOM 2987 C CA . ALA A 1 374 ? -1.711 26.094 -2.084 1 98 374 ALA A CA 1
ATOM 2988 C C . ALA A 1 374 ? -2.312 27.078 -1.09 1 98 374 ALA A C 1
ATOM 2990 O O . ALA A 1 374 ? -1.624 27.547 -0.186 1 98 374 ALA A O 1
ATOM 2991 N N . TYR A 1 375 ? -3.643 27.375 -1.246 1 98.62 375 TYR A N 1
ATOM 2992 C CA . TYR A 1 375 ? -4.395 28.281 -0.389 1 98.62 375 TYR A CA 1
ATOM 2993 C C . TYR A 1 375 ? -5.777 27.719 -0.077 1 98.62 375 TYR A C 1
ATOM 2995 O O . TYR A 1 375 ? -6.426 27.141 -0.945 1 98.62 375 TYR A O 1
ATOM 3003 N N . VAL A 1 376 ? -6.195 27.891 1.141 1 98.81 376 VAL A N 1
ATOM 3004 C CA . VAL A 1 376 ? -7.578 27.578 1.478 1 98.81 376 VAL A CA 1
ATOM 3005 C C . VAL A 1 376 ? -8.5 28.688 0.993 1 98.81 376 VAL A C 1
ATOM 3007 O O . VAL A 1 376 ? -8.242 29.875 1.254 1 98.81 376 VAL A O 1
ATOM 3010 N N . ALA A 1 377 ? -9.469 28.344 0.264 1 98.31 377 ALA A N 1
ATOM 3011 C CA . ALA A 1 377 ? -10.469 29.297 -0.217 1 98.31 377 ALA A CA 1
ATOM 3012 C C . ALA A 1 377 ? -11.766 29.188 0.588 1 98.31 377 ALA A C 1
ATOM 3014 O O . ALA A 1 377 ? -12.242 28.078 0.859 1 98.31 377 ALA A O 1
ATOM 3015 N N . LEU A 1 378 ? -12.281 30.297 1.018 1 96.81 378 LEU A N 1
ATOM 3016 C CA . LEU A 1 378 ? -13.578 30.344 1.688 1 96.81 378 LEU A CA 1
ATOM 3017 C C . LEU A 1 378 ? -14.625 31.016 0.803 1 96.81 378 LEU A C 1
ATOM 3019 O O . LEU A 1 378 ? -14.375 32.094 0.234 1 96.81 378 LEU A O 1
ATOM 3023 N N . GLY A 1 379 ? -15.695 30.359 0.629 1 94.19 379 GLY A N 1
ATOM 3024 C CA . GLY A 1 379 ? -16.797 30.844 -0.186 1 94.19 379 GLY A CA 1
ATOM 3025 C C . GLY A 1 379 ? -18.047 30 -0.06 1 94.19 379 GLY A C 1
ATOM 3026 O O . GLY A 1 379 ? -18.422 29.594 1.042 1 94.19 379 GLY A O 1
ATOM 3027 N N . THR A 1 380 ? -18.734 29.906 -1.18 1 91.31 380 THR A N 1
ATOM 3028 C CA . THR A 1 380 ? -19.953 29.109 -1.214 1 91.31 380 THR A CA 1
ATOM 3029 C C . THR A 1 380 ? -19.906 28.094 -2.357 1 91.31 380 THR A C 1
ATOM 3031 O O . THR A 1 380 ? -19.125 28.266 -3.307 1 91.31 380 THR A O 1
ATOM 3034 N N . SER A 1 381 ? -20.578 27 -2.137 1 87.38 381 SER A N 1
ATOM 3035 C CA . SER A 1 381 ? -20.656 25.984 -3.172 1 87.38 381 SER A CA 1
ATOM 3036 C C . SER A 1 381 ? -22.109 25.641 -3.5 1 87.38 381 SER A C 1
ATOM 3038 O O . SER A 1 381 ? -23.016 26.031 -2.766 1 87.38 381 SER A O 1
ATOM 3040 N N . GLN A 1 382 ? -22.281 25.016 -4.715 1 72.38 382 GLN A N 1
ATOM 3041 C CA . GLN A 1 382 ? -23.609 24.594 -5.141 1 72.38 382 GLN A CA 1
ATOM 3042 C C . GLN A 1 382 ? -24.203 23.594 -4.168 1 72.38 382 GLN A C 1
ATOM 3044 O O . GLN A 1 382 ? -25.422 23.531 -3.994 1 72.38 382 GLN A O 1
ATOM 3049 N N . LEU A 1 383 ? -23.438 22.719 -3.703 1 58.25 383 LEU A N 1
ATOM 3050 C CA . LEU A 1 383 ? -23.938 21.703 -2.781 1 58.25 383 LEU A CA 1
ATOM 3051 C C . LEU A 1 383 ? -24.688 22.328 -1.617 1 58.25 383 LEU A C 1
ATOM 3053 O O . LEU A 1 383 ? -25.672 21.781 -1.136 1 58.25 383 LEU A O 1
ATOM 3057 N N . ASN A 1 384 ? -24.281 23.469 -1.119 1 51.78 384 ASN A N 1
ATOM 3058 C CA . ASN A 1 384 ? -24.875 24.094 0.058 1 51.78 384 ASN A CA 1
ATOM 3059 C C . ASN A 1 384 ? -25.953 25.094 -0.328 1 51.78 384 ASN A C 1
ATOM 3061 O O . ASN A 1 384 ? -26.656 25.625 0.538 1 51.78 384 ASN A O 1
ATOM 3065 N N . MET A 1 385 ? -26.141 25.453 -1.609 1 48.22 385 MET A N 1
ATOM 3066 C CA . MET A 1 385 ? -27.156 26.438 -1.979 1 48.22 385 MET A CA 1
ATOM 3067 C C . MET A 1 385 ? -28.547 25.844 -1.863 1 48.22 385 MET A C 1
ATOM 3069 O O . MET A 1 385 ? -29.531 26.578 -1.713 1 48.22 385 MET A O 1
ATOM 3073 N N . ASP A 1 386 ? -28.75 24.641 -2.285 1 46.75 386 ASP A N 1
ATOM 3074 C CA . ASP A 1 386 ? -30.141 24.203 -2.23 1 46.75 386 ASP A CA 1
ATOM 3075 C C . ASP A 1 386 ? -30.625 24.125 -0.788 1 46.75 386 ASP A C 1
ATOM 3077 O O . ASP A 1 386 ? -31.766 23.734 -0.538 1 46.75 386 ASP A O 1
ATOM 3081 N N . LYS A 1 387 ? -29.812 24.094 0.214 1 45.31 387 LYS A N 1
ATOM 3082 C CA . LYS A 1 387 ? -30.438 23.922 1.521 1 45.31 387 LYS A CA 1
ATOM 3083 C C . LYS A 1 387 ? -30.984 25.25 2.037 1 45.31 387 LYS A C 1
ATOM 3085 O O . LYS A 1 387 ? -30.234 26.219 2.184 1 45.31 387 LYS A O 1
ATOM 3090 N N . GLN A 1 388 ? -32.219 25.703 1.828 1 39.19 388 GLN A N 1
ATOM 3091 C CA . GLN A 1 388 ? -33.031 26.859 2.164 1 39.19 388 GLN A CA 1
ATOM 3092 C C . GLN A 1 388 ? -32.562 27.516 3.459 1 39.19 388 GLN A C 1
ATOM 3094 O O . GLN A 1 388 ? -32.719 28.719 3.629 1 39.19 388 GLN A O 1
ATOM 3099 N N . GLN A 1 389 ? -32.812 26.938 4.648 1 36.09 389 GLN A N 1
ATOM 3100 C CA . GLN A 1 389 ? -32.969 27.594 5.941 1 36.09 389 GLN A CA 1
ATOM 3101 C C . GLN A 1 389 ? -31.641 28.094 6.477 1 36.09 389 GLN A C 1
ATOM 3103 O O . GLN A 1 389 ? -31.453 28.219 7.688 1 36.09 389 GLN A O 1
ATOM 3108 N N . MET A 1 390 ? -30.562 28 5.766 1 37.44 390 MET A N 1
ATOM 3109 C CA . MET A 1 390 ? -29.344 27.938 6.559 1 37.44 390 MET A CA 1
ATOM 3110 C C . MET A 1 390 ? -28.812 29.328 6.852 1 37.44 390 MET A C 1
ATOM 3112 O O . MET A 1 390 ? -28.766 30.188 5.961 1 37.44 390 MET A O 1
ATOM 3116 N N . THR A 1 391 ? -28.75 29.75 8.016 1 38.66 391 THR A N 1
ATOM 3117 C CA . THR A 1 391 ? -28.031 30.875 8.617 1 38.66 391 THR A CA 1
ATOM 3118 C C . THR A 1 391 ? -26.656 31.016 8 1 38.66 391 THR A C 1
ATOM 3120 O O . THR A 1 391 ? -26.125 30.062 7.406 1 38.66 391 THR A O 1
ATOM 3123 N N . THR A 1 392 ? -26.125 32.281 7.902 1 42.75 392 THR A N 1
ATOM 3124 C CA . THR A 1 392 ? -24.859 32.719 7.324 1 42.75 392 THR A CA 1
ATOM 3125 C C . THR A 1 392 ? -23.781 31.641 7.469 1 42.75 392 THR A C 1
ATOM 3127 O O . THR A 1 392 ? -22.969 31.453 6.57 1 42.75 392 THR A O 1
ATOM 3130 N N . SER A 1 393 ? -23.688 31.141 8.703 1 48.81 393 SER A N 1
ATOM 3131 C CA . SER A 1 393 ? -22.656 30.156 9.023 1 48.81 393 SER A CA 1
ATOM 3132 C C . SER A 1 393 ? -22.875 28.859 8.242 1 48.81 393 SER A C 1
ATOM 3134 O O . SER A 1 393 ? -21.953 28.062 8.094 1 48.81 393 SER A O 1
ATOM 3136 N N . SER A 1 394 ? -24.109 28.688 7.816 1 55.09 394 SER A N 1
ATOM 3137 C CA . SER A 1 394 ? -24.578 27.422 7.246 1 55.09 394 SER A CA 1
ATOM 3138 C C . SER A 1 394 ? -24.172 27.297 5.781 1 55.09 394 SER A C 1
ATOM 3140 O O . SER A 1 394 ? -24.234 26.203 5.207 1 55.09 394 SER A O 1
ATOM 3142 N N . TYR A 1 395 ? -23.484 28.5 5.258 1 69.31 395 TYR A N 1
ATOM 3143 C CA . TYR A 1 395 ? -23.25 28.5 3.818 1 69.31 395 TYR A CA 1
ATOM 3144 C C . TYR A 1 395 ? -21.75 28.453 3.508 1 69.31 395 TYR A C 1
ATOM 3146 O O . TYR A 1 395 ? -21.359 28.406 2.34 1 69.31 395 TYR A O 1
ATOM 3154 N N . LEU A 1 396 ? -21.078 28.375 4.527 1 86.69 396 LEU A N 1
ATOM 3155 C CA . LEU A 1 396 ? -19.641 28.469 4.297 1 86.69 396 LEU A CA 1
ATOM 3156 C C . LEU A 1 396 ? -19.078 27.172 3.725 1 86.69 396 LEU A C 1
ATOM 3158 O O . LEU A 1 396 ? -19.406 26.094 4.211 1 86.69 396 LEU A O 1
ATOM 3162 N N . TYR A 1 397 ? -18.453 27.312 2.629 1 92.25 397 TYR A N 1
ATOM 3163 C CA . TYR A 1 397 ? -17.719 26.188 2.07 1 92.25 397 TYR A CA 1
ATOM 3164 C C . TYR A 1 397 ? -16.234 26.516 1.945 1 92.25 397 TYR A C 1
ATOM 3166 O O . TYR A 1 397 ? -15.852 27.688 1.899 1 92.25 397 TYR A O 1
ATOM 3174 N N . ALA A 1 398 ? -15.477 25.531 2.098 1 96.31 398 ALA A N 1
ATOM 3175 C CA . ALA A 1 398 ? -14.031 25.688 2.012 1 96.31 398 ALA A CA 1
ATOM 3176 C C . ALA A 1 398 ? -13.414 24.672 1.066 1 96.31 398 ALA A C 1
ATOM 3178 O O . ALA A 1 398 ? -13.82 23.5 1.053 1 96.31 398 ALA A O 1
ATOM 3179 N N . TRP A 1 399 ? -12.516 25.062 0.166 1 97 399 TRP A N 1
ATOM 3180 C CA . TRP A 1 399 ? -11.734 24.188 -0.711 1 97 399 TRP A CA 1
ATOM 3181 C C . TRP A 1 399 ? -10.312 24.719 -0.868 1 97 399 TRP A C 1
ATOM 3183 O O . TRP A 1 399 ? -9.922 25.688 -0.212 1 97 399 TRP A O 1
ATOM 3193 N N . VAL A 1 400 ? -9.492 24.031 -1.597 1 98.69 400 VAL A N 1
ATOM 3194 C CA . VAL A 1 400 ? -8.094 24.438 -1.707 1 98.69 400 VAL A CA 1
ATOM 3195 C C . VAL A 1 400 ? -7.785 24.859 -3.143 1 98.69 400 VAL A C 1
ATOM 3197 O O . VAL A 1 400 ? -8.18 24.172 -4.094 1 98.69 400 VAL A O 1
ATOM 3200 N N . VAL A 1 401 ? -7.141 25.984 -3.266 1 98.06 401 VAL A N 1
ATOM 3201 C CA . VAL A 1 401 ? -6.723 26.516 -4.559 1 98.06 401 VAL A CA 1
ATOM 3202 C C . VAL A 1 401 ? -5.215 26.344 -4.723 1 98.06 401 VAL A C 1
ATOM 3204 O O . VAL A 1 401 ? -4.438 26.719 -3.842 1 98.06 401 VAL A O 1
ATOM 3207 N N . VAL A 1 402 ? -4.844 25.734 -5.77 1 96.75 402 VAL A N 1
ATOM 3208 C CA . VAL A 1 402 ? -3.432 25.562 -6.098 1 96.75 402 VAL A CA 1
ATOM 3209 C C . VAL A 1 402 ? -3.062 26.422 -7.301 1 96.75 402 VAL A C 1
ATOM 3211 O O . VAL A 1 402 ? -3.734 26.3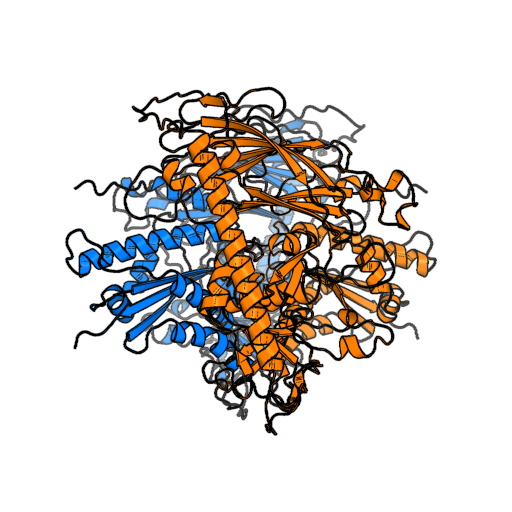75 -8.336 1 96.75 402 VAL A O 1
ATOM 3214 N N . CYS A 1 403 ? -2.02 27.203 -7.145 1 94.12 403 CYS A N 1
ATOM 3215 C CA . CYS A 1 403 ? -1.556 28.094 -8.203 1 94.12 403 CYS A CA 1
ATOM 3216 C C . CYS A 1 403 ? -0.196 27.641 -8.727 1 94.12 403 CYS A C 1
ATOM 3218 O O . CYS A 1 403 ? 0.685 27.266 -7.953 1 94.12 403 CYS A O 1
ATOM 3220 N N . SER A 1 404 ? -0.118 27.656 -10.031 1 88.69 404 SER A N 1
ATOM 3221 C CA . SER A 1 404 ? 1.206 27.453 -10.609 1 88.69 404 SER A CA 1
ATOM 3222 C C . SER A 1 404 ? 2.109 28.656 -10.352 1 88.69 404 SER A C 1
ATOM 3224 O O . SER A 1 404 ? 1.634 29.719 -9.961 1 88.69 404 SER A O 1
ATOM 3226 N N . ASP A 1 405 ? 3.377 28.516 -10.602 1 82.12 405 ASP A N 1
ATOM 3227 C CA . ASP A 1 405 ? 4.352 29.562 -10.328 1 82.12 405 ASP A CA 1
ATOM 3228 C C . ASP A 1 405 ? 4.062 30.812 -11.172 1 82.12 405 ASP A C 1
ATOM 3230 O O . ASP A 1 405 ? 4.258 31.938 -10.711 1 82.12 405 ASP A O 1
ATOM 3234 N N . ASP A 1 406 ? 3.613 30.578 -12.398 1 81.75 406 ASP A N 1
ATOM 3235 C CA . ASP A 1 406 ? 3.34 31.703 -13.297 1 81.75 406 ASP A CA 1
ATOM 3236 C C . ASP A 1 406 ? 1.871 32.094 -13.219 1 81.75 406 ASP A C 1
ATOM 3238 O O . ASP A 1 406 ? 1.438 33 -13.945 1 81.75 406 ASP A O 1
ATOM 3242 N N . TYR A 1 407 ? 1.037 31.5 -12.359 1 83.94 407 TYR A N 1
ATOM 3243 C CA . TYR A 1 407 ? -0.38 31.766 -12.133 1 83.94 407 TYR A CA 1
ATOM 3244 C C . TYR A 1 407 ? -1.179 31.578 -13.414 1 83.94 407 TYR A C 1
ATOM 3246 O O . TYR A 1 407 ? -2.246 32.156 -13.586 1 83.94 407 TYR A O 1
ATOM 3254 N N . GLN A 1 408 ? -0.583 30.719 -14.32 1 82.5 408 GLN A N 1
ATOM 3255 C CA . GLN A 1 408 ? -1.292 30.453 -15.562 1 82.5 408 GLN A CA 1
ATOM 3256 C C . GLN A 1 408 ? -2.246 29.266 -15.406 1 82.5 408 GLN A C 1
ATOM 3258 O O . GLN A 1 408 ? -3.266 29.203 -16.094 1 82.5 408 GLN A O 1
ATOM 3263 N N . ARG A 1 409 ? -1.816 28.453 -14.555 1 86.62 409 ARG A N 1
ATOM 3264 C CA . ARG A 1 409 ? -2.656 27.281 -14.297 1 86.62 409 ARG A CA 1
ATOM 3265 C C . ARG A 1 409 ? -3.146 27.266 -12.852 1 86.62 409 ARG A C 1
ATOM 3267 O O . ARG A 1 409 ? -2.344 27.266 -11.914 1 86.62 409 ARG A O 1
ATOM 3274 N N . ILE A 1 410 ? -4.488 27.281 -12.719 1 92.69 410 ILE A N 1
ATOM 3275 C CA . ILE A 1 410 ? -5.121 27.281 -11.406 1 92.69 410 ILE A CA 1
ATOM 3276 C C . ILE A 1 410 ? -5.996 26.031 -11.266 1 92.69 410 ILE A C 1
ATOM 3278 O O . ILE A 1 410 ? -6.781 25.719 -12.164 1 92.69 410 ILE A O 1
ATOM 3282 N N . THR A 1 411 ? -5.777 25.297 -10.195 1 93.56 411 THR A N 1
ATOM 3283 C CA . THR A 1 411 ? -6.609 24.125 -9.945 1 93.56 411 THR A CA 1
ATOM 3284 C C . THR A 1 411 ? -7.324 24.25 -8.602 1 93.56 411 THR A C 1
ATOM 3286 O O . THR A 1 411 ? -6.777 24.797 -7.652 1 93.56 411 THR A O 1
ATOM 3289 N N . PHE A 1 412 ? -8.594 23.781 -8.57 1 95.69 412 PHE A N 1
ATOM 3290 C CA . PHE A 1 412 ? -9.406 23.734 -7.359 1 95.69 412 PHE A CA 1
ATOM 3291 C C . PHE A 1 412 ? -9.492 22.312 -6.828 1 95.69 412 PHE A C 1
ATOM 3293 O O . PHE A 1 412 ? -9.852 21.391 -7.562 1 95.69 412 PHE A O 1
ATOM 3300 N N . TRP A 1 413 ? -9.141 22.172 -5.598 1 96.81 413 TRP A N 1
ATOM 3301 C CA . TRP A 1 413 ? -9.18 20.859 -4.941 1 96.81 413 TRP A CA 1
ATOM 3302 C C . TRP A 1 413 ? -10.281 20.812 -3.889 1 96.81 413 TRP A C 1
ATOM 3304 O O . TRP A 1 413 ? -10.227 21.547 -2.893 1 96.81 413 TRP A O 1
ATOM 3314 N N . ASP A 1 414 ? -11.242 19.984 -4.125 1 95.5 414 ASP A N 1
ATOM 3315 C CA . ASP A 1 414 ? -12.305 19.797 -3.146 1 95.5 414 ASP A CA 1
ATOM 3316 C C . ASP A 1 414 ? -11.891 18.797 -2.064 1 95.5 414 ASP A C 1
ATOM 3318 O O . ASP A 1 414 ? -11.758 17.594 -2.33 1 95.5 414 ASP A O 1
ATOM 3322 N N . SER A 1 415 ? -11.781 19.266 -0.826 1 96.56 415 SER A N 1
ATOM 3323 C CA . SER A 1 415 ? -11.258 18.453 0.265 1 96.56 415 SER A CA 1
ATOM 3324 C C . SER A 1 415 ? -12.281 17.422 0.729 1 96.56 415 SER A C 1
ATOM 3326 O O . SER A 1 415 ? -11.93 16.438 1.374 1 96.56 415 SER A O 1
ATOM 3328 N N . ILE A 1 416 ? -13.562 17.578 0.424 1 94.38 416 ILE A N 1
ATOM 3329 C CA . ILE A 1 416 ? -14.625 16.688 0.876 1 94.38 416 ILE A CA 1
ATOM 3330 C C . ILE A 1 416 ? -14.789 15.539 -0.119 1 94.38 416 ILE A C 1
ATOM 3332 O O . ILE A 1 416 ? -14.891 14.375 0.2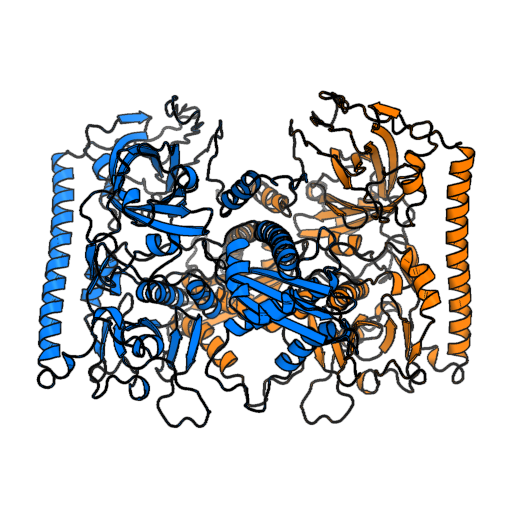78 1 94.38 416 ILE A O 1
ATOM 3336 N N . THR A 1 417 ? -14.742 15.836 -1.394 1 92.44 417 THR A N 1
ATOM 3337 C CA . THR A 1 417 ? -14.977 14.812 -2.404 1 92.44 417 THR A CA 1
ATOM 3338 C C . THR A 1 417 ? -13.656 14.234 -2.908 1 92.44 417 THR A C 1
ATOM 3340 O O . THR A 1 417 ? -13.625 13.156 -3.5 1 92.44 417 THR A O 1
ATOM 3343 N N . GLY A 1 418 ? -12.594 14.953 -2.693 1 93.69 418 GLY A N 1
ATOM 3344 C CA . GLY A 1 418 ? -11.305 14.508 -3.199 1 93.69 418 GLY A CA 1
ATOM 3345 C C . GLY A 1 418 ? -11.094 14.844 -4.66 1 93.69 418 GLY A C 1
ATOM 3346 O O . GLY A 1 418 ? -10.039 14.531 -5.23 1 93.69 418 GLY A O 1
ATOM 3347 N N . ARG A 1 419 ? -11.938 15.547 -5.254 1 91.56 419 ARG A N 1
ATOM 3348 C CA . ARG A 1 419 ? -11.883 15.844 -6.684 1 91.56 419 ARG A CA 1
ATOM 3349 C C . ARG A 1 419 ? -11.07 17.109 -6.949 1 91.56 419 ARG A C 1
ATOM 3351 O O . ARG A 1 419 ? -11 18 -6.094 1 91.56 419 ARG A O 1
ATOM 3358 N N . CYS A 1 420 ? -10.453 17.125 -8.078 1 92.88 420 CYS A N 1
ATOM 3359 C CA . CYS A 1 420 ? -9.641 18.25 -8.523 1 92.88 420 CYS A CA 1
ATOM 3360 C C . CYS A 1 420 ? -10.203 18.844 -9.82 1 92.88 420 CYS A C 1
ATOM 3362 O O . CYS A 1 420 ? -10.594 18.094 -10.719 1 92.88 420 CYS A O 1
ATOM 3364 N N . TYR A 1 421 ? -10.289 20.188 -9.914 1 90.88 421 TYR A N 1
ATOM 3365 C CA . TYR A 1 421 ? -10.836 20.891 -11.062 1 90.88 421 TYR A CA 1
ATOM 3366 C C . TYR A 1 421 ? -9.828 21.891 -11.625 1 90.88 421 TYR A C 1
ATOM 3368 O O . TYR A 1 421 ? -9.125 22.562 -10.867 1 90.88 421 TYR A O 1
ATOM 3376 N N . ILE A 1 422 ? -9.734 21.922 -12.93 1 88.5 422 ILE A N 1
ATOM 3377 C CA . ILE A 1 422 ? -8.945 22.969 -13.578 1 88.5 422 ILE A CA 1
ATOM 3378 C C . ILE A 1 422 ? -9.797 24.219 -13.773 1 88.5 422 ILE A C 1
ATOM 3380 O O . ILE A 1 422 ? -10.922 24.141 -14.266 1 88.5 422 ILE A O 1
ATOM 3384 N N . HIS A 1 423 ? -9.227 25.281 -13.266 1 88.19 423 HIS A N 1
ATOM 3385 C CA . HIS A 1 423 ? -9.922 26.547 -13.453 1 88.19 423 HIS A CA 1
ATOM 3386 C C . HIS A 1 423 ? -9.406 27.281 -14.688 1 88.19 423 HIS A C 1
ATOM 3388 O O . HIS A 1 423 ? -8.195 27.453 -14.844 1 88.19 423 HIS A O 1
ATOM 3394 N N . THR A 1 424 ? -10.172 27.484 -15.664 1 75.94 424 THR A N 1
ATOM 3395 C CA . THR A 1 424 ? -9.805 28.25 -16.844 1 75.94 424 THR A CA 1
ATOM 3396 C C . THR A 1 424 ? -10.625 29.516 -16.953 1 75.94 424 THR A C 1
ATOM 3398 O O . THR A 1 424 ? -11.836 29.5 -16.719 1 75.94 424 THR A O 1
ATOM 3401 N N . THR A 1 425 ? -9.617 30.594 -16.844 1 61.91 425 THR A N 1
ATOM 3402 C CA . THR A 1 425 ? -10.266 31.875 -17.094 1 61.91 425 THR A CA 1
ATOM 3403 C C . THR A 1 425 ? -10.406 32.156 -18.594 1 61.91 425 THR A C 1
ATOM 3405 O O . THR A 1 425 ? -9.445 31.984 -19.344 1 61.91 425 THR A O 1
ATOM 3408 N N . GLY A 1 426 ? -11.438 31.859 -19.141 1 57 426 GLY A N 1
ATOM 3409 C CA . GLY A 1 426 ? -11.688 32.188 -20.547 1 57 426 GLY A CA 1
ATOM 3410 C C . GLY A 1 426 ? -12.109 31 -21.375 1 57 426 GLY A C 1
ATOM 3411 O O . GLY A 1 426 ? -12.188 29.875 -20.859 1 57 426 GLY A O 1
ATOM 3412 N N . PHE A 1 427 ? -12.391 31.297 -22.547 1 48 427 PHE A N 1
ATOM 3413 C CA . PHE A 1 427 ? -13.008 30.422 -23.547 1 48 427 PHE A CA 1
ATOM 3414 C C . PHE A 1 427 ? -12.039 29.328 -23.969 1 48 427 PHE A C 1
ATOM 3416 O O . PHE A 1 427 ? -11.203 29.531 -24.844 1 48 427 PHE A O 1
ATOM 3423 N N . CYS A 1 428 ? -11.438 28.75 -22.938 1 50.62 428 CYS A N 1
ATOM 3424 C CA . CYS A 1 428 ? -10.562 27.703 -23.453 1 50.62 428 CYS A CA 1
ATOM 3425 C C . CYS A 1 428 ? -11.352 26.656 -24.234 1 50.62 428 CYS A C 1
ATOM 3427 O O . CYS A 1 428 ? -12.523 26.406 -23.938 1 50.62 428 CYS A O 1
ATOM 3429 N N . GLU A 1 429 ? -10.852 26.359 -25.359 1 49.59 429 GLU A N 1
ATOM 3430 C CA . GLU A 1 429 ? -11.305 25.406 -26.375 1 49.59 429 GLU A CA 1
ATOM 3431 C C . GLU A 1 429 ? -11.641 24.062 -25.766 1 49.59 429 GLU A C 1
ATOM 3433 O O . GLU A 1 429 ? -12.438 23.297 -26.312 1 49.59 429 GLU A O 1
ATOM 3438 N N . GLN A 1 430 ? -11.031 23.75 -24.656 1 54.34 430 GLN A N 1
ATOM 3439 C CA . GLN A 1 430 ? -11.312 22.391 -24.203 1 54.34 430 GLN A CA 1
ATOM 3440 C C . GLN A 1 430 ? -12.547 22.359 -23.312 1 54.34 430 GLN A C 1
ATOM 3442 O O . GLN A 1 430 ? -12.805 23.312 -22.562 1 54.34 430 GLN A O 1
ATOM 3447 N N . LYS A 1 431 ? -13.484 21.578 -23.609 1 60.53 431 LYS A N 1
ATOM 3448 C CA . LYS A 1 431 ? -14.758 21.422 -22.906 1 60.53 431 LYS A CA 1
ATOM 3449 C C . LYS A 1 431 ? -14.531 21.047 -21.438 1 60.53 431 LYS A C 1
ATOM 3451 O O . LYS A 1 431 ? -14.359 19.875 -21.109 1 60.53 431 LYS A O 1
ATOM 3456 N N . ILE A 1 432 ? -14.062 22.031 -20.625 1 70.38 432 ILE A N 1
ATOM 3457 C CA . ILE A 1 432 ? -13.898 21.828 -19.188 1 70.38 432 ILE A CA 1
ATOM 3458 C C . ILE A 1 432 ? -15.18 22.234 -18.453 1 70.38 432 ILE A C 1
ATOM 3460 O O . ILE A 1 432 ? -15.711 23.328 -18.672 1 70.38 432 ILE A O 1
ATOM 3464 N N . TYR A 1 433 ? -15.797 21.234 -17.703 1 72.62 433 TYR A N 1
ATOM 3465 C CA . TYR A 1 433 ? -16.969 21.5 -16.891 1 72.62 433 TYR A CA 1
ATOM 3466 C C . TYR A 1 433 ? -16.594 22.406 -15.703 1 72.62 433 TYR A C 1
ATOM 3468 O O . TYR A 1 433 ? -15.508 22.281 -15.141 1 72.62 433 TYR A O 1
ATOM 3476 N N . PRO A 1 434 ? -17.516 23.281 -15.414 1 77.69 434 PRO A N 1
ATOM 3477 C CA . PRO A 1 434 ? -17.203 24.188 -14.305 1 77.69 434 PRO A CA 1
ATOM 3478 C C . PRO A 1 434 ? -17.141 23.484 -12.961 1 77.69 434 PRO A C 1
ATOM 3480 O O . PRO A 1 434 ? -17.766 22.438 -12.781 1 77.69 434 PRO A O 1
ATOM 3483 N N . SER A 1 435 ? -16.375 24.031 -12.125 1 85.31 435 SER A N 1
ATOM 3484 C CA . SER A 1 435 ? -16.266 23.547 -10.758 1 85.31 435 SER A CA 1
ATOM 3485 C C . SER A 1 435 ? -17.531 23.828 -9.969 1 85.31 435 SER A C 1
ATOM 3487 O O . SER A 1 435 ? -18.328 24.688 -10.352 1 85.31 435 SER A O 1
ATOM 3489 N N . PRO A 1 436 ? -17.797 23.109 -8.922 1 89 436 PRO A N 1
ATOM 3490 C CA . PRO A 1 436 ? -19 23.297 -8.125 1 89 436 PRO A CA 1
ATOM 3491 C C . PRO A 1 436 ? -18.938 24.516 -7.215 1 89 436 PRO A C 1
ATOM 3493 O O . PRO A 1 436 ? -19.906 24.812 -6.5 1 89 436 PRO A O 1
ATOM 3496 N N . PHE A 1 437 ? -17.906 25.266 -7.289 1 92 437 PHE A N 1
ATOM 3497 C CA . PHE A 1 437 ? -17.734 26.422 -6.402 1 92 437 PHE A CA 1
ATOM 3498 C C . PHE A 1 437 ? -18.344 27.672 -7.016 1 92 437 PHE A C 1
ATOM 3500 O O . PHE A 1 437 ? -18.234 27.891 -8.227 1 92 437 PHE A O 1
ATOM 3507 N N . TYR A 1 438 ? -19 28.5 -6.195 1 90.44 438 TYR A N 1
ATOM 3508 C CA . TYR A 1 438 ? -19.781 29.594 -6.73 1 90.44 438 TYR A CA 1
ATOM 3509 C C . TYR A 1 438 ? -19.125 30.938 -6.426 1 90.44 438 TYR A C 1
ATOM 3511 O O . TYR A 1 438 ? -18.844 31.719 -7.336 1 90.44 438 TYR A O 1
ATOM 3519 N N . ASN A 1 439 ? -18.953 31.25 -5.121 1 92.69 439 ASN A N 1
ATOM 3520 C CA . ASN A 1 439 ? -18.344 32.5 -4.703 1 92.69 439 ASN A CA 1
ATOM 3521 C C . ASN A 1 439 ? -17.062 32.25 -3.898 1 92.69 439 ASN A C 1
ATOM 3523 O O . ASN A 1 439 ? -16.922 31.219 -3.246 1 92.69 439 ASN A O 1
ATOM 3527 N N . ILE A 1 440 ? -16.172 33.219 -3.973 1 95.19 440 ILE A N 1
ATOM 3528 C CA . ILE A 1 440 ? -14.938 33.125 -3.209 1 95.19 440 ILE A CA 1
ATOM 3529 C C . ILE A 1 440 ? -14.672 34.469 -2.535 1 95.19 440 ILE A C 1
ATOM 3531 O O . ILE A 1 440 ? -14.703 35.531 -3.188 1 95.19 440 ILE A O 1
ATOM 3535 N N . GLY A 1 441 ? -14.445 34.469 -1.251 1 95.38 441 GLY A N 1
ATOM 3536 C CA . GLY A 1 441 ? -14.234 35.688 -0.505 1 95.38 441 GLY A CA 1
ATOM 3537 C C . GLY A 1 441 ? -12.773 35.938 -0.148 1 95.38 441 GLY A C 1
ATOM 3538 O O . GLY A 1 441 ? -12.281 37.062 -0.244 1 95.38 441 GLY A O 1
ATOM 3539 N N . CYS A 1 442 ? -12.133 34.938 0.208 1 97.19 442 CYS A N 1
ATOM 3540 C CA . CYS A 1 442 ? -10.758 35.125 0.649 1 97.19 442 CYS A CA 1
ATOM 3541 C C . CYS A 1 442 ? -9.945 33.844 0.445 1 97.19 442 CYS A C 1
ATOM 3543 O O . CYS A 1 442 ? -10.508 32.781 0.206 1 97.19 442 CYS A O 1
ATOM 3545 N N . LEU A 1 443 ? -8.648 34 0.485 1 98.25 443 LEU A N 1
ATOM 3546 C CA . LEU A 1 443 ? -7.652 32.938 0.405 1 98.25 443 LEU A CA 1
ATOM 3547 C C . LEU A 1 443 ? -6.629 33.062 1.529 1 98.25 443 LEU A C 1
ATOM 3549 O O . LEU A 1 443 ? -6.227 34.156 1.884 1 98.25 443 LEU A O 1
ATOM 3553 N N . TYR A 1 444 ? -6.262 31.906 2.094 1 98.56 444 TYR A N 1
ATOM 3554 C CA . TYR A 1 444 ? -5.23 32.031 3.117 1 98.56 444 TYR A CA 1
ATOM 3555 C C . TYR A 1 444 ? -4.398 30.734 3.195 1 98.56 444 TYR A C 1
ATOM 3557 O O . TYR A 1 444 ? -4.816 29.688 2.701 1 98.56 444 TYR A O 1
ATOM 3565 N N . ASN A 1 445 ? -3.273 30.781 3.67 1 98.38 445 ASN A N 1
ATOM 3566 C CA . ASN A 1 445 ? -2.41 29.672 4.09 1 98.38 445 ASN A CA 1
ATOM 3567 C C . ASN A 1 445 ? -1.604 30.047 5.332 1 98.38 445 ASN A C 1
ATOM 3569 O O . ASN A 1 445 ? -2.043 30.859 6.148 1 98.38 445 ASN A O 1
ATOM 3573 N N . ASN A 1 446 ? -0.468 29.453 5.551 1 97.38 446 ASN A N 1
ATOM 3574 C CA . ASN A 1 446 ? 0.288 29.688 6.777 1 97.38 446 ASN A CA 1
ATOM 3575 C C . ASN A 1 446 ? 0.998 31.031 6.766 1 97.38 446 ASN A C 1
ATOM 3577 O O . ASN A 1 446 ? 1.354 31.562 7.816 1 97.38 446 ASN A O 1
ATOM 3581 N N . SER A 1 447 ? 1.134 31.625 5.594 1 96.88 447 SER A N 1
ATOM 3582 C CA . SER A 1 447 ? 1.98 32.812 5.523 1 96.88 447 SER A CA 1
ATOM 3583 C C . SER A 1 447 ? 1.26 33.969 4.832 1 96.88 447 SER A C 1
ATOM 3585 O O . SER A 1 447 ? 1.729 35.094 4.863 1 96.88 447 SER A O 1
ATOM 3587 N N . SER A 1 448 ? 0.128 33.688 4.281 1 97.88 448 SER A N 1
ATOM 3588 C CA . SER A 1 448 ? -0.542 34.719 3.5 1 97.88 448 SER A CA 1
ATOM 3589 C C . SER A 1 448 ? -2.049 34.688 3.723 1 97.88 448 SER A C 1
ATOM 3591 O O . SER A 1 448 ? -2.631 33.625 3.947 1 97.88 448 SER A O 1
ATOM 3593 N N . PHE A 1 449 ? -2.602 35.844 3.686 1 98.44 449 PHE A N 1
ATOM 3594 C CA . PHE A 1 449 ? -4.043 36.062 3.711 1 98.44 449 PHE A CA 1
ATOM 3595 C C . PHE A 1 449 ? -4.453 37.094 2.66 1 98.44 449 PHE A C 1
ATOM 3597 O O . PHE A 1 449 ? -3.926 38.219 2.633 1 98.44 449 PHE A O 1
ATOM 3604 N N . TYR A 1 450 ? -5.391 36.75 1.756 1 97.94 450 TYR A N 1
ATOM 3605 C CA . TYR A 1 450 ? -5.836 37.625 0.671 1 97.94 450 TYR A CA 1
ATOM 3606 C C . TYR A 1 450 ? -7.344 37.844 0.718 1 97.94 450 TYR A C 1
ATOM 3608 O O . TYR A 1 450 ? -8.102 36.875 0.897 1 97.94 450 TYR A O 1
ATOM 3616 N N . ALA A 1 451 ? -7.805 38.969 0.628 1 96.44 451 ALA A N 1
ATOM 3617 C CA . ALA A 1 451 ? -9.219 39.281 0.447 1 96.44 451 ALA A CA 1
ATOM 3618 C C . ALA A 1 451 ? -9.531 39.594 -1.017 1 96.44 451 ALA A C 1
ATOM 3620 O O . ALA A 1 451 ? -8.773 40.312 -1.684 1 96.44 451 ALA A O 1
ATOM 3621 N N . ASN A 1 452 ? -10.578 39 -1.515 1 96.06 452 ASN A N 1
ATOM 3622 C CA . ASN A 1 452 ? -10.992 39.25 -2.893 1 96.06 452 ASN A CA 1
ATOM 3623 C C . ASN A 1 452 ? -11.641 40.625 -3.047 1 96.06 452 ASN A C 1
ATOM 3625 O O . ASN A 1 452 ? -12.742 40.844 -2.541 1 96.06 452 ASN A O 1
ATOM 3629 N N . ILE A 1 453 ? -11 41.531 -3.807 1 94.56 453 ILE A N 1
ATOM 3630 C CA . ILE A 1 453 ? -11.547 42.875 -3.992 1 94.56 453 ILE A CA 1
ATOM 3631 C C . ILE A 1 453 ? -11.859 43.125 -5.469 1 94.56 453 ILE A C 1
ATOM 3633 O O . ILE A 1 453 ? -11.727 44.25 -5.973 1 94.56 453 ILE A O 1
ATOM 3637 N N . GLN A 1 454 ? -12.062 42.062 -6.145 1 93.56 454 GLN A N 1
ATOM 3638 C CA . GLN A 1 454 ? -12.453 42.156 -7.547 1 93.56 454 GLN A CA 1
ATOM 3639 C C . GLN A 1 454 ? -13.906 42.594 -7.688 1 93.56 454 GLN A C 1
ATOM 3641 O O . GLN A 1 454 ? -14.664 42.594 -6.715 1 93.56 454 GLN A O 1
ATOM 3646 N N . PRO A 1 455 ? -14.336 43.031 -8.906 1 90.81 455 PRO A N 1
ATOM 3647 C CA . PRO A 1 455 ? -15.703 43.531 -9.07 1 90.81 455 PRO A CA 1
ATOM 3648 C C . PRO A 1 455 ? -16.75 42.469 -8.766 1 90.81 455 PRO A C 1
ATOM 3650 O O . PRO A 1 455 ? -17.828 42.781 -8.258 1 90.81 455 PRO A O 1
ATOM 3653 N N . THR A 1 456 ? -16.391 41.188 -9.078 1 91.44 456 THR A N 1
ATOM 3654 C CA . THR A 1 456 ? -17.297 40.094 -8.75 1 91.44 456 THR A CA 1
ATOM 3655 C C . THR A 1 456 ? -16.578 39.031 -7.926 1 91.44 456 THR A C 1
ATOM 3657 O O . THR A 1 456 ? -15.359 38.875 -8.016 1 91.44 456 THR A O 1
ATOM 3660 N N . ASP A 1 457 ? -17.391 38.406 -7.062 1 92.25 457 ASP A N 1
ATOM 3661 C CA . ASP A 1 457 ? -16.797 37.312 -6.262 1 92.25 457 ASP A CA 1
ATOM 3662 C C . ASP A 1 457 ? -17.203 35.969 -6.797 1 92.25 457 ASP A C 1
ATOM 3664 O O . ASP A 1 457 ? -16.984 34.938 -6.141 1 92.25 457 ASP A O 1
ATOM 3668 N N . LYS A 1 458 ? -17.859 35.938 -7.973 1 90.94 458 LYS A N 1
ATOM 3669 C CA . LYS A 1 458 ? -18.172 34.688 -8.633 1 90.94 458 LYS A CA 1
ATOM 3670 C C . LYS A 1 458 ? -16.906 34 -9.172 1 90.94 458 LYS A C 1
ATOM 3672 O O . LYS A 1 458 ? -16.156 34.625 -9.938 1 90.94 458 LYS A O 1
ATOM 3677 N N . VAL A 1 459 ? -16.703 32.844 -8.805 1 92.88 459 VAL A N 1
ATOM 3678 C CA . VAL A 1 459 ? -15.453 32.094 -9.062 1 92.88 459 VAL A CA 1
ATOM 3679 C C . VAL A 1 459 ? -15.172 32.094 -10.562 1 92.88 459 VAL A C 1
ATOM 3681 O O . VAL A 1 459 ? -14.023 32.219 -10.984 1 92.88 459 VAL A O 1
ATOM 3684 N N . VAL A 1 460 ? -16.141 31.906 -11.43 1 87.38 460 VAL A N 1
ATOM 3685 C CA . VAL A 1 460 ? -16 31.734 -12.867 1 87.38 460 VAL A CA 1
ATOM 3686 C C . VAL A 1 460 ? -15.344 32.969 -13.477 1 87.38 460 VAL A C 1
ATOM 3688 O O . VAL A 1 460 ? -14.656 32.875 -14.5 1 87.38 460 VAL A O 1
ATOM 3691 N N . HIS A 1 461 ? -15.453 34.125 -12.789 1 89.38 461 HIS A N 1
ATOM 3692 C CA . HIS A 1 461 ? -14.969 35.375 -13.359 1 89.38 461 HIS A CA 1
ATOM 3693 C C . HIS A 1 461 ? -13.75 35.875 -12.602 1 89.38 461 HIS A C 1
ATOM 3695 O O . HIS A 1 461 ? -13.164 36.906 -12.969 1 89.38 461 HIS A O 1
ATOM 3701 N N . CYS A 1 462 ? -13.406 35.188 -11.633 1 92.25 462 CYS A N 1
ATOM 3702 C CA . CYS A 1 462 ? -12.312 35.688 -10.789 1 92.25 462 CYS A CA 1
ATOM 3703 C C . CYS A 1 462 ? -10.961 35.281 -11.367 1 92.25 462 CYS A C 1
ATOM 3705 O O . CYS A 1 462 ? -10.812 34.188 -11.891 1 92.25 462 CYS A O 1
ATOM 3707 N N . LEU A 1 463 ? -10.023 36.219 -11.281 1 92.12 463 LEU A N 1
ATOM 3708 C CA . LEU A 1 463 ? -8.633 35.969 -11.633 1 92.12 463 LEU A CA 1
ATOM 3709 C C . LEU A 1 463 ? -7.82 35.625 -10.391 1 92.12 463 LEU A C 1
ATOM 3711 O O . LEU A 1 463 ? -8.07 36.125 -9.305 1 92.12 463 LEU A O 1
ATOM 3715 N N . PHE A 1 464 ? -6.871 34.781 -10.523 1 94.19 464 PHE A N 1
ATOM 3716 C CA . PHE A 1 464 ? -6.148 34.281 -9.359 1 94.19 464 PHE A CA 1
ATOM 3717 C C . PHE A 1 464 ? -4.668 34.656 -9.445 1 94.19 464 PHE A C 1
ATOM 3719 O O . PHE A 1 464 ? -3.809 33.844 -9.07 1 94.19 464 PHE A O 1
ATOM 3726 N N . ASN A 1 465 ? -4.402 35.719 -9.992 1 92.5 465 ASN A N 1
ATOM 3727 C CA . ASN A 1 465 ? -3.055 36.281 -9.883 1 92.5 465 ASN A CA 1
ATOM 3728 C C . ASN A 1 465 ? -2.854 37 -8.547 1 92.5 465 ASN A C 1
ATOM 3730 O O . ASN A 1 465 ? -3.125 38.188 -8.43 1 92.5 465 ASN A O 1
ATOM 3734 N N . LEU A 1 466 ? -2.25 36.406 -7.598 1 94.38 466 LEU A N 1
ATOM 3735 C CA . LEU A 1 466 ? -2.176 36.875 -6.219 1 94.38 466 LEU A CA 1
ATOM 3736 C C . LEU A 1 466 ? -1.104 37.969 -6.07 1 94.38 466 LEU A C 1
ATOM 3738 O O . LEU A 1 466 ? -1.036 38.625 -5.043 1 94.38 466 LEU A O 1
ATOM 3742 N N . LYS A 1 467 ? -0.377 38.156 -7.141 1 92.38 467 LYS A N 1
ATOM 3743 C CA . LYS A 1 467 ? 0.625 39.219 -7.109 1 92.38 467 LYS A CA 1
ATOM 3744 C C . LYS A 1 467 ? -0.009 40.594 -7.379 1 92.38 467 LYS A C 1
ATOM 3746 O O . LYS A 1 467 ? 0.593 41.625 -7.094 1 92.38 467 LYS A O 1
ATOM 3751 N N . ASN A 1 468 ? -1.164 40.562 -7.918 1 94.31 468 ASN A N 1
ATOM 3752 C CA . ASN A 1 468 ? -1.887 41.781 -8.211 1 94.31 468 ASN A CA 1
ATOM 3753 C C . ASN A 1 468 ? -2.701 42.25 -7.008 1 94.31 468 ASN A C 1
ATOM 3755 O O . ASN A 1 468 ? -3.816 41.781 -6.785 1 94.31 468 ASN A O 1
ATOM 3759 N N . SER A 1 469 ? -2.322 43.281 -6.316 1 92.88 469 SER A N 1
ATOM 3760 C CA . SER A 1 469 ? -2.941 43.781 -5.094 1 92.88 469 SER A CA 1
ATOM 3761 C C . SER A 1 469 ? -4.258 44.5 -5.387 1 92.88 469 SER A C 1
ATOM 3763 O O . SER A 1 469 ? -5.047 44.75 -4.477 1 92.88 469 SER A O 1
ATOM 3765 N N . SER A 1 470 ? -4.488 44.781 -6.668 1 92.12 470 SER A N 1
ATOM 3766 C CA . SER A 1 470 ? -5.734 45.438 -7.031 1 92.12 470 SER A CA 1
ATOM 3767 C C . SER A 1 470 ? -6.883 44.438 -7.141 1 92.12 470 SER A C 1
ATOM 3769 O O . SER A 1 470 ? -8.055 44.812 -7.152 1 92.12 470 SER A O 1
ATOM 3771 N N . GLN A 1 471 ? -6.445 43.25 -7.254 1 94.19 471 GLN A N 1
ATOM 3772 C CA . GLN A 1 471 ? -7.461 42.188 -7.32 1 94.19 471 GLN A CA 1
ATOM 3773 C C . GLN A 1 471 ? -7.566 41.438 -5.996 1 94.19 471 GLN A C 1
ATOM 3775 O O . GLN A 1 471 ? -8.664 41.094 -5.559 1 94.19 471 GLN A O 1
ATOM 3780 N N . TRP A 1 472 ? -6.426 41.156 -5.391 1 96.12 472 TRP A N 1
ATOM 3781 C CA . TRP A 1 472 ? -6.328 40.469 -4.113 1 96.12 472 TRP A CA 1
ATOM 3782 C C . TRP A 1 472 ? -5.531 41.281 -3.104 1 96.12 472 TRP A C 1
ATOM 3784 O O . TRP A 1 472 ? -4.316 41.438 -3.244 1 96.12 472 TRP A O 1
ATOM 3794 N N . ARG A 1 473 ? -6.195 41.75 -2.066 1 95.62 473 ARG A N 1
ATOM 3795 C CA . ARG A 1 473 ? -5.523 42.562 -1.059 1 95.62 473 ARG A CA 1
ATOM 3796 C C . ARG A 1 473 ? -4.848 41.688 -0.01 1 95.62 473 ARG A C 1
ATOM 3798 O O . ARG A 1 473 ? -5.52 40.969 0.719 1 95.62 473 ARG A O 1
ATOM 3805 N N . PRO A 1 474 ? -3.602 41.812 0.137 1 97.19 474 PRO A N 1
ATOM 3806 C CA . PRO A 1 474 ? -2.873 40.938 1.066 1 97.19 474 PRO A CA 1
ATOM 3807 C C . PRO A 1 474 ? -2.736 41.531 2.459 1 97.19 474 PRO A C 1
ATOM 3809 O O . PRO A 1 474 ? -2.818 42.781 2.613 1 97.19 474 PRO A O 1
ATOM 3812 N N . MET A 1 475 ? -2.654 40.719 3.447 1 96.94 475 MET A N 1
ATOM 3813 C CA . MET A 1 475 ? -2.152 41.125 4.762 1 96.94 475 MET A CA 1
ATOM 3814 C C . MET A 1 475 ? -0.63 41.031 4.805 1 96.94 475 MET A C 1
ATOM 3816 O O . MET A 1 475 ? -0.011 40.375 3.963 1 96.94 475 MET A O 1
ATOM 3820 N N . SER A 1 476 ? -0.088 41.719 5.797 1 96.25 476 SER A N 1
ATOM 3821 C CA . SER A 1 476 ? 1.366 41.719 5.922 1 96.25 476 SER A CA 1
ATOM 3822 C C . SER A 1 476 ? 1.909 40.375 6.344 1 96.25 476 SER A C 1
ATOM 3824 O O . SER A 1 476 ? 1.451 39.781 7.332 1 96.25 476 SER A O 1
ATOM 3826 N N . PHE A 1 477 ? 2.863 39.938 5.57 1 95.94 477 PHE A N 1
ATOM 3827 C CA . PHE A 1 477 ? 3.525 38.656 5.852 1 95.94 477 PHE A CA 1
ATOM 3828 C C . PHE A 1 477 ? 4.145 38.656 7.246 1 95.94 477 PHE A C 1
ATOM 3830 O O . PHE A 1 477 ? 4.008 37.688 7.996 1 95.94 477 PHE A O 1
ATOM 3837 N N . GLU A 1 478 ? 4.781 39.688 7.637 1 95 478 GLU A N 1
ATOM 3838 C CA . GLU A 1 478 ? 5.492 39.812 8.906 1 95 478 GLU A CA 1
ATOM 3839 C C . GLU A 1 478 ? 4.531 39.719 10.086 1 95 478 GLU A C 1
ATOM 3841 O O . GLU A 1 478 ? 4.824 39.062 11.086 1 95 478 GLU A O 1
ATOM 3846 N N . VAL A 1 479 ? 3.482 40.406 9.891 1 95.44 479 VAL A N 1
ATOM 3847 C CA . VAL A 1 479 ? 2.51 40.438 10.977 1 95.44 479 VAL A CA 1
ATOM 3848 C C . VAL A 1 479 ? 1.899 39.031 11.164 1 95.44 479 VAL A C 1
ATOM 3850 O O . VAL A 1 479 ? 1.696 38.594 12.297 1 95.44 479 VAL A O 1
ATOM 3853 N N . ILE A 1 480 ? 1.573 38.312 10.062 1 96.38 480 ILE A N 1
ATOM 3854 C CA . ILE A 1 480 ? 1.021 36.969 10.133 1 96.38 480 ILE A CA 1
ATOM 3855 C C . ILE A 1 480 ? 2.002 36.062 10.859 1 96.38 480 ILE A C 1
ATOM 3857 O O . ILE A 1 480 ? 1.604 35.25 11.711 1 96.38 480 ILE A O 1
ATOM 3861 N N . GLN A 1 481 ? 3.275 36.188 10.586 1 94.62 481 GLN A N 1
ATOM 3862 C CA . GLN A 1 481 ? 4.297 35.281 11.141 1 94.62 481 GLN A CA 1
ATOM 3863 C C . GLN A 1 481 ? 4.438 35.5 12.648 1 94.62 481 GLN A C 1
ATOM 3865 O O . GLN A 1 481 ? 4.781 34.562 13.375 1 94.62 481 GLN A O 1
ATOM 3870 N N . THR A 1 482 ? 4.172 36.688 13.117 1 91.44 482 THR A N 1
ATOM 3871 C CA . THR A 1 482 ? 4.285 36.969 14.547 1 91.44 482 THR A CA 1
ATOM 3872 C C . THR A 1 482 ? 3.303 36.094 15.344 1 91.44 482 THR A C 1
ATOM 3874 O O . THR A 1 482 ? 3.586 35.719 16.484 1 91.44 482 THR A O 1
ATOM 3877 N N . VAL A 1 483 ? 2.203 35.781 14.805 1 91.5 483 VAL A N 1
ATOM 3878 C CA . VAL A 1 483 ? 1.188 35.031 15.516 1 91.5 483 VAL A CA 1
ATOM 3879 C C . VAL A 1 483 ? 1.294 33.562 15.133 1 91.5 483 VAL A C 1
ATOM 3881 O O . VAL A 1 483 ? 1.151 32.656 15.984 1 91.5 483 VAL A O 1
ATOM 3884 N N . HIS A 1 484 ? 1.569 33.25 13.867 1 93.31 484 HIS A N 1
ATOM 3885 C CA . HIS A 1 484 ? 1.584 31.875 13.359 1 93.31 484 HIS A CA 1
ATOM 3886 C C . HIS A 1 484 ? 2.723 31.062 13.977 1 93.31 484 HIS A C 1
ATOM 3888 O O . HIS A 1 484 ? 2.574 29.859 14.227 1 93.31 484 HIS A O 1
ATOM 3894 N N . ASN A 1 485 ? 3.857 31.656 14.258 1 88.31 485 ASN A N 1
ATOM 3895 C CA . ASN A 1 485 ? 5.035 30.969 14.773 1 88.31 485 ASN A CA 1
ATOM 3896 C C . ASN A 1 485 ? 4.781 30.406 16.172 1 88.31 485 ASN A C 1
ATOM 3898 O O . ASN A 1 485 ? 5.492 29.5 16.609 1 88.31 485 ASN A O 1
ATOM 3902 N N . TYR A 1 486 ? 3.76 30.891 16.766 1 86.31 486 TYR A N 1
ATOM 3903 C CA . TYR A 1 486 ? 3.484 30.453 18.141 1 86.31 486 TYR A CA 1
ATOM 3904 C C . TYR A 1 486 ? 2.207 29.625 18.188 1 86.31 486 TYR A C 1
ATOM 3906 O O . TYR A 1 486 ? 1.722 29.297 19.281 1 86.31 486 TYR A O 1
ATOM 3914 N N . SER A 1 487 ? 1.717 29.281 17.031 1 88.38 487 SER A N 1
ATOM 3915 C CA . SER A 1 487 ? 0.479 28.5 17 1 88.38 487 SER A CA 1
ATOM 3916 C C . SER A 1 487 ? 0.753 27.016 17.156 1 88.38 487 SER A C 1
ATOM 3918 O O . SER A 1 487 ? 1.787 26.516 16.703 1 88.38 487 SER A O 1
ATOM 3920 N N . GLY A 1 488 ? -0.111 26.312 17.859 1 88.44 488 GLY A N 1
ATOM 3921 C CA . GLY A 1 488 ? -0.064 24.875 17.984 1 88.44 488 GLY A CA 1
ATOM 3922 C C . GLY A 1 488 ? -1.301 24.188 17.438 1 88.44 488 GLY A C 1
ATOM 3923 O O . GLY A 1 488 ? -1.538 23 17.703 1 88.44 488 GLY A O 1
ATOM 3924 N N . LEU A 1 489 ? -2.01 24.875 16.547 1 93.88 489 LEU A N 1
ATOM 3925 C CA . LEU A 1 489 ? -3.314 24.375 16.109 1 93.88 489 LEU A CA 1
ATOM 3926 C C . LEU A 1 489 ? -3.174 23.438 14.914 1 93.88 489 LEU A C 1
ATOM 3928 O O . LEU A 1 489 ? -4.043 22.594 14.68 1 93.88 489 LEU A O 1
ATOM 3932 N N . TYR A 1 490 ? -2.117 23.609 14.117 1 94.38 490 TYR A N 1
ATOM 3933 C CA . TYR A 1 490 ? -1.932 22.781 12.93 1 94.38 490 TYR A CA 1
ATOM 3934 C C . TYR A 1 490 ? -1.355 21.422 13.289 1 94.38 490 TYR A C 1
ATOM 3936 O O . TYR A 1 490 ? -0.84 21.234 14.398 1 94.38 490 TYR A O 1
ATOM 3944 N N . LEU A 1 491 ? -1.51 20.484 12.438 1 95.38 491 LEU A N 1
ATOM 3945 C CA . LEU A 1 491 ? -0.99 19.125 12.648 1 95.38 491 LEU A CA 1
ATOM 3946 C C . LEU A 1 491 ? 0.504 19.078 12.344 1 95.38 491 LEU A C 1
ATOM 3948 O O . LEU A 1 491 ? 0.945 19.516 11.281 1 95.38 491 LEU A O 1
ATOM 3952 N N . ARG A 1 492 ? 1.241 18.469 13.188 1 92.31 492 ARG A N 1
ATOM 3953 C CA . ARG A 1 492 ? 2.689 18.453 13.016 1 92.31 492 ARG A CA 1
ATOM 3954 C C . ARG A 1 492 ? 3.16 17.094 12.477 1 92.31 492 ARG A C 1
ATOM 3956 O O . ARG A 1 492 ? 4.199 17.016 11.82 1 92.31 492 ARG A O 1
ATOM 3963 N N . LYS A 1 493 ? 2.426 16.094 12.844 1 93.69 493 LYS A N 1
ATOM 3964 C CA . LYS A 1 493 ? 2.834 14.75 12.422 1 93.69 493 LYS A CA 1
ATOM 3965 C C . LYS A 1 493 ? 1.63 13.922 11.992 1 93.69 493 LYS A C 1
ATOM 3967 O O . LYS A 1 493 ? 0.628 13.852 12.703 1 93.69 493 LYS A O 1
ATOM 3972 N N . LEU A 1 494 ? 1.789 13.367 10.805 1 95.5 494 LEU A N 1
ATOM 3973 C CA . LEU A 1 494 ? 0.782 12.438 10.305 1 95.5 494 LEU A CA 1
ATOM 3974 C C . LEU A 1 494 ? 1.192 10.992 10.57 1 95.5 494 LEU A C 1
ATOM 3976 O O . LEU A 1 494 ? 2.35 10.625 10.367 1 95.5 494 LEU A O 1
ATOM 3980 N N . ASN A 1 495 ? 0.275 10.18 11.047 1 93 495 ASN A N 1
ATOM 3981 C CA . ASN A 1 495 ? 0.573 8.781 11.32 1 93 495 ASN A CA 1
ATOM 3982 C C . ASN A 1 495 ? 0.294 7.895 10.109 1 93 495 ASN A C 1
ATOM 3984 O O . ASN A 1 495 ? -0.572 8.211 9.297 1 93 495 ASN A O 1
ATOM 3988 N N . PRO A 1 496 ? 1.102 6.824 10.008 1 91.38 496 PRO A N 1
ATOM 3989 C CA . PRO A 1 496 ? 0.818 5.855 8.945 1 91.38 496 PRO A CA 1
ATOM 3990 C C . PRO A 1 496 ? -0.529 5.156 9.125 1 91.38 496 PRO A C 1
ATOM 3992 O O . PRO A 1 496 ? -1.173 5.312 10.164 1 91.38 496 PRO A O 1
ATOM 3995 N N . PRO A 1 497 ? -0.948 4.5 8.086 1 90.38 497 PRO A N 1
ATOM 3996 C CA . PRO A 1 497 ? -2.258 3.85 8.164 1 90.38 497 PRO A CA 1
ATOM 3997 C C . PRO A 1 497 ? -2.283 2.689 9.156 1 90.38 497 PRO A C 1
ATOM 3999 O O . PRO A 1 497 ? -1.229 2.211 9.586 1 90.38 497 PRO A O 1
ATOM 4002 N N . ILE A 1 498 ? -3.49 2.277 9.531 1 83.25 498 ILE A N 1
ATOM 4003 C CA . ILE A 1 498 ? -3.717 1.169 10.453 1 83.25 498 ILE A CA 1
ATOM 4004 C C . ILE A 1 498 ? -3.129 -0.115 9.867 1 83.25 498 ILE A C 1
ATOM 4006 O O . ILE A 1 498 ? -3.18 -0.333 8.656 1 83.25 498 ILE A O 1
ATOM 4010 N N . GLN A 1 499 ? -2.701 -0.893 10.836 1 77.31 499 GLN A N 1
ATOM 4011 C CA . GLN A 1 499 ? -2.098 -2.154 10.422 1 77.31 499 GLN A CA 1
ATOM 4012 C C . GLN A 1 499 ? -3.131 -3.275 10.391 1 77.31 499 GLN A C 1
ATOM 4014 O O . GLN A 1 499 ? -4.254 -3.104 10.867 1 77.31 499 GLN A O 1
ATOM 4019 N N . SER A 1 500 ? -3.076 -4.438 9.711 1 79.94 500 SER A N 1
ATOM 4020 C CA . SER A 1 500 ? -3.869 -5.664 9.656 1 79.94 500 SER A CA 1
ATOM 4021 C C . SER A 1 500 ? -5.16 -5.453 8.867 1 79.94 500 SER A C 1
ATOM 4023 O O . SER A 1 500 ? -6.227 -5.898 9.297 1 79.94 500 SER A O 1
ATOM 4025 N N . VAL A 1 501 ? -5.176 -4.637 7.98 1 87.25 501 VAL A N 1
ATOM 4026 C CA . VAL A 1 501 ? -6.344 -4.336 7.152 1 87.25 501 VAL A CA 1
ATOM 4027 C C . VAL A 1 501 ? -6.855 -5.613 6.496 1 87.25 501 VAL A C 1
ATOM 4029 O O . VAL A 1 501 ? -8.062 -5.777 6.293 1 87.25 501 VAL A O 1
ATOM 4032 N N . ASP A 1 502 ? -6.016 -6.531 6.242 1 84.75 502 ASP A N 1
ATOM 4033 C CA . ASP A 1 502 ? -6.402 -7.781 5.594 1 84.75 502 ASP A CA 1
ATOM 4034 C C . ASP A 1 502 ? -7.316 -8.609 6.496 1 84.75 502 ASP A C 1
ATOM 4036 O O . ASP A 1 502 ? -8.312 -9.172 6.031 1 84.75 502 ASP A O 1
ATOM 4040 N N . GLU A 1 503 ? -6.988 -8.688 7.699 1 84.94 503 GLU A N 1
ATOM 4041 C CA . GLU A 1 503 ? -7.812 -9.438 8.648 1 84.94 503 GLU A CA 1
ATOM 4042 C C . GLU A 1 503 ? -9.188 -8.797 8.812 1 84.94 503 GLU A C 1
ATOM 4044 O O . GLU A 1 503 ? -10.203 -9.492 8.867 1 84.94 503 GLU A O 1
ATOM 4049 N N . ILE A 1 504 ? -9.156 -7.496 8.914 1 89.25 504 ILE A N 1
ATOM 4050 C CA . ILE A 1 504 ? -10.414 -6.766 9.055 1 89.25 504 ILE A CA 1
ATOM 4051 C C . ILE A 1 504 ? -11.281 -6.996 7.816 1 89.25 504 ILE A C 1
ATOM 4053 O O . ILE A 1 504 ? -12.5 -7.141 7.926 1 89.25 504 ILE A O 1
ATOM 4057 N N . THR A 1 505 ? -10.664 -7.059 6.699 1 93.5 505 THR A N 1
ATOM 4058 C CA . THR A 1 505 ? -11.383 -7.246 5.445 1 93.5 505 THR A CA 1
ATOM 4059 C C . THR A 1 505 ? -12.055 -8.617 5.406 1 93.5 505 THR A C 1
ATOM 4061 O O . THR A 1 505 ? -13.219 -8.734 5.012 1 93.5 505 THR A O 1
ATOM 4064 N N . VAL A 1 506 ? -11.344 -9.656 5.793 1 91.06 506 VAL A N 1
ATOM 4065 C CA . VAL A 1 506 ? -11.875 -11.016 5.773 1 91.06 506 VAL A CA 1
ATOM 4066 C C . VAL A 1 506 ? -13.047 -11.117 6.75 1 91.06 506 VAL A C 1
ATOM 4068 O O . VAL A 1 506 ? -14.094 -11.68 6.418 1 91.06 506 VAL A O 1
ATOM 4071 N N . GLN A 1 507 ? -12.914 -10.531 7.848 1 89.81 507 GLN A N 1
ATOM 4072 C CA . GLN A 1 507 ? -13.977 -10.562 8.852 1 89.81 507 GLN A CA 1
ATOM 4073 C C . GLN A 1 507 ? -15.203 -9.797 8.383 1 89.81 507 GLN A C 1
ATOM 4075 O O . GLN A 1 507 ? -16.328 -10.258 8.562 1 89.81 507 GLN A O 1
ATOM 4080 N N . CYS A 1 508 ? -14.953 -8.68 7.906 1 93.81 508 CYS A N 1
ATOM 4081 C CA . CYS A 1 508 ? -16.062 -7.863 7.406 1 93.81 508 CYS A CA 1
ATOM 4082 C C . CYS A 1 508 ? -16.797 -8.578 6.281 1 93.81 508 CYS A C 1
ATOM 4084 O O . CYS A 1 508 ? -18.031 -8.547 6.223 1 93.81 508 CYS A O 1
ATOM 4086 N N . ARG A 1 509 ? -16.078 -9.211 5.43 1 95.5 509 ARG A N 1
ATOM 4087 C CA . ARG A 1 509 ? -16.672 -9.93 4.309 1 95.5 509 ARG A CA 1
ATOM 4088 C C . ARG A 1 509 ? -17.562 -11.078 4.793 1 95.5 509 ARG A C 1
ATOM 4090 O O . ARG A 1 509 ? -18.688 -11.25 4.32 1 95.5 509 ARG A O 1
ATOM 4097 N N . GLU A 1 510 ? -17.047 -11.844 5.703 1 94.12 510 GLU A N 1
ATOM 4098 C CA . GLU A 1 510 ? -17.797 -12.984 6.227 1 94.12 510 GLU A CA 1
ATOM 4099 C C . GLU A 1 510 ? -19.062 -12.516 6.957 1 94.12 510 GLU A C 1
ATOM 4101 O O . GLU A 1 510 ? -20.125 -13.102 6.789 1 94.12 510 GLU A O 1
ATOM 4106 N N . SER A 1 511 ? -18.906 -11.477 7.711 1 95.12 511 SER A N 1
ATOM 4107 C CA . SER A 1 511 ? -20.047 -10.938 8.438 1 95.12 511 SER A CA 1
ATOM 4108 C C . SER A 1 511 ? -21.094 -10.383 7.473 1 95.12 511 SER A C 1
ATOM 4110 O O . SER A 1 511 ? -22.297 -10.578 7.684 1 95.12 511 SER A O 1
ATOM 4112 N N . LEU A 1 512 ? -20.672 -9.758 6.484 1 96.38 512 LEU A N 1
ATOM 4113 C CA . LEU A 1 512 ? -21.594 -9.172 5.516 1 96.38 512 LEU A CA 1
ATOM 4114 C C . LEU A 1 512 ? -22.328 -10.258 4.738 1 96.38 512 LEU A C 1
ATOM 4116 O O . LEU A 1 512 ? -23.516 -10.117 4.422 1 96.38 512 LEU A O 1
ATOM 4120 N N . ARG A 1 513 ? -21.656 -11.344 4.406 1 95.44 513 ARG A N 1
ATOM 4121 C CA . ARG A 1 513 ? -22.297 -12.469 3.732 1 95.44 513 ARG A CA 1
ATOM 4122 C C . ARG A 1 513 ? -23.422 -13.055 4.586 1 95.44 513 ARG A C 1
ATOM 4124 O O . ARG A 1 513 ? -24.516 -13.32 4.082 1 95.44 513 ARG A O 1
ATOM 4131 N N . ARG A 1 514 ? -23.094 -13.227 5.832 1 94.56 514 ARG A N 1
ATOM 4132 C CA . ARG A 1 514 ? -24.078 -13.789 6.75 1 94.56 514 ARG A CA 1
ATOM 4133 C C . ARG A 1 514 ? -25.281 -12.875 6.887 1 94.56 514 ARG A C 1
ATOM 4135 O O . ARG A 1 514 ? -26.422 -13.336 6.891 1 94.56 514 ARG A O 1
ATOM 4142 N N . LEU A 1 515 ? -25 -11.602 7.02 1 95.69 515 LEU A N 1
ATOM 4143 C CA . LEU A 1 515 ? -26.078 -10.633 7.152 1 95.69 515 LEU A CA 1
ATOM 4144 C C . LEU A 1 515 ? -26.938 -10.586 5.887 1 95.69 515 LEU A C 1
ATOM 4146 O O . LEU A 1 515 ? -28.156 -10.484 5.965 1 95.69 515 LEU A O 1
ATOM 4150 N N . ALA A 1 516 ? -26.281 -10.648 4.762 1 95.81 516 ALA A N 1
ATOM 4151 C CA . ALA A 1 516 ? -27 -10.656 3.492 1 95.81 516 ALA A CA 1
ATOM 4152 C C . ALA A 1 516 ? -27.859 -11.906 3.355 1 95.81 516 ALA A C 1
ATOM 4154 O O . ALA A 1 516 ? -29 -11.836 2.861 1 95.81 516 ALA A O 1
ATOM 4155 N N . ASP A 1 517 ? -27.344 -13.07 3.768 1 94.38 517 ASP A N 1
ATOM 4156 C CA . ASP A 1 517 ? -28.109 -14.312 3.742 1 94.38 517 ASP A CA 1
ATOM 4157 C C . ASP A 1 517 ? -29.359 -14.211 4.617 1 94.38 517 ASP A C 1
ATOM 4159 O O . ASP A 1 517 ? -30.453 -14.633 4.215 1 94.38 517 ASP A O 1
ATOM 4163 N N . SER A 1 518 ? -29.156 -13.633 5.785 1 92.81 518 SER A N 1
ATOM 4164 C CA . SER A 1 518 ? -30.266 -13.477 6.707 1 92.81 518 SER A CA 1
ATOM 4165 C C . SER A 1 518 ? -31.344 -12.555 6.133 1 92.81 518 SER A C 1
ATOM 4167 O O . SER A 1 518 ? -32.531 -12.828 6.25 1 92.81 518 SER A O 1
ATOM 4169 N N . TRP A 1 519 ? -30.922 -11.508 5.598 1 94.38 519 TRP A N 1
ATOM 4170 C CA . TRP A 1 519 ? -31.859 -10.555 5.004 1 94.38 519 TRP A CA 1
ATOM 4171 C C . TRP A 1 519 ? -32.625 -11.195 3.85 1 94.38 519 TRP A C 1
ATOM 4173 O O . TRP A 1 519 ? -33.844 -11 3.713 1 94.38 519 TRP A O 1
ATOM 4183 N N . ARG A 1 520 ? -31.891 -11.93 3.016 1 93.25 520 ARG A N 1
ATOM 4184 C CA . ARG A 1 520 ? -32.5 -12.578 1.865 1 93.25 520 ARG A CA 1
ATOM 4185 C C . ARG A 1 520 ? -33.5 -13.641 2.307 1 93.25 520 ARG A C 1
ATOM 4187 O O . ARG A 1 520 ? -34.594 -13.773 1.719 1 93.25 520 ARG A O 1
ATOM 4194 N N . MET A 1 521 ? -33.219 -14.406 3.367 1 92.25 521 MET A N 1
ATOM 4195 C CA . MET A 1 521 ? -34.125 -15.43 3.893 1 92.25 521 MET A CA 1
ATOM 4196 C C . MET A 1 521 ? -35.438 -14.805 4.406 1 92.25 521 MET A C 1
ATOM 4198 O O . MET A 1 521 ? -36.5 -15.359 4.203 1 92.25 521 MET A O 1
ATOM 4202 N N . GLU A 1 522 ? -35.219 -13.711 4.996 1 90.31 522 GLU A N 1
ATOM 4203 C CA . GLU A 1 522 ? -36.375 -13.008 5.523 1 90.31 522 GLU A CA 1
ATOM 4204 C C . GLU A 1 522 ? -37.25 -12.438 4.395 1 90.31 522 GLU A C 1
ATOM 4206 O O . GLU A 1 522 ? -38.469 -12.523 4.438 1 90.31 522 GLU A O 1
ATOM 4211 N N . LYS A 1 523 ? -36.562 -11.898 3.477 1 90.38 523 LYS A N 1
ATOM 4212 C CA . LYS A 1 523 ? -37.281 -11.258 2.367 1 90.38 523 LYS A CA 1
ATOM 4213 C C . LYS A 1 523 ? -38.031 -12.289 1.521 1 90.38 523 LYS A C 1
ATOM 4215 O O . LYS A 1 523 ? -39.156 -12.047 1.094 1 90.38 523 LYS A O 1
ATOM 4220 N N . LEU A 1 524 ? -37.406 -13.414 1.239 1 88.12 524 LEU A N 1
ATOM 4221 C CA . LEU A 1 524 ? -38 -14.43 0.382 1 88.12 524 LEU A CA 1
ATOM 4222 C C . LEU A 1 524 ? -38.844 -15.406 1.199 1 88.12 524 LEU A C 1
ATOM 4224 O O . LEU A 1 524 ? -39.5 -16.281 0.639 1 88.12 524 LEU A O 1
ATOM 4228 N N . LYS A 1 525 ? -39.062 -15.172 2.459 1 81.69 525 LYS A N 1
ATOM 4229 C CA . LYS A 1 525 ? -39.875 -16.016 3.352 1 81.69 525 LYS A CA 1
ATOM 4230 C C . LYS A 1 525 ? -39.5 -17.484 3.186 1 81.69 525 LYS A C 1
ATOM 4232 O O . LYS A 1 525 ? -40.375 -18.344 3.051 1 81.69 525 LYS A O 1
ATOM 4237 N N . CYS A 1 526 ? -38.25 -17.75 2.766 1 70.88 526 CYS A N 1
ATOM 4238 C CA . CYS A 1 526 ? -37.781 -19.125 2.602 1 70.88 526 CYS A CA 1
ATOM 4239 C C . CYS A 1 526 ? -37.438 -19.75 3.947 1 70.88 526 CYS A C 1
ATOM 4241 O O . CYS A 1 526 ? -36.812 -19.094 4.797 1 70.88 526 CYS A O 1
ATOM 4243 N N . ASN A 1 527 ? -38.344 -20.625 4.441 1 60.84 527 ASN A N 1
ATOM 4244 C CA . ASN A 1 527 ? -38.094 -21.391 5.664 1 60.84 527 ASN A CA 1
ATOM 4245 C C . ASN A 1 527 ? -36.906 -22.312 5.535 1 60.84 527 ASN A C 1
ATOM 4247 O O . ASN A 1 527 ? -36.906 -23.266 4.734 1 60.84 527 ASN A O 1
ATOM 4251 N N . ASN A 1 528 ? -35.688 -22.156 6.176 1 63.09 528 ASN A N 1
ATOM 4252 C CA . ASN A 1 528 ? -34.594 -22.953 6.723 1 63.09 528 ASN A CA 1
ATOM 4253 C C . ASN A 1 528 ? -33.594 -23.391 5.633 1 63.09 528 ASN A C 1
ATOM 4255 O O . ASN A 1 528 ? -32.719 -24.188 5.887 1 63.09 528 ASN A O 1
ATOM 4259 N N . HIS A 1 529 ? -33.844 -23.109 4.125 1 65.06 529 HIS A N 1
ATOM 4260 C CA . HIS A 1 529 ? -32.812 -23.688 3.256 1 65.06 529 HIS A CA 1
ATOM 4261 C C . HIS A 1 529 ? -32.219 -22.641 2.32 1 65.06 529 HIS A C 1
ATOM 4263 O O . HIS A 1 529 ? -32.969 -21.906 1.659 1 65.06 529 HIS A O 1
ATOM 4269 N N . ILE A 1 530 ? -31.047 -22.344 2.377 1 73.38 530 ILE A N 1
ATOM 4270 C CA . ILE A 1 530 ? -30.312 -21.5 1.451 1 73.38 530 ILE A CA 1
ATOM 4271 C C . ILE A 1 530 ? -30.266 -22.156 0.072 1 73.38 530 ILE A C 1
ATOM 4273 O O . ILE A 1 530 ? -29.703 -23.234 -0.088 1 73.38 530 ILE A O 1
ATOM 4277 N N . THR A 1 531 ? -30.984 -21.625 -0.927 1 80.81 531 THR A N 1
ATOM 4278 C CA . THR A 1 531 ? -31.078 -22.156 -2.277 1 80.81 531 THR A CA 1
ATOM 4279 C C . THR A 1 531 ? -30.078 -21.469 -3.207 1 80.81 531 THR A C 1
ATOM 4281 O O . THR A 1 531 ? -30.031 -21.766 -4.402 1 80.81 531 THR A O 1
ATOM 4284 N N . TRP A 1 532 ? -29.453 -20.531 -2.66 1 89.88 532 TRP A N 1
ATOM 4285 C CA . TRP A 1 532 ? -28.5 -19.812 -3.508 1 89.88 532 TRP A CA 1
ATOM 4286 C C . TRP A 1 532 ? -27.078 -20.109 -3.074 1 89.88 532 TRP A C 1
ATOM 4288 O O . TRP A 1 532 ? -26.844 -20.703 -2.02 1 89.88 532 TRP A O 1
ATOM 4298 N N . LYS A 1 533 ? -26.109 -19.828 -3.969 1 92.81 533 LYS A N 1
ATOM 4299 C CA . LYS A 1 533 ? -24.703 -20.047 -3.672 1 92.81 533 LYS A CA 1
ATOM 4300 C C . LYS A 1 533 ? -23.891 -18.766 -3.889 1 92.81 533 LYS A C 1
ATOM 4302 O O . LYS A 1 533 ? -24.281 -17.906 -4.691 1 92.81 533 LYS A O 1
ATOM 4307 N N . TRP A 1 534 ? -22.922 -18.625 -3.045 1 94.62 534 TRP A N 1
ATOM 4308 C CA . TRP A 1 534 ? -21.984 -17.531 -3.246 1 94.62 534 TRP A CA 1
ATOM 4309 C C . TRP A 1 534 ? -20.875 -17.938 -4.215 1 94.62 534 TRP A C 1
ATOM 4311 O O . TRP A 1 534 ? -20.234 -18.984 -4.039 1 94.62 534 TRP A O 1
ATOM 4321 N N . ASP A 1 535 ? -20.719 -17.203 -5.242 1 94.81 535 ASP A N 1
ATOM 4322 C CA . ASP A 1 535 ? -19.734 -17.469 -6.273 1 94.81 535 ASP A CA 1
ATOM 4323 C C . ASP A 1 535 ? -18.359 -16.906 -5.883 1 94.81 535 ASP A C 1
ATOM 4325 O O . ASP A 1 535 ? -18.062 -15.742 -6.16 1 94.81 535 ASP A O 1
ATOM 4329 N N . ASN A 1 536 ? -17.484 -17.656 -5.395 1 92.81 536 ASN A N 1
ATOM 4330 C CA . ASN A 1 536 ? -16.172 -17.234 -4.922 1 92.81 536 ASN A CA 1
ATOM 4331 C C . ASN A 1 536 ? -15.297 -16.734 -6.07 1 92.81 536 ASN A C 1
ATOM 4333 O O . ASN A 1 536 ? -14.492 -15.828 -5.891 1 92.81 536 ASN A O 1
ATOM 4337 N N . LYS A 1 537 ? -15.406 -17.328 -7.164 1 93.38 537 LYS A N 1
ATOM 4338 C CA . LYS A 1 537 ? -14.594 -16.922 -8.312 1 93.38 537 LYS A CA 1
ATOM 4339 C C . LYS A 1 537 ? -14.977 -15.516 -8.773 1 93.38 537 LYS A C 1
ATOM 4341 O O . LYS A 1 537 ? -14.102 -14.68 -9.039 1 93.38 537 LYS A O 1
ATOM 4346 N N . LEU A 1 538 ? -16.25 -15.312 -8.867 1 94.81 538 LEU A N 1
ATOM 4347 C CA . LEU A 1 538 ? -16.703 -13.984 -9.266 1 94.81 538 LEU A CA 1
ATOM 4348 C C . LEU A 1 538 ? -16.25 -12.93 -8.266 1 94.81 538 LEU A C 1
ATOM 4350 O O . LEU A 1 538 ? -15.906 -11.805 -8.648 1 94.81 538 LEU A O 1
ATOM 4354 N N . GLU A 1 539 ? -16.234 -13.289 -7.027 1 95.69 539 GLU A N 1
ATOM 4355 C CA . GLU A 1 539 ? -15.789 -12.359 -5.988 1 95.69 539 GLU A CA 1
ATOM 4356 C C . GLU A 1 539 ? -14.344 -11.93 -6.215 1 95.69 539 GLU A C 1
ATOM 4358 O O . GLU A 1 539 ? -14.008 -10.75 -6.039 1 95.69 539 GLU A O 1
ATOM 4363 N N . GLN A 1 540 ? -13.562 -12.852 -6.602 1 94.31 540 GLN A N 1
ATOM 4364 C CA . GLN A 1 540 ? -12.164 -12.539 -6.891 1 94.31 540 GLN A CA 1
ATOM 4365 C C . GLN A 1 540 ? -12.039 -11.656 -8.125 1 94.31 540 GLN A C 1
ATOM 4367 O O . GLN A 1 540 ? -11.188 -10.773 -8.18 1 94.31 540 GLN A O 1
ATOM 4372 N N . LEU A 1 541 ? -12.914 -11.898 -9.062 1 95.81 541 LEU A N 1
ATOM 4373 C CA . LEU A 1 541 ? -12.867 -11.172 -10.328 1 95.81 541 LEU A CA 1
ATOM 4374 C C . LEU A 1 541 ? -13.336 -9.727 -10.133 1 95.81 541 LEU A C 1
ATOM 4376 O O . LEU A 1 541 ? -13.039 -8.859 -10.961 1 95.81 541 LEU A O 1
ATOM 4380 N N . LEU A 1 542 ? -14.055 -9.461 -9.062 1 96.5 542 LEU A N 1
ATOM 4381 C CA . LEU A 1 542 ? -14.602 -8.133 -8.812 1 96.5 542 LEU A CA 1
ATOM 4382 C C . LEU A 1 542 ? -13.555 -7.234 -8.148 1 96.5 542 LEU A C 1
ATOM 4384 O O . LEU A 1 542 ? -13.695 -6.012 -8.148 1 96.5 542 LEU A O 1
ATOM 4388 N N . LEU A 1 543 ? -12.508 -7.793 -7.59 1 96.5 543 LEU A N 1
ATOM 4389 C CA . LEU A 1 543 ? -11.539 -7.039 -6.801 1 96.5 543 LEU A CA 1
ATOM 4390 C C . LEU A 1 543 ? -10.75 -6.074 -7.684 1 96.5 543 LEU A C 1
ATOM 4392 O O . LEU A 1 543 ? -10.562 -4.914 -7.324 1 96.5 543 LEU A O 1
ATOM 4396 N N . PRO A 1 544 ? -10.312 -6.516 -8.914 1 96.38 544 PRO A N 1
ATOM 4397 C CA . PRO A 1 544 ? -9.648 -5.547 -9.789 1 96.38 544 PRO A CA 1
ATOM 4398 C C . PRO A 1 544 ? -10.562 -4.387 -10.18 1 96.38 544 PRO A C 1
ATOM 4400 O O . PRO A 1 544 ? -10.086 -3.273 -10.406 1 96.38 544 PRO A O 1
ATOM 4403 N N . LEU A 1 545 ? -11.812 -4.684 -10.281 1 96.38 545 LEU A N 1
ATOM 4404 C CA . LEU A 1 545 ? -12.773 -3.633 -10.594 1 96.38 545 LEU A CA 1
ATOM 4405 C C . LEU A 1 545 ? -12.812 -2.588 -9.484 1 96.38 545 LEU A C 1
ATOM 4407 O O . LEU A 1 545 ? -12.859 -1.387 -9.758 1 96.38 545 LEU A O 1
ATOM 4411 N N . ILE A 1 546 ? -12.805 -3.037 -8.258 1 96.94 546 ILE A N 1
ATOM 4412 C CA . ILE A 1 546 ? -12.766 -2.135 -7.113 1 96.94 546 ILE A CA 1
ATOM 4413 C C . ILE A 1 546 ? -11.508 -1.274 -7.176 1 96.94 546 ILE A C 1
ATOM 4415 O O . ILE A 1 546 ? -11.555 -0.069 -6.918 1 96.94 546 ILE A O 1
ATOM 4419 N N . ALA A 1 547 ? -10.383 -1.92 -7.492 1 95.44 547 ALA A N 1
ATOM 4420 C CA . ALA A 1 547 ? -9.125 -1.183 -7.617 1 95.44 547 ALA A CA 1
ATOM 4421 C C . ALA A 1 547 ? -9.242 -0.083 -8.672 1 95.44 547 ALA A C 1
ATOM 4423 O O . ALA A 1 547 ? -8.695 1.011 -8.5 1 95.44 547 ALA A O 1
ATOM 4424 N N . LYS A 1 548 ? -9.906 -0.363 -9.727 1 93.69 548 LYS A N 1
ATOM 4425 C CA . LYS A 1 548 ? -10.102 0.625 -10.781 1 93.69 548 LYS A CA 1
ATOM 4426 C C . LYS A 1 548 ? -10.969 1.782 -10.297 1 93.69 548 LYS A C 1
ATOM 4428 O O . LYS A 1 548 ? -10.672 2.947 -10.57 1 93.69 548 LYS A O 1
ATOM 4433 N N . TYR A 1 549 ? -12.055 1.453 -9.586 1 94.62 549 TYR A N 1
ATOM 4434 C CA . TYR 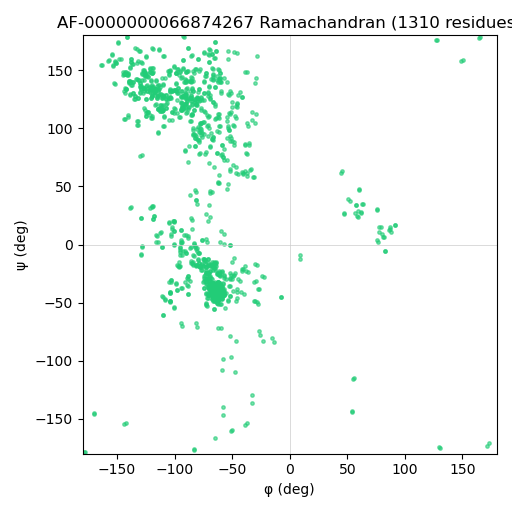A 1 549 ? -12.914 2.492 -9.023 1 94.62 549 TYR A CA 1
ATOM 4435 C C . TYR A 1 549 ? -12.125 3.426 -8.117 1 94.62 549 TYR A C 1
ATOM 4437 O O . TYR A 1 549 ? -12.297 4.645 -8.172 1 94.62 549 TYR A O 1
ATOM 4445 N N . GLU A 1 550 ? -11.281 2.867 -7.305 1 95.25 550 GLU A N 1
ATOM 4446 C CA . GLU A 1 550 ? -10.461 3.672 -6.398 1 95.25 550 GLU A CA 1
ATOM 4447 C C . GLU A 1 550 ? -9.461 4.527 -7.172 1 95.25 550 GLU A C 1
ATOM 4449 O O . GLU A 1 550 ? -9.227 5.688 -6.82 1 95.25 550 GLU A O 1
ATOM 4454 N N . ALA A 1 551 ? -8.867 3.961 -8.188 1 91.38 551 ALA A N 1
ATOM 4455 C CA . ALA A 1 551 ? -7.918 4.703 -9.016 1 91.38 551 ALA A CA 1
ATOM 4456 C C . ALA A 1 551 ? -8.594 5.883 -9.703 1 91.38 551 ALA A C 1
ATOM 4458 O O . ALA A 1 551 ? -7.996 6.949 -9.859 1 91.38 551 ALA A O 1
ATOM 4459 N N . ASP A 1 552 ? -9.82 5.723 -10.086 1 88.5 552 ASP A N 1
ATOM 4460 C CA . ASP A 1 552 ? -10.578 6.75 -10.797 1 88.5 552 ASP A CA 1
ATOM 4461 C C . ASP A 1 552 ? -10.883 7.93 -9.875 1 88.5 552 ASP A C 1
ATOM 4463 O O . ASP A 1 552 ? -11.109 9.047 -10.352 1 88.5 552 ASP A O 1
ATOM 4467 N N . GLN A 1 553 ? -10.867 7.656 -8.586 1 91.31 553 GLN A N 1
ATOM 4468 C CA . GLN A 1 553 ? -11.156 8.727 -7.637 1 91.31 553 GLN A CA 1
ATOM 4469 C C . GLN A 1 553 ? -9.984 9.703 -7.531 1 91.31 553 GLN A C 1
ATOM 4471 O O . GLN A 1 553 ? -10.141 10.82 -7.047 1 91.31 553 GLN A O 1
ATOM 4476 N N . LYS A 1 554 ? -8.828 9.312 -8.055 1 88.31 554 LYS A N 1
ATOM 4477 C CA . LYS A 1 554 ? -7.617 10.117 -7.891 1 88.31 554 LYS A CA 1
ATOM 4478 C C . LYS A 1 554 ? -7.262 10.852 -9.18 1 88.31 554 LYS A C 1
ATOM 4480 O O . LYS A 1 554 ? -6.125 11.297 -9.352 1 88.31 554 LYS A O 1
ATOM 4485 N N . THR A 1 555 ? -8.188 11.008 -10.07 1 80.5 555 THR A N 1
ATOM 4486 C CA . THR A 1 555 ? -7.938 11.68 -11.336 1 80.5 555 THR A CA 1
ATOM 4487 C C . THR A 1 555 ? -8.727 12.984 -11.414 1 80.5 555 THR A C 1
ATOM 4489 O O . THR A 1 555 ? -9.555 13.273 -10.547 1 80.5 555 THR A O 1
ATOM 4492 N N . LEU A 1 556 ? -8.359 13.797 -12.438 1 76.69 556 LEU A N 1
ATOM 4493 C CA . LEU A 1 556 ? -9.047 15.062 -12.695 1 76.69 556 LEU A CA 1
ATOM 4494 C C . LEU A 1 556 ? -10.516 14.82 -13.039 1 76.69 556 LEU A C 1
ATOM 4496 O O . LEU A 1 556 ? -10.836 13.883 -13.773 1 76.69 556 LEU A O 1
ATOM 4500 N N . SER A 1 557 ? -11.383 15.641 -12.539 1 72.44 557 SER A N 1
ATOM 4501 C CA . SER A 1 557 ? -12.805 15.352 -12.594 1 72.44 557 SER A CA 1
ATOM 4502 C C . SER A 1 557 ? -13.484 16.094 -13.742 1 72.44 557 SER A C 1
ATOM 4504 O O . SER A 1 557 ? -14.523 15.672 -14.234 1 72.44 557 SER A O 1
ATOM 4506 N N . ASN A 1 558 ? -13.07 17.203 -14.07 1 66.12 558 ASN A N 1
ATOM 4507 C CA . ASN A 1 558 ? -13.883 18 -14.984 1 66.12 558 ASN A CA 1
ATOM 4508 C C . ASN A 1 558 ? -13.336 17.953 -16.406 1 66.12 558 ASN A C 1
ATOM 4510 O O . ASN A 1 558 ? -13.656 18.812 -17.219 1 66.12 558 ASN A O 1
ATOM 4514 N N . TYR A 1 559 ? -12.422 16.984 -16.547 1 63.34 559 TYR A N 1
ATOM 4515 C CA . TYR A 1 559 ? -11.945 16.891 -17.922 1 63.34 559 TYR A CA 1
ATOM 4516 C C . TYR A 1 559 ? -12.711 15.82 -18.703 1 63.34 559 TYR A C 1
ATOM 4518 O O . TYR A 1 559 ? -12.969 14.734 -18.172 1 63.34 559 TYR A O 1
ATOM 4526 N N . ASP A 1 560 ? -13.555 16.281 -19.672 1 56.88 560 ASP A N 1
ATOM 4527 C CA . ASP A 1 560 ? -14.375 15.383 -20.484 1 56.88 560 ASP A CA 1
ATOM 4528 C C . ASP A 1 560 ? -13.516 14.305 -21.156 1 56.88 560 ASP A C 1
ATOM 4530 O O . ASP A 1 560 ? -12.578 14.617 -21.891 1 56.88 560 ASP A O 1
ATOM 4534 N N . HIS A 1 561 ? -13.531 13.203 -20.609 1 52.97 561 HIS A N 1
ATOM 4535 C CA . HIS A 1 561 ? -12.867 12.031 -21.156 1 52.97 561 HIS A CA 1
ATOM 4536 C C . HIS A 1 561 ? -13.289 11.805 -22.609 1 52.97 561 HIS A C 1
ATOM 4538 O O . HIS A 1 561 ? -12.727 10.945 -23.297 1 52.97 561 HIS A O 1
ATOM 4544 N N . ASN A 1 562 ? -14.484 12.312 -22.969 1 46.19 562 ASN A N 1
ATOM 4545 C CA . ASN A 1 562 ? -14.945 12 -24.312 1 46.19 562 ASN A CA 1
ATOM 4546 C C . ASN A 1 562 ? -13.945 12.453 -25.375 1 46.19 562 ASN A C 1
ATOM 4548 O O . ASN A 1 562 ? -14.172 12.25 -26.562 1 46.19 562 ASN A O 1
ATOM 4552 N N . ASP A 1 563 ? -13.25 13.367 -25.062 1 46.56 563 ASP A N 1
ATOM 4553 C CA . ASP A 1 563 ? -12.406 13.539 -26.234 1 46.56 563 ASP A CA 1
ATOM 4554 C C . ASP A 1 563 ? -11.766 12.219 -26.656 1 46.56 563 ASP A C 1
ATOM 4556 O O . ASP A 1 563 ? -11.367 11.422 -25.797 1 46.56 563 ASP A O 1
ATOM 4560 N N . LYS A 1 564 ? -12.258 11.836 -27.891 1 41.62 564 LYS A N 1
ATOM 4561 C CA . LYS A 1 564 ? -12.016 10.625 -28.688 1 41.62 564 LYS A CA 1
ATOM 4562 C C . LYS A 1 564 ? -10.695 9.969 -28.281 1 41.62 564 LYS A C 1
ATOM 4564 O O . LYS A 1 564 ? -10.352 8.898 -28.781 1 41.62 564 LYS A O 1
ATOM 4569 N N . ILE A 1 565 ? -9.828 10.742 -27.828 1 44.78 565 ILE A N 1
ATOM 4570 C CA . ILE A 1 565 ? -8.516 10.102 -27.734 1 44.78 565 ILE A CA 1
ATOM 4571 C C . ILE A 1 565 ? -8.445 9.242 -26.469 1 44.78 565 ILE A C 1
ATOM 4573 O O . ILE A 1 565 ? -8.109 9.742 -25.391 1 44.78 565 ILE A O 1
ATOM 4577 N N . VAL A 1 566 ? -9.562 8.617 -26.094 1 51.09 566 VAL A N 1
ATOM 4578 C CA . VAL A 1 566 ? -9.555 7.633 -25.016 1 51.09 566 VAL A CA 1
ATOM 4579 C C . VAL A 1 566 ? -8.188 6.953 -24.953 1 51.09 566 VAL A C 1
ATOM 4581 O O . VAL A 1 566 ? -7.715 6.395 -25.938 1 51.09 566 VAL A O 1
ATOM 4584 N N . GLN A 1 567 ? -7.418 7.168 -23.906 1 63.53 567 GLN A N 1
ATOM 4585 C CA . GLN A 1 567 ? -6.09 6.605 -23.688 1 63.53 567 GLN A CA 1
ATOM 4586 C C . GLN A 1 567 ? -6.102 5.09 -23.828 1 63.53 567 GLN A C 1
ATOM 4588 O O . GLN A 1 567 ? -6.922 4.402 -23.219 1 63.53 567 GLN A O 1
ATOM 4593 N N . VAL A 1 568 ? -5.691 4.641 -25.016 1 72.19 568 VAL A N 1
ATOM 4594 C CA . VAL A 1 568 ? -5.559 3.229 -25.359 1 72.19 568 VAL A CA 1
ATOM 4595 C C . VAL A 1 568 ? -5.238 2.416 -24.109 1 72.19 568 VAL A C 1
ATOM 4597 O O . VAL A 1 568 ? -5.766 1.314 -23.922 1 72.19 568 VAL A O 1
ATOM 4600 N N . HIS A 1 569 ? -4.547 3.057 -23.234 1 77 569 HIS A N 1
ATOM 4601 C CA . HIS A 1 569 ? -4.164 2.344 -22.016 1 77 569 HIS A CA 1
ATOM 4602 C C . HIS A 1 569 ? -5.375 2.107 -21.125 1 77 569 HIS A C 1
ATOM 4604 O O . HIS A 1 569 ? -5.539 1.016 -20.562 1 77 569 HIS A O 1
ATOM 4610 N N . GLU A 1 570 ? -6.203 3.102 -20.969 1 78.56 570 GLU A N 1
ATOM 4611 C CA . GLU A 1 570 ? -7.371 2.984 -20.094 1 78.56 570 GLU A CA 1
ATOM 4612 C C . GLU A 1 570 ? -8.383 1.987 -20.656 1 78.56 570 GLU A C 1
ATOM 4614 O O . GLU A 1 570 ? -9 1.234 -19.906 1 78.56 570 GLU A O 1
ATOM 4619 N N . VAL A 1 571 ? -8.508 2.008 -21.953 1 82.06 571 VAL A N 1
ATOM 4620 C CA . VAL A 1 571 ? -9.438 1.087 -22.609 1 82.06 571 VAL A CA 1
ATOM 4621 C C . VAL A 1 571 ? -8.953 -0.35 -22.406 1 82.06 571 VAL A C 1
ATOM 4623 O O . VAL A 1 571 ? -9.742 -1.237 -22.078 1 82.06 571 VAL A O 1
ATOM 4626 N N . LEU A 1 572 ? -7.707 -0.528 -22.625 1 84.56 572 LEU A N 1
ATOM 4627 C CA . LEU A 1 572 ? -7.137 -1.861 -22.469 1 84.56 572 LEU A CA 1
ATOM 4628 C C . LEU A 1 572 ? -7.262 -2.334 -21.016 1 84.56 572 LEU A C 1
ATOM 4630 O O . LEU A 1 572 ? -7.613 -3.49 -20.766 1 84.56 572 LEU A O 1
ATOM 4634 N N . GLU A 1 573 ? -6.965 -1.465 -20.156 1 86.75 573 GLU A N 1
ATOM 4635 C CA . GLU A 1 573 ? -7.082 -1.812 -18.75 1 86.75 573 GLU A CA 1
ATOM 4636 C C . GLU A 1 573 ? -8.516 -2.197 -18.391 1 86.75 573 GLU A C 1
ATOM 4638 O O . GLU A 1 573 ? -8.734 -3.172 -17.656 1 86.75 573 GLU A O 1
ATOM 4643 N N . ASN A 1 574 ? -9.461 -1.462 -18.875 1 87.75 574 ASN A N 1
ATOM 4644 C CA . ASN A 1 574 ? -10.867 -1.765 -18.625 1 87.75 574 ASN A CA 1
ATOM 4645 C C . ASN A 1 574 ? -11.266 -3.115 -19.219 1 87.75 574 ASN A C 1
ATOM 4647 O O . ASN A 1 574 ? -12.016 -3.869 -18.594 1 87.75 574 ASN A O 1
ATOM 4651 N N . ASP A 1 575 ? -10.758 -3.375 -20.312 1 89.38 575 ASP A N 1
ATOM 4652 C CA . ASP A 1 575 ? -11.07 -4.652 -20.953 1 89.38 575 ASP A CA 1
ATOM 4653 C C . ASP A 1 575 ? -10.477 -5.816 -20.156 1 89.38 575 ASP A C 1
ATOM 4655 O O . ASP A 1 575 ? -11.109 -6.863 -20.016 1 89.38 575 ASP A O 1
ATOM 4659 N N . LEU A 1 576 ? -9.297 -5.617 -19.703 1 91.69 576 LEU A N 1
ATOM 4660 C CA . LEU A 1 576 ? -8.625 -6.656 -18.938 1 91.69 576 LEU A CA 1
ATOM 4661 C C . LEU A 1 576 ? -9.391 -6.961 -17.656 1 91.69 576 LEU A C 1
ATOM 4663 O O . LEU A 1 576 ? -9.305 -8.07 -17.109 1 91.69 576 LEU A O 1
ATOM 4667 N N . ILE A 1 577 ? -10.141 -5.973 -17.203 1 92.88 577 ILE A N 1
ATOM 4668 C CA . ILE A 1 577 ? -10.852 -6.129 -15.938 1 92.88 577 ILE A CA 1
ATOM 4669 C C . ILE A 1 577 ? -12.273 -6.629 -16.203 1 92.88 577 ILE A C 1
ATOM 4671 O O . ILE A 1 577 ? -12.758 -7.531 -15.516 1 92.88 577 ILE A O 1
ATOM 4675 N N . MET A 1 578 ? -12.938 -6.199 -17.25 1 92.19 578 MET A N 1
ATOM 4676 C CA . MET A 1 578 ? -14.352 -6.473 -17.469 1 92.19 578 MET A CA 1
ATOM 4677 C C . MET A 1 578 ? -14.539 -7.777 -18.234 1 92.19 578 MET A C 1
ATOM 4679 O O . MET A 1 578 ? -15.508 -8.508 -18 1 92.19 578 MET A O 1
ATOM 4683 N N . SER A 1 579 ? -13.664 -8.07 -19.125 1 92.38 579 SER A N 1
ATOM 4684 C CA . SER A 1 579 ? -13.82 -9.242 -19.984 1 92.38 579 SER A CA 1
ATOM 4685 C C . SER A 1 579 ? -13.891 -10.523 -19.156 1 92.38 579 SER A C 1
ATOM 4687 O O . SER A 1 579 ? -14.758 -11.367 -19.375 1 92.38 579 SER A O 1
ATOM 4689 N N . PRO A 1 580 ? -12.984 -10.703 -18.172 1 93.94 580 PRO A N 1
ATOM 4690 C CA . PRO A 1 580 ? -13.07 -11.922 -17.375 1 93.94 580 PRO A CA 1
ATOM 4691 C C . PRO A 1 580 ? -14.414 -12.07 -16.656 1 93.94 580 PRO A C 1
ATOM 4693 O O . PRO A 1 580 ? -14.914 -13.188 -16.5 1 93.94 580 PRO A O 1
ATOM 4696 N N . ILE A 1 581 ? -14.984 -10.992 -16.203 1 93.88 581 ILE A N 1
ATOM 4697 C CA . ILE A 1 581 ? -16.281 -11.023 -15.523 1 93.88 581 ILE A CA 1
ATOM 4698 C C . ILE A 1 581 ? -17.359 -11.477 -16.5 1 93.88 581 ILE A C 1
ATOM 4700 O O . ILE A 1 581 ? -18.156 -12.367 -16.188 1 93.88 581 ILE A O 1
ATOM 4704 N N . HIS A 1 582 ? -17.328 -10.977 -17.703 1 91.94 582 HIS A N 1
ATOM 4705 C CA . HIS A 1 582 ? -18.312 -11.32 -18.703 1 91.94 582 HIS A CA 1
ATOM 4706 C C . HIS A 1 582 ? -18.172 -12.773 -19.156 1 91.94 582 HIS A C 1
ATOM 4708 O O . HIS A 1 582 ? -19.172 -13.445 -19.422 1 91.94 582 HIS A O 1
ATOM 4714 N N . CYS A 1 583 ? -16.969 -13.195 -19.172 1 90.38 583 CYS A N 1
ATOM 4715 C CA . CYS A 1 583 ? -16.719 -14.562 -19.609 1 90.38 583 CYS A CA 1
ATOM 4716 C C . CYS A 1 583 ? -17.125 -15.562 -18.547 1 90.38 583 CYS A C 1
ATOM 4718 O O . CYS A 1 583 ? -17.484 -16.703 -18.859 1 90.38 583 CYS A O 1
ATOM 4720 N N . HIS A 1 584 ? -17.062 -15.156 -17.312 1 93.25 584 HIS A N 1
ATOM 4721 C CA . HIS A 1 584 ? -17.406 -16.031 -16.203 1 93.25 584 HIS A CA 1
ATOM 4722 C C . HIS A 1 584 ? -18.922 -16.219 -16.109 1 93.25 584 HIS A C 1
ATOM 4724 O O . HIS A 1 584 ? -19.391 -17.281 -15.664 1 93.25 584 HIS A O 1
ATOM 4730 N N . ILE A 1 585 ? -19.688 -15.281 -16.562 1 92.75 585 ILE A N 1
ATOM 4731 C CA . ILE A 1 585 ? -21.156 -15.336 -16.531 1 92.75 585 ILE A CA 1
ATOM 4732 C C . ILE A 1 585 ? -21.672 -16.062 -17.766 1 92.75 585 ILE A C 1
ATOM 4734 O O . ILE A 1 585 ? -21.391 -15.664 -18.891 1 92.75 585 ILE A O 1
ATOM 4738 N N . PRO A 1 586 ? -22.438 -17.031 -17.562 1 89.75 586 PRO A N 1
ATOM 4739 C CA . PRO A 1 586 ? -23 -17.75 -18.719 1 89.75 586 PRO A CA 1
ATOM 4740 C C . PRO A 1 586 ? -23.875 -16.875 -19.594 1 89.75 586 PRO A C 1
ATOM 4742 O O . PRO A 1 586 ? -24.469 -15.906 -19.109 1 89.75 586 PRO A O 1
ATOM 4745 N N . LYS A 1 587 ? -24.016 -17.078 -20.875 1 87.19 587 LYS A N 1
ATOM 4746 C CA . LYS A 1 587 ? -24.703 -16.25 -21.875 1 87.19 587 LYS A CA 1
ATOM 4747 C C . LYS A 1 587 ? -26.188 -16.109 -21.547 1 87.19 587 LYS A C 1
ATOM 4749 O O . LYS A 1 587 ? -26.766 -15.047 -21.75 1 87.19 587 LYS A O 1
ATOM 4754 N N . ASP A 1 588 ? -26.844 -17.078 -20.969 1 88.31 588 ASP A N 1
ATOM 4755 C CA . ASP A 1 588 ? -28.297 -17.016 -20.75 1 88.31 588 ASP A CA 1
ATOM 4756 C C . ASP A 1 588 ? -28.609 -16.484 -19.344 1 88.31 588 ASP A C 1
ATOM 4758 O O . ASP A 1 588 ? -29.781 -16.469 -18.938 1 88.31 588 ASP A O 1
ATOM 4762 N N . PHE A 1 589 ? -27.641 -15.977 -18.734 1 92.06 589 PHE A N 1
ATOM 4763 C CA . PHE A 1 589 ? -27.859 -15.492 -17.375 1 92.06 589 PHE A CA 1
ATOM 4764 C C . PHE A 1 589 ? -27.938 -13.969 -17.344 1 92.06 589 PHE A C 1
ATOM 4766 O O . PHE A 1 589 ? -27.328 -13.297 -18.203 1 92.06 589 PHE A O 1
ATOM 4773 N N . THR A 1 590 ? -28.672 -13.414 -16.438 1 92.38 590 THR A N 1
ATOM 4774 C CA . THR A 1 590 ? -28.703 -11.984 -16.156 1 92.38 590 THR A CA 1
ATOM 4775 C C . THR A 1 590 ? -27.719 -11.625 -15.055 1 92.38 590 THR A C 1
ATOM 4777 O O . THR A 1 590 ? -27.672 -12.281 -14.016 1 92.38 590 THR A O 1
ATOM 4780 N N . PHE A 1 591 ? -26.922 -10.664 -15.391 1 94.75 591 PHE A N 1
ATOM 4781 C CA . PHE A 1 591 ? -25.906 -10.219 -14.445 1 94.75 591 PHE A CA 1
ATOM 4782 C C . PHE A 1 591 ? -26.188 -8.797 -13.984 1 94.75 591 PHE A C 1
ATOM 4784 O O . PHE A 1 591 ? -26.438 -7.91 -14.812 1 94.75 591 PHE A O 1
ATOM 4791 N N . LYS A 1 592 ? -26.219 -8.516 -12.672 1 95.12 592 LYS A N 1
ATOM 4792 C CA . LYS A 1 592 ? -26.359 -7.191 -12.07 1 95.12 592 LYS A CA 1
ATOM 4793 C C . LYS A 1 592 ? -25.312 -6.965 -10.984 1 95.12 592 LYS A C 1
ATOM 4795 O O . LYS A 1 592 ? -24.922 -7.906 -10.289 1 95.12 592 LYS A O 1
ATOM 4800 N N . SER A 1 593 ? -24.812 -5.797 -10.914 1 96.12 593 SER A N 1
ATOM 4801 C CA . SER A 1 593 ? -23.859 -5.457 -9.867 1 96.12 593 SER A CA 1
ATOM 4802 C C . SER A 1 593 ? -24.109 -4.051 -9.328 1 96.12 593 SER A C 1
ATOM 4804 O O . SER A 1 593 ? -24.609 -3.188 -10.047 1 96.12 593 SER A O 1
ATOM 4806 N N . TYR A 1 594 ? -23.859 -3.811 -8.07 1 97.06 594 TYR A N 1
ATOM 4807 C CA . TYR A 1 594 ? -24.047 -2.529 -7.395 1 97.06 594 TYR A CA 1
ATOM 4808 C C . TYR A 1 594 ? -22.812 -2.166 -6.574 1 97.06 594 TYR A C 1
ATOM 4810 O O . TYR A 1 594 ? -22.578 -2.732 -5.504 1 97.06 594 TYR A O 1
ATOM 4818 N N . PRO A 1 595 ? -22.031 -1.2 -7.059 1 96.81 595 PRO A N 1
ATOM 4819 C CA . PRO A 1 595 ? -20.875 -0.732 -6.293 1 96.81 595 PRO A CA 1
ATOM 4820 C C . PRO A 1 595 ? -21.219 0.441 -5.375 1 96.81 595 PRO A C 1
ATOM 4822 O O . PRO A 1 595 ? -22.016 1.301 -5.734 1 96.81 595 PRO A O 1
ATOM 4825 N N . VAL A 1 596 ? -20.641 0.472 -4.184 1 96.62 596 VAL A N 1
ATOM 4826 C CA . VAL A 1 596 ? -20.828 1.574 -3.248 1 96.62 596 VAL A CA 1
ATOM 4827 C C . VAL A 1 596 ? -19.531 1.812 -2.463 1 96.62 596 VAL A C 1
ATOM 4829 O O . VAL A 1 596 ? -18.766 0.879 -2.223 1 96.62 596 VAL A O 1
ATOM 4832 N N . GLN A 1 597 ? -19.297 3.014 -2.17 1 96 597 GLN A N 1
ATOM 4833 C CA . GLN A 1 597 ? -18.156 3.412 -1.354 1 96 597 GLN A CA 1
ATOM 4834 C C . GLN A 1 597 ? -18.609 3.949 0.001 1 96 597 GLN A C 1
ATOM 4836 O O . GLN A 1 597 ? -19.547 4.754 0.077 1 96 597 GLN A O 1
ATOM 4841 N N . LEU A 1 598 ? -18 3.414 1.054 1 95.25 598 LEU A N 1
ATOM 4842 C CA . LEU A 1 598 ? -18.297 3.879 2.4 1 95.25 598 LEU A CA 1
ATOM 4843 C C . LEU A 1 598 ? -17.031 4.191 3.176 1 95.25 598 LEU A C 1
ATOM 4845 O O . LEU A 1 598 ? -15.938 3.758 2.789 1 95.25 598 LEU A O 1
ATOM 4849 N N . PHE A 1 599 ? -17.141 4.887 4.324 1 93.44 599 PHE A N 1
ATOM 4850 C CA . PHE A 1 599 ? -15.969 5.336 5.074 1 93.44 599 PHE A CA 1
ATOM 4851 C C . PHE A 1 599 ? -15.961 4.738 6.477 1 93.44 599 PHE A C 1
ATOM 4853 O O . PHE A 1 599 ? -15.578 5.406 7.438 1 93.44 599 PHE A O 1
ATOM 4860 N N . HIS A 1 600 ? -16.453 3.598 6.586 1 90.25 600 HIS A N 1
ATOM 4861 C CA . HIS A 1 600 ? -16.438 2.791 7.801 1 90.25 600 HIS A CA 1
ATOM 4862 C C . HIS A 1 600 ? -16.391 1.303 7.473 1 90.25 600 HIS A C 1
ATOM 4864 O O . HIS A 1 600 ? -16.469 0.917 6.305 1 90.25 600 HIS A O 1
ATOM 4870 N N . CYS A 1 601 ? -16.25 0.433 8.453 1 90.56 601 CYS A N 1
ATOM 4871 C CA . CYS A 1 601 ? -16.109 -0.993 8.18 1 90.56 601 CYS A CA 1
ATOM 4872 C C . CYS A 1 601 ? -17.094 -1.802 9.023 1 90.56 601 CYS A C 1
ATOM 4874 O O . CYS A 1 601 ? -16.844 -2.977 9.305 1 90.56 601 CYS A O 1
ATOM 4876 N N . ASN A 1 602 ? -18.172 -1.2 9.484 1 90.19 602 ASN A N 1
ATOM 4877 C CA . ASN A 1 602 ? -19.203 -1.937 10.203 1 90.19 602 ASN A CA 1
ATOM 4878 C C . ASN A 1 602 ? -20.141 -2.656 9.242 1 90.19 602 ASN A C 1
ATOM 4880 O O . ASN A 1 602 ? -20.891 -2.016 8.492 1 90.19 602 ASN A O 1
ATOM 4884 N N . PRO A 1 603 ? -20.219 -3.977 9.359 1 94.06 603 PRO A N 1
ATOM 4885 C CA . PRO A 1 603 ? -20.984 -4.734 8.367 1 94.06 603 PRO A CA 1
ATOM 4886 C C . PRO A 1 603 ? -22.484 -4.422 8.414 1 94.06 603 PRO A C 1
ATOM 4888 O O . PRO A 1 603 ? -23.141 -4.379 7.371 1 94.06 603 PRO A O 1
ATOM 4891 N N . GLN A 1 604 ? -23.047 -4.188 9.562 1 92.31 604 GLN A N 1
ATOM 4892 C CA . GLN A 1 604 ? -24.469 -3.902 9.68 1 92.31 604 GLN A CA 1
ATOM 4893 C C . GLN A 1 604 ? -24.812 -2.572 9.016 1 92.31 604 GLN A C 1
ATOM 4895 O O . GLN A 1 604 ? -25.797 -2.477 8.281 1 92.31 604 GLN A O 1
ATOM 4900 N N . ARG A 1 605 ? -24.016 -1.616 9.297 1 92.38 605 ARG A N 1
ATOM 4901 C CA . ARG A 1 605 ? -24.25 -0.3 8.703 1 92.38 605 ARG A CA 1
ATOM 4902 C C . ARG A 1 605 ? -24.047 -0.336 7.195 1 92.38 605 ARG A C 1
ATOM 4904 O O . ARG A 1 605 ? -24.734 0.369 6.457 1 92.38 605 ARG A O 1
ATOM 4911 N N . ILE A 1 606 ? -23.094 -1.155 6.785 1 95.62 606 ILE A N 1
ATOM 4912 C CA . ILE A 1 606 ? -22.828 -1.288 5.359 1 95.62 606 ILE A CA 1
ATOM 4913 C C . ILE A 1 606 ? -24.062 -1.853 4.648 1 95.62 606 ILE A C 1
ATOM 4915 O O . ILE A 1 606 ? -24.5 -1.302 3.643 1 95.62 606 ILE A O 1
ATOM 4919 N N . LEU A 1 607 ? -24.594 -2.885 5.188 1 96.75 607 LEU A N 1
ATOM 4920 C CA . LEU A 1 607 ? -25.75 -3.514 4.555 1 96.75 607 LEU A CA 1
ATOM 4921 C C . LEU A 1 607 ? -26.953 -2.566 4.547 1 96.75 607 LEU A C 1
ATOM 4923 O O . LEU A 1 607 ? -27.672 -2.477 3.547 1 96.75 607 LEU A O 1
ATOM 4927 N N . ARG A 1 608 ? -27.125 -1.814 5.652 1 94.75 608 ARG A N 1
ATOM 4928 C CA . ARG A 1 608 ? -28.234 -0.866 5.734 1 94.75 608 ARG A CA 1
ATOM 4929 C C . ARG A 1 608 ? -28.109 0.214 4.664 1 94.75 608 ARG A C 1
ATOM 4931 O O . ARG A 1 608 ? -29.094 0.586 4.035 1 94.75 608 ARG A O 1
ATOM 4938 N N . SER A 1 609 ? -26.906 0.711 4.531 1 94.88 609 SER A N 1
ATOM 4939 C CA . SER A 1 609 ? -26.672 1.732 3.518 1 94.88 609 SER A CA 1
ATOM 4940 C C . SER A 1 609 ? -26.906 1.183 2.113 1 94.88 609 SER A C 1
ATOM 4942 O O . SER A 1 609 ? -27.438 1.879 1.249 1 94.88 609 SER A O 1
ATOM 4944 N N . CYS A 1 610 ? -26.531 -0.062 1.86 1 96.5 610 CYS A N 1
ATOM 4945 C CA . CYS A 1 610 ? -26.688 -0.686 0.551 1 96.5 610 CYS A CA 1
ATOM 4946 C C . CYS A 1 610 ? -28.172 -0.928 0.243 1 96.5 610 CYS A C 1
ATOM 4948 O O . CYS A 1 610 ? -28.609 -0.737 -0.891 1 96.5 610 CYS A O 1
ATOM 4950 N N . LEU A 1 611 ? -28.953 -1.237 1.208 1 96.44 611 LEU A N 1
ATOM 4951 C CA . LEU A 1 611 ? -30.344 -1.609 1.021 1 96.44 611 LEU A CA 1
ATOM 4952 C C . LEU A 1 611 ? -31.219 -0.374 0.8 1 96.44 611 LEU A C 1
ATOM 4954 O O . LEU A 1 611 ? -32.406 -0.49 0.454 1 96.44 611 LEU A O 1
ATOM 4958 N N . ARG A 1 612 ? -30.625 0.78 0.961 1 95.75 612 ARG A N 1
ATOM 4959 C CA . ARG A 1 612 ? -31.344 2 0.634 1 95.75 612 ARG A CA 1
ATOM 4960 C C . ARG A 1 612 ? -31.547 2.131 -0.873 1 95.75 612 ARG A C 1
ATOM 4962 O O . ARG A 1 612 ? -32.5 2.77 -1.323 1 95.75 612 ARG A O 1
ATOM 4969 N N . SER A 1 613 ? -30.625 1.517 -1.606 1 95.06 613 SER A N 1
ATOM 4970 C CA . SER A 1 613 ? -30.734 1.52 -3.062 1 95.06 613 SER A CA 1
ATOM 4971 C C . SER A 1 613 ? -31.641 0.394 -3.551 1 95.06 613 SER A C 1
ATOM 4973 O O . SER A 1 613 ? -31.516 -0.747 -3.1 1 95.06 613 SER A O 1
ATOM 4975 N N . GLN A 1 614 ? -32.5 0.726 -4.457 1 95.44 614 GLN A N 1
ATOM 4976 C CA . GLN A 1 614 ? -33.406 -0.263 -5.027 1 95.44 614 GLN A CA 1
ATOM 4977 C C . GLN A 1 614 ? -32.656 -1.328 -5.805 1 95.44 614 GLN A C 1
ATOM 4979 O O . GLN A 1 614 ? -33 -2.506 -5.781 1 95.44 614 GLN A O 1
ATOM 4984 N N . LEU A 1 615 ? -31.656 -0.909 -6.402 1 95.88 615 LEU A N 1
ATOM 4985 C CA . LEU A 1 615 ? -30.859 -1.846 -7.195 1 95.88 615 LEU A CA 1
ATOM 4986 C C . LEU A 1 615 ? -30.266 -2.932 -6.309 1 95.88 615 LEU A C 1
ATOM 4988 O O . LEU A 1 615 ? -30.25 -4.105 -6.684 1 95.88 615 LEU A O 1
ATOM 4992 N N . CYS A 1 616 ? -29.797 -2.551 -5.195 1 96.75 616 CYS A N 1
ATOM 4993 C CA . CYS A 1 616 ? -29.203 -3.535 -4.297 1 96.75 616 CYS A CA 1
ATOM 4994 C C . CYS A 1 616 ? -30.25 -4.496 -3.768 1 96.75 616 CYS A C 1
ATOM 4996 O O . CYS A 1 616 ? -30 -5.695 -3.627 1 96.75 616 CYS A O 1
ATOM 4998 N N . ARG A 1 617 ? -31.406 -3.99 -3.482 1 96.25 617 ARG A N 1
ATOM 4999 C CA . ARG A 1 617 ? -32.5 -4.844 -3.039 1 96.25 617 ARG A CA 1
ATOM 5000 C C . ARG A 1 617 ? -32.875 -5.848 -4.121 1 96.25 617 ARG A C 1
ATOM 5002 O O . ARG A 1 617 ? -33.156 -7.012 -3.826 1 96.25 617 ARG A O 1
ATOM 5009 N N . ASP A 1 618 ? -32.844 -5.332 -5.309 1 94.69 618 ASP A N 1
ATOM 5010 C CA . ASP A 1 618 ? -33.188 -6.211 -6.43 1 94.69 618 ASP A CA 1
ATOM 5011 C C . ASP A 1 618 ? -32.125 -7.305 -6.598 1 94.69 618 ASP A C 1
ATOM 5013 O O . ASP A 1 618 ? -32.438 -8.438 -6.965 1 94.69 618 ASP A O 1
ATOM 5017 N N . ILE A 1 619 ? -30.938 -6.992 -6.316 1 96.06 619 ILE A N 1
ATOM 5018 C CA . ILE A 1 619 ? -29.844 -7.934 -6.477 1 96.06 619 ILE A CA 1
ATOM 5019 C C . ILE A 1 619 ? -29.906 -9.008 -5.391 1 96.06 619 ILE A C 1
ATOM 5021 O O . ILE A 1 619 ? -29.906 -10.203 -5.684 1 96.06 619 ILE A O 1
ATOM 5025 N N . LEU A 1 620 ? -30.016 -8.609 -4.148 1 95.25 620 LEU A N 1
ATOM 5026 C CA . LEU A 1 620 ? -30.031 -9.547 -3.029 1 95.25 620 LEU A CA 1
ATOM 5027 C C . LEU A 1 620 ? -31.328 -10.344 -3.004 1 95.25 620 LEU A C 1
ATOM 5029 O O . LEU A 1 620 ? -31.359 -11.492 -2.555 1 95.25 620 LEU A O 1
ATOM 5033 N N . GLY A 1 621 ? -32.344 -9.75 -3.492 1 92.81 621 GLY A N 1
ATOM 5034 C CA . GLY A 1 621 ? -33.656 -10.414 -3.496 1 92.81 621 GLY A CA 1
ATOM 5035 C C . GLY A 1 621 ? -34 -11.016 -4.844 1 92.81 621 GLY A C 1
ATOM 5036 O O . GLY A 1 621 ? -35.188 -11.297 -5.109 1 92.81 621 GLY A O 1
ATOM 5037 N N . CYS A 1 622 ? -33.062 -11.227 -5.645 1 91.62 622 CYS A N 1
ATOM 5038 C CA . CYS A 1 622 ? -33.344 -11.711 -6.992 1 91.62 622 CYS A CA 1
ATOM 5039 C C . CYS A 1 622 ? -33.906 -13.117 -6.953 1 91.62 622 CYS A C 1
ATOM 5041 O O . CYS A 1 622 ? -33.562 -13.906 -6.066 1 91.62 622 CYS A O 1
ATOM 5043 N N . ARG A 1 623 ? -34.844 -13.336 -7.895 1 89 623 ARG A N 1
ATOM 5044 C CA . ARG A 1 623 ? -35.5 -14.641 -8.016 1 89 623 ARG A CA 1
ATOM 5045 C C . ARG A 1 623 ? -35.188 -15.266 -9.375 1 89 623 ARG A C 1
ATOM 5047 O O . ARG A 1 623 ? -35.125 -14.562 -10.391 1 89 623 ARG A O 1
ATOM 5054 N N . GLY A 1 624 ? -34.844 -16.516 -9.328 1 87.88 624 GLY A N 1
ATOM 5055 C CA . GLY A 1 624 ? -34.562 -17.25 -10.555 1 87.88 624 GLY A CA 1
ATOM 5056 C C . GLY A 1 624 ? -33.969 -18.625 -10.297 1 87.88 624 GLY A C 1
ATOM 5057 O O . GLY A 1 624 ? -33.969 -19.094 -9.164 1 87.88 624 GLY A O 1
ATOM 5058 N N . ASP A 1 625 ? -33.594 -19.188 -11.469 1 89.38 625 ASP A N 1
ATOM 5059 C CA . ASP A 1 625 ? -32.938 -20.484 -11.367 1 89.38 625 ASP A CA 1
ATOM 5060 C C . ASP A 1 625 ? -31.422 -20.328 -11.242 1 89.38 625 ASP A C 1
ATOM 5062 O O . ASP A 1 625 ? -30.828 -19.422 -11.836 1 89.38 625 ASP A O 1
ATOM 5066 N N . TYR A 1 626 ? -30.766 -21.062 -10.469 1 91.19 626 TYR A N 1
ATOM 5067 C CA . TYR A 1 626 ? -29.312 -21.109 -10.289 1 91.19 626 TYR A CA 1
ATOM 5068 C C . TYR A 1 626 ? -28.781 -19.766 -9.828 1 91.19 626 TYR A C 1
ATOM 5070 O O . TYR A 1 626 ? -27.828 -19.234 -10.414 1 91.19 626 TYR A O 1
ATOM 5078 N N . VAL A 1 627 ? -29.516 -19.281 -8.805 1 93.31 627 VAL A N 1
ATOM 5079 C CA . VAL A 1 627 ? -29.141 -17.953 -8.297 1 93.31 627 VAL A CA 1
ATOM 5080 C C . VAL A 1 627 ? -27.766 -18.031 -7.633 1 93.31 627 VAL A C 1
ATOM 5082 O O . VAL A 1 627 ? -27.547 -18.875 -6.754 1 93.31 627 VAL A O 1
ATOM 5085 N N . GLN A 1 628 ? -26.859 -17.203 -8.156 1 95.44 628 GLN A N 1
ATOM 5086 C CA . GLN A 1 628 ? -25.531 -17.047 -7.559 1 95.44 628 GLN A CA 1
ATOM 5087 C C . GLN A 1 628 ? -25.281 -15.609 -7.121 1 95.44 628 GLN A C 1
ATOM 5089 O O . GLN A 1 628 ? -25.562 -14.672 -7.871 1 95.44 628 GLN A O 1
ATOM 5094 N N . LEU A 1 629 ? -24.875 -15.445 -5.875 1 96.38 629 LEU A N 1
ATOM 5095 C CA . LEU A 1 629 ? -24.531 -14.133 -5.344 1 96.38 629 LEU A CA 1
ATOM 5096 C C . LEU A 1 629 ? -23.016 -13.984 -5.215 1 96.38 629 LEU A C 1
ATOM 5098 O O . LEU A 1 629 ? -22.297 -14.984 -5.137 1 96.38 629 LEU A O 1
ATOM 5102 N N . ALA A 1 630 ? -22.531 -12.797 -5.363 1 97.25 630 ALA A N 1
ATOM 5103 C CA . ALA A 1 630 ? -21.109 -12.5 -5.18 1 97.25 630 ALA A CA 1
ATOM 5104 C C . ALA A 1 630 ? -20.906 -11.188 -4.434 1 97.25 630 ALA A C 1
ATOM 5106 O O . ALA A 1 630 ? -21.672 -10.234 -4.633 1 97.25 630 ALA A O 1
ATOM 5107 N N . LEU A 1 631 ? -19.922 -11.195 -3.561 1 97.56 631 LEU A N 1
ATOM 5108 C CA . LEU A 1 631 ? -19.609 -10.016 -2.754 1 97.56 631 LEU A CA 1
ATOM 5109 C C . LEU A 1 631 ? -18.141 -9.617 -2.928 1 97.56 631 LEU A C 1
ATOM 5111 O O . LEU A 1 631 ? -17.25 -10.391 -2.605 1 97.56 631 LEU A O 1
ATOM 5115 N N . GLY A 1 632 ? -17.938 -8.461 -3.605 1 96.88 632 GLY A N 1
ATOM 5116 C CA . GLY A 1 632 ? -16.609 -7.863 -3.623 1 96.88 632 GLY A CA 1
ATOM 5117 C C . GLY A 1 632 ? -16.406 -6.816 -2.543 1 96.88 632 GLY A C 1
ATOM 5118 O O . GLY A 1 632 ? -17.203 -5.879 -2.428 1 96.88 632 GLY A O 1
ATOM 5119 N N . LEU A 1 633 ? -15.406 -7.062 -1.705 1 97.25 633 LEU A N 1
ATOM 5120 C CA . LEU A 1 633 ? -15.156 -6.129 -0.609 1 97.25 633 LEU A CA 1
ATOM 5121 C C . LEU A 1 633 ? -13.664 -5.848 -0.463 1 97.25 633 LEU A C 1
ATOM 5123 O O . LEU A 1 633 ? -12.844 -6.773 -0.49 1 97.25 633 LEU A O 1
ATOM 5127 N N . ARG A 1 634 ? -13.328 -4.578 -0.393 1 96.81 634 ARG A N 1
ATOM 5128 C CA . ARG A 1 634 ? -11.945 -4.172 -0.14 1 96.81 634 ARG A CA 1
ATOM 5129 C C . ARG A 1 634 ? -11.898 -2.947 0.77 1 96.81 634 ARG A C 1
ATOM 5131 O O . ARG A 1 634 ? -12.656 -1.995 0.581 1 96.81 634 ARG A O 1
ATOM 5138 N N . ILE A 1 635 ? -11.047 -3.025 1.724 1 96.19 635 ILE A N 1
ATOM 5139 C CA . ILE A 1 635 ? -10.82 -1.905 2.629 1 96.19 635 ILE A CA 1
ATOM 5140 C C . ILE A 1 635 ? -9.469 -1.261 2.32 1 96.19 635 ILE A C 1
ATOM 5142 O O . ILE A 1 635 ? -8.445 -1.949 2.236 1 96.19 635 ILE A O 1
ATOM 5146 N N . ILE A 1 636 ? -9.469 0.003 2.082 1 95.62 636 ILE A N 1
ATOM 5147 C CA . ILE A 1 636 ? -8.266 0.754 1.742 1 95.62 636 ILE A CA 1
ATOM 5148 C C . ILE A 1 636 ? -7.992 1.807 2.814 1 95.62 636 ILE A C 1
ATOM 5150 O O . ILE A 1 636 ? -8.914 2.48 3.279 1 95.62 636 ILE A O 1
ATOM 5154 N N . THR A 1 637 ? -6.754 1.88 3.227 1 94.56 637 THR A N 1
ATOM 5155 C CA . THR A 1 637 ? -6.328 2.879 4.199 1 94.56 637 THR A CA 1
ATOM 5156 C C . THR A 1 637 ? -5.102 3.635 3.701 1 94.56 637 THR A C 1
ATOM 5158 O O . THR A 1 637 ? -4.195 3.037 3.115 1 94.56 637 THR A O 1
ATOM 5161 N N . TYR A 1 638 ? -5.078 4.945 3.848 1 93.88 638 TYR A N 1
ATOM 5162 C CA . TYR A 1 638 ? -3.949 5.75 3.396 1 93.88 638 TYR A CA 1
ATOM 5163 C C . TYR A 1 638 ? -3.15 6.281 4.582 1 93.88 638 TYR A C 1
ATOM 5165 O O . TYR A 1 638 ? -1.918 6.25 4.57 1 93.88 638 TYR A O 1
ATOM 5173 N N . ALA A 1 639 ? -3.824 6.816 5.539 1 95.88 639 ALA A N 1
ATOM 5174 C CA . ALA A 1 639 ? -3.172 7.359 6.73 1 95.88 639 ALA A CA 1
ATOM 5175 C C . ALA A 1 639 ? -4.145 7.426 7.902 1 95.88 639 ALA A C 1
ATOM 5177 O O . ALA A 1 639 ? -5.363 7.426 7.711 1 95.88 639 ALA A O 1
ATOM 5178 N N . GLU A 1 640 ? -3.553 7.461 9.031 1 94.94 640 GLU A N 1
ATOM 5179 C CA . GLU A 1 640 ? -4.336 7.629 10.25 1 94.94 640 GLU A CA 1
ATOM 5180 C C . GLU A 1 640 ? -5.434 6.578 10.359 1 94.94 640 GLU A C 1
ATOM 5182 O O . GLU A 1 640 ? -5.23 5.422 9.977 1 94.94 640 GLU A O 1
ATOM 5187 N N . ASN A 1 641 ? -6.625 6.969 10.898 1 90.5 641 ASN A N 1
ATOM 5188 C CA . ASN A 1 641 ? -7.711 6.016 11.109 1 90.5 641 ASN A CA 1
ATOM 5189 C C . ASN A 1 641 ? -8.766 6.121 10.016 1 90.5 641 ASN A C 1
ATOM 5191 O O . ASN A 1 641 ? -9.852 5.551 10.133 1 90.5 641 ASN A O 1
ATOM 5195 N N . ALA A 1 642 ? -8.43 6.828 9.008 1 93.62 642 ALA A N 1
ATOM 5196 C CA . ALA A 1 642 ? -9.383 6.961 7.902 1 93.62 642 ALA A CA 1
ATOM 5197 C C . ALA A 1 642 ? -9.445 5.68 7.078 1 93.62 642 ALA A C 1
ATOM 5199 O O . ALA A 1 642 ? -8.414 5.125 6.699 1 93.62 642 ALA A O 1
ATOM 5200 N N . ILE A 1 643 ? -10.672 5.184 6.832 1 93.5 643 ILE A N 1
ATOM 5201 C CA . ILE A 1 643 ? -10.883 3.916 6.137 1 93.5 643 ILE A CA 1
ATOM 5202 C C . ILE A 1 643 ? -11.82 4.129 4.953 1 93.5 643 ILE A C 1
ATOM 5204 O O . ILE A 1 643 ? -12.789 4.883 5.047 1 93.5 643 ILE A O 1
ATOM 5208 N N . ILE A 1 644 ? -11.461 3.578 3.879 1 96.31 644 ILE A N 1
ATOM 5209 C CA . ILE A 1 644 ? -12.336 3.529 2.711 1 96.31 644 ILE A CA 1
ATOM 5210 C C . ILE A 1 644 ? -12.766 2.088 2.449 1 96.31 644 ILE A C 1
ATOM 5212 O O . ILE A 1 644 ? -11.93 1.203 2.275 1 96.31 644 ILE A O 1
ATOM 5216 N N . THR A 1 645 ? -14.023 1.845 2.48 1 96.81 645 THR A N 1
ATOM 5217 C CA . THR A 1 645 ? -14.555 0.512 2.219 1 96.81 645 THR A CA 1
ATOM 5218 C C . THR A 1 645 ? -15.32 0.485 0.898 1 96.81 645 THR A C 1
ATOM 5220 O O . THR A 1 645 ? -16.312 1.195 0.738 1 96.81 645 THR A O 1
ATOM 5223 N N . TRP A 1 646 ? -14.859 -0.262 -0.015 1 97.69 646 TRP A N 1
ATOM 5224 C CA . TRP A 1 646 ? -15.562 -0.517 -1.267 1 97.69 646 TRP A CA 1
ATOM 5225 C C . TRP A 1 646 ? -16.328 -1.836 -1.203 1 97.69 646 TRP A C 1
ATOM 5227 O O . TRP A 1 646 ? -15.773 -2.859 -0.79 1 97.69 646 TRP A O 1
ATOM 5237 N N . VAL A 1 647 ? -17.578 -1.805 -1.574 1 98 647 VAL A N 1
ATOM 5238 C CA . VAL A 1 647 ? -18.422 -2.998 -1.584 1 98 647 VAL A CA 1
ATOM 5239 C C . VAL A 1 647 ? -19.141 -3.119 -2.93 1 98 647 VAL A C 1
ATOM 5241 O O . VAL A 1 647 ? -19.656 -2.133 -3.455 1 98 647 VAL A O 1
ATOM 5244 N N . ILE A 1 648 ? -19.078 -4.266 -3.52 1 97.88 648 ILE A N 1
ATOM 5245 C CA . ILE A 1 648 ? -19.859 -4.566 -4.715 1 97.88 648 ILE A CA 1
ATOM 5246 C C . ILE A 1 648 ? -20.734 -5.793 -4.469 1 97.88 648 ILE A C 1
ATOM 5248 O O . ILE A 1 648 ? -20.219 -6.887 -4.219 1 97.88 648 ILE A O 1
ATOM 5252 N N . PHE A 1 649 ? -22 -5.672 -4.453 1 98 649 PHE A N 1
ATOM 5253 C CA . PHE A 1 649 ? -22.922 -6.801 -4.492 1 98 649 PHE A CA 1
ATOM 5254 C C . PHE A 1 649 ? -23.281 -7.148 -5.93 1 98 649 PHE A C 1
ATOM 5256 O O . PHE A 1 649 ? -23.578 -6.258 -6.73 1 98 649 PHE A O 1
ATOM 5263 N N . ALA A 1 650 ? -23.172 -8.367 -6.266 1 97.44 650 ALA A N 1
ATOM 5264 C CA . ALA A 1 650 ? -23.531 -8.812 -7.609 1 97.44 650 ALA A CA 1
ATOM 5265 C C . ALA A 1 650 ? -24.328 -10.109 -7.562 1 97.44 650 ALA A C 1
ATOM 5267 O O . ALA A 1 650 ? -24.312 -10.828 -6.555 1 97.44 650 ALA A O 1
ATOM 5268 N N . CYS A 1 651 ? -25.141 -10.359 -8.594 1 96 651 CYS A N 1
ATOM 5269 C CA . CYS A 1 651 ? -25.891 -11.594 -8.734 1 96 651 CYS A CA 1
ATOM 5270 C C . CYS A 1 651 ? -25.953 -12.039 -10.188 1 96 651 CYS A C 1
ATOM 5272 O O . CYS A 1 651 ? -25.797 -11.219 -11.094 1 96 651 CYS A O 1
ATOM 5274 N N . SER A 1 652 ? -26 -13.297 -10.414 1 95 652 SER A N 1
ATOM 5275 C CA . SER A 1 652 ? -26.234 -13.93 -11.711 1 95 652 SER A CA 1
ATOM 5276 C C . SER A 1 652 ? -27.297 -15.016 -11.609 1 95 652 SER A C 1
ATOM 5278 O O . SER A 1 652 ? -27.25 -15.844 -10.695 1 95 652 SER A O 1
ATOM 5280 N N . TYR A 1 653 ? -28.297 -14.922 -12.422 1 93.38 653 TYR A N 1
ATOM 5281 C CA . TYR A 1 653 ? -29.391 -15.891 -12.383 1 93.38 653 TYR A CA 1
ATOM 5282 C C . TYR A 1 653 ? -30.031 -16.047 -13.758 1 93.38 653 TYR A C 1
ATOM 5284 O O . TYR A 1 653 ? -29.828 -15.203 -14.641 1 93.38 653 TYR A O 1
ATOM 5292 N N . LYS A 1 654 ? -30.641 -17.203 -13.922 1 92.06 654 LYS A N 1
ATOM 5293 C CA . LYS A 1 654 ? -31.406 -17.438 -15.133 1 92.06 654 LYS A CA 1
ATOM 5294 C C . LYS A 1 654 ? -32.875 -17 -14.961 1 92.06 654 LYS A C 1
ATOM 5296 O O . LYS A 1 654 ? -33.562 -17.453 -14.047 1 92.06 654 LYS A O 1
ATOM 5301 N N . SER A 1 655 ? -33.219 -16 -15.82 1 83.38 655 SER A N 1
ATOM 5302 C CA . SER A 1 655 ? -34.594 -15.484 -15.719 1 83.38 655 SER A CA 1
ATOM 5303 C C . SER A 1 655 ? -35.594 -16.547 -16.094 1 83.38 655 SER A C 1
ATOM 5305 O O . SER A 1 655 ? -35.406 -17.312 -17.047 1 83.38 655 SER A O 1
ATOM 5307 N N . ILE A 1 656 ? -36.562 -16.953 -15.203 1 70.38 656 ILE A N 1
ATOM 5308 C CA . ILE A 1 656 ? -37.656 -17.859 -15.539 1 70.38 656 ILE A CA 1
ATOM 5309 C C . ILE A 1 656 ? -38.75 -17.094 -16.281 1 70.38 656 ILE A C 1
ATOM 5311 O O . ILE A 1 656 ? -39.25 -16.078 -15.797 1 70.38 656 ILE A O 1
ATOM 5315 N N . ILE A 1 657 ? -38.594 -17.078 -17.594 1 49.44 657 ILE A N 1
ATOM 5316 C CA . ILE A 1 657 ? -39.75 -16.641 -18.328 1 49.44 657 ILE A CA 1
ATOM 5317 C C . ILE A 1 657 ? -40.969 -17.5 -17.938 1 49.44 657 ILE A C 1
ATOM 5319 O O . ILE A 1 657 ? -40.844 -18.719 -17.875 1 49.44 657 ILE A O 1
ATOM 5323 N N . MET B 1 1 ? 42.844 9.164 15.867 1 16.88 1 MET B N 1
ATOM 5324 C CA . MET B 1 1 ? 42.344 8.797 14.555 1 16.88 1 MET B CA 1
ATOM 5325 C C . MET B 1 1 ? 41.156 7.848 14.68 1 16.88 1 MET B C 1
ATOM 5327 O O . MET B 1 1 ? 41.312 6.629 14.633 1 16.88 1 MET B O 1
ATOM 5331 N N . LEU B 1 2 ? 40.25 7.883 15.547 1 17.88 2 LEU B N 1
ATOM 5332 C CA . LEU B 1 2 ? 39.281 7.082 16.281 1 17.88 2 LEU B CA 1
ATOM 5333 C C . LEU B 1 2 ? 38.031 6.848 15.445 1 17.88 2 LEU B C 1
ATOM 5335 O O . LEU B 1 2 ? 37.125 7.664 15.461 1 17.88 2 LEU B O 1
ATOM 5339 N N . VAL B 1 3 ? 38.156 6.621 14.086 1 19.77 3 VAL B N 1
ATOM 5340 C CA . VAL B 1 3 ? 37.156 6.266 13.086 1 19.77 3 VAL B CA 1
ATOM 5341 C C . VAL B 1 3 ? 36.344 5.047 13.547 1 19.77 3 VAL B C 1
ATOM 5343 O O . VAL B 1 3 ? 36.906 3.955 13.688 1 19.77 3 VAL B O 1
ATOM 5346 N N . SER B 1 4 ? 35.594 5.191 14.617 1 19.88 4 SER B N 1
ATOM 5347 C CA . SER B 1 4 ? 34.844 4.172 15.359 1 19.88 4 SER B CA 1
ATOM 5348 C C . SER B 1 4 ? 34.062 3.277 14.422 1 19.88 4 SER B C 1
ATOM 5350 O O . SER B 1 4 ? 33.469 3.754 13.438 1 19.88 4 SER B O 1
ATOM 5352 N N . LYS B 1 5 ? 34.469 1.976 14.242 1 24.55 5 LYS B N 1
ATOM 5353 C CA . LYS B 1 5 ? 33.875 0.735 13.727 1 24.55 5 LYS B CA 1
ATOM 5354 C C . LYS B 1 5 ? 32.406 0.614 14.102 1 24.55 5 LYS B C 1
ATOM 5356 O O . LYS B 1 5 ? 32.094 0.344 15.258 1 24.55 5 LYS B O 1
ATOM 5361 N N . ILE B 1 6 ? 31.609 1.457 13.758 1 23.08 6 ILE B N 1
ATOM 5362 C CA . ILE B 1 6 ? 30.156 1.339 13.812 1 23.08 6 ILE B CA 1
ATOM 5363 C C . ILE B 1 6 ? 29.734 -0.076 13.414 1 23.08 6 ILE B C 1
ATOM 5365 O O . ILE B 1 6 ? 29.984 -0.511 12.289 1 23.08 6 ILE B O 1
ATOM 5369 N N . LYS B 1 7 ? 29.688 -1.101 14.336 1 24.69 7 LYS B N 1
ATOM 5370 C CA . LYS B 1 7 ? 29.547 -2.551 14.43 1 24.69 7 LYS B CA 1
ATOM 5371 C C . LYS B 1 7 ? 28.406 -3.051 13.555 1 24.69 7 LYS B C 1
ATOM 5373 O O . LYS B 1 7 ? 27.312 -2.484 13.57 1 24.69 7 LYS B O 1
ATOM 5378 N N . SER B 1 8 ? 28.656 -3.924 12.539 1 26.23 8 SER B N 1
ATOM 5379 C CA . SER B 1 8 ? 28 -4.777 11.555 1 26.23 8 SER B CA 1
ATOM 5380 C C . SER B 1 8 ? 26.812 -5.508 12.172 1 26.23 8 SER B C 1
ATOM 5382 O O . SER B 1 8 ? 26.016 -6.117 11.453 1 26.23 8 SER B O 1
ATOM 5384 N N . LYS B 1 9 ? 26.75 -5.703 13.492 1 29.64 9 LYS B N 1
ATOM 5385 C CA . LYS B 1 9 ? 25.797 -6.594 14.133 1 29.64 9 LYS B CA 1
ATOM 5386 C C . LYS B 1 9 ? 24.375 -6 14.109 1 29.64 9 LYS B C 1
ATOM 5388 O O . LYS B 1 9 ? 23.391 -6.734 14.164 1 29.64 9 LYS B O 1
ATOM 5393 N N . GLU B 1 10 ? 24.266 -4.719 14.164 1 29.72 10 GLU B N 1
ATOM 5394 C CA . GLU B 1 10 ? 22.906 -4.168 14.242 1 29.72 10 GLU B CA 1
ATOM 5395 C C . GLU B 1 10 ? 22.188 -4.316 12.906 1 29.72 10 GLU B C 1
ATOM 5397 O O . GLU B 1 10 ? 20.953 -4.238 12.859 1 29.72 10 GLU B O 1
ATOM 5402 N N . GLN B 1 11 ? 22.938 -4.395 11.859 1 29.69 11 GLN B N 1
ATOM 5403 C CA . GLN B 1 11 ? 22.281 -4.504 10.555 1 29.69 11 GLN B CA 1
ATOM 5404 C C . GLN B 1 11 ? 21.609 -5.859 10.391 1 29.69 11 GLN B C 1
ATOM 5406 O O . GLN B 1 11 ? 20.656 -5.996 9.625 1 29.69 11 GLN B O 1
ATOM 5411 N N . SER B 1 12 ? 22.203 -6.852 11.016 1 31.75 12 SER B N 1
ATOM 5412 C CA . SER B 1 12 ? 21.75 -8.219 10.781 1 31.75 12 SER B CA 1
ATOM 5413 C C . SER B 1 12 ? 20.328 -8.414 11.273 1 31.75 12 SER B C 1
ATOM 5415 O O . SER B 1 12 ? 19.562 -9.203 10.695 1 31.75 12 SER B O 1
ATOM 5417 N N . ASN B 1 13 ? 19.984 -7.711 12.32 1 30.94 13 ASN B N 1
ATOM 5418 C CA . ASN B 1 13 ? 18.734 -8.039 12.977 1 30.94 13 ASN B CA 1
ATOM 5419 C C . ASN B 1 13 ? 17.531 -7.457 12.219 1 30.94 13 ASN B C 1
ATOM 5421 O O . ASN B 1 13 ? 16.391 -7.719 12.562 1 30.94 13 ASN B O 1
ATOM 5425 N N . ILE B 1 14 ? 17.906 -6.52 11.43 1 30.98 14 ILE B N 1
ATOM 5426 C CA . ILE B 1 14 ? 16.766 -5.852 10.805 1 30.98 14 ILE B CA 1
ATOM 5427 C C . ILE B 1 14 ? 16.078 -6.801 9.82 1 30.98 14 ILE B C 1
ATOM 5429 O O . ILE B 1 14 ? 14.859 -6.812 9.711 1 30.98 14 ILE B O 1
ATOM 5433 N N . PHE B 1 15 ? 16.969 -7.508 9.086 1 31.05 15 PHE B N 1
ATOM 5434 C C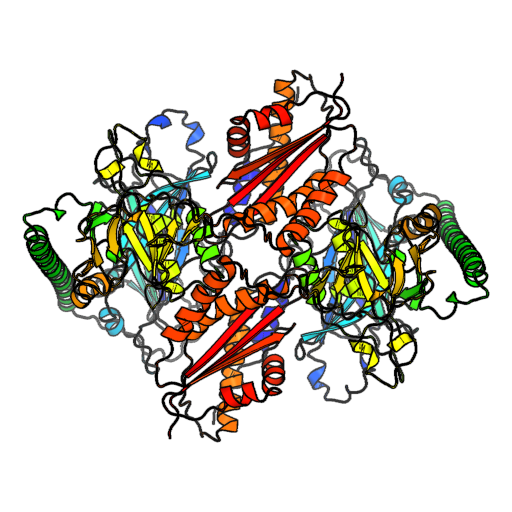A . PHE B 1 15 ? 16.375 -8.258 7.992 1 31.05 15 PHE B CA 1
ATOM 5435 C C . PHE B 1 15 ? 15.602 -9.469 8.516 1 31.05 15 PHE B C 1
ATOM 5437 O O . PHE B 1 15 ? 14.961 -10.188 7.75 1 31.05 15 PHE B O 1
ATOM 5444 N N . SER B 1 16 ? 15.969 -9.82 9.641 1 29.64 16 SER B N 1
ATOM 5445 C CA . SER B 1 16 ? 15.297 -11.047 10.062 1 29.64 16 SER B CA 1
ATOM 5446 C C . SER B 1 16 ? 13.812 -10.805 10.312 1 29.64 16 SER B C 1
ATOM 5448 O O . SER B 1 16 ? 13.078 -11.742 10.633 1 29.64 16 SER B O 1
ATOM 5450 N N . ARG B 1 17 ? 13.461 -9.547 10.453 1 30.75 17 ARG B N 1
ATOM 5451 C CA . ARG B 1 17 ? 12.07 -9.352 10.859 1 30.75 17 ARG B CA 1
ATOM 5452 C C . ARG B 1 17 ? 11.141 -9.359 9.648 1 30.75 17 ARG B C 1
ATOM 5454 O O . ARG B 1 17 ? 10.539 -8.344 9.312 1 30.75 17 ARG B O 1
ATOM 5461 N N . CYS B 1 18 ? 11.578 -9.945 8.547 1 27.81 18 CYS B N 1
ATOM 5462 C CA . CYS B 1 18 ? 10.781 -9.805 7.34 1 27.81 18 CYS B CA 1
ATOM 5463 C C . CYS B 1 18 ? 9.312 -10.094 7.625 1 27.81 18 CYS B C 1
ATOM 5465 O O . CYS B 1 18 ? 8.445 -9.266 7.352 1 27.81 18 CYS B O 1
ATOM 5467 N N . HIS B 1 19 ? 8.961 -11.352 6.984 1 27.39 19 HIS B N 1
ATOM 5468 C CA . HIS B 1 19 ? 7.551 -11.703 6.828 1 27.39 19 HIS B CA 1
ATOM 5469 C C . HIS B 1 19 ? 6.895 -11.969 8.18 1 27.39 19 HIS B C 1
ATOM 5471 O O . HIS B 1 19 ? 6.906 -13.102 8.664 1 27.39 19 HIS B O 1
ATOM 5477 N N . ASP B 1 20 ? 7.184 -11.125 9.047 1 29.95 20 ASP B N 1
ATOM 5478 C CA . ASP B 1 20 ? 6.652 -11.5 10.359 1 29.95 20 ASP B CA 1
ATOM 5479 C C . ASP B 1 20 ? 5.141 -11.68 10.305 1 29.95 20 ASP B C 1
ATOM 5481 O O . ASP B 1 20 ? 4.465 -11.625 11.336 1 29.95 20 ASP B O 1
ATOM 5485 N N . SER B 1 21 ? 4.688 -11.477 9.148 1 28.94 21 SER B N 1
ATOM 5486 C CA . SER B 1 21 ? 3.262 -11.719 9.352 1 28.94 21 SER B CA 1
ATOM 5487 C C . SER B 1 21 ? 3.031 -12.992 10.156 1 28.94 21 SER B C 1
ATOM 5489 O O . SER B 1 21 ? 1.89 -13.336 10.477 1 28.94 21 SER B O 1
ATOM 5491 N N . PHE B 1 22 ? 3.92 -13.953 9.781 1 26.59 22 PHE B N 1
ATOM 5492 C CA . PHE B 1 22 ? 3.396 -15.211 10.305 1 26.59 22 PHE B CA 1
ATOM 5493 C C . PHE B 1 22 ? 3.525 -15.258 11.82 1 26.59 22 PHE B C 1
ATOM 5495 O O . PHE B 1 22 ? 4.637 -15.258 12.352 1 26.59 22 PHE B O 1
ATOM 5502 N N . LYS B 1 23 ? 2.514 -15.055 12.453 1 30.83 23 LYS B N 1
ATOM 5503 C CA . LYS B 1 23 ? 2.26 -15.5 13.828 1 30.83 23 LYS B CA 1
ATOM 5504 C C . LYS B 1 23 ? 3.033 -16.781 14.141 1 30.83 23 LYS B C 1
ATOM 5506 O O . LYS B 1 23 ? 2.957 -17.297 15.258 1 30.83 23 LYS B O 1
ATOM 5511 N N . SER B 1 24 ? 3.48 -17.469 12.977 1 27.77 24 SER B N 1
ATOM 5512 C CA . SER B 1 24 ? 3.891 -18.828 13.305 1 27.77 24 SER B CA 1
ATOM 5513 C C . SER B 1 24 ? 5.375 -18.891 13.641 1 27.77 24 SER B C 1
ATOM 5515 O O . SER B 1 24 ? 5.941 -19.984 13.766 1 27.77 24 SER B O 1
ATOM 5517 N N . THR B 1 25 ? 6.172 -18.031 13.016 1 29.52 25 THR B N 1
ATOM 5518 C CA . THR B 1 25 ? 7.539 -18.391 13.391 1 29.52 25 THR B CA 1
ATOM 5519 C C . THR B 1 25 ? 7.773 -18.125 14.875 1 29.52 25 THR B C 1
ATOM 5521 O O . THR B 1 25 ? 7.641 -17 15.344 1 29.52 25 THR B O 1
ATOM 5524 N N . TYR B 1 26 ? 7.539 -19.156 15.586 1 28.56 26 TYR B N 1
ATOM 5525 C CA . TYR B 1 26 ? 7.633 -19.344 17.031 1 28.56 26 TYR B CA 1
ATOM 5526 C C . TYR B 1 26 ? 9.07 -19.156 17.516 1 28.56 26 TYR B C 1
ATOM 5528 O O . TYR B 1 26 ? 9.969 -19.875 17.078 1 28.56 26 TYR B O 1
ATOM 5536 N N . GLU B 1 27 ? 9.555 -18.078 17.672 1 31.78 27 GLU B N 1
ATOM 5537 C CA . GLU B 1 27 ? 10.844 -17.984 18.359 1 31.78 27 GLU B CA 1
ATOM 5538 C C . GLU B 1 27 ? 10.938 -19 19.5 1 31.78 27 GLU B C 1
ATOM 5540 O O . GLU B 1 27 ? 9.938 -19.609 19.891 1 31.78 27 GLU B O 1
ATOM 5545 N N . ASP B 1 28 ? 11.781 -18.719 20.594 1 29.03 28 ASP B N 1
ATOM 5546 C CA . ASP B 1 28 ? 12.352 -19.531 21.672 1 29.03 28 ASP B CA 1
ATOM 5547 C C . ASP B 1 28 ? 11.25 -20.203 22.484 1 29.03 28 ASP B C 1
ATOM 5549 O O . ASP B 1 28 ? 11.266 -21.406 22.703 1 29.03 28 ASP B O 1
ATOM 5553 N N . SER B 1 29 ? 11.008 -19.672 23.875 1 30.36 29 SER B N 1
ATOM 5554 C CA . SER B 1 29 ? 10.492 -20.422 25.016 1 30.36 29 SER B CA 1
ATOM 5555 C C . SER B 1 29 ? 9.125 -21.016 24.703 1 30.36 29 SER B C 1
ATOM 5557 O O . SER B 1 29 ? 8.523 -20.703 23.672 1 30.36 29 SER B O 1
ATOM 5559 N N . LYS B 1 30 ? 7.984 -20.969 25.906 1 30.97 30 LYS B N 1
ATOM 5560 C CA . LYS B 1 30 ? 6.73 -21.562 26.375 1 30.97 30 LYS B CA 1
ATOM 5561 C C . LYS B 1 30 ? 5.562 -21.141 25.484 1 30.97 30 LYS B C 1
ATOM 5563 O O . LYS B 1 30 ? 4.457 -20.906 25.984 1 30.97 30 LYS B O 1
ATOM 5568 N N . THR B 1 31 ? 5.766 -20.719 24.344 1 33.16 31 THR B N 1
ATOM 5569 C CA . THR B 1 31 ? 4.5 -20.234 23.797 1 33.16 31 THR B CA 1
ATOM 5570 C C . THR B 1 31 ? 3.625 -21.406 23.359 1 33.16 31 THR B C 1
ATOM 5572 O O . THR B 1 31 ? 4.066 -22.266 22.594 1 33.16 31 THR B O 1
ATOM 5575 N N . CYS B 1 32 ? 2.705 -21.828 24.141 1 31.58 32 CYS B N 1
ATOM 5576 C CA . CYS B 1 32 ? 1.599 -22.766 24 1 31.58 32 CYS B CA 1
ATOM 5577 C C . CYS B 1 32 ? 0.807 -22.469 22.719 1 31.58 32 CYS B C 1
ATOM 5579 O O . CYS B 1 32 ? 0.363 -21.344 22.516 1 31.58 32 CYS B O 1
ATOM 5581 N N . MET B 1 33 ? 1.278 -23.078 21.688 1 38.94 33 MET B N 1
ATOM 5582 C CA . MET B 1 33 ? 0.346 -22.938 20.578 1 38.94 33 MET B CA 1
ATOM 5583 C C . MET B 1 33 ? -0.905 -23.781 20.797 1 38.94 33 MET B C 1
ATOM 5585 O O . MET B 1 33 ? -0.811 -24.953 21.156 1 38.94 33 MET B O 1
ATOM 5589 N N . SER B 1 34 ? -1.896 -23.234 21.172 1 41.81 34 SER B N 1
ATOM 5590 C CA . SER B 1 34 ? -3.172 -23.938 21.219 1 41.81 34 SER B CA 1
ATOM 5591 C C . SER B 1 34 ? -3.746 -24.125 19.812 1 41.81 34 SER B C 1
ATOM 5593 O O . SER B 1 34 ? -3.898 -23.156 19.078 1 41.81 34 SER B O 1
ATOM 5595 N N . ILE B 1 35 ? -3.414 -25.297 19.328 1 45.75 35 ILE B N 1
ATOM 5596 C CA . ILE B 1 35 ? -4.098 -25.625 18.078 1 45.75 35 ILE B CA 1
ATOM 5597 C C . ILE B 1 35 ? -5.527 -26.062 18.375 1 45.75 35 ILE B C 1
ATOM 5599 O O . ILE B 1 35 ? -5.746 -27.031 19.109 1 45.75 35 ILE B O 1
ATOM 5603 N N . ASN B 1 36 ? -6.414 -25.281 18.344 1 41.38 36 ASN B N 1
ATOM 5604 C CA . ASN B 1 36 ? -7.816 -25.672 18.453 1 41.38 36 ASN B CA 1
ATOM 5605 C C . ASN B 1 36 ? -8.289 -26.422 17.219 1 41.38 36 ASN B C 1
ATOM 5607 O O . ASN B 1 36 ? -8.438 -25.844 16.141 1 41.38 36 ASN B O 1
ATOM 5611 N N . THR B 1 37 ? -7.996 -27.75 17.266 1 48.66 37 THR B N 1
ATOM 5612 C CA . THR B 1 37 ? -8.367 -28.609 16.141 1 48.66 37 THR B CA 1
ATOM 5613 C C . THR B 1 37 ? -9.836 -29.031 16.25 1 48.66 37 THR B C 1
ATOM 5615 O O . THR B 1 37 ? -10.148 -30.125 16.719 1 48.66 37 THR B O 1
ATOM 5618 N N . SER B 1 38 ? -10.742 -28.344 16.484 1 49.44 38 SER B N 1
ATOM 5619 C CA . SER B 1 38 ? -12.078 -28.891 16.688 1 49.44 38 SER B CA 1
ATOM 5620 C C . SER B 1 38 ? -12.539 -29.672 15.453 1 49.44 38 SER B C 1
ATOM 5622 O O . SER B 1 38 ? -13.172 -30.719 15.578 1 49.44 38 SER B O 1
ATOM 5624 N N . SER B 1 39 ? -12.242 -29.266 14.148 1 55.66 39 SER B N 1
ATOM 5625 C CA . SER B 1 39 ? -13.008 -29.938 13.094 1 55.66 39 SER B CA 1
ATOM 5626 C C . SER B 1 39 ? -12.086 -30.5 12.016 1 55.66 39 SER B C 1
ATOM 5628 O O . SER B 1 39 ? -12.539 -31.25 11.141 1 55.66 39 SER B O 1
ATOM 5630 N N . THR B 1 40 ? -10.758 -30.312 12.102 1 66.69 40 THR B N 1
ATOM 5631 C CA . THR B 1 40 ? -9.984 -30.75 10.953 1 66.69 40 THR B CA 1
ATOM 5632 C C . THR B 1 40 ? -8.695 -31.438 11.398 1 66.69 40 THR B C 1
ATOM 5634 O O . THR B 1 40 ? -8.227 -31.219 12.523 1 66.69 40 THR B O 1
ATOM 5637 N N . ALA B 1 41 ? -8.336 -32.594 10.641 1 75.94 41 ALA B N 1
ATOM 5638 C CA . ALA B 1 41 ? -7.047 -33.219 10.875 1 75.94 41 ALA B CA 1
ATOM 5639 C C . ALA B 1 41 ? -5.891 -32.281 10.562 1 75.94 41 ALA B C 1
ATOM 5641 O O . ALA B 1 41 ? -5.992 -31.438 9.672 1 75.94 41 ALA B O 1
ATOM 5642 N N . VAL B 1 42 ? -4.895 -32.438 11.453 1 80.81 42 VAL B N 1
ATOM 5643 C CA . VAL B 1 42 ? -3.762 -31.547 11.297 1 80.81 42 VAL B CA 1
ATOM 5644 C C . VAL B 1 42 ? -2.473 -32.344 11.164 1 80.81 42 VAL B C 1
ATOM 5646 O O . VAL B 1 42 ? -2.244 -33.312 11.914 1 80.81 42 VAL B O 1
ATOM 5649 N N . LEU B 1 43 ? -1.726 -32.094 10.086 1 85.69 43 LEU B N 1
ATOM 5650 C CA . LEU B 1 43 ? -0.378 -32.625 9.93 1 85.69 43 LEU B CA 1
ATOM 5651 C C . LEU B 1 43 ? 0.659 -31.656 10.5 1 85.69 43 LEU B C 1
ATOM 5653 O O . LEU B 1 43 ? 0.704 -30.484 10.109 1 85.69 43 LEU B O 1
ATOM 5657 N N . VAL B 1 44 ? 1.393 -32.156 11.43 1 86.38 44 VAL B N 1
ATOM 5658 C CA . VAL B 1 44 ? 2.441 -31.344 12.031 1 86.38 44 VAL B CA 1
ATOM 5659 C C . VAL B 1 44 ? 3.811 -31.828 11.555 1 86.38 44 VAL B C 1
ATOM 5661 O O . VAL B 1 44 ? 4.141 -33 11.711 1 86.38 44 VAL B O 1
ATOM 5664 N N . VAL B 1 45 ? 4.531 -30.969 10.953 1 91.31 45 VAL B N 1
ATOM 5665 C CA . VAL B 1 45 ? 5.887 -31.281 10.508 1 91.31 45 VAL B CA 1
ATOM 5666 C C . VAL B 1 45 ? 6.898 -30.531 11.375 1 91.31 45 VAL B C 1
ATOM 5668 O O . VAL B 1 45 ? 7.008 -29.312 11.297 1 91.31 45 VAL B O 1
ATOM 5671 N N . GLU B 1 46 ? 7.582 -31.203 12.141 1 90.94 46 GLU B N 1
ATOM 5672 C CA . GLU B 1 46 ? 8.656 -30.641 12.953 1 90.94 46 GLU B CA 1
ATOM 5673 C C . GLU B 1 46 ? 10.023 -30.906 12.312 1 90.94 46 GLU B C 1
ATOM 5675 O O . GLU B 1 46 ? 10.422 -32.062 12.141 1 90.94 46 GLU B O 1
ATOM 5680 N N . VAL B 1 47 ? 10.633 -29.891 11.977 1 93.12 47 VAL B N 1
ATOM 5681 C CA . VAL B 1 47 ? 11.984 -30.016 11.43 1 93.12 47 VAL B CA 1
ATOM 5682 C C . VAL B 1 47 ? 13.008 -29.906 12.555 1 93.12 47 VAL B C 1
ATOM 5684 O O . VAL B 1 47 ? 13.203 -28.812 13.117 1 93.12 47 VAL B O 1
ATOM 5687 N N . LEU B 1 48 ? 13.727 -30.922 12.758 1 91.06 48 LEU B N 1
ATOM 5688 C CA . LEU B 1 48 ? 14.617 -31 13.914 1 91.06 48 LEU B CA 1
ATOM 5689 C C . LEU B 1 48 ? 16.016 -30.531 13.547 1 91.06 48 LEU B C 1
ATOM 5691 O O . LEU B 1 48 ? 16.453 -29.453 13.969 1 91.06 48 LEU B O 1
ATOM 5695 N N . GLN B 1 49 ? 16.641 -31.328 12.781 1 90.94 49 GLN B N 1
ATOM 5696 C CA . GLN B 1 49 ? 18.031 -31.016 12.438 1 90.94 49 GLN B CA 1
ATOM 5697 C C . GLN B 1 49 ? 18.359 -31.484 11.023 1 90.94 49 GLN B C 1
ATOM 5699 O O . GLN B 1 49 ? 17.625 -32.281 10.438 1 90.94 49 GLN B O 1
ATOM 5704 N N . GLY B 1 50 ? 19.406 -30.859 10.531 1 88.75 50 GLY B N 1
ATOM 5705 C CA . GLY B 1 50 ? 20 -31.312 9.281 1 88.75 50 GLY B CA 1
ATOM 5706 C C . GLY B 1 50 ? 21.312 -32.062 9.477 1 88.75 50 GLY B C 1
ATOM 5707 O O . GLY B 1 50 ? 22.031 -31.812 10.445 1 88.75 50 GLY B O 1
ATOM 5708 N N . ARG B 1 51 ? 21.484 -33.062 8.547 1 87.5 51 ARG B N 1
ATOM 5709 C CA . ARG B 1 51 ? 22.734 -33.812 8.562 1 87.5 51 ARG B CA 1
ATOM 5710 C C . ARG B 1 51 ? 23.391 -33.812 7.195 1 87.5 51 ARG B C 1
ATOM 5712 O O . ARG B 1 51 ? 22.719 -33.719 6.168 1 87.5 51 ARG B O 1
ATOM 5719 N N . ALA B 1 52 ? 24.656 -33.844 7.176 1 81.88 52 ALA B N 1
ATOM 5720 C CA . ALA B 1 52 ? 25.484 -34.031 5.98 1 81.88 52 ALA B CA 1
ATOM 5721 C C . ALA B 1 52 ? 25.203 -32.906 4.965 1 81.88 52 ALA B C 1
ATOM 5723 O O . ALA B 1 52 ? 25.109 -33.188 3.764 1 81.88 52 ALA B O 1
ATOM 5724 N N . PHE B 1 53 ? 24.844 -31.859 5.488 1 76.75 53 PHE B N 1
ATOM 5725 C CA . PHE B 1 53 ? 24.688 -30.781 4.535 1 76.75 53 PHE B CA 1
ATOM 5726 C C . PHE B 1 53 ? 26 -30.5 3.805 1 76.75 53 PHE B C 1
ATOM 5728 O O . PHE B 1 53 ? 27.062 -30.406 4.43 1 76.75 53 PHE B O 1
ATOM 5735 N N . THR B 1 54 ? 26.234 -31.484 2.805 1 55.44 54 THR B N 1
ATOM 5736 C CA . THR B 1 54 ? 27.469 -31.562 2.025 1 55.44 54 THR B CA 1
ATOM 5737 C C . THR B 1 54 ? 28.078 -30.172 1.848 1 55.44 54 THR B C 1
ATOM 5739 O O . THR B 1 54 ? 27.359 -29.172 1.878 1 55.44 54 THR B O 1
ATOM 5742 N N . SER B 1 55 ? 29.375 -30.172 1.983 1 45.22 55 SER B N 1
ATOM 5743 C CA . SER B 1 55 ? 30.406 -29.203 1.603 1 45.22 55 SER B CA 1
ATOM 5744 C C . SER B 1 55 ? 30.062 -28.531 0.278 1 45.22 55 SER B C 1
ATOM 5746 O O . SER B 1 55 ? 30.828 -27.703 -0.223 1 45.22 55 SER B O 1
ATOM 5748 N N . HIS B 1 56 ? 29.219 -29.281 -0.48 1 45.5 56 HIS B N 1
ATOM 5749 C CA . HIS B 1 56 ? 29.047 -28.734 -1.826 1 45.5 56 HIS B CA 1
ATOM 5750 C C . HIS B 1 56 ? 28.719 -27.25 -1.789 1 45.5 56 HIS B C 1
ATOM 5752 O O . HIS B 1 56 ? 28.562 -26.625 -2.836 1 45.5 56 HIS B O 1
ATOM 5758 N N . LEU B 1 57 ? 28.172 -27 -0.756 1 46.69 57 LEU B N 1
ATOM 5759 C CA . LEU B 1 57 ? 28.094 -25.547 -0.769 1 46.69 57 LEU B CA 1
ATOM 5760 C C . LEU B 1 57 ? 29.453 -24.938 -1.14 1 46.69 57 LEU B C 1
ATOM 5762 O O . LEU B 1 57 ? 29.656 -23.734 -1.005 1 46.69 57 LEU B O 1
ATOM 5766 N N . GLN B 1 58 ? 30.422 -25.797 -1.124 1 39.88 58 GLN B N 1
ATOM 5767 C CA . GLN B 1 58 ? 31.797 -25.5 -1.515 1 39.88 58 GLN B CA 1
ATOM 5768 C C . GLN B 1 58 ? 31.844 -24.938 -2.932 1 39.88 58 GLN B C 1
ATOM 5770 O O . GLN B 1 58 ? 32.875 -24.391 -3.346 1 39.88 58 GLN B O 1
ATOM 5775 N N . THR B 1 59 ? 31.188 -25.797 -3.916 1 38.12 59 THR B N 1
ATOM 5776 C CA . THR B 1 59 ? 31.562 -25.516 -5.301 1 38.12 59 THR B CA 1
ATOM 5777 C C . THR B 1 59 ? 31.531 -24.016 -5.57 1 38.12 59 THR B C 1
ATOM 5779 O O . THR B 1 59 ? 31.828 -23.562 -6.684 1 38.12 59 THR B O 1
ATOM 5782 N N . TYR B 1 60 ? 30.531 -23.312 -5.164 1 33.69 60 TYR B N 1
ATOM 5783 C CA . TYR B 1 60 ? 30.75 -22.094 -5.934 1 33.69 60 TYR B CA 1
ATOM 5784 C C . TYR B 1 60 ? 32.188 -21.609 -5.805 1 33.69 60 TYR B C 1
ATOM 5786 O O . TYR B 1 60 ? 32.75 -21.578 -4.703 1 33.69 60 TYR B O 1
ATOM 5794 N N . GLU B 1 61 ? 32.969 -21.875 -6.863 1 35.91 61 GLU B N 1
ATOM 5795 C CA . GLU B 1 61 ? 34.375 -21.547 -7.16 1 35.91 61 GLU B CA 1
ATOM 5796 C C . GLU B 1 61 ? 34.906 -20.484 -6.203 1 35.91 61 GLU B C 1
ATOM 5798 O O . GLU B 1 61 ? 36 -20.625 -5.668 1 35.91 61 GLU B O 1
ATOM 5803 N N . ASP B 1 62 ? 34.562 -19.172 -6.664 1 35.75 62 ASP B N 1
ATOM 5804 C CA . ASP B 1 62 ? 35.375 -18.062 -6.168 1 35.75 62 ASP B CA 1
ATOM 5805 C C . ASP B 1 62 ? 35.375 -18 -4.641 1 35.75 62 ASP B C 1
ATOM 5807 O O . ASP B 1 62 ? 35.656 -16.969 -4.051 1 35.75 62 ASP B O 1
ATOM 5811 N N . ILE B 1 63 ? 34.844 -18.984 -4.035 1 34.38 63 ILE B N 1
ATOM 5812 C CA . ILE B 1 63 ? 34.969 -18.875 -2.582 1 34.38 63 ILE B CA 1
ATOM 5813 C C . ILE B 1 63 ? 36.406 -19.188 -2.15 1 34.38 63 ILE B C 1
ATOM 5815 O O . ILE B 1 63 ? 36.625 -19.562 -1 1 34.38 63 ILE B O 1
ATOM 5819 N N . GLU B 1 64 ? 37.25 -19.688 -2.795 1 33.81 64 GLU B N 1
ATOM 5820 C CA . GLU B 1 64 ? 38.562 -19.578 -2.148 1 33.81 64 GLU B CA 1
ATOM 5821 C C . GLU B 1 64 ? 38.625 -18.359 -1.232 1 33.81 64 GLU B C 1
ATOM 5823 O O . GLU B 1 64 ? 39.656 -18.078 -0.641 1 33.81 64 GLU B O 1
ATOM 5828 N N . ILE B 1 65 ? 38.062 -17.297 -1.577 1 35.09 65 ILE B N 1
ATOM 5829 C CA . ILE B 1 65 ? 38.344 -16.25 -0.604 1 35.09 65 ILE B CA 1
ATOM 5830 C C . ILE B 1 65 ? 37.969 -16.734 0.794 1 35.09 65 ILE B C 1
ATOM 5832 O O . ILE B 1 65 ? 37 -17.5 0.955 1 35.09 65 ILE B O 1
ATOM 5836 N N . GLU B 1 66 ? 38.438 -15.984 2.006 1 32.81 66 GLU B N 1
ATOM 5837 C CA . GLU B 1 66 ? 38.781 -16.172 3.408 1 32.81 66 GLU B CA 1
ATOM 5838 C C . GLU B 1 66 ? 37.688 -16.906 4.168 1 32.81 66 GLU B C 1
ATOM 5840 O O . GLU B 1 66 ? 36.5 -16.734 3.867 1 32.81 66 GLU B O 1
ATOM 5845 N N . GLU B 1 67 ? 37.844 -18.078 5.047 1 37.41 67 GLU B N 1
ATOM 5846 C CA . GLU B 1 67 ? 37.25 -18.609 6.27 1 37.41 67 GLU B CA 1
ATOM 5847 C C . GLU B 1 67 ? 36.281 -17.625 6.902 1 37.41 67 GLU B C 1
ATOM 5849 O O . GLU B 1 67 ? 35.312 -18.016 7.566 1 37.41 67 GLU B O 1
ATOM 5854 N N . SER B 1 68 ? 36.688 -16.422 6.977 1 38.25 68 SER B N 1
ATOM 5855 C CA . SER B 1 68 ? 36.062 -15.258 7.633 1 38.25 68 SER B CA 1
ATOM 5856 C C . SER B 1 68 ? 34.719 -14.938 7.039 1 38.25 68 SER B C 1
ATOM 5858 O O . SER B 1 68 ? 33.844 -14.367 7.715 1 38.25 68 SER B O 1
ATOM 5860 N N . LYS B 1 69 ? 34.469 -15.367 5.621 1 43.66 69 LYS B N 1
ATOM 5861 C CA . LYS B 1 69 ? 33.25 -14.844 4.965 1 43.66 69 LYS B CA 1
ATOM 5862 C C . LYS B 1 69 ? 32.094 -15.836 5.055 1 43.66 69 LYS B C 1
ATOM 5864 O O . LYS B 1 69 ? 31.016 -15.578 4.539 1 43.66 69 LYS B O 1
ATOM 5869 N N . ARG B 1 70 ? 32.312 -17.094 5.387 1 50.22 70 ARG B N 1
ATOM 5870 C CA . ARG B 1 70 ? 31.297 -18.109 5.656 1 50.22 70 ARG B CA 1
ATOM 5871 C C . ARG B 1 70 ? 30.281 -17.625 6.676 1 50.22 70 ARG B C 1
ATOM 5873 O O . ARG B 1 70 ? 29.125 -18.062 6.676 1 50.22 70 ARG B O 1
ATOM 5880 N N . SER B 1 71 ? 30.75 -17.062 7.633 1 54.59 71 SER B N 1
ATOM 5881 C CA . SER B 1 71 ? 29.953 -16.594 8.766 1 54.59 71 SER B CA 1
ATOM 5882 C C . SER B 1 71 ? 28.781 -15.727 8.305 1 54.59 71 SER B C 1
ATOM 5884 O O . SER B 1 71 ? 27.844 -15.508 9.062 1 54.59 71 SER B O 1
ATOM 5886 N N . ASP B 1 72 ? 28.734 -15.555 6.781 1 68.12 72 ASP B N 1
ATOM 5887 C CA . ASP B 1 72 ? 27.719 -14.555 6.465 1 68.12 72 ASP B CA 1
ATOM 5888 C C . ASP B 1 72 ? 26.578 -15.172 5.668 1 68.12 72 ASP B C 1
ATOM 5890 O O . ASP B 1 72 ? 25.719 -14.453 5.156 1 68.12 72 ASP B O 1
ATOM 5894 N N . VAL B 1 73 ? 26.672 -16.688 5.578 1 78.94 73 VAL B N 1
ATOM 5895 C CA . VAL B 1 73 ? 25.609 -17.312 4.797 1 78.94 73 VAL B CA 1
ATOM 5896 C C . VAL B 1 73 ? 24.594 -17.953 5.734 1 78.94 73 VAL B C 1
ATOM 5898 O O . VAL B 1 73 ? 24.969 -18.719 6.637 1 78.94 73 VAL B O 1
ATOM 5901 N N . ASN B 1 74 ? 23.391 -17.609 5.555 1 87 74 ASN B N 1
ATOM 5902 C CA . ASN B 1 74 ? 22.281 -18.188 6.305 1 87 74 ASN B CA 1
ATOM 5903 C C . ASN B 1 74 ? 21.328 -18.953 5.395 1 87 74 ASN B C 1
ATOM 5905 O O . ASN B 1 74 ? 21.188 -18.625 4.215 1 87 74 ASN B O 1
ATOM 5909 N N . LEU B 1 75 ? 20.875 -20.078 5.953 1 89.62 75 LEU B N 1
ATOM 5910 C CA . LEU B 1 75 ? 19.922 -20.891 5.199 1 89.62 75 LEU B CA 1
ATOM 5911 C C . LEU B 1 75 ? 18.5 -20.656 5.691 1 89.62 75 LEU B C 1
ATOM 5913 O O . LEU B 1 75 ? 18.297 -20.25 6.84 1 89.62 75 LEU B O 1
ATOM 5917 N N . GLN B 1 76 ? 17.625 -20.859 4.801 1 92.25 76 GLN B N 1
ATOM 5918 C CA . GLN B 1 76 ? 16.203 -20.75 5.129 1 92.25 76 GLN B CA 1
ATOM 5919 C C . GLN B 1 76 ? 15.398 -21.875 4.492 1 92.25 76 GLN B C 1
ATOM 5921 O O . GLN B 1 76 ? 15.656 -22.25 3.346 1 92.25 76 GLN B O 1
ATOM 5926 N N . LEU B 1 77 ? 14.5 -22.422 5.238 1 94.75 77 LEU B N 1
ATOM 5927 C CA . LEU B 1 77 ? 13.656 -23.516 4.777 1 94.75 77 LEU B CA 1
ATOM 5928 C C . LEU B 1 77 ? 12.25 -23.031 4.445 1 94.75 77 LEU B C 1
ATOM 5930 O O . LEU B 1 77 ? 11.656 -22.266 5.219 1 94.75 77 LEU B O 1
ATOM 5934 N N . HIS B 1 78 ? 11.773 -23.422 3.299 1 95.56 78 HIS B N 1
ATOM 5935 C CA . HIS B 1 78 ? 10.414 -23.141 2.869 1 95.56 78 HIS B CA 1
ATOM 5936 C C . HIS B 1 78 ? 9.625 -24.438 2.672 1 95.56 78 HIS B C 1
ATOM 5938 O O . HIS B 1 78 ? 10.133 -25.391 2.066 1 95.56 78 HIS B O 1
ATOM 5944 N N . ILE B 1 79 ? 8.445 -24.5 3.234 1 95.62 79 ILE B N 1
ATOM 5945 C CA . ILE B 1 79 ? 7.633 -25.719 3.16 1 95.62 79 ILE B CA 1
ATOM 5946 C C . ILE B 1 79 ? 6.223 -25.359 2.689 1 95.62 79 ILE B C 1
ATOM 5948 O O . ILE B 1 79 ? 5.676 -24.328 3.066 1 95.62 79 ILE B O 1
ATOM 5952 N N . ALA B 1 80 ? 5.727 -26.156 1.783 1 94.25 80 ALA B N 1
ATOM 5953 C CA . ALA B 1 80 ? 4.391 -25.906 1.244 1 94.25 80 ALA B CA 1
ATOM 5954 C C . ALA B 1 80 ? 3.586 -27.203 1.15 1 94.25 80 ALA B C 1
ATOM 5956 O O . ALA B 1 80 ? 4.141 -28.266 0.867 1 94.25 80 ALA B O 1
ATOM 5957 N N . TYR B 1 81 ? 2.354 -27.141 1.479 1 90.94 81 TYR B N 1
ATOM 5958 C CA . TYR B 1 81 ? 1.367 -28.203 1.303 1 90.94 81 TYR B CA 1
ATOM 5959 C C . TYR B 1 81 ? 0.028 -27.625 0.853 1 90.94 81 TYR B C 1
ATOM 5961 O O . TYR B 1 81 ? -0.612 -26.875 1.591 1 90.94 81 TYR B O 1
ATOM 5969 N N . LYS B 1 82 ? -0.335 -27.906 -0.362 1 84.38 82 LYS B N 1
ATOM 5970 C CA . LYS B 1 82 ? -1.565 -27.391 -0.958 1 84.38 82 LYS B CA 1
ATOM 5971 C C . LYS B 1 82 ? -1.616 -25.875 -0.886 1 84.38 82 LYS B C 1
ATOM 5973 O O . LYS B 1 82 ? -0.694 -25.203 -1.342 1 84.38 82 LYS B O 1
ATOM 5978 N N . ASP B 1 83 ? -2.529 -25.328 -0.19 1 83.12 83 ASP B N 1
ATOM 5979 C CA . ASP B 1 83 ? -2.688 -23.891 -0.208 1 83.12 83 ASP B CA 1
ATOM 5980 C C . ASP B 1 83 ? -2.061 -23.25 1.029 1 83.12 83 ASP B C 1
ATOM 5982 O O . ASP B 1 83 ? -2.361 -22.094 1.364 1 83.12 83 ASP B O 1
ATOM 5986 N N . CYS B 1 84 ? -1.157 -23.969 1.654 1 88.44 84 CYS B N 1
ATOM 5987 C CA . CYS B 1 84 ? -0.472 -23.453 2.83 1 88.44 84 CYS B CA 1
ATOM 5988 C C . CYS B 1 84 ? 1.034 -23.391 2.607 1 88.44 84 CYS B C 1
ATOM 5990 O O . CYS B 1 84 ? 1.607 -24.312 2.01 1 88.44 84 CYS B O 1
ATOM 5992 N N . ARG B 1 85 ? 1.547 -22.391 3.002 1 92.56 85 ARG B N 1
ATOM 5993 C CA . ARG B 1 85 ? 2.986 -22.203 2.859 1 92.56 85 ARG B CA 1
ATOM 5994 C C . ARG B 1 85 ? 3.576 -21.547 4.102 1 92.56 85 ARG B C 1
ATOM 5996 O O . ARG B 1 85 ? 2.963 -20.641 4.688 1 92.56 85 ARG B O 1
ATOM 6003 N N . PHE B 1 86 ? 4.816 -22.047 4.512 1 91.81 86 PHE B N 1
ATOM 6004 C CA . PHE B 1 86 ? 5.52 -21.484 5.66 1 91.81 86 PHE B CA 1
ATOM 6005 C C . PHE B 1 86 ? 7.008 -21.344 5.363 1 91.81 86 PHE B C 1
ATOM 6007 O O . PHE B 1 86 ? 7.523 -21.969 4.426 1 91.81 86 PHE B O 1
ATOM 6014 N N . SER B 1 87 ? 7.57 -20.5 6.051 1 92.88 87 SER B N 1
ATOM 6015 C CA . SER B 1 87 ? 9.016 -20.344 5.98 1 92.88 87 SER B CA 1
ATOM 6016 C C . SER B 1 87 ? 9.648 -20.375 7.371 1 92.88 87 SER B C 1
ATOM 6018 O O . SER B 1 87 ? 9.039 -19.922 8.344 1 92.88 87 SER B O 1
ATOM 6020 N N . SER B 1 88 ? 10.82 -20.875 7.441 1 91.69 88 SER B N 1
ATOM 6021 C CA . SER B 1 88 ? 11.539 -20.953 8.711 1 91.69 88 SER B CA 1
ATOM 6022 C C . SER B 1 88 ? 12.344 -19.688 8.977 1 91.69 88 SER B C 1
ATOM 6024 O O . SER B 1 88 ? 12.492 -18.844 8.086 1 91.69 88 SER B O 1
ATOM 6026 N N . LYS B 1 89 ? 12.812 -19.641 10.242 1 88.12 89 LYS B N 1
ATOM 6027 C CA . LYS B 1 89 ? 13.828 -18.625 10.555 1 88.12 89 LYS B CA 1
ATOM 6028 C C . LYS B 1 89 ? 15.156 -18.969 9.898 1 88.12 89 LYS B C 1
ATOM 6030 O O . LYS B 1 89 ? 15.359 -20.094 9.438 1 88.12 89 LYS B O 1
ATOM 6035 N N . LEU B 1 90 ? 15.938 -18 9.867 1 87.94 90 LEU B N 1
ATOM 6036 C CA . LEU B 1 90 ? 17.266 -18.234 9.305 1 87.94 90 LEU B CA 1
ATOM 6037 C C . LEU B 1 90 ? 18.109 -19.109 10.234 1 87.94 90 LEU B C 1
ATOM 6039 O O . LEU B 1 90 ? 18.031 -18.969 11.461 1 87.94 90 LEU B O 1
ATOM 6043 N N . PHE B 1 91 ? 18.766 -20.062 9.648 1 86.38 91 PHE B N 1
ATOM 6044 C CA . PHE B 1 91 ? 19.672 -20.906 10.422 1 86.38 91 PHE B CA 1
ATOM 6045 C C . PHE B 1 91 ? 21.047 -20.969 9.773 1 86.38 91 PHE B C 1
ATOM 6047 O O . PHE B 1 91 ? 21.188 -20.719 8.57 1 86.38 91 PHE B O 1
ATOM 6054 N N . GLN B 1 92 ? 22 -21.25 10.547 1 82.88 92 GLN B N 1
ATOM 6055 C CA . GLN B 1 92 ? 23.391 -21.172 10.102 1 82.88 92 GLN B CA 1
ATOM 6056 C C . GLN B 1 92 ? 23.719 -22.328 9.156 1 82.88 92 GLN B C 1
ATOM 6058 O O . GLN B 1 92 ? 23.203 -23.438 9.305 1 82.88 92 GLN B O 1
ATOM 6063 N N . CYS B 1 93 ? 24.578 -21.984 8.266 1 82.12 93 CYS B N 1
ATOM 6064 C CA . CYS B 1 93 ? 25.047 -22.984 7.301 1 82.12 93 CYS B CA 1
ATOM 6065 C C . CYS B 1 93 ? 26.156 -23.844 7.898 1 82.12 93 CYS B C 1
ATOM 6067 O O . CYS B 1 93 ? 27.328 -23.531 7.742 1 82.12 93 CYS B O 1
ATOM 6069 N N . THR B 1 94 ? 25.797 -24.844 8.586 1 82.25 94 THR B N 1
ATOM 6070 C CA . THR B 1 94 ? 26.719 -25.812 9.156 1 82.25 94 THR B CA 1
ATOM 6071 C C . THR B 1 94 ? 26.438 -27.203 8.609 1 82.25 94 THR B C 1
ATOM 6073 O O . THR B 1 94 ? 25.453 -27.406 7.891 1 82.25 94 THR B O 1
ATOM 6076 N N . THR B 1 95 ? 27.312 -28.109 8.859 1 82.31 95 THR B N 1
ATOM 6077 C CA . THR B 1 95 ? 27.141 -29.484 8.406 1 82.31 95 THR B CA 1
ATOM 6078 C C . THR B 1 95 ? 25.922 -30.125 9.086 1 82.31 95 THR B C 1
ATOM 6080 O O . THR B 1 95 ? 25.25 -30.969 8.5 1 82.31 95 THR B O 1
ATOM 6083 N N . GLU B 1 96 ? 25.828 -29.672 10.312 1 86.88 96 GLU B N 1
ATOM 6084 C CA . GLU B 1 96 ? 24.703 -30.203 11.07 1 86.88 96 GLU B CA 1
ATOM 6085 C C . GLU B 1 96 ? 23.906 -29.062 11.727 1 86.88 96 GLU B C 1
ATOM 6087 O O . GLU B 1 96 ? 23.875 -28.953 12.953 1 86.88 96 GLU B O 1
ATOM 6092 N N . PRO B 1 97 ? 23.172 -28.422 10.922 1 87.19 97 PRO B N 1
ATOM 6093 C CA . PRO B 1 97 ? 22.422 -27.297 11.477 1 87.19 97 PRO B CA 1
ATOM 6094 C C . PRO B 1 97 ? 21.234 -27.734 12.336 1 87.19 97 PRO B C 1
ATOM 6096 O O . PRO B 1 97 ? 20.562 -28.703 12 1 87.19 97 PRO B O 1
ATOM 6099 N N . ILE B 1 98 ? 21.062 -27.016 13.406 1 88.12 98 ILE B N 1
ATOM 6100 C CA . ILE B 1 98 ? 19.875 -27.219 14.25 1 88.12 98 ILE B CA 1
ATOM 6101 C C . ILE B 1 98 ? 18.781 -26.234 13.836 1 88.12 98 ILE B C 1
ATOM 6103 O O . ILE B 1 98 ? 18.969 -25.016 13.898 1 88.12 98 ILE B O 1
ATOM 6107 N N . ILE B 1 99 ? 17.719 -26.688 13.383 1 88.56 99 ILE B N 1
ATOM 6108 C CA . ILE B 1 99 ? 16.656 -25.844 12.844 1 88.56 99 ILE B CA 1
ATOM 6109 C C . ILE B 1 99 ? 15.523 -25.75 13.852 1 88.56 99 ILE B C 1
ATOM 6111 O O . ILE B 1 99 ? 15.07 -24.641 14.188 1 88.56 99 ILE B O 1
ATOM 6115 N N . ASN B 1 100 ? 15.023 -26.781 14.422 1 87.19 100 ASN B N 1
ATOM 6116 C CA . ASN B 1 100 ? 13.992 -26.859 15.445 1 87.19 100 ASN B CA 1
ATOM 6117 C C . ASN B 1 100 ? 12.82 -25.938 15.148 1 87.19 100 ASN B C 1
ATOM 6119 O O . ASN B 1 100 ? 12.5 -25.062 15.953 1 87.19 100 ASN B O 1
ATOM 6123 N N . GLN B 1 101 ? 12.148 -26.141 14.078 1 90.38 101 GLN B N 1
ATOM 6124 C CA . GLN B 1 101 ? 10.977 -25.375 13.68 1 90.38 101 GLN B CA 1
ATOM 6125 C C . GLN B 1 101 ? 9.773 -26.281 13.438 1 90.38 101 GLN B C 1
ATOM 6127 O O . GLN B 1 101 ? 9.93 -27.438 13.023 1 90.38 101 GLN B O 1
ATOM 6132 N N . ILE B 1 102 ? 8.586 -25.781 13.727 1 86.88 102 ILE B N 1
ATOM 6133 C CA . ILE B 1 102 ? 7.359 -26.562 13.609 1 86.88 102 ILE B CA 1
ATOM 6134 C C . ILE B 1 102 ? 6.402 -25.891 12.633 1 86.88 102 ILE B C 1
ATOM 6136 O O . ILE B 1 102 ? 6.203 -24.672 12.688 1 86.88 102 ILE B O 1
ATOM 6140 N N . PHE B 1 103 ? 5.871 -26.688 11.781 1 90 103 PHE B N 1
ATOM 6141 C CA . PHE B 1 103 ? 4.887 -26.219 10.812 1 90 103 PHE B CA 1
ATOM 6142 C C . PHE B 1 103 ? 3.615 -27.047 10.883 1 90 103 PHE B C 1
ATOM 6144 O O . PHE B 1 103 ? 3.674 -28.281 10.875 1 90 103 PHE B O 1
ATOM 6151 N N . CYS B 1 104 ? 2.465 -26.375 10.891 1 85.38 104 CYS B N 1
ATOM 6152 C CA . CYS B 1 104 ? 1.184 -27.062 11 1 85.38 104 CYS B CA 1
ATOM 6153 C C . CYS B 1 104 ? 0.353 -26.875 9.742 1 85.38 104 CYS B C 1
ATOM 6155 O O . CYS B 1 104 ? 0.133 -25.734 9.297 1 85.38 104 CYS B O 1
ATOM 6157 N N . PHE B 1 105 ? -0.087 -27.984 9.172 1 85.5 105 PHE B N 1
ATOM 6158 C CA . PHE B 1 105 ? -0.923 -27.953 7.973 1 85.5 105 PHE B CA 1
ATOM 6159 C C . PHE B 1 105 ? -2.291 -28.562 8.258 1 85.5 105 PHE B C 1
ATOM 6161 O O . PHE B 1 105 ? -2.387 -29.656 8.797 1 85.5 105 PHE B O 1
ATOM 6168 N N . GLU B 1 106 ? -3.301 -27.859 7.871 1 79.38 106 GLU B N 1
ATOM 6169 C CA . GLU B 1 106 ? -4.652 -28.406 7.98 1 79.38 106 GLU B CA 1
ATOM 6170 C C . GLU B 1 106 ? -4.98 -29.312 6.797 1 79.38 106 GLU B C 1
ATOM 6172 O O . GLU B 1 106 ? -4.734 -28.953 5.645 1 79.38 106 GLU B O 1
ATOM 6177 N N . LEU B 1 107 ? -5.367 -30.516 7.148 1 77.25 107 LEU B N 1
ATOM 6178 C CA . LEU B 1 107 ? -5.723 -31.469 6.102 1 77.25 107 LEU B CA 1
ATOM 6179 C C . LEU B 1 107 ? -7.211 -31.391 5.781 1 77.25 107 LEU B C 1
ATOM 6181 O O . LEU B 1 107 ? -8.047 -31.734 6.621 1 77.25 107 LEU B O 1
ATOM 6185 N N . ILE B 1 108 ? -7.602 -30.344 4.91 1 59.06 108 ILE B N 1
ATOM 6186 C CA . ILE B 1 108 ? -9.008 -30.219 4.555 1 59.06 108 ILE B CA 1
ATOM 6187 C C . ILE B 1 108 ? -9.383 -31.266 3.512 1 59.06 108 ILE B C 1
ATOM 6189 O O . ILE B 1 108 ? -8.695 -31.406 2.494 1 59.06 108 ILE B O 1
ATOM 6193 N N . SER B 1 109 ? -10.047 -32.281 3.824 1 52.16 109 SER B N 1
ATOM 6194 C CA . SER B 1 109 ? -10.516 -33.25 2.828 1 52.16 109 SER B CA 1
ATOM 6195 C C . SER B 1 109 ? -11.445 -32.594 1.814 1 52.16 109 SER B C 1
ATOM 6197 O O . SER B 1 109 ? -12.25 -31.734 2.174 1 52.16 109 SER B O 1
ATOM 6199 N N . GLY B 1 110 ? -11.055 -32.25 0.596 1 48.38 110 GLY B N 1
ATOM 6200 C CA . GLY B 1 110 ? -11.891 -31.703 -0.467 1 48.38 110 GLY B CA 1
ATOM 6201 C C . GLY B 1 110 ? -13.336 -32.156 -0.371 1 48.38 110 GLY B C 1
ATOM 6202 O O . GLY B 1 110 ? -14.195 -31.641 -1.087 1 48.38 110 GLY B O 1
ATOM 6203 N N . ASN B 1 111 ? -13.648 -33.312 -0.235 1 41.97 111 ASN B N 1
ATOM 6204 C CA . ASN B 1 111 ? -15.047 -33.719 -0.231 1 41.97 111 ASN B CA 1
ATOM 6205 C C . ASN B 1 111 ? -15.812 -33.094 0.929 1 41.97 111 ASN B C 1
ATOM 6207 O O . ASN B 1 111 ? -15.859 -33.656 2.025 1 41.97 111 ASN B O 1
ATOM 6211 N N . LEU B 1 112 ? -15.703 -31.828 0.993 1 40.75 112 LEU B N 1
ATOM 6212 C CA . LEU B 1 112 ? -16.422 -30.984 1.942 1 40.75 112 LEU B CA 1
ATOM 6213 C C . LEU B 1 112 ? -17.859 -31.484 2.127 1 40.75 112 LEU B C 1
ATOM 6215 O O . LEU B 1 112 ? -18.719 -30.734 2.594 1 40.75 112 LEU B O 1
ATOM 6219 N N . SER B 1 113 ? -18.453 -32.25 1.336 1 38.94 113 SER B N 1
ATOM 6220 C CA . SER B 1 113 ? -19.844 -32.312 1.747 1 38.94 113 SER B CA 1
ATOM 6221 C C . SER B 1 113 ? -19.984 -32.188 3.262 1 38.94 113 SER B C 1
ATOM 6223 O O . SER B 1 113 ? -20.469 -31.188 3.775 1 38.94 113 SER B O 1
ATOM 6225 N N . LYS B 1 114 ? -20.969 -33.156 3.877 1 36.84 114 LYS B N 1
ATOM 6226 C CA . LYS B 1 114 ? -21.578 -33.219 5.199 1 36.84 114 LYS B CA 1
ATOM 6227 C C . LYS B 1 114 ? -20.516 -33.438 6.281 1 36.84 114 LYS B C 1
ATOM 6229 O O . LYS B 1 114 ? -19.516 -34.125 6.062 1 36.84 114 LYS B O 1
ATOM 6234 N N . GLY B 1 115 ? -20.594 -32.938 7.398 1 37.03 115 GLY B N 1
ATOM 6235 C CA . GLY B 1 115 ? -20.188 -33.094 8.781 1 37.03 115 GLY B CA 1
ATOM 6236 C C . GLY B 1 115 ? -19.141 -34.219 8.953 1 37.03 115 GLY B C 1
ATOM 6237 O O . GLY B 1 115 ? -18.984 -34.75 10.047 1 37.03 115 GLY B O 1
ATOM 6238 N N . ARG B 1 116 ? -18.844 -35.062 7.855 1 41.97 116 ARG B N 1
ATOM 6239 C CA . ARG B 1 116 ? -18.344 -36.375 8.195 1 41.97 116 ARG B CA 1
ATOM 6240 C C . ARG B 1 116 ? -16.859 -36.312 8.578 1 41.97 116 ARG B C 1
ATOM 6242 O O . ARG B 1 116 ? -16.125 -35.469 8.102 1 41.97 116 ARG B O 1
ATOM 6249 N N . ASP B 1 117 ? -16.297 -37.125 9.43 1 48.66 117 ASP B N 1
ATOM 6250 C CA . ASP B 1 117 ? -15.141 -37.625 10.18 1 48.66 117 ASP B CA 1
ATOM 6251 C C . ASP B 1 117 ? -13.953 -37.875 9.25 1 48.66 117 ASP B C 1
ATOM 6253 O O . ASP B 1 117 ? -14.07 -38.625 8.281 1 48.66 117 ASP B O 1
ATOM 6257 N N . VAL B 1 118 ? -13.055 -36.812 9.016 1 54.66 118 VAL B N 1
ATOM 6258 C CA . VAL B 1 118 ? -11.766 -37.094 8.383 1 54.66 118 VAL B CA 1
ATOM 6259 C C . VAL B 1 118 ? -11.242 -38.438 8.844 1 54.66 118 VAL B C 1
ATOM 6261 O O . VAL B 1 118 ? -10.93 -38.625 10.023 1 54.66 118 VAL B O 1
ATOM 6264 N N . THR B 1 119 ? -11.711 -39.531 8.125 1 60.34 119 THR B N 1
ATOM 6265 C CA . THR B 1 119 ? -11.133 -40.844 8.414 1 60.34 119 THR B CA 1
ATOM 6266 C C . THR B 1 119 ? -9.82 -41.031 7.66 1 60.34 119 THR B C 1
ATOM 6268 O O . THR B 1 119 ? -9.539 -40.312 6.703 1 60.34 119 THR B O 1
ATOM 6271 N N . LEU B 1 120 ? -8.875 -41.719 8.148 1 62.53 120 LEU B N 1
ATOM 6272 C CA . LEU B 1 120 ? -7.594 -42.062 7.539 1 62.53 120 LEU B CA 1
ATOM 6273 C C . LEU B 1 120 ? -7.789 -42.625 6.137 1 62.53 120 LEU B C 1
ATOM 6275 O O . LEU B 1 120 ? -6.957 -42.375 5.254 1 62.53 120 LEU B O 1
ATOM 6279 N N . GLU B 1 121 ? -8.969 -43.281 5.969 1 64.06 121 GLU B N 1
ATOM 6280 C CA . GLU B 1 121 ? -9.258 -43.844 4.656 1 64.06 121 GLU B CA 1
ATOM 6281 C C . GLU B 1 121 ? -9.484 -42.75 3.621 1 64.06 121 GLU B C 1
ATOM 6283 O O . GLU B 1 121 ? -9.023 -42.875 2.482 1 64.06 121 GLU B O 1
ATOM 6288 N N . ASN B 1 122 ? -10.094 -41.781 4.145 1 69.06 122 ASN B N 1
ATOM 6289 C CA . ASN B 1 122 ? -10.359 -40.688 3.229 1 69.06 122 ASN B CA 1
ATOM 6290 C C . ASN B 1 122 ? -9.078 -39.906 2.873 1 69.06 122 ASN B C 1
ATOM 6292 O O . ASN B 1 122 ? -8.938 -39.438 1.753 1 69.06 122 ASN B O 1
ATOM 6296 N N . LEU B 1 123 ? -8.289 -40 3.877 1 71.44 123 LEU B N 1
ATOM 6297 C CA . LEU B 1 123 ? -7.027 -39.312 3.635 1 71.44 123 LEU B CA 1
ATOM 6298 C C . LEU B 1 123 ? -6.145 -40.094 2.678 1 71.44 123 LEU B C 1
ATOM 6300 O O . LEU B 1 123 ? -5.355 -39.531 1.93 1 71.44 123 LEU B O 1
ATOM 6304 N N . LEU B 1 124 ? -6.375 -41.406 2.83 1 69.38 124 LEU B N 1
ATOM 6305 C CA . LEU B 1 124 ? -5.59 -42.281 1.955 1 69.38 124 LEU B CA 1
ATOM 6306 C C . LEU B 1 124 ? -6.035 -42.125 0.504 1 69.38 124 LEU B C 1
ATOM 6308 O O . LEU B 1 124 ? -5.207 -42.156 -0.41 1 69.38 124 LEU B O 1
ATOM 6312 N N . PHE B 1 125 ? -7.469 -41.875 0.371 1 63.47 125 PHE B N 1
ATOM 6313 C CA . PHE B 1 125 ? -8.008 -41.875 -0.985 1 63.47 125 PHE B CA 1
ATOM 6314 C C . PHE B 1 125 ? -8.102 -40.469 -1.539 1 63.47 125 PHE B C 1
ATOM 6316 O O . PHE B 1 125 ? -8.477 -40.25 -2.695 1 63.47 125 PHE B O 1
ATOM 6323 N N . ASP B 1 126 ? -8.055 -39.562 -0.544 1 58.22 126 ASP B N 1
ATOM 6324 C CA . ASP B 1 126 ? -8.188 -38.188 -1.053 1 58.22 126 ASP B CA 1
ATOM 6325 C C . ASP B 1 126 ? -7.223 -37.938 -2.209 1 58.22 126 ASP B C 1
ATOM 6327 O O . ASP B 1 126 ? -6.152 -38.562 -2.275 1 58.22 126 ASP B O 1
ATOM 6331 N N . ARG B 1 127 ? -7.73 -37.562 -3.307 1 55.03 127 ARG B N 1
ATOM 6332 C CA . ARG B 1 127 ? -7.031 -37.312 -4.559 1 55.03 127 ARG B CA 1
ATOM 6333 C C . ARG B 1 127 ? -5.586 -36.875 -4.305 1 55.03 127 ARG B C 1
ATOM 6335 O O . ARG B 1 127 ? -5.246 -36.438 -3.203 1 55.03 127 ARG B O 1
ATOM 6342 N N . PRO B 1 128 ? -4.785 -36.969 -5.301 1 54.19 128 PRO B N 1
ATOM 6343 C CA . PRO B 1 128 ? -3.346 -37.125 -5.508 1 54.19 128 PRO B CA 1
ATOM 6344 C C . PRO B 1 128 ? -2.514 -36.188 -4.648 1 54.19 128 PRO B C 1
ATOM 6346 O O . PRO B 1 128 ? -1.36 -36.469 -4.332 1 54.19 128 PRO B O 1
ATOM 6349 N N . VAL B 1 129 ? -2.705 -34.969 -4.527 1 59.03 129 VAL B N 1
ATOM 6350 C CA . VAL B 1 129 ? -1.471 -34.219 -4.293 1 59.03 129 VAL B CA 1
ATOM 6351 C C . VAL B 1 129 ? -1.183 -34.156 -2.793 1 59.03 129 VAL B C 1
ATOM 6353 O O . VAL B 1 129 ? -1.668 -33.281 -2.102 1 59.03 129 VAL B O 1
ATOM 6356 N N . ALA B 1 130 ? -0.788 -35.281 -2.18 1 66.38 130 ALA B N 1
ATOM 6357 C CA . ALA B 1 130 ? -0.389 -35.344 -0.775 1 66.38 130 ALA B CA 1
ATOM 6358 C C . ALA B 1 130 ? 1.092 -35 -0.615 1 66.38 130 ALA B C 1
ATOM 6360 O O . ALA B 1 130 ? 1.716 -35.375 0.379 1 66.38 130 ALA B O 1
ATOM 6361 N N . PHE B 1 131 ? 1.637 -34.312 -1.527 1 84.56 131 PHE B N 1
ATOM 6362 C CA . PHE B 1 131 ? 3.07 -34.062 -1.477 1 84.56 131 PHE B CA 1
ATOM 6363 C C . PHE B 1 131 ? 3.354 -32.75 -0.752 1 84.56 131 PHE B C 1
ATOM 6365 O O . PHE B 1 131 ? 2.67 -31.75 -0.975 1 84.56 131 PHE B O 1
ATOM 6372 N N . VAL B 1 132 ? 4.234 -32.938 0.216 1 91.81 132 VAL B N 1
ATOM 6373 C CA . VAL B 1 132 ? 4.809 -31.766 0.866 1 91.81 132 VAL B CA 1
ATOM 6374 C C . VAL B 1 132 ? 6.109 -31.375 0.172 1 91.81 132 VAL B C 1
ATOM 6376 O O . VAL B 1 132 ? 6.961 -32.219 -0.094 1 91.81 132 VAL B O 1
ATOM 6379 N N . GLN B 1 133 ? 6.207 -30.188 -0.198 1 94.38 133 GLN B N 1
ATOM 6380 C CA . GLN B 1 133 ? 7.434 -29.703 -0.825 1 94.38 133 GLN B CA 1
ATOM 6381 C C . GLN B 1 133 ? 8.289 -28.922 0.168 1 94.38 133 GLN B C 1
ATOM 6383 O O . GLN B 1 133 ? 7.773 -28.094 0.916 1 94.38 133 GLN B O 1
ATOM 6388 N N . ILE B 1 134 ? 9.531 -29.188 0.229 1 94.94 134 ILE B N 1
ATOM 6389 C CA . ILE B 1 134 ? 10.5 -28.484 1.054 1 94.94 134 ILE B CA 1
ATOM 6390 C C . ILE B 1 134 ? 11.586 -27.875 0.167 1 94.94 134 ILE B C 1
ATOM 6392 O O . ILE B 1 134 ? 12.188 -28.578 -0.658 1 94.94 134 ILE B O 1
ATOM 6396 N N . VAL B 1 135 ? 11.773 -26.641 0.314 1 95.19 135 VAL B N 1
ATOM 6397 C CA . VAL B 1 135 ? 12.797 -25.922 -0.442 1 95.19 135 VAL B CA 1
ATOM 6398 C C . VAL B 1 135 ? 13.773 -25.25 0.519 1 95.19 135 VAL B C 1
ATOM 6400 O O . VAL B 1 135 ? 13.352 -24.625 1.497 1 95.19 135 VAL B O 1
ATOM 6403 N N . ILE B 1 136 ? 15.047 -25.344 0.283 1 92.94 136 ILE B N 1
ATOM 6404 C CA . ILE B 1 136 ? 16.078 -24.688 1.087 1 92.94 136 ILE B CA 1
ATOM 6405 C C . ILE B 1 136 ? 16.812 -23.641 0.243 1 92.94 136 ILE B C 1
ATOM 6407 O O . ILE B 1 136 ? 17.25 -23.938 -0.871 1 92.94 136 ILE B O 1
ATOM 6411 N N . THR B 1 137 ? 16.859 -22.531 0.768 1 92.06 137 THR B N 1
ATOM 6412 C CA . THR B 1 137 ? 17.547 -21.438 0.079 1 92.06 137 THR B CA 1
ATOM 6413 C C . THR B 1 137 ? 18.672 -20.875 0.946 1 92.06 137 THR B C 1
ATOM 6415 O O . THR B 1 137 ? 18.641 -21 2.172 1 92.06 137 THR B O 1
ATOM 6418 N N . SER B 1 138 ? 19.641 -20.375 0.283 1 88.19 138 SER B N 1
ATOM 6419 C CA . SER B 1 138 ? 20.734 -19.688 0.972 1 88.19 138 SER B CA 1
ATOM 6420 C C . SER B 1 138 ? 20.625 -18.172 0.828 1 88.19 138 SER B C 1
ATOM 6422 O O . SER B 1 138 ? 20.25 -17.672 -0.233 1 88.19 138 SER B O 1
ATOM 6424 N N . ASN B 1 139 ? 20.781 -17.516 1.935 1 85.06 139 ASN B N 1
ATOM 6425 C CA . ASN B 1 139 ? 20.781 -16.062 1.963 1 85.06 139 ASN B CA 1
ATOM 6426 C C . ASN B 1 139 ? 22.141 -15.5 2.354 1 85.06 139 ASN B C 1
ATOM 6428 O O . ASN B 1 139 ? 22.656 -15.789 3.439 1 85.06 139 ASN B O 1
ATOM 6432 N N . MET B 1 140 ? 22.703 -14.773 1.418 1 79 140 MET B N 1
ATOM 6433 C CA . MET B 1 140 ? 23.969 -14.125 1.72 1 79 140 MET B CA 1
ATOM 6434 C C . MET B 1 140 ? 23.75 -12.695 2.209 1 79 140 MET B C 1
ATOM 6436 O O . MET B 1 140 ? 23.016 -11.93 1.588 1 79 140 MET B O 1
ATOM 6440 N N . PHE B 1 141 ? 24.266 -12.32 3.301 1 66.69 141 PHE B N 1
ATOM 6441 C CA . PHE B 1 141 ? 24.031 -11.023 3.926 1 66.69 141 PHE B CA 1
ATOM 6442 C C . PHE B 1 141 ? 24.719 -9.906 3.141 1 66.69 141 PHE B C 1
ATOM 6444 O O . PHE B 1 141 ? 24.141 -8.836 2.936 1 66.69 141 PHE B O 1
ATOM 6451 N N . SER B 1 142 ? 25.953 -10.164 2.797 1 62.06 142 SER B N 1
ATOM 6452 C CA . SER B 1 142 ? 26.719 -9.094 2.154 1 62.06 142 SER B CA 1
ATOM 6453 C C . SER B 1 142 ? 26.125 -8.742 0.794 1 62.06 142 SER B C 1
ATOM 6455 O O . SER B 1 142 ? 25.688 -7.609 0.578 1 62.06 142 SER B O 1
ATOM 6457 N N . PRO B 1 143 ? 25.984 -9.68 -0.049 1 60.31 143 PRO B N 1
ATOM 6458 C CA . PRO B 1 143 ? 25.453 -9.32 -1.36 1 60.31 143 PRO B CA 1
ATOM 6459 C C . PRO B 1 143 ? 23.922 -9.266 -1.371 1 60.31 143 PRO B C 1
ATOM 6461 O O . PRO B 1 143 ? 23.328 -8.656 -2.268 1 60.31 143 PRO B O 1
ATOM 6464 N N . GLY B 1 144 ? 23.281 -9.711 -0.324 1 66.25 144 GLY B N 1
ATOM 6465 C CA . GLY B 1 144 ? 21.828 -9.797 -0.303 1 66.25 144 GLY B CA 1
ATOM 6466 C C . GLY B 1 144 ? 21.266 -10.734 -1.357 1 66.25 144 GLY B C 1
ATOM 6467 O O . GLY B 1 144 ? 20.172 -10.523 -1.869 1 66.25 144 GLY B O 1
ATOM 6468 N N . LYS B 1 145 ? 22.016 -11.703 -1.736 1 76 145 LYS B N 1
ATOM 6469 C CA . LYS B 1 145 ? 21.625 -12.625 -2.795 1 76 145 LYS B CA 1
ATOM 6470 C C . LYS B 1 145 ? 21.062 -13.922 -2.215 1 76 145 LYS B C 1
ATOM 6472 O O . LYS B 1 145 ? 21.594 -14.438 -1.218 1 76 145 LYS B O 1
ATOM 6477 N N . ARG B 1 146 ? 20.047 -14.359 -2.844 1 85.62 146 ARG B N 1
ATOM 6478 C CA . ARG B 1 146 ? 19.453 -15.648 -2.492 1 85.62 146 ARG B CA 1
ATOM 6479 C C . ARG B 1 146 ? 19.688 -16.672 -3.59 1 85.62 146 ARG B C 1
ATOM 6481 O O . ARG B 1 146 ? 19.734 -16.344 -4.773 1 85.62 146 ARG B O 1
ATOM 6488 N N . SER B 1 147 ? 19.922 -17.906 -3.162 1 85.25 147 SER B N 1
ATOM 6489 C CA . SER B 1 147 ? 20.125 -18.984 -4.125 1 85.25 147 SER B CA 1
ATOM 6490 C C . SER B 1 147 ? 19.406 -20.266 -3.693 1 85.25 147 SER B C 1
ATOM 6492 O O . SER B 1 147 ? 19.188 -20.484 -2.5 1 85.25 147 SER B O 1
ATOM 6494 N N . LEU B 1 148 ? 19.078 -21.016 -4.641 1 90.56 148 LEU B N 1
ATOM 6495 C CA . LEU B 1 148 ? 18.406 -22.281 -4.391 1 90.56 148 LEU B CA 1
ATOM 6496 C C . LEU B 1 148 ? 19.406 -23.391 -4.117 1 90.56 148 LEU B C 1
ATOM 6498 O O . LEU B 1 148 ? 20.328 -23.609 -4.91 1 90.56 148 LEU B O 1
ATOM 6502 N N . ILE B 1 149 ? 19.203 -24.062 -3.043 1 87.94 149 ILE B N 1
ATOM 6503 C CA . ILE B 1 149 ? 20.125 -25.141 -2.666 1 87.94 149 ILE B CA 1
ATOM 6504 C C . ILE B 1 149 ? 19.484 -26.5 -2.975 1 87.94 149 ILE B C 1
ATOM 6506 O O . ILE B 1 149 ? 20.125 -27.375 -3.541 1 87.94 149 ILE B O 1
ATOM 6510 N N . SER B 1 150 ? 18.281 -26.578 -2.529 1 91.06 150 SER B N 1
ATOM 6511 C CA . SER B 1 150 ? 17.641 -27.875 -2.697 1 91.06 150 SER B CA 1
ATOM 6512 C C . SER B 1 150 ? 16.109 -27.719 -2.766 1 91.06 150 SER B C 1
ATOM 6514 O O . SER B 1 150 ? 15.562 -26.734 -2.287 1 91.06 150 SER B O 1
ATOM 6516 N N . SER B 1 151 ? 15.539 -28.672 -3.414 1 92.75 151 SER B N 1
ATOM 6517 C CA . SER B 1 151 ? 14.086 -28.828 -3.49 1 92.75 151 SER B CA 1
ATOM 6518 C C . SER B 1 151 ? 13.688 -30.297 -3.471 1 92.75 151 SER B C 1
ATOM 6520 O O . SER B 1 151 ? 14.281 -31.109 -4.164 1 92.75 151 SER B O 1
ATOM 6522 N N . THR B 1 152 ? 12.727 -30.609 -2.596 1 92.31 152 THR B N 1
ATOM 6523 C CA . THR B 1 152 ? 12.32 -32 -2.496 1 92.31 152 THR B CA 1
ATOM 6524 C C . THR B 1 152 ? 10.82 -32.125 -2.234 1 92.31 152 THR B C 1
ATOM 6526 O O . THR B 1 152 ? 10.234 -31.25 -1.588 1 92.31 152 THR B O 1
ATOM 6529 N N . TYR B 1 153 ? 10.289 -33.188 -2.793 1 90.75 153 TYR B N 1
ATOM 6530 C CA . TYR B 1 153 ? 8.898 -33.562 -2.545 1 90.75 153 TYR B CA 1
ATOM 6531 C C . TYR B 1 153 ? 8.805 -34.875 -1.771 1 90.75 153 TYR B C 1
ATOM 6533 O O . TYR B 1 153 ? 9.578 -35.812 -2.018 1 90.75 153 TYR B O 1
ATOM 6541 N N . PHE B 1 154 ? 7.957 -34.938 -0.821 1 89.06 154 PHE B N 1
ATOM 6542 C CA . PHE B 1 154 ? 7.762 -36.219 -0.171 1 89.06 154 PHE B CA 1
ATOM 6543 C C . PHE B 1 154 ? 6.297 -36.406 0.191 1 89.06 154 PHE B C 1
ATOM 6545 O O . PHE B 1 154 ? 5.578 -35.469 0.469 1 89.06 154 PHE B O 1
ATOM 6552 N N . ASP B 1 155 ? 5.895 -37.625 0.128 1 87.94 155 ASP B N 1
ATOM 6553 C CA . ASP B 1 155 ? 4.555 -38.031 0.529 1 87.94 155 ASP B CA 1
ATOM 6554 C C . ASP B 1 155 ? 4.516 -38.406 2.014 1 87.94 155 ASP B C 1
ATOM 6556 O O . ASP B 1 155 ? 5.254 -39.281 2.467 1 87.94 155 ASP B O 1
ATOM 6560 N N . TRP B 1 156 ? 3.654 -37.812 2.748 1 86.75 156 TRP B N 1
ATOM 6561 C CA . TRP B 1 156 ? 3.629 -38 4.195 1 86.75 156 TRP B CA 1
ATOM 6562 C C . TRP B 1 156 ? 2.816 -39.219 4.562 1 86.75 156 TRP B C 1
ATOM 6564 O O . TRP B 1 156 ? 2.967 -39.781 5.66 1 86.75 156 TRP B O 1
ATOM 6574 N N . ARG B 1 157 ? 1.964 -39.844 3.738 1 86.38 157 ARG B N 1
ATOM 6575 C CA . ARG B 1 157 ? 0.98 -40.875 4.055 1 86.38 157 ARG B CA 1
ATOM 6576 C C . ARG B 1 157 ? 1.661 -42.188 4.449 1 86.38 157 ARG B C 1
ATOM 6578 O O . ARG B 1 157 ? 1.283 -42.812 5.441 1 86.38 157 ARG B O 1
ATOM 6585 N N . PRO B 1 158 ? 2.732 -42.531 3.633 1 82.25 158 PRO B N 1
ATOM 6586 C CA . PRO B 1 158 ? 3.348 -43.812 3.963 1 82.25 158 PRO B CA 1
ATOM 6587 C C . PRO B 1 158 ? 3.99 -43.812 5.348 1 82.25 158 PRO B C 1
ATOM 6589 O O . PRO B 1 158 ? 4.258 -44.875 5.902 1 82.25 158 PRO B O 1
ATOM 6592 N N . TYR B 1 159 ? 4.219 -42.812 5.938 1 85.06 159 TYR B N 1
ATOM 6593 C CA . TYR B 1 159 ? 4.887 -42.75 7.234 1 85.06 159 TYR B CA 1
ATOM 6594 C C . TYR B 1 159 ? 3.898 -42.969 8.367 1 85.06 159 TYR B C 1
ATOM 6596 O O . TYR B 1 159 ? 4.301 -43.219 9.508 1 85.06 159 TYR B O 1
ATOM 6604 N N . PHE B 1 160 ? 2.727 -42.875 8.109 1 80.12 160 PHE B N 1
ATOM 6605 C CA . PHE B 1 160 ? 1.715 -43.094 9.133 1 80.12 160 PHE B CA 1
ATOM 6606 C C . PHE B 1 160 ? 0.938 -44.375 8.844 1 80.12 160 PHE B C 1
ATOM 6608 O O . PHE B 1 160 ? 0.716 -45.188 9.742 1 80.12 160 PHE B O 1
ATOM 6615 N N . MET B 1 161 ? 0.634 -44.438 7.637 1 75.25 161 MET B N 1
ATOM 6616 C CA . MET B 1 161 ? -0.232 -45.562 7.277 1 75.25 161 MET B CA 1
ATOM 6617 C C . MET B 1 161 ? 0.58 -46.844 7.09 1 75.25 161 MET B C 1
ATOM 6619 O O . MET B 1 161 ? 1.447 -46.906 6.219 1 75.25 161 MET B O 1
ATOM 6623 N N . GLY B 1 162 ? 0.309 -47.812 7.809 1 64.88 162 GLY B N 1
ATOM 6624 C CA . GLY B 1 162 ? 0.902 -49.125 7.664 1 64.88 162 GLY B CA 1
ATOM 6625 C C . GLY B 1 162 ? 2.324 -49.188 8.188 1 64.88 162 GLY B C 1
ATOM 6626 O O . GLY B 1 162 ? 3.039 -50.156 7.922 1 64.88 162 GLY B O 1
ATOM 6627 N N . ASN B 1 163 ? 2.762 -48.031 8.766 1 67.5 163 ASN B N 1
ATOM 6628 C CA . ASN B 1 163 ? 4.133 -48.031 9.266 1 67.5 163 ASN B CA 1
ATOM 6629 C C . ASN B 1 163 ? 4.195 -48.406 10.742 1 67.5 163 ASN B C 1
ATOM 6631 O O . ASN B 1 163 ? 3.496 -47.812 11.57 1 67.5 163 ASN B O 1
ATOM 6635 N N . SER B 1 164 ? 4.832 -49.438 10.961 1 63 164 SER B N 1
ATOM 6636 C CA . SER B 1 164 ? 4.949 -49.969 12.305 1 63 164 SER B CA 1
ATOM 6637 C C . SER B 1 164 ? 5.727 -49.031 13.219 1 63 164 SER B C 1
ATOM 6639 O O . SER B 1 164 ? 5.641 -49.125 14.445 1 63 164 SER B O 1
ATOM 6641 N N . LYS B 1 165 ? 6.402 -48.125 12.625 1 72 165 LYS B N 1
ATOM 6642 C CA . LYS B 1 165 ? 7.219 -47.25 13.461 1 72 165 LYS B CA 1
ATOM 6643 C C . LYS B 1 165 ? 6.395 -46.062 13.992 1 72 165 LYS B C 1
ATOM 6645 O O . LYS B 1 165 ? 6.875 -45.312 14.82 1 72 165 LYS B O 1
ATOM 6650 N N . CYS B 1 166 ? 5.188 -46.031 13.586 1 78.19 166 CYS B N 1
ATOM 6651 C CA . CYS B 1 166 ? 4.332 -44.938 14.031 1 78.19 166 CYS B CA 1
ATOM 6652 C C . CYS B 1 166 ? 3.869 -45.156 15.469 1 78.19 166 CYS B C 1
ATOM 6654 O O . CYS B 1 166 ? 3.379 -46.219 15.812 1 78.19 166 CYS B O 1
ATOM 6656 N N . LYS B 1 167 ? 4.309 -44.25 16.281 1 75.31 167 LYS B N 1
ATOM 6657 C CA . LYS B 1 167 ? 3.955 -44.312 17.703 1 75.31 167 LYS B CA 1
ATOM 6658 C C . LYS B 1 167 ? 2.74 -43.469 18.016 1 75.31 167 LYS B C 1
ATOM 6660 O O . LYS B 1 167 ? 2.652 -42.312 17.562 1 75.31 167 LYS B O 1
ATOM 6665 N N . GLU B 1 168 ? 1.818 -44.125 18.531 1 70.94 168 GLU B N 1
ATOM 6666 C CA . GLU B 1 168 ? 0.683 -43.375 19.016 1 70.94 168 GLU B CA 1
ATOM 6667 C C . GLU B 1 168 ? 0.992 -42.719 20.375 1 70.94 168 GLU B C 1
ATOM 6669 O O . GLU B 1 168 ? 1.228 -43.438 21.359 1 70.94 168 GLU B O 1
ATOM 6674 N N . VAL B 1 169 ? 1.303 -41.5 20.359 1 65.81 169 VAL B N 1
ATOM 6675 C CA . VAL B 1 169 ? 1.665 -40.812 21.594 1 65.81 169 VAL B CA 1
ATOM 6676 C C . VAL B 1 169 ? 0.42 -40.594 22.453 1 65.81 169 VAL B C 1
ATOM 6678 O O . VAL B 1 169 ? 0.442 -40.844 23.656 1 65.81 169 VAL B O 1
ATOM 6681 N N . ASN B 1 170 ? -0.581 -40 21.797 1 62.66 170 ASN B N 1
ATOM 6682 C CA . ASN B 1 170 ? -1.867 -39.781 22.453 1 62.66 170 ASN B CA 1
ATOM 6683 C C . ASN B 1 170 ? -3.029 -40.219 21.562 1 62.66 170 ASN B C 1
ATOM 6685 O O . ASN B 1 170 ? -2.828 -40.562 20.391 1 62.66 170 ASN B O 1
ATOM 6689 N N . LEU B 1 171 ? -4.105 -40.25 22.234 1 59.47 171 LEU B N 1
ATOM 6690 C CA . LEU B 1 171 ? -5.297 -40.625 21.469 1 59.47 171 LEU B CA 1
ATOM 6691 C C . LEU B 1 171 ? -5.438 -39.75 20.219 1 59.47 171 LEU B C 1
ATOM 6693 O O . LEU B 1 171 ? -5.496 -38.531 20.328 1 59.47 171 LEU B O 1
ATOM 6697 N N . ASN B 1 172 ? -5.305 -40.344 19.172 1 64.06 172 ASN B N 1
ATOM 6698 C CA . ASN B 1 172 ? -5.488 -39.75 17.844 1 64.06 172 ASN B CA 1
ATOM 6699 C C . ASN B 1 172 ? -4.289 -38.906 17.453 1 64.06 172 ASN B C 1
ATOM 6701 O O . ASN B 1 172 ? -4.438 -37.906 16.719 1 64.06 172 ASN B O 1
ATOM 6705 N N . HIS B 1 173 ? -3.281 -39.125 18.172 1 72.94 173 HIS B N 1
ATOM 6706 C CA . HIS B 1 173 ? -2.033 -38.438 17.844 1 72.94 173 HIS B CA 1
ATOM 6707 C C . HIS B 1 173 ? -0.92 -39.438 17.531 1 72.94 173 HIS B C 1
ATOM 6709 O O . HIS B 1 173 ? -0.521 -40.219 18.406 1 72.94 173 HIS B O 1
ATOM 6715 N N . TRP B 1 174 ? -0.568 -39.469 16.375 1 77.5 174 TRP B N 1
ATOM 6716 C CA . TRP B 1 174 ? 0.5 -40.344 15.938 1 77.5 174 TRP B CA 1
ATOM 6717 C C . TRP B 1 174 ? 1.751 -39.562 15.562 1 77.5 174 TRP B C 1
ATOM 6719 O O . TRP B 1 174 ? 1.658 -38.469 14.992 1 77.5 174 TRP B O 1
ATOM 6729 N N . THR B 1 175 ? 2.807 -40.062 15.977 1 84 175 THR B N 1
ATOM 6730 C CA . THR B 1 175 ? 4.074 -39.438 15.648 1 84 175 THR B CA 1
ATOM 6731 C C . THR B 1 175 ? 5.043 -40.438 15.016 1 84 175 THR B C 1
ATOM 6733 O O . THR B 1 175 ? 4.973 -41.625 15.289 1 84 175 THR B O 1
ATOM 6736 N N . ASN B 1 176 ? 5.77 -39.938 14.039 1 88.81 176 ASN B N 1
ATOM 6737 C CA . ASN B 1 176 ? 6.789 -40.75 13.375 1 88.81 176 ASN B CA 1
ATOM 6738 C C . ASN B 1 176 ? 8.016 -39.906 13.016 1 88.81 176 ASN B C 1
ATOM 6740 O O . ASN B 1 176 ? 7.883 -38.781 12.523 1 88.81 176 ASN B O 1
ATOM 6744 N N . ASP B 1 177 ? 9.18 -40.438 13.289 1 89.56 177 ASP B N 1
ATOM 6745 C CA . ASP B 1 177 ? 10.43 -39.781 12.914 1 89.56 177 ASP B CA 1
ATOM 6746 C C . ASP B 1 177 ? 10.891 -40.219 11.523 1 89.56 177 ASP B C 1
ATOM 6748 O O . ASP B 1 177 ? 10.938 -41.406 11.234 1 89.56 177 ASP B O 1
ATOM 6752 N N . VAL B 1 178 ? 11.156 -39.219 10.758 1 90.81 178 VAL B N 1
ATOM 6753 C CA . VAL B 1 178 ? 11.508 -39.5 9.375 1 90.81 178 VAL B CA 1
ATOM 6754 C C . VAL B 1 178 ? 12.742 -38.719 8.969 1 90.81 178 VAL B C 1
ATOM 6756 O O . VAL B 1 178 ? 12.945 -37.594 9.438 1 90.81 178 VAL B O 1
ATOM 6759 N N . SER B 1 179 ? 13.586 -39.344 8.164 1 91.94 179 SER B N 1
ATOM 6760 C CA . SER B 1 179 ? 14.711 -38.656 7.535 1 91.94 179 SER B CA 1
ATOM 6761 C C . SER B 1 179 ? 14.516 -38.531 6.027 1 91.94 179 SER B C 1
ATOM 6763 O O . SER B 1 179 ? 14.266 -39.531 5.348 1 91.94 179 SER B O 1
ATOM 6765 N N . ILE B 1 180 ? 14.602 -37.375 5.559 1 92.12 180 ILE B N 1
ATOM 6766 C CA . ILE B 1 180 ? 14.383 -37.125 4.137 1 92.12 180 ILE B CA 1
ATOM 6767 C C . ILE B 1 180 ? 15.68 -36.625 3.498 1 92.12 180 ILE B C 1
ATOM 6769 O O . ILE B 1 180 ? 16.359 -35.781 4.055 1 92.12 180 ILE B O 1
ATOM 6773 N N . GLU B 1 181 ? 15.961 -37.188 2.398 1 90.62 181 GLU B N 1
ATOM 6774 C CA . GLU B 1 181 ? 17.125 -36.75 1.632 1 90.62 181 GLU B CA 1
ATOM 6775 C C . GLU B 1 181 ? 16.781 -35.531 0.745 1 90.62 181 GLU B C 1
ATOM 6777 O O . GLU B 1 181 ? 15.789 -35.562 0.017 1 90.62 181 GLU B O 1
ATOM 6782 N N . LEU B 1 182 ? 17.641 -34.562 0.825 1 89.19 182 LEU B N 1
ATOM 6783 C CA . LEU B 1 182 ? 17.438 -33.375 0.022 1 89.19 182 LEU B CA 1
ATOM 6784 C C . LEU B 1 182 ? 18.141 -33.5 -1.325 1 89.19 182 LEU B C 1
ATOM 6786 O O . LEU B 1 182 ? 19.328 -33.812 -1.381 1 89.19 182 LEU B O 1
ATOM 6790 N N . GLN B 1 183 ? 17.391 -33.25 -2.318 1 86.81 183 GLN B N 1
ATOM 6791 C CA . GLN B 1 183 ? 17.969 -33.312 -3.658 1 86.81 183 GLN B CA 1
ATOM 6792 C C . GLN B 1 183 ? 18.594 -31.969 -4.039 1 86.81 183 GLN B C 1
ATOM 6794 O O . GLN B 1 183 ? 18.047 -30.906 -3.738 1 86.81 183 GLN B O 1
ATOM 6799 N N . SER B 1 184 ? 19.703 -32.062 -4.695 1 82.94 184 SER B N 1
ATOM 6800 C CA . SER B 1 184 ? 20.391 -30.844 -5.113 1 82.94 184 SER B CA 1
ATOM 6801 C C . SER B 1 184 ? 19.672 -30.172 -6.27 1 82.94 184 SER B C 1
ATOM 6803 O O . SER B 1 184 ? 19.062 -30.844 -7.113 1 82.94 184 SER B O 1
ATOM 6805 N N . ALA B 1 185 ? 19.703 -28.875 -6.273 1 81.88 185 ALA B N 1
ATOM 6806 C CA . ALA B 1 185 ? 19.031 -28.109 -7.316 1 81.88 185 ALA B CA 1
ATOM 6807 C C . ALA B 1 185 ? 19.906 -27.984 -8.562 1 81.88 185 ALA B C 1
ATOM 6809 O O . ALA B 1 185 ? 19.5 -27.359 -9.547 1 81.88 185 ALA B O 1
ATOM 6810 N N . ASP B 1 186 ? 21.047 -28.562 -8.531 1 73.25 186 ASP B N 1
ATOM 6811 C CA . ASP B 1 186 ? 21.875 -28.656 -9.734 1 73.25 186 ASP B CA 1
ATOM 6812 C C . ASP B 1 186 ? 21.562 -29.938 -10.508 1 73.25 186 ASP B C 1
ATOM 6814 O O . ASP B 1 186 ? 21.797 -31.047 -10.016 1 73.25 186 ASP B O 1
ATOM 6818 N N . PRO B 1 187 ? 21.047 -29.766 -11.586 1 67.38 187 PRO B N 1
ATOM 6819 C CA . PRO B 1 187 ? 20.609 -30.938 -12.344 1 67.38 187 PRO B CA 1
ATOM 6820 C C . PRO B 1 187 ? 21.766 -31.906 -12.633 1 67.38 187 PRO B C 1
ATOM 6822 O O . PRO B 1 187 ? 21.547 -33.094 -12.828 1 67.38 187 PRO B O 1
ATOM 6825 N N . ASP B 1 188 ? 22.953 -31.375 -12.609 1 69.38 188 ASP B N 1
ATOM 6826 C CA . ASP B 1 188 ? 24.062 -32.25 -12.961 1 69.38 188 ASP B CA 1
ATOM 6827 C C . ASP B 1 188 ? 24.672 -32.906 -11.711 1 69.38 188 ASP B C 1
ATOM 6829 O O . ASP B 1 188 ? 25.531 -33.781 -11.812 1 69.38 188 ASP B O 1
ATOM 6833 N N . CYS B 1 189 ? 24.109 -32.406 -10.602 1 69.94 189 CYS B N 1
ATOM 6834 C CA . CYS B 1 189 ? 24.625 -32.969 -9.359 1 69.94 189 CYS B CA 1
ATOM 6835 C C . CYS B 1 189 ? 23.719 -34.062 -8.828 1 69.94 189 CYS B C 1
ATOM 6837 O O . CYS B 1 189 ? 22.531 -33.812 -8.547 1 69.94 189 CYS B O 1
ATOM 6839 N N . ASN B 1 190 ? 24.234 -35.25 -8.844 1 72.31 190 ASN B N 1
ATOM 6840 C CA . ASN B 1 190 ? 23.453 -36.375 -8.344 1 72.31 190 ASN B CA 1
ATOM 6841 C C . ASN B 1 190 ? 23.688 -36.594 -6.852 1 72.31 190 ASN B C 1
ATOM 6843 O O . ASN B 1 190 ? 23.188 -37.562 -6.281 1 72.31 190 ASN B O 1
ATOM 6847 N N . VAL B 1 191 ? 24.391 -35.656 -6.254 1 76.25 191 VAL B N 1
ATOM 6848 C CA . VAL B 1 191 ? 24.656 -35.812 -4.828 1 76.25 191 VAL B CA 1
ATOM 6849 C C . VAL B 1 191 ? 23.609 -35.062 -4.023 1 76.25 191 VAL B C 1
ATOM 6851 O O . VAL B 1 191 ? 23.266 -33.938 -4.359 1 76.25 191 VAL B O 1
ATOM 6854 N N . PRO B 1 192 ? 23.109 -35.781 -3.066 1 83.75 192 PRO B N 1
ATOM 6855 C CA . PRO B 1 192 ? 22.141 -35.094 -2.215 1 83.75 192 PRO B CA 1
ATOM 6856 C C . PRO B 1 192 ? 22.75 -33.875 -1.509 1 83.75 192 PRO B C 1
ATOM 6858 O O . PRO B 1 192 ? 23.938 -33.875 -1.18 1 83.75 192 PRO B O 1
ATOM 6861 N N . ALA B 1 193 ? 22 -32.844 -1.368 1 85.62 193 ALA B N 1
ATOM 6862 C CA . ALA B 1 193 ? 22.422 -31.609 -0.696 1 85.62 193 ALA B CA 1
ATOM 6863 C C . ALA B 1 193 ? 22.5 -31.812 0.815 1 85.62 193 ALA B C 1
ATOM 6865 O O . ALA B 1 193 ? 23.234 -31.109 1.505 1 85.62 193 ALA B O 1
ATOM 6866 N N . GLY B 1 194 ? 21.734 -32.781 1.304 1 87.88 194 GLY B N 1
ATOM 6867 C CA . GLY B 1 194 ? 21.703 -33.062 2.729 1 87.88 194 GLY B CA 1
ATOM 6868 C C . GLY B 1 194 ? 20.531 -33.938 3.135 1 87.88 194 GLY B C 1
ATOM 6869 O O . GLY B 1 194 ? 19.797 -34.406 2.281 1 87.88 194 GLY B O 1
ATOM 6870 N N . ILE B 1 195 ? 20.578 -34.188 4.445 1 92 195 ILE B N 1
ATOM 6871 C CA . ILE B 1 195 ? 19.484 -35 5.004 1 92 195 ILE B CA 1
ATOM 6872 C C . ILE B 1 195 ? 18.781 -34.188 6.094 1 92 195 ILE B C 1
ATOM 6874 O O . ILE B 1 195 ? 19.422 -33.562 6.922 1 92 195 ILE B O 1
ATOM 6878 N N . LEU B 1 196 ? 17.516 -34.188 6.02 1 93.56 196 LEU B N 1
ATOM 6879 C CA . LEU B 1 196 ? 16.703 -33.5 7.031 1 93.56 196 LEU B CA 1
ATOM 6880 C C . LEU B 1 196 ? 16 -34.5 7.938 1 93.56 196 LEU B C 1
ATOM 6882 O O . LEU B 1 196 ? 15.344 -35.438 7.453 1 93.56 196 LEU B O 1
ATOM 6886 N N . ASP B 1 197 ? 16.156 -34.312 9.188 1 93.69 197 ASP B N 1
ATOM 6887 C CA . ASP B 1 197 ? 15.438 -35.125 10.172 1 93.69 197 ASP B CA 1
ATOM 6888 C C . ASP B 1 197 ? 14.141 -34.438 10.586 1 93.69 197 ASP B C 1
ATOM 6890 O O . ASP B 1 197 ? 14.164 -33.344 11.164 1 93.69 197 ASP B O 1
ATOM 6894 N N . LEU B 1 198 ? 13.102 -35.125 10.281 1 94.38 198 LEU B N 1
ATOM 6895 C CA . LEU B 1 198 ? 11.781 -34.562 10.57 1 94.38 198 LEU B CA 1
ATOM 6896 C C . LEU B 1 198 ? 11.031 -35.469 11.562 1 94.38 198 LEU B C 1
ATOM 6898 O O . LEU B 1 198 ? 11.297 -36.656 11.664 1 94.38 198 LEU B O 1
ATOM 6902 N N . ARG B 1 199 ? 10.25 -34.844 12.32 1 90.5 199 ARG B N 1
ATOM 6903 C CA . ARG B 1 199 ? 9.234 -35.531 13.117 1 90.5 199 ARG B CA 1
ATOM 6904 C C . ARG B 1 199 ? 7.832 -35.188 12.633 1 90.5 199 ARG B C 1
ATOM 6906 O O . ARG B 1 199 ? 7.418 -34 12.695 1 90.5 199 ARG B O 1
ATOM 6913 N N . LEU B 1 200 ? 7.148 -36.188 12.125 1 90.25 200 LEU B N 1
ATOM 6914 C CA . LEU B 1 200 ? 5.793 -35.969 11.617 1 90.25 200 LEU B CA 1
ATOM 6915 C C . LEU B 1 200 ? 4.758 -36.406 12.656 1 90.25 200 LEU B C 1
ATOM 6917 O O . LEU B 1 200 ? 4.93 -37.406 13.344 1 90.25 200 LEU B O 1
ATOM 6921 N N . SER B 1 201 ? 3.795 -35.5 12.828 1 85.06 201 SER B N 1
ATOM 6922 C CA . SER B 1 201 ? 2.686 -35.812 13.727 1 85.06 201 SER B CA 1
ATOM 6923 C C . SER B 1 201 ? 1.342 -35.625 13.031 1 85.06 201 SER B C 1
ATOM 6925 O O . SER B 1 201 ? 1.157 -34.656 12.281 1 85.06 201 SER B O 1
ATOM 6927 N N . LEU B 1 202 ? 0.548 -36.594 13.18 1 82.81 202 LEU B N 1
ATOM 6928 C CA . LEU B 1 202 ? -0.816 -36.531 12.664 1 82.81 202 LEU B CA 1
ATOM 6929 C C . LEU B 1 202 ? -1.821 -36.438 13.812 1 82.81 202 LEU B C 1
ATOM 6931 O O . LEU B 1 202 ? -1.88 -37.344 14.656 1 82.81 202 LEU B O 1
ATOM 6935 N N . ILE B 1 203 ? -2.461 -35.312 13.797 1 76.44 203 ILE B N 1
ATOM 6936 C CA . ILE B 1 203 ? -3.441 -35.094 14.852 1 76.44 203 ILE B CA 1
ATOM 6937 C C . ILE B 1 203 ? -4.852 -35.125 14.258 1 76.44 203 ILE B C 1
ATOM 6939 O O . ILE B 1 203 ? -5.168 -34.312 13.375 1 76.44 203 ILE B O 1
ATOM 6943 N N . CYS B 1 204 ? -5.711 -35.906 14.594 1 68.06 204 CYS B N 1
ATOM 6944 C CA . CYS B 1 204 ? -7.066 -36.031 14.07 1 68.06 204 CYS B CA 1
ATOM 6945 C C . CYS B 1 204 ? -8.062 -35.312 14.977 1 68.06 204 CYS B C 1
ATOM 6947 O O . CYS B 1 204 ? -7.77 -35.031 16.141 1 68.06 204 CYS B O 1
ATOM 6949 N N . PRO B 1 205 ? -9.203 -34.719 14.297 1 61.22 205 PRO B N 1
ATOM 6950 C CA . PRO B 1 205 ? -10.219 -33.906 14.961 1 61.22 205 PRO B CA 1
ATOM 6951 C C . PRO B 1 205 ? -10.719 -34.5 16.266 1 61.22 205 PRO B C 1
ATOM 6953 O O . PRO B 1 205 ? -10.516 -35.719 16.5 1 61.22 205 PRO B O 1
ATOM 6956 N N . ASN B 1 206 ? -11.469 -33.75 17.25 1 52.97 206 ASN B N 1
ATOM 6957 C CA . ASN B 1 206 ? -12.148 -33.969 18.516 1 52.97 206 ASN B CA 1
ATOM 6958 C C . ASN B 1 206 ? -11.164 -34 19.688 1 52.97 206 ASN B C 1
ATOM 6960 O O . ASN B 1 206 ? -11.461 -34.562 20.734 1 52.97 206 ASN B O 1
ATOM 6964 N N . VAL B 1 207 ? -9.891 -33.625 19.328 1 46.12 207 VAL B N 1
ATOM 6965 C CA . VAL B 1 207 ? -8.945 -33.562 20.438 1 46.12 207 VAL B CA 1
ATOM 6966 C C . VAL B 1 207 ? -8.492 -32.125 20.656 1 46.12 207 VAL B C 1
ATOM 6968 O O . VAL B 1 207 ? -8.164 -31.406 19.703 1 46.12 207 VAL B O 1
ATOM 6971 N N . SER B 1 208 ? -9.062 -31.344 21.578 1 43.47 208 SER B N 1
ATOM 6972 C CA . SER B 1 208 ? -8.445 -30.062 21.953 1 43.47 208 SER B CA 1
ATOM 6973 C C . SER B 1 208 ? -7.027 -30.281 22.484 1 43.47 208 SER B C 1
ATOM 6975 O O . SER B 1 208 ? -6.828 -30.969 23.484 1 43.47 208 SER B O 1
ATOM 6977 N N . ILE B 1 209 ? -6.125 -30.344 21.688 1 42.81 209 ILE B N 1
ATOM 6978 C CA . ILE B 1 209 ? -4.762 -30.531 22.172 1 42.81 209 ILE B CA 1
ATOM 6979 C C . ILE B 1 209 ? -4.164 -29.172 22.562 1 42.81 209 ILE B C 1
ATOM 6981 O O . ILE B 1 209 ? -4.121 -28.266 21.734 1 42.81 209 ILE B O 1
ATOM 6985 N N . ASN B 1 210 ? -4.223 -28.75 23.875 1 37.78 210 ASN B N 1
ATOM 6986 C CA . ASN B 1 210 ? -3.398 -27.641 24.359 1 37.78 210 ASN B CA 1
ATOM 6987 C C . ASN B 1 210 ? -1.925 -28.031 24.422 1 37.78 210 ASN B C 1
ATOM 6989 O O . ASN B 1 210 ? -1.546 -28.906 25.219 1 37.78 210 ASN B O 1
ATOM 6993 N N . THR B 1 211 ? -1.332 -28.188 23.406 1 36.28 211 THR B N 1
ATOM 6994 C CA . THR B 1 211 ? 0.08 -28.547 23.469 1 36.28 211 THR B CA 1
ATOM 6995 C C . THR B 1 211 ? 0.931 -27.344 23.859 1 36.28 211 THR B C 1
ATOM 6997 O O . THR B 1 211 ? 0.785 -26.266 23.281 1 36.28 211 THR B O 1
ATOM 7000 N N . LYS B 1 212 ? 1.407 -27.344 25.141 1 36.75 212 LYS B N 1
ATOM 7001 C CA . LYS B 1 212 ? 2.477 -26.438 25.516 1 36.75 212 LYS B CA 1
ATOM 7002 C C . LYS B 1 212 ? 3.789 -26.812 24.828 1 36.75 212 LYS B C 1
ATOM 7004 O O . LYS B 1 212 ? 4.254 -27.938 24.938 1 36.75 212 LYS B O 1
ATOM 7009 N N . TRP B 1 213 ? 4.047 -26.328 23.766 1 33.41 213 TRP B N 1
ATOM 7010 C CA . TRP B 1 213 ? 5.328 -26.562 23.109 1 33.41 213 TRP B CA 1
ATOM 7011 C C . TRP B 1 213 ? 6.484 -26.109 23.984 1 33.41 213 TRP B C 1
ATOM 7013 O O . TRP B 1 213 ? 6.605 -24.922 24.297 1 33.41 213 TRP B O 1
ATOM 7023 N N . CYS B 1 214 ? 6.898 -26.891 25.125 1 31.55 214 CYS B N 1
ATOM 7024 C CA . CYS B 1 214 ? 8.125 -26.562 25.844 1 31.55 214 CYS B CA 1
ATOM 7025 C C . CYS B 1 214 ? 9.297 -26.438 24.875 1 31.55 214 CYS B C 1
ATOM 7027 O O . CYS B 1 214 ? 9.188 -26.812 23.703 1 31.55 214 CYS B O 1
ATOM 7029 N N . ASP B 1 215 ? 10.555 -26.547 25.406 1 32.72 215 ASP B N 1
ATOM 7030 C CA . ASP B 1 215 ? 11.906 -26.469 24.875 1 32.72 215 ASP B CA 1
ATOM 7031 C C . ASP B 1 215 ? 12.102 -27.453 23.719 1 32.72 215 ASP B C 1
ATOM 7033 O O . ASP B 1 215 ? 11.82 -28.641 23.875 1 32.72 215 ASP B O 1
ATOM 7037 N N . PRO B 1 216 ? 12.172 -27.047 22.516 1 35.28 216 PRO B N 1
ATOM 7038 C CA . PRO B 1 216 ? 12.266 -27.938 21.344 1 35.28 216 PRO B CA 1
ATOM 7039 C C . PRO B 1 216 ? 13.172 -29.141 21.594 1 35.28 216 PRO B C 1
ATOM 7041 O O . PRO B 1 216 ? 13.148 -30.094 20.812 1 35.28 216 PRO B O 1
ATOM 7044 N N . VAL B 1 217 ? 14.398 -29.031 22.266 1 31.81 217 VAL B N 1
ATOM 7045 C CA . VAL B 1 217 ? 15.273 -30.203 22.375 1 31.81 217 VAL B CA 1
ATOM 7046 C C . VAL B 1 217 ? 14.547 -31.328 23.109 1 31.81 217 VAL B C 1
ATOM 7048 O O . VAL B 1 217 ? 14.633 -32.5 22.719 1 31.81 217 VAL B O 1
ATOM 7051 N N . LYS B 1 218 ? 14.32 -31.203 24.531 1 32.28 218 LYS B N 1
ATOM 7052 C CA . LYS B 1 218 ? 14.039 -32.375 25.359 1 32.28 218 LYS B CA 1
ATOM 7053 C C . LYS B 1 218 ? 12.57 -32.781 25.266 1 32.28 218 LYS B C 1
ATOM 7055 O O . LYS B 1 218 ? 12.234 -33.969 25.453 1 32.28 218 LYS B O 1
ATOM 7060 N N . GLN B 1 219 ? 11.578 -31.938 25.797 1 31.25 219 GLN B N 1
ATOM 7061 C CA . GLN B 1 219 ? 10.352 -32.531 26.312 1 31.25 219 GLN B CA 1
ATOM 7062 C C . GLN B 1 219 ? 9.352 -32.781 25.188 1 31.25 219 GLN B C 1
ATOM 7064 O O . GLN B 1 219 ? 9.305 -32.031 24.203 1 31.25 219 GLN B O 1
ATOM 7069 N N . ILE B 1 220 ? 8.781 -34 25.172 1 30.8 220 ILE B N 1
ATOM 7070 C CA . ILE B 1 220 ? 7.715 -34.75 24.547 1 30.8 220 ILE B CA 1
ATOM 7071 C C . ILE B 1 220 ? 6.434 -33.938 24.5 1 30.8 220 ILE B C 1
ATOM 7073 O O . ILE B 1 220 ? 6.137 -33.188 25.453 1 30.8 220 ILE B O 1
ATOM 7077 N N . PHE B 1 221 ? 5.875 -33.844 23.406 1 32.03 221 PHE B N 1
ATOM 7078 C CA . PHE B 1 221 ? 4.492 -33.469 23.141 1 32.03 221 PHE B CA 1
ATOM 7079 C C . PHE B 1 221 ? 3.576 -33.969 24.25 1 32.03 221 PHE B C 1
ATOM 7081 O O . PHE B 1 221 ? 3.324 -35.156 24.391 1 32.03 221 PHE B O 1
ATOM 7088 N N . ASP B 1 222 ? 3.717 -33.469 25.484 1 30.75 222 ASP B N 1
ATOM 7089 C CA . ASP B 1 222 ? 2.758 -33.969 26.453 1 30.75 222 ASP B CA 1
ATOM 7090 C C . ASP B 1 222 ? 1.37 -33.375 26.234 1 30.75 222 ASP B C 1
ATOM 7092 O O . ASP B 1 222 ? 1.192 -32.156 26.297 1 30.75 222 ASP B O 1
ATOM 7096 N N . SER B 1 223 ? 0.591 -33.844 25.266 1 32.91 223 SER B N 1
ATOM 7097 C CA . SER B 1 223 ? -0.834 -33.594 25.094 1 32.91 223 SER B CA 1
ATOM 7098 C C . SER B 1 223 ? -1.592 -33.781 26.406 1 32.91 223 SER B C 1
ATOM 7100 O O . SER B 1 223 ? -1.71 -34.906 26.906 1 32.91 223 SER B O 1
ATOM 7102 N N . ASN B 1 224 ? -1.445 -33.031 27.422 1 31.56 224 ASN B N 1
ATOM 7103 C CA . ASN B 1 224 ? -2.357 -33.281 28.531 1 31.56 224 ASN B CA 1
ATOM 7104 C C . ASN B 1 224 ? -3.811 -33.062 28.125 1 31.56 224 ASN B C 1
ATOM 7106 O O . ASN B 1 224 ? -4.156 -32.031 27.547 1 31.56 224 ASN B O 1
ATOM 7110 N N . PRO B 1 225 ? -4.711 -34.25 28.062 1 32.56 225 PRO B N 1
ATOM 7111 C CA . PRO B 1 225 ? -6.156 -34.312 27.828 1 32.56 225 PRO B CA 1
ATOM 7112 C C . PRO B 1 225 ? -6.957 -33.438 28.781 1 32.56 225 PRO B C 1
ATOM 7114 O O . PRO B 1 225 ? -7.012 -33.719 29.984 1 32.56 225 PRO B O 1
ATOM 7117 N N . SER B 1 226 ? -6.844 -32.312 29.047 1 33.31 226 SER B N 1
ATOM 7118 C CA . SER B 1 226 ? -7.785 -32.031 30.141 1 33.31 226 SER B CA 1
ATOM 7119 C C . SER B 1 226 ? -9.156 -32.625 29.828 1 33.31 226 SER B C 1
ATOM 7121 O O . SER B 1 226 ? -9.844 -33.125 30.734 1 33.31 226 SER B O 1
ATOM 7123 N N . GLY B 1 227 ? -10.125 -31.938 29 1 30.62 227 GLY B N 1
ATOM 7124 C CA . GLY B 1 227 ? -11.523 -32.312 28.875 1 30.62 227 GLY B CA 1
ATOM 7125 C C . GLY B 1 227 ? -11.766 -33.406 27.844 1 30.62 227 GLY B C 1
ATOM 7126 O O . GLY B 1 227 ? -11.484 -33.219 26.656 1 30.62 227 GLY B O 1
ATOM 7127 N N . VAL B 1 228 ? -11.797 -34.625 28.266 1 31.86 228 VAL B N 1
ATOM 7128 C CA . VAL B 1 228 ? -12.016 -35.906 27.625 1 31.86 228 VAL B CA 1
ATOM 7129 C C . VAL B 1 228 ? -13.406 -35.969 27 1 31.86 228 VAL B C 1
ATOM 7131 O O . VAL B 1 228 ? -14.414 -36 27.703 1 31.86 228 VAL B O 1
ATOM 7134 N N . ILE B 1 229 ? -13.883 -35.031 26.141 1 33.16 229 ILE B N 1
ATOM 7135 C CA . ILE B 1 229 ? -15.148 -35.469 25.547 1 33.16 229 ILE B CA 1
ATOM 7136 C C . ILE B 1 229 ? -14.969 -36.844 24.891 1 33.16 229 ILE B C 1
ATOM 7138 O O . ILE B 1 229 ? -13.898 -37.156 24.359 1 33.16 229 ILE B O 1
ATOM 7142 N N . ASN B 1 230 ? -15.969 -37.75 25.031 1 31.61 230 ASN B N 1
ATOM 7143 C CA . ASN B 1 230 ? -16.203 -39.094 24.531 1 31.61 230 ASN B CA 1
ATOM 7144 C C . ASN B 1 230 ? -15.742 -39.25 23.094 1 31.61 230 ASN B C 1
ATOM 7146 O O . ASN B 1 230 ? -16.391 -38.75 22.172 1 31.61 230 ASN B O 1
ATOM 7150 N N . HIS B 1 231 ? -14.438 -39.094 22.875 1 36.19 231 HIS B N 1
ATOM 7151 C CA . HIS B 1 231 ? -13.703 -39.031 21.609 1 36.19 231 HIS B CA 1
ATOM 7152 C C . HIS B 1 231 ? -13.766 -40.375 20.891 1 36.19 231 HIS B C 1
ATOM 7154 O O . HIS B 1 231 ? -13.477 -41.438 21.484 1 36.19 231 HIS B O 1
ATOM 7160 N N . GLN B 1 232 ? -14.695 -40.656 20.078 1 35.94 232 GLN B N 1
ATOM 7161 C CA . GLN B 1 232 ? -14.633 -41.812 19.219 1 35.94 232 GLN B CA 1
ATOM 7162 C C . GLN B 1 232 ? -13.211 -42.062 18.734 1 35.94 232 GLN B C 1
ATOM 7164 O O . GLN B 1 232 ? -12.531 -41.156 18.281 1 35.94 232 GLN B O 1
ATOM 7169 N N . THR B 1 233 ? -12.43 -43 19.25 1 39.09 233 THR B N 1
ATOM 7170 C CA . THR B 1 233 ? -11.125 -43.562 18.922 1 39.09 233 THR B CA 1
ATOM 7171 C C . THR B 1 233 ? -10.922 -43.656 17.422 1 39.09 233 THR B C 1
ATOM 7173 O O . THR B 1 233 ? -11.695 -44.312 16.719 1 39.09 233 THR B O 1
ATOM 7176 N N . PHE B 1 234 ? -10.625 -42.625 16.75 1 44.19 234 PHE B N 1
ATOM 7177 C CA . PHE B 1 234 ? -10.125 -42.75 15.391 1 44.19 234 PHE B CA 1
ATOM 7178 C C . PHE B 1 234 ? -9.039 -43.812 15.305 1 44.19 234 PHE B C 1
ATOM 7180 O O . PHE B 1 234 ? -7.906 -43.594 15.734 1 44.19 234 PHE B O 1
ATOM 7187 N N . LYS B 1 235 ? -9.359 -45.031 15.617 1 45 235 LYS B N 1
ATOM 7188 C CA . LYS B 1 235 ? -8.367 -46.094 15.453 1 45 235 LYS B CA 1
ATOM 7189 C C . LYS B 1 235 ? -7.789 -46.062 14.039 1 45 235 LYS B C 1
ATOM 7191 O O . LYS B 1 235 ? -8.531 -46.062 13.055 1 45 235 LYS B O 1
ATOM 7196 N N . LEU B 1 236 ? -6.684 -45.406 13.75 1 50.38 236 LEU B N 1
ATOM 7197 C CA . LEU B 1 236 ? -5.984 -45.75 12.516 1 50.38 236 LEU B CA 1
ATOM 7198 C C . LEU B 1 236 ? -6.176 -47.219 12.18 1 50.38 236 LEU B C 1
ATOM 7200 O O . LEU B 1 236 ? -5.641 -48.094 12.867 1 50.38 236 LEU B O 1
ATOM 7204 N N . LYS B 1 237 ? -7.457 -47.562 12.055 1 50.47 237 LYS B N 1
ATOM 7205 C CA . LYS B 1 237 ? -7.691 -48.938 11.711 1 50.47 237 LYS B CA 1
ATOM 7206 C C . LYS B 1 237 ? -6.547 -49.5 10.875 1 50.47 237 LYS B C 1
ATOM 7208 O O . LYS B 1 237 ? -6.137 -48.906 9.891 1 50.47 237 LYS B O 1
ATOM 7213 N N . GLN B 1 238 ? -5.742 -50.281 11.516 1 53.91 238 GLN B N 1
ATOM 7214 C CA . GLN B 1 238 ? -4.578 -51 11.023 1 53.91 238 GLN B CA 1
ATOM 7215 C C . GLN B 1 238 ? -4.84 -51.594 9.641 1 53.91 238 GLN B C 1
ATOM 7217 O O . GLN B 1 238 ? -5.578 -52.594 9.508 1 53.91 238 GLN B O 1
ATOM 7222 N N . LEU B 1 239 ? -5.105 -50.719 8.688 1 60.56 239 LEU B N 1
ATOM 7223 C CA . LEU B 1 239 ? -5.066 -51.312 7.367 1 60.56 239 LEU B CA 1
ATOM 7224 C C . LEU B 1 239 ? -3.873 -52.281 7.238 1 60.56 239 LEU B C 1
ATOM 7226 O O . LEU B 1 239 ? -2.822 -52.031 7.84 1 60.56 239 LEU B O 1
ATOM 7230 N N . SER B 1 240 ? -4.156 -53.438 6.844 1 68.81 240 SER B N 1
ATOM 7231 C CA . SER B 1 240 ? -3.084 -54.406 6.633 1 68.81 240 SER B CA 1
ATOM 7232 C C . SER B 1 240 ? -1.927 -53.781 5.855 1 68.81 240 SER B C 1
ATOM 7234 O O . SER B 1 240 ? -2.143 -53.031 4.898 1 68.81 240 SER B O 1
ATOM 7236 N N . PRO B 1 241 ? -0.746 -53.781 6.418 1 74.5 241 PRO B N 1
ATOM 7237 C CA . PRO B 1 241 ? 0.427 -53.25 5.715 1 74.5 241 PRO B CA 1
ATOM 7238 C C . PRO B 1 241 ? 0.498 -53.719 4.262 1 74.5 241 PRO B C 1
ATOM 7240 O O . PRO B 1 241 ? 0.964 -52.969 3.393 1 74.5 241 PRO B O 1
ATOM 7243 N N . SER B 1 242 ? -0.064 -54.938 4.078 1 78.44 242 SER B N 1
ATOM 7244 C CA . SER B 1 242 ? -0.039 -55.438 2.711 1 78.44 242 SER B CA 1
ATOM 7245 C C . SER B 1 242 ? -0.985 -54.656 1.811 1 78.44 242 SER B C 1
ATOM 7247 O O . SER B 1 242 ? -0.669 -54.375 0.648 1 78.44 242 SER B O 1
ATOM 7249 N N . LEU B 1 243 ? -2.064 -54.25 2.369 1 78.19 243 LEU B N 1
ATOM 7250 C CA . LEU B 1 243 ? -3.033 -53.469 1.611 1 78.19 243 LEU B CA 1
ATOM 7251 C C . LEU B 1 243 ? -2.5 -52.062 1.328 1 78.19 243 LEU B C 1
ATOM 7253 O O . LEU B 1 243 ? -2.736 -51.5 0.251 1 78.19 243 LEU B O 1
ATOM 7257 N N . ILE B 1 244 ? -1.807 -51.562 2.289 1 79.75 244 ILE B N 1
ATOM 7258 C CA . ILE B 1 244 ? -1.245 -50.25 2.137 1 79.75 244 ILE B CA 1
ATOM 7259 C C . ILE B 1 244 ? -0.134 -50.25 1.09 1 79.75 244 ILE B C 1
ATOM 7261 O O . ILE B 1 244 ? -0.06 -49.375 0.233 1 79.75 244 ILE B O 1
ATOM 7265 N N . GLN B 1 245 ? 0.646 -51.25 1.173 1 82.12 245 GLN B N 1
ATOM 7266 C CA . GLN B 1 245 ? 1.716 -51.375 0.188 1 82.12 245 GLN B CA 1
ATOM 7267 C C . GLN B 1 245 ? 1.15 -51.562 -1.215 1 82.12 245 GLN B C 1
ATOM 7269 O O . GLN B 1 245 ? 1.675 -51.031 -2.186 1 82.12 245 GLN B O 1
ATOM 7274 N N . ALA B 1 246 ? 0.099 -52.312 -1.251 1 84.06 246 ALA B N 1
ATOM 7275 C CA . ALA B 1 246 ? -0.556 -52.562 -2.537 1 84.06 246 ALA B CA 1
ATOM 7276 C C . ALA B 1 246 ? -1.149 -51.25 -3.086 1 84.06 246 ALA B C 1
ATOM 7278 O O . ALA B 1 246 ? -1.109 -51 -4.293 1 84.06 246 ALA B O 1
ATOM 7279 N N . HIS B 1 247 ? -1.668 -50.562 -2.176 1 83.38 247 HIS B N 1
ATOM 7280 C CA . HIS B 1 247 ? -2.258 -49.281 -2.584 1 83.38 247 HIS B CA 1
ATOM 7281 C C . HIS B 1 247 ? -1.203 -48.344 -3.162 1 83.38 247 HIS B C 1
ATOM 7283 O O . HIS B 1 247 ? -1.412 -47.75 -4.219 1 83.38 247 HIS B O 1
ATOM 7289 N N . PHE B 1 248 ? -0.099 -48.219 -2.523 1 83.94 248 PHE B N 1
ATOM 7290 C CA . PHE B 1 248 ? 0.948 -47.312 -2.98 1 83.94 248 PHE B CA 1
ATOM 7291 C C . PHE B 1 248 ? 1.584 -47.812 -4.266 1 83.94 248 PHE B C 1
ATOM 7293 O O . PHE B 1 248 ? 1.987 -47.031 -5.125 1 83.94 248 PHE B O 1
ATOM 7300 N N . GLN B 1 249 ? 1.626 -49.094 -4.418 1 87.25 249 GLN B N 1
ATOM 7301 C CA . GLN B 1 249 ? 2.143 -49.656 -5.656 1 87.25 249 GLN B CA 1
ATOM 7302 C C . GLN B 1 249 ? 1.195 -49.406 -6.82 1 87.25 249 GLN B C 1
ATOM 7304 O O . GLN B 1 249 ? 1.639 -49.094 -7.934 1 87.25 249 GLN B O 1
ATOM 7309 N N . LEU B 1 250 ? -0.016 -49.5 -6.535 1 87.25 250 LEU B N 1
ATOM 7310 C CA . LEU B 1 250 ? -1.016 -49.219 -7.555 1 87.25 250 LEU B CA 1
ATOM 7311 C C . LEU B 1 250 ? -0.958 -47.75 -7.973 1 87.25 250 LEU B C 1
ATOM 7313 O O . LEU B 1 250 ? -1.098 -47.438 -9.156 1 87.25 250 LEU B O 1
ATOM 7317 N N . GLU B 1 251 ? -0.833 -46.938 -6.965 1 85.56 251 GLU B N 1
ATOM 7318 C CA . GLU B 1 251 ? -0.739 -45.531 -7.258 1 85.56 251 GLU B CA 1
ATOM 7319 C C . GLU B 1 251 ? 0.503 -45.219 -8.086 1 85.56 251 GLU B C 1
ATOM 7321 O O . GLU B 1 251 ? 0.457 -44.375 -9 1 85.56 251 GLU B O 1
ATOM 7326 N N . SER B 1 252 ? 1.603 -45.812 -7.801 1 87.19 252 SER B N 1
ATOM 7327 C CA . SER B 1 252 ? 2.84 -45.594 -8.547 1 87.19 252 SER B CA 1
ATOM 7328 C C . SER B 1 252 ? 2.707 -46.125 -9.984 1 87.19 252 SER B C 1
ATOM 7330 O O . SER B 1 252 ? 3.178 -45.469 -10.922 1 87.19 252 SER B O 1
ATOM 7332 N N . ASN B 1 253 ? 2.012 -47.219 -10.148 1 90.38 253 ASN B N 1
ATOM 7333 C CA . ASN B 1 253 ? 1.8 -47.781 -11.477 1 90.38 253 ASN B CA 1
ATOM 7334 C C . ASN B 1 253 ? 0.896 -46.875 -12.328 1 90.38 253 ASN B C 1
ATOM 7336 O O . ASN B 1 253 ? 1.141 -46.688 -13.516 1 90.38 253 ASN B O 1
ATOM 7340 N N . ARG B 1 254 ? -0.059 -46.406 -11.664 1 87.94 254 ARG B N 1
ATOM 7341 C CA . ARG B 1 254 ? -0.971 -45.5 -12.367 1 87.94 254 ARG B CA 1
ATOM 7342 C C . ARG B 1 254 ? -0.251 -44.25 -12.82 1 87.94 254 ARG B C 1
ATOM 7344 O O . ARG B 1 254 ? -0.519 -43.719 -13.914 1 87.94 254 ARG B O 1
ATOM 7351 N N . SER B 1 255 ? 0.567 -43.812 -11.977 1 88.25 255 SER B N 1
ATOM 7352 C CA . SER B 1 255 ? 1.338 -42.625 -12.328 1 88.25 255 SER B CA 1
ATOM 7353 C C . SER B 1 255 ? 2.277 -42.906 -13.492 1 88.25 255 SER B C 1
ATOM 7355 O O . SER B 1 255 ? 2.381 -42.094 -14.414 1 88.25 255 SER B O 1
ATOM 7357 N N . LEU B 1 256 ? 2.918 -44 -13.508 1 90.44 256 LEU B N 1
ATOM 7358 C CA . LEU B 1 256 ? 3.83 -44.375 -14.578 1 90.44 256 LEU B CA 1
ATOM 7359 C C . LEU B 1 256 ? 3.074 -44.594 -15.891 1 90.44 256 LEU B C 1
ATOM 7361 O O . LEU B 1 256 ? 3.551 -44.188 -16.953 1 90.44 256 LEU B O 1
ATOM 7365 N N . GLU B 1 257 ? 1.958 -45.156 -15.75 1 92.94 257 GLU B N 1
ATOM 7366 C CA . GLU B 1 257 ? 1.134 -45.375 -16.938 1 92.94 257 GLU B CA 1
ATOM 7367 C C . GLU B 1 257 ? 0.669 -44.062 -17.547 1 92.94 257 GLU B C 1
ATOM 7369 O O . GLU B 1 257 ? 0.652 -43.906 -18.766 1 92.94 257 GLU B O 1
ATOM 7374 N N . ARG B 1 258 ? 0.263 -43.25 -16.703 1 92 258 ARG B N 1
ATOM 7375 C CA . ARG B 1 258 ? -0.163 -41.906 -17.172 1 92 258 ARG B CA 1
ATOM 7376 C C . ARG B 1 258 ? 0.969 -41.188 -17.891 1 92 258 ARG B C 1
ATOM 7378 O O . ARG B 1 258 ? 0.758 -40.625 -18.953 1 92 258 ARG B O 1
ATOM 7385 N N . GLU B 1 259 ? 2.107 -41.281 -17.375 1 91.5 259 GLU B N 1
ATOM 7386 C CA . GLU B 1 259 ? 3.264 -40.625 -17.984 1 91.5 259 GLU B CA 1
ATOM 7387 C C . GLU B 1 259 ? 3.637 -41.25 -19.312 1 91.5 259 GLU B C 1
ATOM 7389 O O . GLU B 1 259 ? 3.977 -40.562 -20.266 1 91.5 259 GLU B O 1
ATOM 7394 N N . ASN B 1 260 ? 3.572 -42.531 -19.359 1 93.75 260 ASN B N 1
ATOM 7395 C CA . ASN B 1 260 ? 3.891 -43.25 -20.594 1 93.75 260 ASN B CA 1
ATOM 7396 C C . ASN B 1 260 ? 2.865 -42.969 -21.688 1 93.75 260 ASN B C 1
ATOM 7398 O O . ASN B 1 260 ? 3.229 -42.781 -22.844 1 93.75 260 ASN B O 1
ATOM 7402 N N . THR B 1 261 ? 1.652 -43 -21.234 1 95.5 261 THR B N 1
ATOM 7403 C CA . THR B 1 261 ? 0.594 -42.719 -22.188 1 95.5 261 THR B CA 1
ATOM 7404 C C . THR B 1 261 ? 0.75 -41.281 -22.734 1 95.5 261 THR B C 1
ATOM 7406 O O . THR B 1 261 ? 0.552 -41.062 -23.938 1 95.5 261 THR B O 1
ATOM 7409 N N . PHE B 1 262 ? 1.072 -40.469 -21.922 1 96.25 262 PHE B N 1
ATOM 7410 C CA . PHE B 1 262 ? 1.271 -39.094 -22.344 1 96.25 262 PHE B CA 1
ATOM 7411 C C . PHE B 1 262 ? 2.469 -38.969 -23.281 1 96.25 262 PHE B C 1
ATOM 7413 O O . PHE B 1 262 ? 2.396 -38.312 -24.297 1 96.25 262 PHE B O 1
ATOM 7420 N N . THR B 1 263 ? 3.604 -39.594 -22.953 1 95.56 263 THR B N 1
ATOM 7421 C CA . THR B 1 263 ? 4.805 -39.531 -23.781 1 95.56 263 THR B CA 1
ATOM 7422 C C . THR B 1 263 ? 4.531 -40.125 -25.156 1 95.56 263 THR B C 1
ATOM 7424 O O . THR B 1 263 ? 5.012 -39.594 -26.172 1 95.56 263 THR B O 1
ATOM 7427 N N . ASN B 1 264 ? 3.748 -41.188 -25.188 1 96.19 264 ASN B N 1
ATOM 7428 C CA . ASN B 1 264 ? 3.389 -41.781 -26.453 1 96.19 264 ASN B CA 1
ATOM 7429 C C . ASN B 1 264 ? 2.523 -40.844 -27.297 1 96.19 264 ASN B C 1
ATOM 7431 O O . ASN B 1 264 ? 2.705 -40.75 -28.516 1 96.19 264 ASN B O 1
ATOM 7435 N N . TYR B 1 265 ? 1.664 -40.25 -26.609 1 97.12 265 TYR B N 1
ATOM 7436 C CA . TYR B 1 265 ? 0.828 -39.281 -27.312 1 97.12 265 TYR B CA 1
ATOM 7437 C C . TYR B 1 265 ? 1.673 -38.156 -27.906 1 97.12 265 TYR B C 1
ATOM 7439 O O . TYR B 1 265 ? 1.476 -37.75 -29.047 1 97.12 265 TYR B O 1
ATOM 7447 N N . VAL B 1 266 ? 2.547 -37.625 -27.141 1 96.5 266 VAL B N 1
ATOM 7448 C CA . VAL B 1 266 ? 3.379 -36.531 -27.578 1 96.5 266 VAL B CA 1
ATOM 7449 C C . VAL B 1 266 ? 4.238 -36.938 -28.766 1 96.5 266 VAL B C 1
ATOM 7451 O O . VAL B 1 266 ? 4.434 -36.156 -29.703 1 96.5 266 VAL B O 1
ATOM 7454 N N . ARG B 1 267 ? 4.762 -38.125 -28.75 1 95.38 267 ARG B N 1
ATOM 7455 C CA . ARG B 1 267 ? 5.562 -38.656 -29.844 1 95.38 267 ARG B CA 1
ATOM 7456 C C . ARG B 1 267 ? 4.746 -38.719 -31.125 1 95.38 267 ARG B C 1
ATOM 7458 O O . ARG B 1 267 ? 5.23 -38.375 -32.219 1 95.38 267 ARG B O 1
ATOM 7465 N N . GLN B 1 268 ? 3.578 -39.219 -30.969 1 96 268 GLN B N 1
ATOM 7466 C CA . GLN B 1 268 ? 2.693 -39.281 -32.125 1 96 268 GLN B CA 1
ATOM 7467 C C . GLN B 1 268 ? 2.34 -37.906 -32.656 1 96 268 GLN B C 1
ATOM 7469 O O . GLN B 1 268 ? 2.365 -37.656 -33.844 1 96 268 GLN B O 1
ATOM 7474 N N . TRP B 1 269 ? 1.97 -37.031 -31.75 1 95.06 269 TRP B N 1
ATOM 7475 C CA . TRP B 1 269 ? 1.636 -35.656 -32.094 1 95.06 269 TRP B CA 1
ATOM 7476 C C . TRP B 1 269 ? 2.803 -35 -32.812 1 95.06 269 TRP B C 1
ATOM 7478 O O . TRP B 1 269 ? 2.609 -34.281 -33.781 1 95.06 269 TRP B O 1
ATOM 7488 N N . TRP B 1 270 ? 3.996 -35.188 -32.344 1 92.94 270 TRP B N 1
ATOM 7489 C CA . TRP B 1 270 ? 5.199 -34.625 -32.938 1 92.94 270 TRP B CA 1
ATOM 7490 C C . TRP B 1 270 ? 5.449 -35.156 -34.312 1 92.94 270 TRP B C 1
ATOM 7492 O O . TRP B 1 270 ? 5.824 -34.438 -35.219 1 92.94 270 TRP B O 1
ATOM 7502 N N . ARG B 1 271 ? 5.227 -36.375 -34.5 1 92.06 271 ARG B N 1
ATOM 7503 C CA . ARG B 1 271 ? 5.391 -37.031 -35.812 1 92.06 271 ARG B CA 1
ATOM 7504 C C . ARG B 1 271 ? 4.422 -36.438 -36.844 1 92.06 271 ARG B C 1
ATOM 7506 O O . ARG B 1 271 ? 4.797 -36.156 -37.969 1 92.06 271 ARG B O 1
ATOM 7513 N N . GLU B 1 272 ? 3.273 -36.25 -36.375 1 91.94 272 GLU B N 1
ATOM 7514 C CA . GLU B 1 272 ? 2.268 -35.656 -37.25 1 91.94 272 GLU B CA 1
ATOM 7515 C C . GLU B 1 272 ? 2.639 -34.25 -37.625 1 91.94 272 GLU B C 1
ATOM 7517 O O . GLU B 1 272 ? 2.43 -33.812 -38.75 1 91.94 272 GLU B O 1
ATOM 7522 N N . LEU B 1 273 ? 3.156 -33.531 -36.688 1 91.69 273 LEU B N 1
ATOM 7523 C CA . LEU B 1 273 ? 3.553 -32.156 -36.906 1 91.69 273 LEU B CA 1
ATOM 7524 C C . LEU B 1 273 ? 4.699 -32.094 -37.906 1 91.69 273 LEU B C 1
ATOM 7526 O O . LEU B 1 273 ? 4.707 -31.234 -38.812 1 91.69 273 LEU B O 1
ATOM 7530 N N . THR B 1 274 ? 5.68 -32.938 -37.75 1 89 274 THR B N 1
ATOM 7531 C CA . THR B 1 274 ? 6.859 -32.906 -38.594 1 89 274 THR B CA 1
ATOM 7532 C C . THR B 1 274 ? 6.516 -33.375 -40.031 1 89 274 THR B C 1
ATOM 7534 O O . THR B 1 274 ? 7.215 -33.062 -40.969 1 89 274 THR B O 1
ATOM 7537 N N . GLN B 1 275 ? 5.516 -34.125 -40.125 1 87.94 275 GLN B N 1
ATOM 7538 C CA . GLN B 1 275 ? 5.094 -34.594 -41.438 1 87.94 275 GLN B CA 1
ATOM 7539 C C . GLN B 1 275 ? 4.328 -33.531 -42.188 1 87.94 275 GLN B C 1
ATOM 7541 O O . GLN B 1 275 ? 4.238 -33.562 -43.438 1 87.94 275 GLN B O 1
ATOM 7546 N N . LEU B 1 276 ? 3.986 -32.656 -41.344 1 86.25 276 LEU B N 1
ATOM 7547 C CA . LEU B 1 276 ? 3.293 -31.547 -42 1 86.25 276 LEU B CA 1
ATOM 7548 C C . LEU B 1 276 ? 4.262 -30.703 -42.844 1 86.25 276 LEU B C 1
ATOM 7550 O O . LEU B 1 276 ? 5.359 -30.375 -42.375 1 86.25 276 LEU B O 1
ATOM 7554 N N . ARG B 1 277 ? 4 -30.406 -44.031 1 80.94 277 ARG B N 1
ATOM 7555 C CA . ARG B 1 277 ? 4.738 -29.562 -44.969 1 80.94 277 ARG B CA 1
ATOM 7556 C C . ARG B 1 277 ? 6.199 -30 -45.062 1 80.94 277 ARG B C 1
ATOM 7558 O O . ARG B 1 277 ? 7.105 -29.172 -45.031 1 80.94 277 ARG B O 1
ATOM 7565 N N . GLU B 1 278 ? 6.559 -31.234 -45.031 1 75.88 278 GLU B N 1
ATOM 7566 C CA . GLU B 1 278 ? 7.836 -31.891 -45.281 1 75.88 278 GLU B CA 1
ATOM 7567 C C . GLU B 1 278 ? 8.898 -31.453 -44.281 1 75.88 278 GLU B C 1
ATOM 7569 O O . GLU B 1 278 ? 10.016 -31.094 -44.656 1 75.88 278 GLU B O 1
ATOM 7574 N N . GLY B 1 279 ? 8.5 -31.234 -43.156 1 72.06 279 GLY B N 1
ATOM 7575 C CA . GLY B 1 279 ? 9.461 -31 -42.094 1 72.06 279 GLY B CA 1
ATOM 7576 C C . GLY B 1 279 ? 9.797 -29.531 -41.906 1 72.06 279 GLY B C 1
ATOM 7577 O O . GLY B 1 279 ? 10.758 -29.203 -41.188 1 72.06 279 GLY B O 1
ATOM 7578 N N . PHE B 1 280 ? 9.094 -28.688 -42.375 1 76.25 280 PHE B N 1
ATOM 7579 C CA . PHE B 1 280 ? 9.32 -27.234 -42.344 1 76.25 280 PHE B CA 1
ATOM 7580 C C . PHE B 1 280 ? 9.312 -26.703 -40.938 1 76.25 280 PHE B C 1
ATOM 7582 O O . PHE B 1 280 ? 10.062 -25.781 -40.594 1 76.25 280 PHE B O 1
ATOM 7589 N N . PHE B 1 281 ? 8.703 -27.359 -40.125 1 79 281 PHE B N 1
ATOM 7590 C CA . PHE B 1 281 ? 8.477 -26.812 -38.781 1 79 281 PHE B CA 1
ATOM 7591 C C . PHE B 1 281 ? 9.453 -27.391 -37.781 1 79 281 PHE B C 1
ATOM 7593 O O . PHE B 1 281 ? 9.477 -26.984 -36.625 1 79 281 PHE B O 1
ATOM 7600 N N . SER B 1 282 ? 10.305 -28.234 -38.219 1 75.94 282 SER B N 1
ATOM 7601 C CA . SER B 1 282 ? 11.203 -28.938 -37.312 1 75.94 282 SER B CA 1
ATOM 7602 C C . SER B 1 282 ? 12.273 -28 -36.781 1 75.94 282 SER B C 1
ATOM 7604 O O . SER B 1 282 ? 12.852 -28.25 -35.719 1 75.94 282 SER B O 1
ATOM 7606 N N . GLU B 1 283 ? 12.445 -26.906 -37.406 1 79.56 283 GLU B N 1
ATOM 7607 C CA . GLU B 1 283 ? 13.5 -25.984 -37 1 79.56 283 GLU B CA 1
ATOM 7608 C C . GLU B 1 283 ? 12.953 -24.922 -36.062 1 79.56 283 GLU B C 1
ATOM 7610 O O . GLU B 1 283 ? 13.719 -24.156 -35.469 1 79.56 283 GLU B O 1
ATOM 7615 N N . ARG B 1 284 ? 11.727 -24.984 -35.844 1 86.94 284 ARG B N 1
ATOM 7616 C CA . ARG B 1 284 ? 11.125 -23.969 -35 1 86.94 284 ARG B CA 1
ATOM 7617 C C . ARG B 1 284 ? 11.32 -24.328 -33.531 1 86.94 284 ARG B C 1
ATOM 7619 O O . ARG B 1 284 ? 11.508 -25.5 -33.188 1 86.94 284 ARG B O 1
ATOM 7626 N N . LEU B 1 285 ? 11.375 -23.312 -32.75 1 88.56 285 LEU B N 1
ATOM 7627 C CA . LEU B 1 285 ? 11.586 -23.5 -31.312 1 88.56 285 LEU B CA 1
ATOM 7628 C C . LEU B 1 285 ? 10.289 -23.938 -30.625 1 88.56 285 LEU B C 1
ATOM 7630 O O . LEU B 1 285 ? 9.625 -23.125 -29.984 1 88.56 285 LEU B O 1
ATOM 7634 N N . ILE B 1 286 ? 9.984 -25.188 -30.75 1 93.38 286 ILE B N 1
ATOM 7635 C CA . ILE B 1 286 ? 8.836 -25.781 -30.078 1 93.38 286 ILE B CA 1
ATOM 7636 C C . ILE B 1 286 ? 9.305 -26.625 -28.906 1 93.38 286 ILE B C 1
ATOM 7638 O O . ILE B 1 286 ? 9.883 -27.703 -29.078 1 93.38 286 ILE B O 1
ATOM 7642 N N . LYS B 1 287 ? 9.078 -26.109 -27.781 1 93.62 287 LYS B N 1
ATOM 7643 C CA . LYS B 1 287 ? 9.539 -26.781 -26.578 1 93.62 287 LYS B CA 1
ATOM 7644 C C . LYS B 1 287 ? 8.375 -27.406 -25.812 1 93.62 287 LYS B C 1
ATOM 7646 O O . LYS B 1 287 ? 7.535 -26.688 -25.266 1 93.62 287 LYS B O 1
ATOM 7651 N N . ILE B 1 288 ? 8.391 -28.703 -25.688 1 95.5 288 ILE B N 1
ATOM 7652 C CA . ILE B 1 288 ? 7.297 -29.406 -25.047 1 95.5 288 ILE B CA 1
ATOM 7653 C C . ILE B 1 288 ? 7.703 -29.828 -23.625 1 95.5 288 ILE B C 1
ATOM 7655 O O . ILE B 1 288 ? 6.867 -29.891 -22.734 1 95.5 288 ILE B O 1
ATOM 7659 N N . PHE B 1 289 ? 8.961 -30.094 -23.516 1 95.19 289 PHE B N 1
ATOM 7660 C CA . PHE B 1 289 ? 9.477 -30.547 -22.219 1 95.19 289 PHE B CA 1
ATOM 7661 C C . PHE B 1 289 ? 10.602 -29.641 -21.734 1 95.19 289 PHE B C 1
ATOM 7663 O O . PHE B 1 289 ? 11.344 -29.094 -22.547 1 95.19 289 PHE B O 1
ATOM 7670 N N . ALA B 1 290 ? 10.641 -29.469 -20.453 1 93.75 290 ALA B N 1
ATOM 7671 C CA . ALA B 1 290 ? 11.719 -28.734 -19.797 1 93.75 290 ALA B CA 1
ATOM 7672 C C . ALA B 1 290 ? 12.242 -29.5 -18.594 1 93.75 290 ALA B C 1
ATOM 7674 O O . ALA B 1 290 ? 11.547 -30.359 -18.031 1 93.75 290 ALA B O 1
ATOM 7675 N N . THR B 1 291 ? 13.477 -29.219 -18.219 1 91.75 291 THR B N 1
ATOM 7676 C CA . THR B 1 291 ? 14.086 -29.859 -17.062 1 91.75 291 THR B CA 1
ATOM 7677 C C . THR B 1 291 ? 13.836 -29.047 -15.797 1 91.75 291 THR B C 1
ATOM 7679 O O . THR B 1 291 ? 14.109 -27.844 -15.766 1 91.75 291 THR B O 1
ATOM 7682 N N . ASP B 1 292 ? 13.336 -29.734 -14.836 1 91.69 292 ASP B N 1
ATOM 7683 C CA . ASP B 1 292 ? 13.047 -29.031 -13.586 1 91.69 292 ASP B CA 1
ATOM 7684 C C . ASP B 1 292 ? 14.297 -28.922 -12.719 1 91.69 292 ASP B C 1
ATOM 7686 O O . ASP B 1 292 ? 15.398 -29.281 -13.148 1 91.69 292 ASP B O 1
ATOM 7690 N N . GLU B 1 293 ? 14.18 -28.375 -11.539 1 89.56 293 GLU B N 1
ATOM 7691 C CA . GLU B 1 293 ? 15.32 -28.109 -10.672 1 89.56 293 GLU B CA 1
ATOM 7692 C C . GLU B 1 293 ? 15.891 -29.406 -10.109 1 89.56 293 GLU B C 1
ATOM 7694 O O . GLU B 1 293 ? 17.016 -29.422 -9.609 1 89.56 293 GLU B O 1
ATOM 7699 N N . ASN B 1 294 ? 15.141 -30.469 -10.148 1 87.94 294 ASN B N 1
ATOM 7700 C CA . ASN B 1 294 ? 15.617 -31.766 -9.688 1 87.94 294 ASN B CA 1
ATOM 7701 C C . ASN B 1 294 ? 16.172 -32.594 -10.844 1 87.94 294 ASN B C 1
ATOM 7703 O O . ASN B 1 294 ? 16.484 -33.781 -10.672 1 87.94 294 ASN B O 1
ATOM 7707 N N . GLY B 1 295 ? 16.188 -32.094 -12.031 1 86.75 295 GLY B N 1
ATOM 7708 C CA . GLY B 1 295 ? 16.734 -32.75 -13.188 1 86.75 295 GLY B CA 1
ATOM 7709 C C . GLY B 1 295 ? 15.727 -33.656 -13.875 1 86.75 295 GLY B C 1
ATOM 7710 O O . GLY B 1 295 ? 16.094 -34.531 -14.688 1 86.75 295 GLY B O 1
ATOM 7711 N N . ARG B 1 296 ? 14.57 -33.531 -13.586 1 88.5 296 ARG B N 1
ATOM 7712 C CA . ARG B 1 296 ? 13.531 -34.344 -14.203 1 88.5 296 ARG B CA 1
ATOM 7713 C C . ARG B 1 296 ? 12.914 -33.625 -15.398 1 88.5 296 ARG B C 1
ATOM 7715 O O . ARG B 1 296 ? 12.758 -32.406 -15.375 1 88.5 296 ARG B O 1
ATOM 7722 N N . THR B 1 297 ? 12.609 -34.375 -16.359 1 92.06 297 THR B N 1
ATOM 7723 C CA . THR B 1 297 ? 11.953 -33.812 -17.531 1 92.06 297 THR B CA 1
ATOM 7724 C C . THR B 1 297 ? 10.453 -33.625 -17.281 1 92.06 297 THR B C 1
ATOM 7726 O O . THR B 1 297 ? 9.758 -34.594 -16.953 1 92.06 297 THR B O 1
ATOM 7729 N N . GLN B 1 298 ? 10 -32.469 -17.438 1 94.31 298 GLN B N 1
ATOM 7730 C CA . GLN B 1 298 ? 8.609 -32.156 -17.141 1 94.31 298 GLN B CA 1
ATOM 7731 C C . GLN B 1 298 ? 7.93 -31.5 -18.328 1 94.31 298 GLN B C 1
ATOM 7733 O O . GLN B 1 298 ? 8.57 -30.766 -19.078 1 94.31 298 GLN B O 1
ATOM 7738 N N . PHE B 1 299 ? 6.645 -31.812 -18.469 1 96.81 299 PHE B N 1
ATOM 7739 C CA . PHE B 1 299 ? 5.824 -31.125 -19.469 1 96.81 299 PHE B CA 1
ATOM 7740 C C . PHE B 1 299 ? 5.684 -29.656 -19.125 1 96.81 299 PHE B C 1
ATOM 7742 O O . PHE B 1 299 ? 5.43 -29.297 -17.969 1 96.81 299 PHE B O 1
ATOM 7749 N N . VAL B 1 300 ? 5.812 -28.719 -20.047 1 97.81 300 VAL B N 1
ATOM 7750 C CA . VAL B 1 300 ? 5.914 -27.281 -19.797 1 97.81 300 VAL B CA 1
ATOM 7751 C C . VAL B 1 300 ? 4.598 -26.75 -19.219 1 97.81 300 VAL B C 1
ATOM 7753 O O . VAL B 1 300 ? 4.59 -25.828 -18.406 1 97.81 300 VAL B O 1
ATOM 7756 N N . CYS B 1 301 ? 3.457 -27.281 -19.578 1 98.31 301 CYS B N 1
ATOM 7757 C CA . CYS B 1 301 ? 2.16 -26.812 -19.109 1 98.31 301 CYS B CA 1
ATOM 7758 C C . CYS B 1 301 ? 2.018 -27.047 -17.609 1 98.31 301 CYS B C 1
ATOM 7760 O O . CYS B 1 301 ? 1.182 -26.422 -16.953 1 98.31 301 CYS B O 1
ATOM 7762 N N . ASN B 1 302 ? 2.838 -27.969 -17.109 1 97.19 302 ASN B N 1
ATOM 7763 C CA . ASN B 1 302 ? 2.744 -28.328 -15.695 1 97.19 302 ASN B CA 1
ATOM 7764 C C . ASN B 1 302 ? 3.254 -27.203 -14.797 1 97.19 302 ASN B C 1
ATOM 7766 O O . ASN B 1 302 ? 3.025 -27.234 -13.586 1 97.19 302 ASN B O 1
ATOM 7770 N N . PHE B 1 303 ? 3.908 -26.234 -15.344 1 98 303 PHE B N 1
ATOM 7771 C CA . PHE B 1 303 ? 4.496 -25.156 -14.562 1 98 303 PHE B CA 1
ATOM 7772 C C . PHE B 1 303 ? 3.51 -24.016 -14.398 1 98 303 PHE B C 1
ATOM 7774 O O . PHE B 1 303 ? 3.766 -23.062 -13.641 1 98 303 PHE B O 1
ATOM 7781 N N . VAL B 1 304 ? 2.383 -24.078 -15.062 1 98.38 304 VAL B N 1
ATOM 7782 C CA . VAL B 1 304 ? 1.454 -22.953 -15.086 1 98.38 304 VAL B CA 1
ATOM 7783 C C . VAL B 1 304 ? 0.099 -23.391 -14.531 1 98.38 304 VAL B C 1
ATOM 7785 O O . VAL B 1 304 ? -0.403 -24.469 -14.883 1 98.38 304 VAL B O 1
ATOM 7788 N N . ASN B 1 305 ? -0.41 -22.672 -13.672 1 97.56 305 ASN B N 1
ATOM 7789 C CA . ASN B 1 305 ? -1.752 -22.844 -13.125 1 97.56 305 ASN B CA 1
ATOM 7790 C C . ASN B 1 305 ? -2.328 -21.5 -12.641 1 97.56 305 ASN B C 1
ATOM 7792 O O . ASN B 1 305 ? -1.609 -20.688 -12.07 1 97.56 305 ASN B O 1
ATOM 7796 N N . PRO B 1 306 ? -3.627 -21.281 -12.93 1 96.62 306 PRO B N 1
ATOM 7797 C CA . PRO B 1 306 ? -4.211 -20.016 -12.484 1 96.62 306 PRO B CA 1
ATOM 7798 C C . PRO B 1 306 ? -3.996 -19.766 -10.992 1 96.62 306 PRO B C 1
ATOM 7800 O O . PRO B 1 306 ? -4.254 -20.641 -10.172 1 96.62 306 PRO B O 1
ATOM 7803 N N . LEU B 1 307 ? -3.512 -18.656 -10.664 1 96.44 307 LEU B N 1
ATOM 7804 C CA . LEU B 1 307 ? -3.25 -18.219 -9.297 1 96.44 307 LEU B CA 1
ATOM 7805 C C . LEU B 1 307 ? -4.051 -16.969 -8.961 1 96.44 307 LEU B C 1
ATOM 7807 O O . LEU B 1 307 ? -3.75 -15.883 -9.461 1 96.44 307 LEU B O 1
ATOM 7811 N N . SER B 1 308 ? -5.09 -17.109 -8.094 1 92.38 308 SER B N 1
ATOM 7812 C CA . SER B 1 308 ? -5.93 -15.969 -7.715 1 92.38 308 SER B CA 1
ATOM 7813 C C . SER B 1 308 ? -5.32 -15.188 -6.559 1 92.38 308 SER B C 1
ATOM 7815 O O . SER B 1 308 ? -5.262 -15.68 -5.43 1 92.38 308 SER B O 1
ATOM 7817 N N . VAL B 1 309 ? -4.887 -13.992 -6.848 1 92.88 309 VAL B N 1
ATOM 7818 C CA . VAL B 1 309 ? -4.16 -13.227 -5.84 1 92.88 309 VAL B CA 1
ATOM 7819 C C . VAL B 1 309 ? -4.621 -11.766 -5.867 1 92.88 309 VAL B C 1
ATOM 7821 O O . VAL B 1 309 ? -3.85 -10.859 -5.547 1 92.88 309 VAL B O 1
ATOM 7824 N N . SER B 1 310 ? -5.809 -11.484 -6.191 1 88.94 310 SER B N 1
ATOM 7825 C CA . SER B 1 310 ? -6.289 -10.117 -6.359 1 88.94 310 SER B CA 1
ATOM 7826 C C . SER B 1 310 ? -6.301 -9.367 -5.031 1 88.94 310 SER B C 1
ATOM 7828 O O . SER B 1 310 ? -6.297 -8.133 -5.008 1 88.94 310 SER B O 1
ATOM 7830 N N . HIS B 1 311 ? -6.281 -10.086 -3.951 1 89.25 311 HIS B N 1
ATOM 7831 C CA . HIS B 1 311 ? -6.273 -9.445 -2.643 1 89.25 311 HIS B CA 1
ATOM 7832 C C . HIS B 1 311 ? -4.891 -8.891 -2.309 1 89.25 311 HIS B C 1
ATOM 7834 O O . HIS B 1 311 ? -4.762 -8 -1.468 1 89.25 311 HIS B O 1
ATOM 7840 N N . ILE B 1 312 ? -3.885 -9.422 -2.945 1 92.69 312 ILE B N 1
ATOM 7841 C CA . ILE B 1 312 ? -2.516 -8.969 -2.732 1 92.69 312 ILE B CA 1
ATOM 7842 C C . ILE B 1 312 ? -2.102 -8.031 -3.869 1 92.69 312 ILE B C 1
ATOM 7844 O O . ILE B 1 312 ? -1.62 -6.926 -3.625 1 92.69 312 ILE B O 1
ATOM 7848 N N . LEU B 1 313 ? -2.262 -8.555 -5.074 1 96.62 313 LEU B N 1
ATOM 7849 C CA . LEU B 1 313 ? -1.953 -7.801 -6.281 1 96.62 313 LEU B CA 1
ATOM 7850 C C . LEU B 1 313 ? -3.229 -7.277 -6.938 1 96.62 313 LEU B C 1
ATOM 7852 O O . LEU B 1 313 ? -3.949 -8.039 -7.594 1 96.62 313 LEU B O 1
ATOM 7856 N N . GLU B 1 314 ? -3.408 -6.055 -6.973 1 93.88 314 GLU B N 1
ATOM 7857 C CA . GLU B 1 314 ? -4.699 -5.434 -7.246 1 93.88 314 GLU B CA 1
ATOM 7858 C C . GLU B 1 314 ? -5.059 -5.531 -8.727 1 93.88 314 GLU B C 1
ATOM 7860 O O . GLU B 1 314 ? -6.234 -5.637 -9.078 1 93.88 314 GLU B O 1
ATOM 7865 N N . THR B 1 315 ? -4.105 -5.406 -9.609 1 94.06 315 THR B N 1
ATOM 7866 C CA . THR B 1 315 ? -4.375 -5.371 -11.047 1 94.06 315 THR B CA 1
ATOM 7867 C C . THR B 1 315 ? -3.354 -6.215 -11.805 1 94.06 315 THR B C 1
ATOM 7869 O O . THR B 1 315 ? -2.287 -6.535 -11.273 1 94.06 315 THR B O 1
ATOM 7872 N N . PRO B 1 316 ? -3.699 -6.605 -13.016 1 95.25 316 PRO B N 1
ATOM 7873 C CA . PRO B 1 316 ? -2.742 -7.352 -13.836 1 95.25 316 PRO B CA 1
ATOM 7874 C C . PRO B 1 316 ? -1.438 -6.594 -14.062 1 95.25 316 PRO B C 1
ATOM 7876 O O . PRO B 1 316 ? -0.365 -7.199 -14.109 1 95.25 316 PRO B O 1
ATOM 7879 N N . TYR B 1 317 ? -1.506 -5.289 -14.148 1 95 317 TYR B N 1
ATOM 7880 C CA . TYR B 1 317 ? -0.293 -4.504 -14.359 1 95 317 TYR B CA 1
ATOM 7881 C C . TYR B 1 317 ? 0.609 -4.562 -13.133 1 95 317 TYR B C 1
ATOM 7883 O O . TYR B 1 317 ? 1.835 -4.613 -13.258 1 95 317 TYR B O 1
ATOM 7891 N N . ILE B 1 318 ? 0.006 -4.516 -11.969 1 96.12 318 ILE B N 1
ATOM 7892 C CA . ILE B 1 318 ? 0.778 -4.621 -10.742 1 96.12 318 ILE B CA 1
ATOM 7893 C C . ILE B 1 318 ? 1.398 -6.016 -10.641 1 96.12 318 ILE B C 1
ATOM 7895 O O . ILE B 1 318 ? 2.523 -6.168 -10.156 1 96.12 318 ILE B O 1
ATOM 7899 N N . ALA B 1 319 ? 0.666 -7.023 -11.125 1 97.56 319 ALA B N 1
ATOM 7900 C CA . ALA B 1 319 ? 1.207 -8.383 -11.148 1 97.56 319 ALA B CA 1
ATOM 7901 C C . ALA B 1 319 ? 2.445 -8.461 -12.039 1 97.56 319 ALA B C 1
ATOM 7903 O O . ALA B 1 319 ? 3.447 -9.078 -11.664 1 97.56 319 ALA B O 1
ATOM 7904 N N . ALA B 1 320 ? 2.346 -7.82 -13.203 1 97.44 320 ALA B N 1
ATOM 7905 C CA . ALA B 1 320 ? 3.496 -7.801 -14.102 1 97.44 320 ALA B CA 1
ATOM 7906 C C . ALA B 1 320 ? 4.68 -7.074 -13.469 1 97.44 320 ALA B C 1
ATOM 7908 O O . ALA B 1 320 ? 5.824 -7.508 -13.602 1 97.44 320 ALA B O 1
ATOM 7909 N N . ARG B 1 321 ? 4.379 -5.988 -12.797 1 97.19 321 ARG B N 1
ATOM 7910 C CA . ARG B 1 321 ? 5.426 -5.238 -12.117 1 97.19 321 ARG B CA 1
ATOM 7911 C C . ARG B 1 321 ? 6.074 -6.07 -11.016 1 97.19 321 ARG B C 1
ATOM 7913 O O . ARG B 1 321 ? 7.301 -6.062 -10.859 1 97.19 321 ARG B O 1
ATOM 7920 N N . PHE B 1 322 ? 5.297 -6.824 -10.305 1 97.62 322 PHE B N 1
ATOM 7921 C CA . PHE B 1 322 ? 5.797 -7.707 -9.258 1 97.62 322 PHE B CA 1
ATOM 7922 C C . PHE B 1 322 ? 6.762 -8.742 -9.836 1 97.62 322 PHE B C 1
ATOM 7924 O O . PHE B 1 322 ? 7.883 -8.891 -9.344 1 97.62 322 PHE B O 1
ATOM 7931 N N . VAL B 1 323 ? 6.355 -9.414 -10.844 1 98.31 323 VAL B N 1
ATOM 7932 C CA . VAL B 1 323 ? 7.168 -10.477 -11.422 1 98.31 323 VAL B CA 1
ATOM 7933 C C . VAL B 1 323 ? 8.469 -9.891 -11.977 1 98.31 323 VAL B C 1
ATOM 7935 O O . VAL B 1 323 ? 9.531 -10.492 -11.836 1 98.31 323 VAL B O 1
ATOM 7938 N N . SER B 1 324 ? 8.398 -8.719 -12.586 1 96.62 324 SER B N 1
ATOM 7939 C CA . SER B 1 324 ? 9.578 -8.086 -13.164 1 96.62 324 SER B CA 1
ATOM 7940 C C . SER B 1 324 ? 10.547 -7.621 -12.078 1 96.62 324 SER B C 1
ATOM 7942 O O . SER B 1 324 ? 11.711 -7.336 -12.359 1 96.62 324 SER B O 1
ATOM 7944 N N . SER B 1 325 ? 10.031 -7.52 -10.859 1 96.06 325 SER B N 1
ATOM 7945 C CA . SER B 1 325 ? 10.883 -7.074 -9.758 1 96.06 325 SER B CA 1
ATOM 7946 C C . SER B 1 325 ? 11.75 -8.211 -9.234 1 96.06 325 SER B C 1
ATOM 7948 O O . SER B 1 325 ? 12.68 -7.984 -8.469 1 96.06 325 SER B O 1
ATOM 7950 N N . ILE B 1 326 ? 11.484 -9.453 -9.617 1 96.38 326 ILE B N 1
ATOM 7951 C CA . ILE B 1 326 ? 12.336 -10.586 -9.289 1 96.38 326 ILE B CA 1
ATOM 7952 C C . ILE B 1 326 ? 13.547 -10.609 -10.219 1 96.38 326 ILE B C 1
ATOM 7954 O O . ILE B 1 326 ? 13.398 -10.641 -11.438 1 96.38 326 ILE B O 1
ATOM 7958 N N . PRO B 1 327 ? 14.688 -10.594 -9.672 1 93.38 327 PRO B N 1
ATOM 7959 C CA . PRO B 1 327 ? 15.891 -10.508 -10.5 1 93.38 327 PRO B CA 1
ATOM 7960 C C . PRO B 1 327 ? 16.016 -11.68 -11.477 1 93.38 327 PRO B C 1
ATOM 7962 O O . PRO B 1 327 ? 15.703 -12.812 -11.117 1 93.38 327 PRO B O 1
ATOM 7965 N N . TYR B 1 328 ? 16.453 -11.398 -12.68 1 92 328 TYR B N 1
ATOM 7966 C CA . TYR B 1 328 ? 16.734 -12.391 -13.719 1 92 328 TYR B CA 1
ATOM 7967 C C . TYR B 1 328 ? 18.141 -12.953 -13.562 1 92 328 TYR B C 1
ATOM 7969 O O . TYR B 1 328 ? 19.125 -12.211 -13.625 1 92 328 TYR B O 1
ATOM 7977 N N . GLU B 1 329 ? 18.219 -14.156 -13.227 1 86.94 329 GLU B N 1
ATOM 7978 C CA . GLU B 1 329 ? 19.5 -14.844 -13.094 1 86.94 329 GLU B CA 1
ATOM 7979 C C . GLU B 1 329 ? 19.484 -16.203 -13.797 1 86.94 329 GLU B C 1
ATOM 7981 O O . GLU B 1 329 ? 18.938 -17.172 -13.266 1 86.94 329 GLU B O 1
ATOM 7986 N N . PRO B 1 330 ? 20.094 -16.219 -14.945 1 83.19 330 PRO B N 1
ATOM 7987 C CA . PRO B 1 330 ? 20.141 -17.516 -15.617 1 83.19 330 PRO B CA 1
ATOM 7988 C C . PRO B 1 330 ? 21 -18.531 -14.867 1 83.19 330 PRO B C 1
ATOM 7990 O O . PRO B 1 330 ? 21.969 -18.156 -14.195 1 83.19 330 PRO B O 1
ATOM 7993 N N . PHE B 1 331 ? 20.625 -19.781 -14.914 1 78.5 331 PHE B N 1
ATOM 7994 C CA . PHE B 1 331 ? 21.344 -20.844 -14.219 1 78.5 331 PHE B CA 1
ATOM 7995 C C . PHE B 1 331 ? 22.578 -21.266 -15.008 1 78.5 331 PHE B C 1
ATOM 7997 O O . PHE B 1 331 ? 22.516 -21.484 -16.219 1 78.5 331 PHE B O 1
ATOM 8004 N N . HIS B 1 332 ? 23.719 -21.219 -14.258 1 71.44 332 HIS B N 1
ATOM 8005 C CA . HIS B 1 332 ? 24.984 -21.703 -14.812 1 71.44 332 HIS B CA 1
ATOM 8006 C C . HIS B 1 332 ? 25.422 -23 -14.148 1 71.44 332 HIS B C 1
ATOM 8008 O O . HIS B 1 332 ? 25.578 -23.047 -12.922 1 71.44 332 HIS B O 1
ATOM 8014 N N . GLY B 1 333 ? 25.266 -24.266 -14.734 1 60.47 333 GLY B N 1
ATOM 8015 C CA . GLY B 1 333 ? 25.703 -25.531 -14.164 1 60.47 333 GLY B CA 1
ATOM 8016 C C . GLY B 1 333 ? 27.203 -25.641 -14.039 1 60.47 333 GLY B C 1
ATOM 8017 O O . GLY B 1 333 ? 27.922 -24.703 -14.367 1 60.47 333 GLY B O 1
ATOM 8018 N N . VAL B 1 334 ? 27.625 -26.906 -13.305 1 54.31 334 VAL B N 1
ATOM 8019 C CA . VAL B 1 334 ? 29.047 -27.266 -13.18 1 54.31 334 VAL B CA 1
ATOM 8020 C C . VAL B 1 334 ? 29.625 -27.516 -14.57 1 54.31 334 VAL B C 1
ATOM 8022 O O . VAL B 1 334 ? 29.109 -28.328 -15.336 1 54.31 334 VAL B O 1
ATOM 8025 N N . GLY B 1 335 ? 30.312 -26.547 -15.211 1 52.41 335 GLY B N 1
ATOM 8026 C CA . GLY B 1 335 ? 30.953 -26.531 -16.516 1 52.41 335 GLY B CA 1
ATOM 8027 C C . GLY B 1 335 ? 30.578 -25.312 -17.344 1 52.41 335 GLY B C 1
ATOM 8028 O O . GLY B 1 335 ? 29.891 -24.406 -16.859 1 52.41 335 GLY B O 1
ATOM 8029 N N . VAL B 1 336 ? 31.094 -25.391 -18.547 1 54.09 336 VAL B N 1
ATOM 8030 C CA . VAL B 1 336 ? 31.094 -24.266 -19.484 1 54.09 336 VAL B CA 1
ATOM 8031 C C . VAL B 1 336 ? 29.734 -24.172 -20.172 1 54.09 336 VAL B C 1
ATOM 8033 O O . VAL B 1 336 ? 29.266 -25.156 -20.766 1 54.09 336 VAL B O 1
ATOM 8036 N N . GLY B 1 337 ? 28.719 -23.359 -19.688 1 58.72 337 GLY B N 1
ATOM 8037 C CA . GLY B 1 337 ? 27.609 -22.969 -20.531 1 58.72 337 GLY B CA 1
ATOM 8038 C C . GLY B 1 337 ? 26.312 -22.781 -19.75 1 58.72 337 GLY B C 1
ATOM 8039 O O . GLY B 1 337 ? 26.219 -23.188 -18.594 1 58.72 337 GLY B O 1
ATOM 8040 N N . ILE B 1 338 ? 25.453 -22.109 -20.203 1 62.84 338 ILE B N 1
ATOM 8041 C CA . ILE B 1 338 ? 24.109 -21.875 -19.703 1 62.84 338 ILE B CA 1
ATOM 8042 C C . ILE B 1 338 ? 23.25 -23.125 -19.875 1 62.84 338 ILE B C 1
ATOM 8044 O O . ILE B 1 338 ? 23.219 -23.719 -20.953 1 62.84 338 ILE B O 1
ATOM 8048 N N . LYS B 1 339 ? 22.938 -23.766 -18.656 1 74 339 LYS B N 1
ATOM 8049 C CA . LYS B 1 339 ? 22.047 -24.922 -18.703 1 74 339 LYS B CA 1
ATOM 8050 C C . LYS B 1 339 ? 20.609 -24.516 -18.375 1 74 339 LYS B C 1
ATOM 8052 O O . LYS B 1 339 ? 20.391 -23.531 -17.688 1 74 339 LYS B O 1
ATOM 8057 N N . GLU B 1 340 ? 19.781 -25.281 -18.953 1 81.38 340 GLU B N 1
ATOM 8058 C CA . GLU B 1 340 ? 18.359 -25.016 -18.703 1 81.38 340 GLU B CA 1
ATOM 8059 C C . GLU B 1 340 ? 17.906 -25.594 -17.375 1 81.38 340 GLU B C 1
ATOM 8061 O O . GLU B 1 340 ? 18.203 -26.75 -17.062 1 81.38 340 GLU B O 1
ATOM 8066 N N . ARG B 1 341 ? 17.344 -24.859 -16.562 1 88.5 341 ARG B N 1
ATOM 8067 C CA . ARG B 1 341 ? 16.719 -25.266 -15.297 1 88.5 341 ARG B CA 1
ATOM 8068 C C . ARG B 1 341 ? 15.453 -24.453 -15.023 1 88.5 341 ARG B C 1
ATOM 8070 O O . ARG B 1 341 ? 15.531 -23.266 -14.734 1 88.5 341 ARG B O 1
ATOM 8077 N N . TRP B 1 342 ? 14.359 -25.156 -15.18 1 93.88 342 TRP B N 1
ATOM 8078 C CA . TRP B 1 342 ? 13.102 -24.531 -14.797 1 93.88 342 TRP B CA 1
ATOM 8079 C C . TRP B 1 342 ? 12.781 -24.812 -13.336 1 93.88 342 TRP B C 1
ATOM 8081 O O . TRP B 1 342 ? 12.922 -25.938 -12.867 1 93.88 342 TRP B O 1
ATOM 8091 N N . CYS B 1 343 ? 12.391 -23.812 -12.625 1 95.44 343 CYS B N 1
ATOM 8092 C CA . CYS B 1 343 ? 12.094 -23.969 -11.211 1 95.44 343 CYS B CA 1
ATOM 8093 C C . CYS B 1 343 ? 10.594 -24.125 -10.977 1 95.44 343 CYS B C 1
ATOM 8095 O O . CYS B 1 343 ? 9.789 -23.578 -11.711 1 95.44 343 CYS B O 1
ATOM 8097 N N . SER B 1 344 ? 10.312 -24.906 -9.93 1 95.81 344 SER B N 1
ATOM 8098 C CA . SER B 1 344 ? 8.938 -24.922 -9.445 1 95.81 344 SER B CA 1
ATOM 8099 C C . SER B 1 344 ? 8.531 -23.562 -8.875 1 95.81 344 SER B C 1
ATOM 8101 O O . SER B 1 344 ? 9.391 -22.734 -8.578 1 95.81 344 SER B O 1
ATOM 8103 N N . GLY B 1 345 ? 7.227 -23.391 -8.805 1 96.44 345 GLY B N 1
ATOM 8104 C CA . GLY B 1 345 ? 6.734 -22.125 -8.305 1 96.44 345 GLY B CA 1
ATOM 8105 C C . GLY B 1 345 ? 7.312 -21.75 -6.953 1 96.44 345 GLY B C 1
ATOM 8106 O O . GLY B 1 345 ? 7.77 -20.625 -6.754 1 96.44 345 GLY B O 1
ATOM 8107 N N . LEU B 1 346 ? 7.297 -22.672 -6.008 1 96.5 346 LEU B N 1
ATOM 8108 C CA . LEU B 1 346 ? 7.797 -22.422 -4.664 1 96.5 346 LEU B CA 1
ATOM 8109 C C . LEU B 1 346 ? 9.297 -22.125 -4.688 1 96.5 346 LEU B C 1
ATOM 8111 O O . LEU B 1 346 ? 9.773 -21.234 -3.994 1 96.5 346 LEU B O 1
ATOM 8115 N N . ALA B 1 347 ? 10.016 -22.891 -5.461 1 95.88 347 ALA B N 1
ATOM 8116 C CA . ALA B 1 347 ? 11.461 -22.703 -5.547 1 95.88 347 ALA B CA 1
ATOM 8117 C C . ALA B 1 347 ? 11.805 -21.344 -6.141 1 95.88 347 ALA B C 1
ATOM 8119 O O . ALA B 1 347 ? 12.711 -20.656 -5.66 1 95.88 347 ALA B O 1
ATOM 8120 N N . PHE B 1 348 ? 11.125 -20.953 -7.133 1 96.56 348 PHE B N 1
ATOM 8121 C CA . PHE B 1 348 ? 11.367 -19.688 -7.812 1 96.56 348 PHE B CA 1
ATOM 8122 C C . PHE B 1 348 ? 11.133 -18.516 -6.871 1 96.56 348 PHE B C 1
ATOM 8124 O O . PHE B 1 348 ? 12.008 -17.656 -6.707 1 96.56 348 PHE B O 1
ATOM 8131 N N . VAL B 1 349 ? 9.953 -18.531 -6.203 1 96.38 349 VAL B N 1
ATOM 8132 C CA . VAL B 1 349 ? 9.594 -17.391 -5.363 1 96.38 349 VAL B CA 1
ATOM 8133 C C . VAL B 1 349 ? 10.453 -17.391 -4.102 1 96.38 349 VAL B C 1
ATOM 8135 O O . VAL B 1 349 ? 10.812 -16.328 -3.59 1 96.38 349 VAL B O 1
ATOM 8138 N N . SER B 1 350 ? 10.805 -18.547 -3.594 1 94.88 350 SER B N 1
ATOM 8139 C CA . SER B 1 350 ? 11.625 -18.641 -2.393 1 94.88 350 SER B CA 1
ATOM 8140 C C . SER B 1 350 ? 13.055 -18.188 -2.668 1 94.88 350 SER B C 1
ATOM 8142 O O . SER B 1 350 ? 13.695 -17.578 -1.807 1 94.88 350 SER B O 1
ATOM 8144 N N . SER B 1 351 ? 13.547 -18.531 -3.816 1 93.69 351 SER B N 1
ATOM 8145 C CA . SER B 1 351 ? 14.898 -18.125 -4.176 1 93.69 351 SER B CA 1
ATOM 8146 C C . SER B 1 351 ? 14.938 -16.656 -4.617 1 93.69 351 SER B C 1
ATOM 8148 O O . SER B 1 351 ? 16 -16.047 -4.648 1 93.69 351 SER B O 1
ATOM 8150 N N . ASN B 1 352 ? 13.844 -16.125 -4.977 1 93.56 352 ASN B N 1
ATOM 8151 C CA . ASN B 1 352 ? 13.719 -14.727 -5.402 1 93.56 352 ASN B CA 1
ATOM 8152 C C . ASN B 1 352 ? 14.625 -14.422 -6.586 1 93.56 352 ASN B C 1
ATOM 8154 O O . ASN B 1 352 ? 15.273 -13.367 -6.625 1 93.56 352 ASN B O 1
ATOM 8158 N N . CYS B 1 353 ? 14.82 -15.32 -7.422 1 93.19 353 CYS B N 1
ATOM 8159 C CA . CYS B 1 353 ? 15.547 -15.195 -8.68 1 93.19 353 CYS B CA 1
ATOM 8160 C C . CYS B 1 353 ? 15.234 -16.359 -9.609 1 93.19 353 CYS B C 1
ATOM 8162 O O . CYS B 1 353 ? 14.859 -17.438 -9.148 1 93.19 353 CYS B O 1
ATOM 8164 N N . GLY B 1 354 ? 15.367 -16.156 -10.852 1 92.75 354 GLY B N 1
ATOM 8165 C CA . GLY B 1 354 ? 15.086 -17.203 -11.805 1 92.75 354 GLY B CA 1
ATOM 8166 C C . GLY B 1 354 ? 15.328 -16.797 -13.25 1 92.75 354 GLY B C 1
ATOM 8167 O O . GLY B 1 354 ? 15.82 -15.695 -13.508 1 92.75 354 GLY B O 1
ATOM 8168 N N . ASP B 1 355 ? 15.062 -17.688 -14.086 1 92.81 355 ASP B N 1
ATOM 8169 C CA . ASP B 1 355 ? 15.266 -17.484 -15.516 1 92.81 355 ASP B CA 1
ATOM 8170 C C . ASP B 1 355 ? 14 -16.953 -16.188 1 92.81 355 ASP B C 1
ATOM 8172 O O . ASP B 1 355 ? 12.977 -16.75 -15.516 1 92.81 355 ASP B O 1
ATOM 8176 N N . VAL B 1 356 ? 14.062 -16.703 -17.5 1 94.06 356 VAL B N 1
ATOM 8177 C CA . VAL B 1 356 ? 12.992 -16.078 -18.266 1 94.06 356 VAL B CA 1
ATOM 8178 C C . VAL B 1 356 ? 11.742 -16.953 -18.203 1 94.06 356 VAL B C 1
ATOM 8180 O O . VAL B 1 356 ? 10.625 -16.453 -18.125 1 94.06 356 VAL B O 1
ATOM 8183 N N . ALA B 1 357 ? 11.945 -18.266 -18.25 1 95.88 357 ALA B N 1
ATOM 8184 C CA . ALA B 1 357 ? 10.805 -19.188 -18.25 1 95.88 357 ALA B CA 1
ATOM 8185 C C . ALA B 1 357 ? 10.07 -19.141 -16.922 1 95.88 357 ALA B C 1
ATOM 8187 O O . ALA B 1 357 ? 8.844 -19.203 -16.875 1 95.88 357 ALA B O 1
ATOM 8188 N N . ASP B 1 358 ? 10.852 -19.078 -15.859 1 97.31 358 ASP B N 1
ATOM 8189 C CA . ASP B 1 358 ? 10.25 -19.016 -14.531 1 97.31 358 ASP B CA 1
ATOM 8190 C C . ASP B 1 358 ? 9.375 -17.766 -14.375 1 97.31 358 ASP B C 1
ATOM 8192 O O . ASP B 1 358 ? 8.258 -17.844 -13.859 1 97.31 358 ASP B O 1
ATOM 8196 N N . HIS B 1 359 ? 9.922 -16.688 -14.836 1 98.12 359 HIS B N 1
ATOM 8197 C CA . HIS B 1 359 ? 9.18 -15.438 -14.773 1 98.12 359 HIS B CA 1
ATOM 8198 C C . HIS B 1 359 ? 7.895 -15.508 -15.594 1 98.12 359 HIS B C 1
ATOM 8200 O O . HIS B 1 359 ? 6.828 -15.109 -15.117 1 98.12 359 HIS B O 1
ATOM 8206 N N . ALA B 1 360 ? 8.008 -15.969 -16.766 1 98.5 360 ALA B N 1
ATOM 8207 C CA . ALA B 1 360 ? 6.859 -16.031 -17.672 1 98.5 360 ALA B CA 1
ATOM 8208 C C . ALA B 1 360 ? 5.789 -16.969 -17.125 1 98.5 360 ALA B C 1
ATOM 8210 O O . ALA B 1 360 ? 4.594 -16.672 -17.203 1 98.5 360 ALA B O 1
ATOM 8211 N N . ASN B 1 361 ? 6.207 -18.109 -16.594 1 98.62 361 ASN B N 1
ATOM 8212 C CA . ASN B 1 361 ? 5.262 -19.062 -16.016 1 98.62 361 ASN B CA 1
ATOM 8213 C C . ASN B 1 361 ? 4.48 -18.438 -14.859 1 98.62 361 ASN B C 1
ATOM 8215 O O . ASN B 1 361 ? 3.268 -18.625 -14.758 1 98.62 361 ASN B O 1
ATOM 8219 N N . LEU B 1 362 ? 5.195 -17.766 -14.031 1 98.69 362 LEU B N 1
ATOM 8220 C CA . LEU B 1 362 ? 4.527 -17.141 -12.898 1 98.69 362 LEU B CA 1
ATOM 8221 C C . LEU B 1 362 ? 3.57 -16.047 -13.367 1 98.69 362 LEU B C 1
ATOM 8223 O O . LEU B 1 362 ? 2.436 -15.969 -12.898 1 98.69 362 LEU B O 1
ATOM 8227 N N . LEU B 1 363 ? 4.023 -15.18 -14.25 1 98.75 363 LEU B N 1
ATOM 8228 C CA . LEU B 1 363 ? 3.168 -14.102 -14.742 1 98.75 363 LEU B CA 1
ATOM 8229 C C . LEU B 1 363 ? 1.92 -14.664 -15.414 1 98.75 363 LEU B C 1
ATOM 8231 O O . LEU B 1 363 ? 0.815 -14.156 -15.203 1 98.75 363 LEU B O 1
ATOM 8235 N N . CYS B 1 364 ? 2.137 -15.672 -16.234 1 98.81 364 CYS B N 1
ATOM 8236 C CA . CYS B 1 364 ? 0.992 -16.297 -16.891 1 98.81 364 CYS B CA 1
ATOM 8237 C C . CYS B 1 364 ? 0.008 -16.844 -15.859 1 98.81 364 CYS B C 1
ATOM 8239 O O . CYS B 1 364 ? -1.203 -16.656 -16 1 98.81 364 CYS B O 1
ATOM 8241 N N . SER B 1 365 ? 0.538 -17.531 -14.867 1 98.69 365 SER B N 1
ATOM 8242 C CA . SER B 1 365 ? -0.316 -18.062 -13.812 1 98.69 365 SER B CA 1
ATOM 8243 C C . SER B 1 365 ? -1.108 -16.953 -13.133 1 98.69 365 SER B C 1
ATOM 8245 O O . SER B 1 365 ? -2.291 -17.125 -12.828 1 98.69 365 SER B O 1
ATOM 8247 N N . LEU B 1 366 ? -0.483 -15.844 -12.875 1 98.31 366 LEU B N 1
ATOM 8248 C CA . LEU B 1 366 ? -1.139 -14.711 -12.234 1 98.31 366 LEU B CA 1
ATOM 8249 C C . LEU B 1 366 ? -2.217 -14.125 -13.141 1 98.31 366 LEU B C 1
ATOM 8251 O O . LEU B 1 366 ? -3.33 -13.844 -12.688 1 98.31 366 LEU B O 1
ATOM 8255 N N . LEU B 1 367 ? -1.895 -13.883 -14.391 1 97.94 367 LEU B N 1
ATOM 8256 C CA . LEU B 1 367 ? -2.854 -13.305 -15.328 1 97.94 367 LEU B CA 1
ATOM 8257 C C . LEU B 1 367 ? -4.062 -14.219 -15.5 1 97.94 367 LEU B C 1
ATOM 8259 O O . LEU B 1 367 ? -5.199 -13.742 -15.57 1 97.94 367 LEU B O 1
ATOM 8263 N N . LEU B 1 368 ? -3.785 -15.539 -15.547 1 97.62 368 LEU B N 1
ATOM 8264 C CA . LEU B 1 368 ? -4.887 -16.5 -15.602 1 97.62 368 LEU B CA 1
ATOM 8265 C C . LEU B 1 368 ? -5.766 -16.375 -14.359 1 97.62 368 LEU B C 1
ATOM 8267 O O . LEU B 1 368 ? -6.98 -16.578 -14.43 1 97.62 368 LEU B O 1
ATOM 8271 N N . GLY B 1 369 ? -5.148 -16.109 -13.242 1 96.69 369 GLY B N 1
ATOM 8272 C CA . GLY B 1 369 ? -5.883 -15.938 -11.992 1 96.69 369 GLY B CA 1
ATOM 8273 C C . GLY B 1 369 ? -6.871 -14.789 -12.039 1 96.69 369 GLY B C 1
ATOM 8274 O O . GLY B 1 369 ? -7.891 -14.812 -11.344 1 96.69 369 GLY B O 1
ATOM 8275 N N . TYR B 1 370 ? -6.605 -13.797 -12.867 1 96.69 370 TYR B N 1
ATOM 8276 C CA . TYR B 1 370 ? -7.512 -12.672 -13.047 1 96.69 370 TYR B CA 1
ATOM 8277 C C . TYR B 1 370 ? -8.625 -13.023 -14.031 1 96.69 370 TYR B C 1
ATOM 8279 O O . TYR B 1 370 ? -9.469 -12.18 -14.352 1 96.69 370 TYR B O 1
ATOM 8287 N N . GLY B 1 371 ? -8.562 -14.211 -14.57 1 94.75 371 GLY B N 1
ATOM 8288 C CA . GLY B 1 371 ? -9.555 -14.648 -15.539 1 94.75 371 GLY B CA 1
ATOM 8289 C C . GLY B 1 371 ? -9.195 -14.266 -16.969 1 94.75 371 GLY B C 1
ATOM 8290 O O . GLY B 1 371 ? -10.031 -14.359 -17.875 1 94.75 371 GLY B O 1
ATOM 8291 N N . ILE B 1 372 ? -7.992 -13.812 -17.156 1 95.94 372 ILE B N 1
ATOM 8292 C CA . ILE B 1 372 ? -7.516 -13.375 -18.469 1 95.94 372 ILE B CA 1
ATOM 8293 C C . ILE B 1 372 ? -7.012 -14.578 -19.266 1 95.94 372 ILE B C 1
ATOM 8295 O O . ILE B 1 372 ? -6.383 -15.477 -18.703 1 95.94 372 ILE B O 1
ATOM 8299 N N . GLU B 1 373 ? -7.293 -14.57 -20.516 1 95.75 373 GLU B N 1
ATOM 8300 C CA . GLU B 1 373 ? -6.758 -15.617 -21.391 1 95.75 373 GLU B CA 1
ATOM 8301 C C . GLU B 1 373 ? -5.297 -15.344 -21.734 1 95.75 373 GLU B C 1
ATOM 8303 O O . GLU B 1 373 ? -5.012 -14.648 -22.719 1 95.75 373 GLU B O 1
ATOM 8308 N N . ALA B 1 374 ? -4.438 -15.953 -21.016 1 98 374 ALA B N 1
ATOM 8309 C CA . ALA B 1 374 ? -3.004 -15.703 -21.156 1 98 374 ALA B CA 1
ATOM 8310 C C . ALA B 1 374 ? -2.258 -16.984 -21.516 1 98 374 ALA B C 1
ATOM 8312 O O . ALA B 1 374 ? -2.65 -18.078 -21.094 1 98 374 ALA B O 1
ATOM 8313 N N . TYR B 1 375 ? -1.143 -16.859 -22.297 1 98.62 375 TYR B N 1
ATOM 8314 C CA . TYR B 1 375 ? -0.298 -17.969 -22.734 1 98.62 375 TYR B CA 1
ATOM 8315 C C . TYR B 1 375 ? 1.178 -17.594 -22.641 1 98.62 375 TYR B C 1
ATOM 8317 O O . TYR B 1 375 ? 1.564 -16.469 -22.938 1 98.62 375 TYR B O 1
ATOM 8325 N N . VAL B 1 376 ? 1.962 -18.531 -22.203 1 98.81 376 VAL B N 1
ATOM 8326 C CA . VAL B 1 376 ? 3.408 -18.344 -22.266 1 98.81 376 VAL B CA 1
ATOM 8327 C C . VAL B 1 376 ? 3.895 -18.578 -23.688 1 98.81 376 VAL B C 1
ATOM 8329 O O . VAL B 1 376 ? 3.553 -19.594 -24.312 1 98.81 376 VAL B O 1
ATOM 8332 N N . ALA B 1 377 ? 4.586 -17.656 -24.219 1 98.31 377 ALA B N 1
ATOM 8333 C CA . ALA B 1 377 ? 5.18 -17.766 -25.547 1 98.31 377 ALA B CA 1
ATOM 8334 C C . ALA B 1 377 ? 6.676 -18.078 -25.453 1 98.31 377 ALA B C 1
ATOM 8336 O O . ALA B 1 377 ? 7.391 -17.469 -24.656 1 98.31 377 ALA B O 1
ATOM 8337 N N . LEU B 1 378 ? 7.121 -19.031 -26.203 1 96.81 378 LEU B N 1
ATOM 8338 C CA . LEU B 1 378 ? 8.539 -19.344 -26.312 1 96.81 378 LEU B CA 1
ATOM 8339 C C . LEU B 1 378 ? 9.078 -18.969 -27.688 1 96.81 378 LEU B C 1
ATOM 8341 O O . LEU B 1 378 ? 8.469 -19.297 -28.703 1 96.81 378 LEU B O 1
ATOM 8345 N N . GLY B 1 379 ? 10.102 -18.234 -27.688 1 94.25 379 GLY B N 1
ATOM 8346 C CA . GLY B 1 379 ? 10.742 -17.766 -28.906 1 94.25 379 GLY B CA 1
ATOM 8347 C C . GLY B 1 379 ? 12.078 -17.094 -28.672 1 94.25 379 GLY B C 1
ATOM 8348 O O . GLY B 1 379 ? 12.875 -17.562 -27.859 1 94.25 379 GLY B O 1
ATOM 8349 N N . THR B 1 380 ? 12.328 -16.109 -29.5 1 91.25 380 THR B N 1
ATOM 8350 C CA . THR B 1 380 ? 13.57 -15.352 -29.375 1 91.25 380 THR B CA 1
ATOM 8351 C C . THR B 1 380 ? 13.289 -13.852 -29.281 1 91.25 380 THR B C 1
ATOM 8353 O O . THR B 1 380 ? 12.219 -13.391 -29.688 1 91.25 380 THR B O 1
ATOM 8356 N N . SER B 1 381 ? 14.156 -13.18 -28.594 1 87.25 381 SER B N 1
ATOM 8357 C CA . SER B 1 381 ? 14.039 -11.727 -28.484 1 87.25 381 SER B CA 1
ATOM 8358 C C . SER B 1 381 ? 15.312 -11.031 -28.938 1 87.25 381 SER B C 1
ATOM 8360 O O . SER B 1 381 ? 16.344 -11.672 -29.109 1 87.25 381 SER B O 1
ATOM 8362 N N . GLN B 1 382 ? 15.148 -9.68 -29.234 1 72.19 382 GLN B N 1
ATOM 8363 C CA . GLN B 1 382 ? 16.297 -8.875 -29.641 1 72.19 382 GLN B CA 1
ATOM 8364 C C . GLN B 1 382 ? 17.359 -8.82 -28.547 1 72.19 382 GLN B C 1
ATOM 8366 O O . GLN B 1 382 ? 18.547 -8.719 -28.844 1 72.19 382 GLN B O 1
ATOM 8371 N N . LEU B 1 383 ? 16.953 -8.727 -27.359 1 58.47 383 LEU B N 1
ATOM 8372 C CA . LEU B 1 383 ? 17.891 -8.648 -26.25 1 58.47 383 LEU B CA 1
ATOM 8373 C C . LEU B 1 383 ? 18.891 -9.797 -26.312 1 58.47 383 LEU B C 1
ATOM 8375 O O . LEU B 1 383 ? 20.062 -9.625 -25.953 1 58.47 383 LEU B O 1
ATOM 8379 N N . ASN B 1 384 ? 18.516 -10.977 -26.734 1 51.81 384 ASN B N 1
ATOM 8380 C CA . ASN B 1 384 ? 19.375 -12.156 -26.719 1 51.81 384 ASN B CA 1
ATOM 8381 C C . ASN B 1 384 ? 20.062 -12.359 -28.062 1 51.81 384 ASN B C 1
ATOM 8383 O O . ASN B 1 384 ? 20.938 -13.227 -28.203 1 51.81 384 ASN B O 1
ATOM 8387 N N . MET B 1 385 ? 19.703 -11.617 -29.125 1 48.34 385 MET B N 1
ATOM 8388 C CA . MET B 1 385 ? 20.344 -11.828 -30.422 1 48.34 385 MET B CA 1
ATOM 8389 C C . MET B 1 385 ? 21.766 -11.305 -30.438 1 48.34 385 MET B C 1
ATOM 8391 O O . MET B 1 385 ? 22.594 -11.742 -31.234 1 48.34 385 MET B O 1
ATOM 8395 N N . ASP B 1 386 ? 21.984 -10.148 -29.875 1 46.62 386 ASP B N 1
ATOM 8396 C CA . ASP B 1 386 ? 23.359 -9.664 -30.016 1 46.62 386 ASP B CA 1
ATOM 8397 C C . ASP B 1 386 ? 24.344 -10.594 -29.297 1 46.62 386 ASP B C 1
ATOM 8399 O O . ASP B 1 386 ? 25.547 -10.328 -29.281 1 46.62 386 ASP B O 1
ATOM 8403 N N . LYS B 1 387 ? 23.953 -11.438 -28.391 1 45.25 387 LYS B N 1
ATOM 8404 C CA . LYS B 1 387 ? 25.016 -12.203 -27.75 1 45.25 387 LYS B CA 1
ATOM 8405 C C . LYS B 1 387 ? 25.453 -13.375 -28.641 1 45.25 387 LYS B C 1
ATOM 8407 O O . LYS B 1 387 ? 24.641 -14.234 -28.984 1 45.25 387 LYS B O 1
ATOM 8412 N N . GLN B 1 388 ? 26.406 -13.297 -29.547 1 39.12 388 GLN B N 1
ATOM 8413 C CA . GLN B 1 388 ? 27.062 -14.156 -30.516 1 39.12 388 GLN B CA 1
ATOM 8414 C C . GLN B 1 388 ? 26.984 -15.625 -30.094 1 39.12 388 GLN B C 1
ATOM 8416 O O . GLN B 1 388 ? 26.906 -16.516 -30.953 1 39.12 388 GLN B O 1
ATOM 8421 N N . GLN B 1 389 ? 27.812 -16.109 -29.125 1 35.75 389 GLN B N 1
ATOM 8422 C CA . GLN B 1 389 ? 28.328 -17.469 -28.953 1 35.75 389 GLN B CA 1
ATOM 8423 C C . GLN B 1 389 ? 27.219 -18.406 -28.484 1 35.75 389 GLN B C 1
ATOM 8425 O O . GLN B 1 389 ? 27.5 -19.438 -27.875 1 35.75 389 GLN B O 1
ATOM 8430 N N . MET B 1 390 ? 26.016 -17.969 -28.328 1 36.78 390 MET B N 1
ATOM 8431 C CA . MET B 1 390 ? 25.266 -18.734 -27.344 1 36.78 390 MET B CA 1
ATOM 8432 C C . MET B 1 390 ? 24.594 -19.938 -28.016 1 36.78 390 MET B C 1
ATOM 8434 O O . MET B 1 390 ? 24.031 -19.812 -29.109 1 36.78 390 MET B O 1
ATOM 8438 N N . THR B 1 391 ? 24.875 -21.094 -27.672 1 37.84 391 THR B N 1
ATOM 8439 C CA . THR B 1 391 ? 24.25 -22.391 -27.891 1 37.84 391 THR B CA 1
ATOM 8440 C C . THR B 1 391 ? 22.734 -22.266 -27.844 1 37.84 391 THR B C 1
ATOM 8442 O O . THR B 1 391 ? 22.188 -21.297 -27.297 1 37.84 391 THR B O 1
ATOM 8445 N N . THR B 1 392 ? 22 -23.125 -28.625 1 42.5 392 THR B N 1
ATOM 8446 C CA . THR B 1 392 ? 20.562 -23.234 -28.828 1 42.5 392 THR B CA 1
ATOM 8447 C C . THR B 1 392 ? 19.781 -22.797 -27.594 1 42.5 392 THR B C 1
ATOM 8449 O O . THR B 1 392 ? 18.734 -22.172 -27.688 1 42.5 392 THR B O 1
ATOM 8452 N N . SER B 1 393 ? 20.234 -23.359 -26.469 1 48.31 393 SER B N 1
ATOM 8453 C CA . SER B 1 393 ? 19.547 -23.125 -25.203 1 48.31 393 SER B CA 1
ATOM 8454 C C . SER B 1 393 ? 19.656 -21.656 -24.766 1 48.31 393 SER B C 1
ATOM 8456 O O . SER B 1 393 ? 18.875 -21.188 -23.953 1 48.31 393 SER B O 1
ATOM 8458 N N . SER B 1 394 ? 20.688 -21 -25.312 1 54.56 394 SER B N 1
ATOM 8459 C CA . SER B 1 394 ? 21.125 -19.672 -24.891 1 54.56 394 SER B CA 1
ATOM 8460 C C . SER B 1 394 ? 20.25 -18.578 -25.5 1 54.56 394 SER B C 1
ATOM 8462 O O . SER B 1 394 ? 20.281 -17.438 -25.047 1 54.56 394 SER B O 1
ATOM 8464 N N . TYR B 1 395 ? 19.203 -19.094 -26.422 1 68.81 395 TYR B N 1
ATOM 8465 C CA . TYR B 1 395 ? 18.484 -18.078 -27.156 1 68.81 395 TYR B CA 1
ATOM 8466 C C . TYR B 1 395 ? 17 -18.062 -26.781 1 68.81 395 TYR B C 1
ATOM 8468 O O . TYR B 1 395 ? 16.234 -17.234 -27.266 1 68.81 395 TYR B O 1
ATOM 8476 N N . LEU B 1 396 ? 16.75 -18.891 -25.891 1 86.44 396 LEU B N 1
ATOM 8477 C CA . LEU B 1 396 ? 15.336 -19.016 -25.578 1 86.44 396 LEU B CA 1
ATOM 8478 C C . LEU B 1 396 ? 14.836 -17.828 -24.766 1 86.44 396 LEU B C 1
ATOM 8480 O O . LEU B 1 396 ? 15.492 -17.438 -23.797 1 86.44 396 LEU B O 1
ATOM 8484 N N . TYR B 1 397 ? 13.859 -17.234 -25.297 1 92.25 397 TYR B N 1
ATOM 8485 C CA . TYR B 1 397 ? 13.172 -16.203 -24.531 1 92.25 397 TYR B CA 1
ATOM 8486 C C . TYR B 1 397 ? 11.711 -16.562 -24.312 1 92.25 397 TYR B C 1
ATOM 8488 O O . TYR B 1 397 ? 11.141 -17.359 -25.062 1 92.25 397 TYR B O 1
ATOM 8496 N N . ALA B 1 398 ? 11.234 -16.156 -23.219 1 96.25 398 ALA B N 1
ATOM 8497 C CA . ALA B 1 398 ? 9.844 -16.438 -22.875 1 96.25 398 ALA B CA 1
ATOM 8498 C C . ALA B 1 398 ? 9.109 -15.164 -22.453 1 96.25 398 ALA B C 1
ATOM 8500 O O . ALA B 1 398 ? 9.672 -14.32 -21.766 1 96.25 398 ALA B O 1
ATOM 8501 N N . TRP B 1 399 ? 7.898 -14.914 -22.953 1 96.94 399 TRP B N 1
ATOM 8502 C CA . TRP B 1 399 ? 7.016 -13.82 -22.547 1 96.94 399 TRP B CA 1
ATOM 8503 C C . TRP B 1 399 ? 5.562 -14.289 -22.516 1 96.94 399 TRP B C 1
ATOM 8505 O O . TRP B 1 399 ? 5.277 -15.469 -22.703 1 96.94 399 TRP B O 1
ATOM 8515 N N . VAL B 1 400 ? 4.66 -13.445 -22.141 1 98.62 400 VAL B N 1
ATOM 8516 C CA . VAL B 1 400 ? 3.27 -13.859 -22 1 98.62 400 VAL B CA 1
ATOM 8517 C C . VAL B 1 400 ? 2.41 -13.141 -23.031 1 98.62 400 VAL B C 1
ATOM 8519 O O . VAL B 1 400 ? 2.545 -11.93 -23.234 1 98.62 400 VAL B O 1
ATOM 8522 N N . VAL B 1 401 ? 1.587 -13.898 -23.719 1 98.06 401 VAL B N 1
ATOM 8523 C CA . VAL B 1 401 ? 0.652 -13.367 -24.703 1 98.06 401 VAL B CA 1
ATOM 8524 C C . VAL B 1 401 ? -0.765 -13.383 -24.125 1 98.06 401 VAL B C 1
ATOM 8526 O O . VAL B 1 401 ? -1.225 -14.406 -23.625 1 98.06 401 VAL B O 1
ATOM 8529 N N . VAL B 1 402 ? -1.381 -12.281 -24.156 1 96.69 402 VAL B N 1
ATOM 8530 C CA . VAL B 1 402 ? -2.764 -12.156 -23.719 1 96.69 402 VAL B CA 1
ATOM 8531 C C . VAL B 1 402 ? -3.676 -11.906 -24.906 1 96.69 402 VAL B C 1
ATOM 8533 O O . VAL B 1 402 ? -3.418 -11.016 -25.719 1 96.69 402 VAL B O 1
ATOM 8536 N N . CYS B 1 403 ? -4.711 -12.703 -25 1 94.12 403 CYS B N 1
ATOM 8537 C CA . CYS B 1 403 ? -5.664 -12.602 -26.109 1 94.12 403 CYS B CA 1
ATOM 8538 C C . CYS B 1 403 ? -7.027 -12.141 -25.609 1 94.12 403 CYS B C 1
ATOM 8540 O O . CYS B 1 403 ? -7.5 -12.609 -24.562 1 94.12 403 CYS B O 1
ATOM 8542 N N . SER B 1 404 ? -7.562 -11.195 -26.344 1 88.81 404 SER B N 1
ATOM 8543 C CA . SER B 1 404 ? -8.953 -10.852 -26.062 1 88.81 404 SER B CA 1
ATOM 8544 C C . SER B 1 404 ? -9.891 -11.984 -26.469 1 88.81 404 SER B C 1
ATOM 8546 O O . SER B 1 404 ? -9.492 -12.906 -27.172 1 88.81 404 SER B O 1
ATOM 8548 N N . ASP B 1 405 ? -11.125 -11.922 -26.047 1 82.38 405 ASP B N 1
ATOM 8549 C CA . ASP B 1 405 ? -12.102 -12.977 -26.312 1 82.38 405 ASP B CA 1
ATOM 8550 C C . ASP B 1 405 ? -12.344 -13.133 -27.812 1 82.38 405 ASP B C 1
ATOM 8552 O O . ASP B 1 405 ? -12.539 -14.25 -28.297 1 82.38 405 ASP B O 1
ATOM 8556 N N . ASP B 1 406 ? -12.336 -12.008 -28.516 1 82 406 ASP B N 1
ATOM 8557 C CA . ASP B 1 406 ? -12.586 -12.047 -29.953 1 82 406 ASP B CA 1
ATOM 8558 C C . ASP B 1 406 ? -11.273 -12.141 -30.75 1 82 406 ASP B C 1
ATOM 8560 O O . ASP B 1 406 ? -11.281 -12.141 -31.969 1 82 406 ASP B O 1
ATOM 8564 N N . TYR B 1 407 ? -10.102 -12.219 -30.094 1 84.19 407 TYR B N 1
ATOM 8565 C CA . TYR B 1 407 ? -8.758 -12.328 -30.656 1 84.19 407 TYR B CA 1
ATOM 8566 C C . TYR B 1 407 ? -8.453 -11.133 -31.547 1 84.19 407 TYR B C 1
ATOM 8568 O O . TYR B 1 407 ? -7.617 -11.234 -32.469 1 84.19 407 TYR B O 1
ATOM 8576 N N . GLN B 1 408 ? -9.18 -10.016 -31.266 1 82.69 408 GLN B N 1
ATOM 8577 C CA . GLN B 1 408 ? -8.922 -8.805 -32.031 1 82.69 408 GLN B CA 1
ATOM 8578 C C . GLN B 1 408 ? -7.785 -7.988 -31.422 1 82.69 408 GLN B C 1
ATOM 8580 O O . GLN B 1 408 ? -7.078 -7.27 -32.125 1 82.69 408 GLN B O 1
ATOM 8585 N N . ARG B 1 409 ? -7.746 -8.133 -30.172 1 86.75 409 ARG B N 1
ATOM 8586 C CA . ARG B 1 409 ? -6.688 -7.418 -29.469 1 86.75 409 ARG B CA 1
ATOM 8587 C C . ARG B 1 409 ? -5.719 -8.391 -28.797 1 86.75 409 ARG B C 1
ATOM 8589 O O . ARG B 1 409 ? -6.129 -9.211 -27.969 1 86.75 409 ARG B O 1
ATOM 8596 N N . ILE B 1 410 ? -4.441 -8.266 -29.203 1 92.62 410 ILE B N 1
ATOM 8597 C CA . ILE B 1 410 ? -3.391 -9.109 -28.656 1 92.62 410 ILE B CA 1
ATOM 8598 C C . ILE B 1 410 ? -2.33 -8.25 -27.969 1 92.62 410 ILE B C 1
ATOM 8600 O O . ILE B 1 410 ? -1.876 -7.254 -28.531 1 92.62 410 ILE B O 1
ATOM 8604 N N . THR B 1 411 ? -2.025 -8.578 -26.734 1 93.44 411 THR B N 1
ATOM 8605 C CA . THR B 1 411 ? -0.977 -7.852 -26.031 1 93.44 411 THR B CA 1
ATOM 8606 C C . THR B 1 411 ? 0.138 -8.797 -25.594 1 93.44 411 THR B C 1
ATOM 8608 O O . THR B 1 411 ? -0.12 -9.953 -25.25 1 93.44 411 THR B O 1
ATOM 8611 N N . PHE B 1 412 ? 1.39 -8.32 -25.703 1 95.5 412 PHE B N 1
ATOM 8612 C CA . PHE B 1 412 ? 2.574 -9.047 -25.25 1 95.5 412 PHE B CA 1
ATOM 8613 C C . PHE B 1 412 ? 3.084 -8.477 -23.938 1 95.5 412 PHE B C 1
ATOM 8615 O O . PHE B 1 412 ? 3.312 -7.273 -23.812 1 95.5 412 PHE B O 1
ATOM 8622 N N . TRP B 1 413 ? 3.221 -9.344 -22.984 1 96.69 413 TRP B N 1
ATOM 8623 C CA . TRP B 1 413 ? 3.707 -8.953 -21.672 1 96.69 413 TRP B CA 1
ATOM 8624 C C . TRP B 1 413 ? 5.102 -9.516 -21.406 1 96.69 413 TRP B C 1
ATOM 8626 O O . TRP B 1 413 ? 5.289 -10.727 -21.344 1 96.69 413 TRP B O 1
ATOM 8636 N N . ASP B 1 414 ? 6.035 -8.617 -21.281 1 95.38 414 ASP B N 1
ATOM 8637 C CA . ASP B 1 414 ? 7.398 -9.039 -20.953 1 95.38 414 ASP B CA 1
ATOM 8638 C C . ASP B 1 414 ? 7.562 -9.242 -19.438 1 95.38 414 ASP B C 1
ATOM 8640 O O . ASP B 1 414 ? 7.547 -8.273 -18.672 1 95.38 414 ASP B O 1
ATOM 8644 N N . SER B 1 415 ? 7.824 -10.484 -19.016 1 96.5 415 SER B N 1
ATOM 8645 C CA . SER B 1 415 ? 7.871 -10.828 -17.609 1 96.5 415 SER B CA 1
ATOM 8646 C C . SER B 1 415 ? 9.156 -10.32 -16.953 1 96.5 415 SER B C 1
ATOM 8648 O O . SER B 1 415 ? 9.227 -10.195 -15.727 1 96.5 415 SER B O 1
ATOM 8650 N N . ILE B 1 416 ? 10.188 -9.992 -17.703 1 94.31 416 ILE B N 1
ATOM 8651 C CA . ILE B 1 416 ? 11.477 -9.562 -17.172 1 94.31 416 ILE B CA 1
ATOM 8652 C C . ILE B 1 416 ? 11.461 -8.047 -16.969 1 94.31 416 ILE B C 1
ATOM 8654 O O . ILE B 1 416 ? 11.898 -7.551 -15.93 1 94.31 416 ILE B O 1
ATOM 8658 N N . THR B 1 417 ? 10.914 -7.312 -17.906 1 92.31 417 THR B N 1
ATOM 8659 C CA . THR B 1 417 ? 10.945 -5.855 -17.828 1 92.31 417 THR B CA 1
ATOM 8660 C C . THR B 1 417 ? 9.641 -5.324 -17.234 1 92.31 417 THR B C 1
ATOM 8662 O O . THR B 1 417 ? 9.586 -4.18 -16.781 1 92.31 417 THR B O 1
ATOM 8665 N N . GLY B 1 418 ? 8.625 -6.121 -17.25 1 93.56 418 GLY B N 1
ATOM 8666 C CA . GLY B 1 418 ? 7.336 -5.668 -16.766 1 93.56 418 GLY B CA 1
ATOM 8667 C C . GLY B 1 418 ? 6.562 -4.855 -17.781 1 93.56 418 GLY B C 1
ATOM 8668 O O . GLY B 1 418 ? 5.449 -4.398 -17.5 1 93.56 418 GLY B O 1
ATOM 8669 N N . ARG B 1 419 ? 7.02 -4.746 -18.938 1 91.31 419 ARG B N 1
ATOM 8670 C CA . ARG B 1 419 ? 6.41 -3.906 -19.969 1 91.31 419 ARG B CA 1
ATOM 8671 C C . ARG B 1 419 ? 5.359 -4.684 -20.75 1 91.31 419 ARG B C 1
ATOM 8673 O O . ARG B 1 419 ? 5.441 -5.906 -20.859 1 91.31 419 ARG B O 1
ATOM 8680 N N . CYS B 1 420 ? 4.383 -3.971 -21.203 1 92.69 420 CYS B N 1
ATOM 8681 C CA . CYS B 1 420 ? 3.291 -4.516 -22 1 92.69 420 CYS B CA 1
ATOM 8682 C C . CYS B 1 420 ? 3.242 -3.869 -23.375 1 92.69 420 CYS B C 1
ATOM 8684 O O . CYS B 1 420 ? 3.396 -2.652 -23.5 1 92.69 420 CYS B O 1
ATOM 8686 N N . TYR B 1 421 ? 3.068 -4.668 -24.453 1 90.56 421 TYR B N 1
ATOM 8687 C CA . TYR B 1 421 ? 3.049 -4.203 -25.828 1 90.56 421 TYR B CA 1
ATOM 8688 C C . TYR B 1 421 ? 1.761 -4.625 -26.531 1 90.56 421 TYR B C 1
ATOM 8690 O O . TYR B 1 421 ? 1.277 -5.742 -26.328 1 90.56 421 TYR B O 1
ATOM 8698 N N . ILE B 1 422 ? 1.19 -3.715 -27.266 1 88.31 422 ILE B N 1
ATOM 8699 C CA . ILE B 1 422 ? 0.057 -4.066 -28.125 1 88.31 422 ILE B CA 1
ATOM 8700 C C . ILE B 1 422 ? 0.561 -4.602 -29.453 1 88.31 422 ILE B C 1
ATOM 8702 O O . ILE B 1 422 ? 1.426 -3.99 -30.094 1 88.31 422 ILE B O 1
ATOM 8706 N N . HIS B 1 423 ? 0.043 -5.773 -29.734 1 87.94 423 HIS B N 1
ATOM 8707 C CA . HIS B 1 423 ? 0.401 -6.359 -31.016 1 87.94 423 HIS B CA 1
ATOM 8708 C C . HIS B 1 423 ? -0.631 -6.016 -32.094 1 87.94 423 HIS B C 1
ATOM 8710 O O . HIS B 1 423 ? -1.832 -6.207 -31.891 1 87.94 423 HIS B O 1
ATOM 8716 N N . THR B 1 424 ? -0.301 -5.309 -33.094 1 75.81 424 THR B N 1
ATOM 8717 C CA . THR B 1 424 ? -1.188 -4.992 -34.219 1 75.81 424 THR B CA 1
ATOM 8718 C C . THR B 1 424 ? -0.679 -5.629 -35.5 1 75.81 424 THR B C 1
ATOM 8720 O O . THR B 1 424 ? 0.519 -5.59 -35.781 1 75.81 424 THR B O 1
ATOM 8723 N N . THR B 1 425 ? -1.751 -6.57 -35.875 1 61.84 425 THR B N 1
ATOM 8724 C CA . THR B 1 425 ? -1.457 -7.141 -37.188 1 61.84 425 THR B CA 1
ATOM 8725 C C . THR B 1 425 ? -1.914 -6.207 -38.281 1 61.84 425 THR B C 1
ATOM 8727 O O . THR B 1 425 ? -3.031 -5.688 -38.25 1 61.84 425 THR B O 1
ATOM 8730 N N . GLY B 1 426 ? -1.118 -5.426 -38.781 1 57.06 426 GLY B N 1
ATOM 8731 C CA . GLY B 1 426 ? -1.438 -4.586 -39.938 1 57.06 426 GLY B CA 1
ATOM 8732 C C . GLY B 1 426 ? -1.131 -3.117 -39.688 1 57.06 426 GLY B C 1
ATOM 8733 O O . GLY B 1 426 ? -0.679 -2.736 -38.625 1 57.06 426 GLY B O 1
ATOM 8734 N N . PHE B 1 427 ? -1.333 -2.418 -40.688 1 47.88 427 PHE B N 1
ATOM 8735 C CA . PHE B 1 427 ? -0.966 -1.016 -40.844 1 47.88 427 PHE B CA 1
ATOM 8736 C C . PHE B 1 427 ? -1.812 -0.133 -39.938 1 47.88 427 PHE B C 1
ATOM 8738 O O . PHE B 1 427 ? -2.924 0.259 -40.312 1 47.88 427 PHE B O 1
ATOM 8745 N N . CYS B 1 428 ? -1.929 -0.63 -38.719 1 50.53 428 CYS B N 1
ATOM 8746 C CA . CYS B 1 428 ? -2.742 0.295 -37.938 1 50.53 428 CYS B CA 1
ATOM 8747 C C . CYS B 1 428 ? -2.102 1.678 -37.875 1 50.53 428 CYS B C 1
ATOM 8749 O O . CYS B 1 428 ? -0.876 1.801 -37.938 1 50.53 428 CYS B O 1
ATOM 8751 N N . GLU B 1 429 ? -2.889 2.629 -38.156 1 49.25 429 GLU B N 1
ATOM 8752 C CA . GLU B 1 429 ? -2.666 4.07 -38.219 1 49.25 429 GLU B CA 1
ATOM 8753 C C . GLU B 1 429 ? -1.921 4.559 -36.969 1 49.25 429 GLU B C 1
ATOM 8755 O O . GLU B 1 429 ? -1.278 5.613 -37 1 49.25 429 GLU B O 1
ATOM 8760 N N . GLN B 1 430 ? -2.045 3.84 -35.906 1 53.88 430 GLN B N 1
ATOM 8761 C CA . GLN B 1 430 ? -1.414 4.449 -34.75 1 53.88 430 GLN B CA 1
ATOM 8762 C C . GLN B 1 430 ? 0.051 4.039 -34.625 1 53.88 430 GLN B C 1
ATOM 8764 O O . GLN B 1 430 ? 0.414 2.914 -34.969 1 53.88 430 GLN B O 1
ATOM 8769 N N . LYS B 1 431 ? 0.929 4.922 -34.594 1 59.91 431 LYS B N 1
ATOM 8770 C CA . LYS B 1 431 ? 2.375 4.742 -34.5 1 59.91 431 LYS B CA 1
ATOM 8771 C C . LYS B 1 431 ? 2.752 3.883 -33.281 1 59.91 431 LYS B C 1
ATOM 8773 O O . LYS B 1 431 ? 2.906 4.395 -32.188 1 59.91 431 LYS B O 1
ATOM 8778 N N . ILE B 1 432 ? 2.463 2.557 -33.375 1 68.81 432 ILE B N 1
ATOM 8779 C CA . ILE B 1 432 ? 2.854 1.613 -32.312 1 68.81 432 ILE B CA 1
ATOM 8780 C C . ILE B 1 432 ? 4.23 1.036 -32.625 1 68.81 432 ILE B C 1
ATOM 8782 O O . ILE B 1 432 ? 4.469 0.56 -33.75 1 68.81 432 ILE B O 1
ATOM 8786 N N . TYR B 1 433 ? 5.207 1.258 -31.672 1 71.94 433 TYR B N 1
ATOM 8787 C CA . TYR B 1 433 ? 6.531 0.663 -31.797 1 71.94 433 TYR B CA 1
ATOM 8788 C C . TYR B 1 433 ? 6.465 -0.853 -31.656 1 71.94 433 TYR B C 1
ATOM 8790 O O . TYR B 1 433 ? 5.676 -1.373 -30.859 1 71.94 433 TYR B O 1
ATOM 8798 N N . PRO B 1 434 ? 7.27 -1.486 -32.469 1 77.31 434 PRO B N 1
ATOM 8799 C CA . PRO B 1 434 ? 7.234 -2.949 -32.406 1 77.31 434 PRO B CA 1
ATOM 8800 C C . PRO B 1 434 ? 7.762 -3.486 -31.062 1 77.31 434 PRO B C 1
ATOM 8802 O O . PRO B 1 434 ? 8.562 -2.826 -30.406 1 77.31 434 PRO B O 1
ATOM 8805 N N . SER B 1 435 ? 7.242 -4.598 -30.719 1 85.06 435 SER B N 1
ATOM 8806 C CA . SER B 1 435 ? 7.707 -5.301 -29.531 1 85.06 435 SER B CA 1
ATOM 8807 C C . SER B 1 435 ? 9.109 -5.867 -29.734 1 85.06 435 SER B C 1
ATOM 8809 O O . SER B 1 435 ? 9.562 -6.02 -30.875 1 85.06 435 SER B O 1
ATOM 8811 N N . PRO B 1 436 ? 9.844 -6.109 -28.703 1 88.88 436 PRO B N 1
ATOM 8812 C CA . PRO B 1 436 ? 11.211 -6.609 -28.797 1 88.88 436 PRO B CA 1
ATOM 8813 C C . PRO B 1 436 ? 11.273 -8.094 -29.141 1 88.88 436 PRO B C 1
ATOM 8815 O O . PRO B 1 436 ? 12.367 -8.656 -29.281 1 88.88 436 PRO B O 1
ATOM 8818 N N . PHE B 1 437 ? 10.164 -8.711 -29.375 1 91.88 437 PHE B N 1
ATOM 8819 C CA . PHE B 1 437 ? 10.125 -10.148 -29.625 1 91.88 437 PHE B CA 1
ATOM 8820 C C . PHE B 1 437 ? 10.258 -10.43 -31.125 1 91.88 437 PHE B C 1
ATOM 8822 O O . PHE B 1 437 ? 9.695 -9.711 -31.953 1 91.88 437 PHE B O 1
ATOM 8829 N N . TYR B 1 438 ? 11.016 -11.469 -31.484 1 90.44 438 TYR B N 1
ATOM 8830 C CA . TYR B 1 438 ? 11.375 -11.672 -32.875 1 90.44 438 TYR B CA 1
ATOM 8831 C C . TYR B 1 438 ? 10.656 -12.891 -33.438 1 90.44 438 TYR B C 1
ATOM 8833 O O . TYR B 1 438 ? 9.93 -12.789 -34.438 1 90.44 438 TYR B O 1
ATOM 8841 N N . ASN B 1 439 ? 10.914 -14.078 -32.844 1 92.69 439 ASN B N 1
ATOM 8842 C CA . ASN B 1 439 ? 10.289 -15.32 -33.312 1 92.69 439 ASN B CA 1
ATOM 8843 C C . ASN B 1 439 ? 9.445 -15.953 -32.188 1 92.69 439 ASN B C 1
ATOM 8845 O O . ASN B 1 439 ? 9.727 -15.773 -31.016 1 92.69 439 ASN B O 1
ATOM 8849 N N . ILE B 1 440 ? 8.438 -16.672 -32.625 1 95.19 440 ILE B N 1
ATOM 8850 C CA . ILE B 1 440 ? 7.578 -17.391 -31.688 1 95.19 440 ILE B CA 1
ATOM 8851 C C . ILE B 1 440 ? 7.352 -18.812 -32.188 1 95.19 440 ILE B C 1
ATOM 8853 O O . ILE B 1 440 ? 6.977 -19.016 -33.344 1 95.19 440 ILE B O 1
ATOM 8857 N N . GLY B 1 441 ? 7.609 -19.766 -31.344 1 95.38 441 GLY B N 1
ATOM 8858 C CA . GLY B 1 441 ? 7.477 -21.156 -31.734 1 95.38 441 GLY B CA 1
ATOM 8859 C C . GLY B 1 441 ? 6.227 -21.812 -31.188 1 95.38 441 GLY B C 1
ATOM 8860 O O . GLY B 1 441 ? 5.555 -22.578 -31.891 1 95.38 441 GLY B O 1
ATOM 8861 N N . CYS B 1 442 ? 5.922 -21.531 -30.016 1 97.19 442 CYS B N 1
ATOM 8862 C CA . CYS B 1 442 ? 4.781 -22.203 -29.406 1 97.19 442 CYS B CA 1
ATOM 8863 C C . CYS B 1 442 ? 4.172 -21.359 -28.312 1 97.19 442 CYS B C 1
ATOM 8865 O O . CYS B 1 442 ? 4.777 -20.375 -27.859 1 97.19 442 CYS B O 1
ATOM 8867 N N . LEU B 1 443 ? 2.975 -21.688 -27.922 1 98.25 443 LEU B N 1
ATOM 8868 C CA . LEU B 1 443 ? 2.203 -21.078 -26.844 1 98.25 443 LEU B CA 1
ATOM 8869 C C . LEU B 1 443 ? 1.643 -22.156 -25.906 1 98.25 443 LEU B C 1
ATOM 8871 O O . LEU B 1 443 ? 1.214 -23.219 -26.375 1 98.25 443 LEU B O 1
ATOM 8875 N N . TYR B 1 444 ? 1.691 -21.875 -24.609 1 98.56 444 TYR B N 1
ATOM 8876 C CA . TYR B 1 444 ? 1.086 -22.859 -23.734 1 98.56 444 TYR B CA 1
ATOM 8877 C C . TYR B 1 444 ? 0.564 -22.219 -22.453 1 98.56 444 TYR B C 1
ATOM 8879 O O . TYR B 1 444 ? 0.948 -21.094 -22.125 1 98.56 444 TYR B O 1
ATOM 8887 N N . ASN B 1 445 ? -0.318 -22.766 -21.812 1 98.38 445 ASN B N 1
ATOM 8888 C CA . ASN B 1 445 ? -0.779 -22.5 -20.453 1 98.38 445 ASN B CA 1
ATOM 8889 C C . ASN B 1 445 ? -1.142 -23.781 -19.703 1 98.38 445 ASN B C 1
ATOM 8891 O O . ASN B 1 445 ? -0.585 -24.844 -20 1 98.38 445 ASN B O 1
ATOM 8895 N N . ASN B 1 446 ? -1.995 -23.75 -18.75 1 97.38 446 ASN B N 1
ATOM 8896 C CA . ASN B 1 446 ? -2.295 -24.906 -17.938 1 97.38 446 ASN B CA 1
ATOM 8897 C C . ASN B 1 446 ? -3.176 -25.906 -18.672 1 97.38 446 ASN B C 1
ATOM 8899 O O . ASN B 1 446 ? -3.217 -27.094 -18.328 1 97.38 446 ASN B O 1
ATOM 8903 N N . SER B 1 447 ? -3.818 -25.453 -19.734 1 96.88 447 SER B N 1
ATOM 8904 C CA . SER B 1 447 ? -4.82 -26.328 -20.344 1 96.88 447 SER B CA 1
ATOM 8905 C C . SER B 1 447 ? -4.594 -26.469 -21.844 1 96.88 447 SER B C 1
ATOM 8907 O O . SER B 1 447 ? -5.203 -27.328 -22.5 1 96.88 447 SER B O 1
ATOM 8909 N N . SER B 1 448 ? -3.701 -25.688 -22.359 1 97.88 448 SER B N 1
ATOM 8910 C CA . SER B 1 448 ? -3.535 -25.688 -23.812 1 97.88 448 SER B CA 1
ATOM 8911 C C . SER B 1 448 ? -2.064 -25.594 -24.203 1 97.88 448 SER B C 1
ATOM 8913 O O . SER B 1 448 ? -1.273 -24.953 -23.5 1 97.88 448 SER B O 1
ATOM 8915 N N . PHE B 1 449 ? -1.771 -26.25 -25.281 1 98.38 449 PHE B N 1
ATOM 8916 C CA . PHE B 1 449 ? -0.471 -26.172 -25.938 1 98.38 449 PHE B CA 1
ATOM 8917 C C . PHE B 1 449 ? -0.633 -26.016 -27.438 1 98.38 449 PHE B C 1
ATOM 8919 O O . PHE B 1 449 ? -1.317 -26.812 -28.078 1 98.38 449 PHE B O 1
ATOM 8926 N N . TYR B 1 450 ? -0.027 -24.969 -28.047 1 97.94 450 TYR B N 1
ATOM 8927 C CA . TYR B 1 450 ? -0.145 -24.688 -29.469 1 97.94 450 TYR B CA 1
ATOM 8928 C C . TYR B 1 450 ? 1.229 -24.609 -30.125 1 97.94 450 TYR B C 1
ATOM 8930 O O . TYR B 1 450 ? 2.152 -24 -29.578 1 97.94 450 TYR B O 1
ATOM 8938 N N . ALA B 1 451 ? 1.426 -25.219 -31.172 1 96.44 451 ALA B N 1
ATOM 8939 C CA . ALA B 1 451 ? 2.609 -25.062 -32.031 1 96.44 451 ALA B CA 1
ATOM 8940 C C . ALA B 1 451 ? 2.324 -24.141 -33.219 1 96.44 451 ALA B C 1
ATOM 8942 O O . ALA B 1 451 ? 1.277 -24.25 -33.844 1 96.44 451 ALA B O 1
ATOM 8943 N N . ASN B 1 452 ? 3.199 -23.219 -33.438 1 96 452 ASN B N 1
ATOM 8944 C CA . ASN B 1 452 ? 3.055 -22.297 -34.562 1 96 452 ASN B CA 1
ATOM 8945 C C . ASN B 1 452 ? 3.365 -22.984 -35.875 1 96 452 ASN B C 1
ATOM 8947 O O . ASN B 1 452 ? 4.516 -23.328 -36.156 1 96 452 ASN B O 1
ATOM 8951 N N . ILE B 1 453 ? 2.348 -23.141 -36.781 1 94.62 453 ILE B N 1
ATOM 8952 C CA . ILE B 1 453 ? 2.561 -23.797 -38.062 1 94.62 453 ILE B CA 1
ATOM 8953 C C . ILE B 1 453 ? 2.283 -22.828 -39.188 1 94.62 453 ILE B C 1
ATOM 8955 O O . ILE B 1 453 ? 1.802 -23.219 -40.25 1 94.62 453 ILE B O 1
ATOM 8959 N N . GLN B 1 454 ? 2.4 -21.594 -38.906 1 93.56 454 GLN B N 1
ATOM 8960 C CA . GLN B 1 454 ? 2.246 -20.562 -39.938 1 93.56 454 GLN B CA 1
ATOM 8961 C C . GLN B 1 454 ? 3.459 -20.516 -40.844 1 93.56 454 GLN B C 1
ATOM 8963 O O . GLN B 1 454 ? 4.504 -21.094 -40.531 1 93.56 454 GLN B O 1
ATOM 8968 N N . PRO B 1 455 ? 3.346 -19.844 -42 1 90.81 455 PRO B N 1
ATOM 8969 C CA . PRO B 1 455 ? 4.461 -19.828 -42.969 1 90.81 455 PRO B CA 1
ATOM 8970 C C . PRO B 1 455 ? 5.715 -19.172 -42.375 1 90.81 455 PRO B C 1
ATOM 8972 O O . PRO B 1 455 ? 6.836 -19.578 -42.719 1 90.81 455 PRO B O 1
ATOM 8975 N N . THR B 1 456 ? 5.488 -18.156 -41.5 1 91.31 456 THR B N 1
ATOM 8976 C CA . THR B 1 456 ? 6.613 -17.516 -40.844 1 91.31 456 THR B CA 1
ATOM 8977 C C . THR B 1 456 ? 6.43 -17.531 -39.312 1 91.31 456 THR B C 1
ATOM 8979 O O . THR B 1 456 ? 5.301 -17.578 -38.844 1 91.31 456 THR B O 1
ATOM 8982 N N . ASP B 1 457 ? 7.586 -17.625 -38.656 1 92.19 457 ASP B N 1
ATOM 8983 C CA . ASP B 1 457 ? 7.508 -17.609 -37.188 1 92.19 457 ASP B CA 1
ATOM 8984 C C . ASP B 1 457 ? 7.914 -16.25 -36.625 1 92.19 457 ASP B C 1
ATOM 8986 O O . ASP B 1 457 ? 8.109 -16.094 -35.438 1 92.19 457 ASP B O 1
ATOM 8990 N N . LYS B 1 458 ? 8.117 -15.266 -37.562 1 90.88 458 LYS B N 1
ATOM 8991 C CA . LYS B 1 458 ? 8.375 -13.891 -37.125 1 90.88 458 LYS B CA 1
ATOM 8992 C C . LYS B 1 458 ? 7.129 -13.266 -36.5 1 90.88 458 LYS B C 1
ATOM 8994 O O . LYS B 1 458 ? 6.07 -13.227 -37.125 1 90.88 458 LYS B O 1
ATOM 8999 N N . VAL B 1 459 ? 7.262 -12.789 -35.344 1 92.75 459 VAL B N 1
ATOM 9000 C CA . VAL B 1 459 ? 6.145 -12.328 -34.531 1 92.75 459 VAL B CA 1
ATOM 9001 C C . VAL B 1 459 ? 5.359 -11.258 -35.281 1 92.75 459 VAL B C 1
ATOM 9003 O O . VAL B 1 459 ? 4.125 -11.242 -35.219 1 92.75 459 VAL B O 1
ATOM 9006 N N . VAL B 1 460 ? 5.965 -10.344 -36 1 87.25 460 VAL B N 1
ATOM 9007 C CA . VAL B 1 460 ? 5.352 -9.195 -36.656 1 87.25 460 VAL B CA 1
ATOM 9008 C C . VAL B 1 460 ? 4.324 -9.68 -37.688 1 87.25 460 VAL B C 1
ATOM 9010 O O . VAL B 1 460 ? 3.344 -8.984 -37.969 1 87.25 460 VAL B O 1
ATOM 9013 N N . HIS B 1 461 ? 4.484 -10.914 -38.156 1 89.31 461 HIS B N 1
ATOM 9014 C CA . HIS B 1 461 ? 3.623 -11.406 -39.219 1 89.31 461 HIS B CA 1
ATOM 9015 C C . HIS B 1 461 ? 2.686 -12.5 -38.719 1 89.31 461 HIS B C 1
ATOM 9017 O O . HIS B 1 461 ? 1.845 -12.992 -39.469 1 89.31 461 HIS B O 1
ATOM 9023 N N . CYS B 1 462 ? 2.826 -12.828 -37.531 1 92.25 462 CYS B N 1
ATOM 9024 C CA . CYS B 1 462 ? 2.045 -13.938 -37.031 1 92.25 462 CYS B CA 1
ATOM 9025 C C . CYS B 1 462 ? 0.662 -13.477 -36.562 1 92.25 462 CYS B C 1
ATOM 9027 O O . CYS B 1 462 ? 0.517 -12.391 -36.031 1 92.25 462 CYS B O 1
ATOM 9029 N N . LEU B 1 463 ? -0.319 -14.312 -36.875 1 92.12 463 LEU B N 1
ATOM 9030 C CA . LEU B 1 463 ? -1.681 -14.109 -36.375 1 92.12 463 LEU B CA 1
ATOM 9031 C C . LEU B 1 463 ? -1.928 -14.922 -35.125 1 92.12 463 LEU B C 1
ATOM 9033 O O . LEU B 1 463 ? -1.393 -16.016 -34.969 1 92.12 463 LEU B O 1
ATOM 9037 N N . PHE B 1 464 ? -2.717 -14.453 -34.281 1 94.12 464 PHE B N 1
ATOM 9038 C CA . PHE B 1 464 ? -2.879 -15.102 -32.969 1 94.12 464 PHE B CA 1
ATOM 9039 C C . PHE B 1 464 ? -4.328 -15.523 -32.75 1 94.12 464 PHE B C 1
ATOM 9041 O O . PHE B 1 464 ? -4.848 -15.414 -31.641 1 94.12 464 PHE B O 1
ATOM 9048 N N . ASN B 1 465 ? -4.965 -15.844 -33.75 1 92.56 465 ASN B N 1
ATOM 9049 C CA . ASN B 1 465 ? -6.25 -16.516 -33.625 1 92.56 465 ASN B CA 1
ATOM 9050 C C . ASN B 1 465 ? -6.082 -18 -33.281 1 92.56 465 ASN B C 1
ATOM 9052 O O . ASN B 1 465 ? -5.992 -18.828 -34.188 1 92.56 465 ASN B O 1
ATOM 9056 N N . LEU B 1 466 ? -6.203 -18.406 -32.094 1 94.31 466 LEU B N 1
ATOM 9057 C CA . LEU B 1 466 ? -5.859 -19.75 -31.625 1 94.31 466 LEU B CA 1
ATOM 9058 C C . LEU B 1 466 ? -6.973 -20.734 -31.938 1 94.31 466 LEU B C 1
ATOM 9060 O O . LEU B 1 466 ? -6.781 -21.953 -31.812 1 94.31 466 LEU B O 1
ATOM 9064 N N . LYS B 1 467 ? -8.047 -20.203 -32.438 1 92.31 467 LYS B N 1
ATOM 9065 C CA . LYS B 1 467 ? -9.133 -21.094 -32.844 1 92.31 467 LYS B CA 1
ATOM 9066 C C . LYS B 1 467 ? -8.875 -21.688 -34.219 1 92.31 467 LYS B C 1
ATOM 9068 O O . LYS B 1 467 ? -9.492 -22.688 -34.625 1 92.31 467 LYS B O 1
ATOM 9073 N N . ASN B 1 468 ? -8 -21.078 -34.938 1 94.25 468 ASN B N 1
ATOM 9074 C CA . ASN B 1 468 ? -7.645 -21.547 -36.25 1 94.25 468 ASN B CA 1
ATOM 9075 C C . ASN B 1 468 ? -6.547 -22.609 -36.188 1 94.25 468 ASN B C 1
ATOM 9077 O O . ASN B 1 468 ? -5.363 -22.281 -36.125 1 94.25 468 ASN B O 1
ATOM 9081 N N . SER B 1 469 ? -6.824 -23.875 -36.406 1 92.88 469 SER B N 1
ATOM 9082 C CA . SER B 1 469 ? -5.898 -24.984 -36.281 1 92.88 469 SER B CA 1
ATOM 9083 C C . SER B 1 469 ? -4.918 -25.031 -37.438 1 92.88 469 SER B C 1
ATOM 9085 O O . SER B 1 469 ? -3.912 -25.75 -37.406 1 92.88 469 SER B O 1
ATOM 9087 N N . SER B 1 470 ? -5.215 -24.25 -38.469 1 92.12 470 SER B N 1
ATOM 9088 C CA . SER B 1 470 ? -4.309 -24.203 -39.625 1 92.12 470 SER B CA 1
ATOM 9089 C C . SER B 1 470 ? -3.127 -23.281 -39.375 1 92.12 470 SER B C 1
ATOM 9091 O O . SER B 1 470 ? -2.121 -23.344 -40.062 1 92.12 470 SER B O 1
ATOM 9093 N N . GLN B 1 471 ? -3.357 -22.484 -38.406 1 94.19 471 GLN B N 1
ATOM 9094 C CA . GLN B 1 471 ? -2.271 -21.578 -38.031 1 94.19 471 GLN B CA 1
ATOM 9095 C C . GLN B 1 471 ? -1.577 -22.031 -36.75 1 94.19 471 GLN B C 1
ATOM 9097 O O . GLN B 1 471 ? -0.354 -21.938 -36.625 1 94.19 471 GLN B O 1
ATOM 9102 N N . TRP B 1 472 ? -2.361 -22.469 -35.781 1 96.06 472 TRP B N 1
ATOM 9103 C CA . TRP B 1 472 ? -1.878 -22.969 -34.5 1 96.06 472 TRP B CA 1
ATOM 9104 C C . TRP B 1 472 ? -2.389 -24.375 -34.25 1 96.06 472 TRP B C 1
ATOM 9106 O O . TRP B 1 472 ? -3.584 -24.578 -34 1 96.06 472 TRP B O 1
ATOM 9116 N N . ARG B 1 473 ? -1.479 -25.344 -34.219 1 95.62 473 ARG B N 1
ATOM 9117 C CA . ARG B 1 473 ? -1.873 -26.734 -33.969 1 95.62 473 ARG B CA 1
ATOM 9118 C C . ARG B 1 473 ? -1.976 -27.031 -32.5 1 95.62 473 ARG B C 1
ATOM 9120 O O . ARG B 1 473 ? -0.979 -26.969 -31.766 1 95.62 473 ARG B O 1
ATOM 9127 N N . PRO B 1 474 ? -3.094 -27.422 -32.031 1 97.19 474 PRO B N 1
ATOM 9128 C CA . PRO B 1 474 ? -3.287 -27.641 -30.609 1 97.19 474 PRO B CA 1
ATOM 9129 C C . PRO B 1 474 ? -3.023 -29.094 -30.203 1 97.19 474 PRO B C 1
ATOM 9131 O O . PRO B 1 474 ? -3.096 -30 -31.031 1 97.19 474 PRO B O 1
ATOM 9134 N N . MET B 1 475 ? -2.609 -29.281 -28.984 1 96.94 475 MET B N 1
ATOM 9135 C CA . MET B 1 475 ? -2.67 -30.578 -28.344 1 96.94 475 MET B CA 1
ATOM 9136 C C . MET B 1 475 ? -4.043 -30.812 -27.719 1 96.94 475 MET B C 1
ATOM 9138 O O . MET B 1 475 ? -4.805 -29.875 -27.5 1 96.94 475 MET B O 1
ATOM 9142 N N . SER B 1 476 ? -4.309 -32.062 -27.438 1 96.19 476 SER B N 1
ATOM 9143 C CA . SER B 1 476 ? -5.609 -32.406 -26.875 1 96.19 476 SER B CA 1
ATOM 9144 C C . SER B 1 476 ? -5.73 -31.922 -25.438 1 96.19 476 SER B C 1
ATOM 9146 O O . SER B 1 476 ? -4.863 -32.188 -24.594 1 96.19 476 SER B O 1
ATOM 9148 N N . PHE B 1 477 ? -6.801 -31.219 -25.219 1 95.94 477 PHE B N 1
ATOM 9149 C CA . PHE B 1 477 ? -7.098 -30.688 -23.891 1 95.94 477 PHE B CA 1
ATOM 9150 C C . PHE B 1 477 ? -7.172 -31.828 -22.875 1 95.94 477 PHE B C 1
ATOM 9152 O O . PHE B 1 477 ? -6.617 -31.703 -21.781 1 95.94 477 PHE B O 1
ATOM 9159 N N . GLU B 1 478 ? -7.781 -32.875 -23.172 1 94.94 478 GLU B N 1
ATOM 9160 C CA . GLU B 1 478 ? -8 -34 -22.266 1 94.94 478 GLU B CA 1
ATOM 9161 C C . GLU B 1 478 ? -6.684 -34.656 -21.859 1 94.94 478 GLU B C 1
ATOM 9163 O O . GLU B 1 478 ? -6.488 -35 -20.688 1 94.94 478 GLU B O 1
ATOM 9168 N N . VAL B 1 479 ? -5.902 -34.781 -22.844 1 95.44 479 VAL B N 1
ATOM 9169 C CA . VAL B 1 479 ? -4.629 -35.438 -22.578 1 95.44 479 VAL B CA 1
ATOM 9170 C C . VAL B 1 479 ? -3.771 -34.562 -21.672 1 95.44 479 VAL B C 1
ATOM 9172 O O . VAL B 1 479 ? -3.109 -35.062 -20.75 1 95.44 479 VAL B O 1
ATOM 9175 N N . ILE B 1 480 ? -3.746 -33.25 -21.891 1 96.44 480 ILE B N 1
ATOM 9176 C CA . ILE B 1 480 ? -2.992 -32.312 -21.062 1 96.44 480 ILE B CA 1
ATOM 9177 C C . ILE B 1 480 ? -3.486 -32.375 -19.625 1 96.44 480 ILE B C 1
ATOM 9179 O O . ILE B 1 480 ? -2.686 -32.438 -18.688 1 96.44 480 ILE B O 1
ATOM 9183 N N . GLN B 1 481 ? -4.77 -32.469 -19.422 1 94.56 481 GLN B N 1
ATOM 9184 C CA . GLN B 1 481 ? -5.367 -32.469 -18.094 1 94.56 481 GLN B CA 1
ATOM 9185 C C . GLN B 1 481 ? -4.996 -33.719 -17.312 1 94.56 481 GLN B C 1
ATOM 9187 O O . GLN B 1 481 ? -4.898 -33.688 -16.078 1 94.56 481 GLN B O 1
ATOM 9192 N N . THR B 1 482 ? -4.777 -34.812 -18 1 91.56 482 THR B N 1
ATOM 9193 C CA . THR B 1 482 ? -4.422 -36.062 -17.344 1 91.56 482 THR B CA 1
ATOM 9194 C C . THR B 1 482 ? -3.092 -35.906 -16.594 1 91.56 482 THR B C 1
ATOM 9196 O O . THR B 1 482 ? -2.885 -36.531 -15.555 1 91.56 482 THR B O 1
ATOM 9199 N N . VAL B 1 483 ? -2.225 -35.125 -17.062 1 91.62 483 VAL B N 1
ATOM 9200 C CA . VAL B 1 483 ? -0.909 -34.969 -16.453 1 91.62 483 VAL B CA 1
ATOM 9201 C C . VAL B 1 483 ? -0.896 -33.75 -15.562 1 91.62 483 VAL B C 1
ATOM 9203 O O . VAL B 1 483 ? -0.322 -33.781 -14.469 1 91.62 483 VAL B O 1
ATOM 9206 N N . HIS B 1 484 ? -1.544 -32.656 -15.977 1 93.5 484 HIS B N 1
ATOM 9207 C CA . HIS B 1 484 ? -1.511 -31.391 -15.266 1 93.5 484 HIS B CA 1
ATOM 9208 C C . HIS B 1 484 ? -2.203 -31.484 -13.914 1 93.5 484 HIS B C 1
ATOM 9210 O O . HIS B 1 484 ? -1.778 -30.859 -12.938 1 93.5 484 HIS B O 1
ATOM 9216 N N . ASN B 1 485 ? -3.25 -32.281 -13.781 1 88.31 485 ASN B N 1
ATOM 9217 C CA . ASN B 1 485 ? -4.031 -32.375 -12.555 1 88.31 485 ASN B CA 1
ATOM 9218 C C . ASN B 1 485 ? -3.207 -33 -11.422 1 88.31 485 ASN B C 1
ATOM 9220 O O . ASN B 1 485 ? -3.553 -32.844 -10.25 1 88.31 485 ASN B O 1
ATOM 9224 N N . TYR B 1 486 ? -2.133 -33.594 -11.797 1 86.5 486 TYR B N 1
ATOM 9225 C CA . TYR B 1 486 ? -1.32 -34.25 -10.781 1 86.5 486 TYR B CA 1
ATOM 9226 C C . TYR B 1 486 ? 0.013 -33.531 -10.594 1 86.5 486 TYR B C 1
ATOM 9228 O O . TYR B 1 486 ? 0.897 -34.031 -9.891 1 86.5 486 TYR B O 1
ATOM 9236 N N . SER B 1 487 ? 0.104 -32.375 -11.188 1 88.5 487 SER B N 1
ATOM 9237 C CA . SER B 1 487 ? 1.36 -31.656 -11.086 1 88.5 487 SER B CA 1
ATOM 9238 C C . SER B 1 487 ? 1.41 -30.828 -9.805 1 88.5 487 SER B C 1
ATOM 9240 O O . SER B 1 487 ? 0.38 -30.344 -9.336 1 88.5 487 SER B O 1
ATOM 9242 N N . GLY B 1 488 ? 2.582 -30.734 -9.195 1 88.44 488 GLY B N 1
ATOM 9243 C CA . GLY B 1 488 ? 2.822 -29.875 -8.047 1 88.44 488 GLY B CA 1
ATOM 9244 C C . GLY B 1 488 ? 3.877 -28.812 -8.305 1 88.44 488 GLY B C 1
ATOM 9245 O O . GLY B 1 488 ? 4.387 -28.203 -7.363 1 88.44 488 GLY B O 1
ATOM 9246 N N . LEU B 1 489 ? 4.098 -28.5 -9.57 1 93.94 489 LEU B N 1
ATOM 9247 C CA . LEU B 1 489 ? 5.223 -27.656 -9.93 1 93.94 489 LEU B CA 1
ATOM 9248 C C . LEU B 1 489 ? 4.824 -26.172 -9.883 1 93.94 489 LEU B C 1
ATOM 9250 O O . LEU B 1 489 ? 5.68 -25.312 -9.711 1 93.94 489 LEU B O 1
ATOM 9254 N N . TYR B 1 490 ? 3.541 -25.875 -10.094 1 94.44 490 TYR B N 1
ATOM 9255 C CA . TYR B 1 490 ? 3.084 -24.5 -10.117 1 94.44 490 TYR B CA 1
ATOM 9256 C C . TYR B 1 490 ? 2.91 -23.953 -8.695 1 94.44 490 TYR B C 1
ATOM 9258 O O . TYR B 1 490 ? 2.857 -24.734 -7.738 1 94.44 490 TYR B O 1
ATOM 9266 N N . LEU B 1 491 ? 2.91 -22.672 -8.555 1 95.38 491 LEU B N 1
ATOM 9267 C CA . LEU B 1 491 ? 2.729 -22.016 -7.266 1 95.38 491 LEU B CA 1
ATOM 9268 C C . LEU B 1 491 ? 1.257 -22 -6.863 1 95.38 491 LEU B C 1
ATOM 9270 O O . LEU B 1 491 ? 0.399 -21.609 -7.652 1 95.38 491 LEU B O 1
ATOM 9274 N N . ARG B 1 492 ? 0.981 -22.344 -5.672 1 92.25 492 ARG B N 1
ATOM 9275 C CA . ARG B 1 492 ? -0.408 -22.438 -5.238 1 92.25 492 ARG B CA 1
ATOM 9276 C C . ARG B 1 492 ? -0.804 -21.234 -4.391 1 92.25 492 ARG B C 1
ATOM 9278 O O . ARG B 1 492 ? -1.979 -20.859 -4.34 1 92.25 492 ARG B O 1
ATOM 9285 N N . LYS B 1 493 ? 0.165 -20.703 -3.701 1 93.62 493 LYS B N 1
ATOM 9286 C CA . LYS B 1 493 ? -0.137 -19.578 -2.822 1 93.62 493 LYS B CA 1
ATOM 9287 C C . LYS B 1 493 ? 0.956 -18.516 -2.896 1 93.62 493 LYS B C 1
ATOM 9289 O O . LYS B 1 493 ? 2.143 -18.828 -2.797 1 93.62 493 LYS B O 1
ATOM 9294 N N . LEU B 1 494 ? 0.482 -17.312 -3.111 1 95.5 494 LEU B N 1
ATOM 9295 C CA . LEU B 1 494 ? 1.384 -16.172 -3.086 1 95.5 494 LEU B CA 1
ATOM 9296 C C . LEU B 1 494 ? 1.344 -15.477 -1.728 1 95.5 494 LEU B C 1
ATOM 9298 O O . LEU B 1 494 ? 0.267 -15.266 -1.165 1 95.5 494 LEU B O 1
ATOM 9302 N N . ASN B 1 495 ? 2.492 -15.141 -1.192 1 93 495 ASN B N 1
ATOM 9303 C CA . ASN B 1 495 ? 2.553 -14.461 0.1 1 93 495 ASN B CA 1
ATOM 9304 C C . ASN B 1 495 ? 2.52 -12.945 -0.058 1 93 495 ASN B C 1
ATOM 9306 O O . ASN B 1 495 ? 2.971 -12.414 -1.073 1 93 495 ASN B O 1
ATOM 9310 N N . PRO B 1 496 ? 1.917 -12.289 0.956 1 91.38 496 PRO B N 1
ATOM 9311 C CA . PRO B 1 496 ? 1.961 -10.828 0.948 1 91.38 496 PRO B CA 1
ATOM 9312 C C . PRO B 1 496 ? 3.379 -10.273 1.083 1 91.38 496 PRO B C 1
ATOM 9314 O O . PRO B 1 496 ? 4.316 -11.039 1.342 1 91.38 496 PRO B O 1
ATOM 9317 N N . PRO B 1 497 ? 3.51 -9.016 0.806 1 90.31 497 PRO B N 1
ATOM 9318 C CA . PRO B 1 497 ? 4.848 -8.43 0.864 1 90.31 497 PRO B CA 1
ATOM 9319 C C . PRO B 1 497 ? 5.414 -8.383 2.281 1 90.31 497 PRO B C 1
ATOM 9321 O O . PRO B 1 497 ? 4.672 -8.555 3.252 1 90.31 497 PRO B O 1
ATOM 9324 N N . ILE B 1 498 ? 6.727 -8.188 2.375 1 83 498 ILE B N 1
ATOM 9325 C CA . ILE B 1 498 ? 7.441 -8.094 3.643 1 83 498 ILE B CA 1
ATOM 9326 C C . ILE B 1 498 ? 6.91 -6.91 4.453 1 83 498 ILE B C 1
ATOM 9328 O O . ILE B 1 498 ? 6.562 -5.871 3.889 1 83 498 ILE B O 1
ATOM 9332 N N . GLN B 1 499 ? 6.984 -7.168 5.738 1 77.44 499 GLN B N 1
ATOM 9333 C CA . GLN B 1 499 ? 6.488 -6.125 6.633 1 77.44 499 GLN B CA 1
ATOM 9334 C C . GLN B 1 499 ? 7.617 -5.195 7.07 1 77.44 499 GLN B C 1
ATOM 9336 O O . GLN B 1 499 ? 8.789 -5.48 6.836 1 77.44 499 GLN B O 1
ATOM 9341 N N . SER B 1 500 ? 7.516 -3.943 7.547 1 80 500 SER B N 1
ATOM 9342 C CA . SER B 1 500 ? 8.43 -2.969 8.125 1 80 500 SER B CA 1
ATOM 9343 C C . SER B 1 500 ? 9.305 -2.322 7.059 1 80 500 SER B C 1
ATOM 9345 O O . SER B 1 500 ? 10.516 -2.174 7.246 1 80 500 SER B O 1
ATOM 9347 N N . VAL B 1 501 ? 8.859 -2.191 5.938 1 87.19 501 VAL B N 1
ATOM 9348 C CA . VAL B 1 501 ? 9.586 -1.593 4.82 1 87.19 501 VAL B CA 1
ATOM 9349 C C . VAL B 1 501 ? 10.031 -0.181 5.191 1 87.19 501 VAL B C 1
ATOM 9351 O O . VAL B 1 501 ? 11.102 0.274 4.766 1 87.19 501 VAL B O 1
ATOM 9354 N N . ASP B 1 502 ? 9.328 0.472 6.027 1 84.69 502 ASP B N 1
ATOM 9355 C CA . ASP B 1 502 ? 9.656 1.836 6.43 1 84.69 502 ASP B CA 1
ATOM 9356 C C . ASP B 1 502 ? 10.961 1.874 7.227 1 84.69 502 ASP B C 1
ATOM 9358 O O . ASP B 1 502 ? 11.797 2.752 7.016 1 84.69 502 ASP B O 1
ATOM 9362 N N . GLU B 1 503 ? 11.102 0.996 8.102 1 84.94 503 GLU B N 1
ATOM 9363 C CA . GLU B 1 503 ? 12.32 0.934 8.898 1 84.94 503 GLU B CA 1
ATOM 9364 C C . GLU B 1 503 ? 13.539 0.615 8.031 1 84.94 503 GLU B C 1
ATOM 9366 O O . GLU B 1 503 ? 14.609 1.203 8.211 1 84.94 503 GLU B O 1
ATOM 9371 N N . ILE B 1 504 ? 13.336 -0.323 7.16 1 89.12 504 ILE B N 1
ATOM 9372 C CA . ILE B 1 504 ? 14.414 -0.699 6.258 1 89.12 504 ILE B CA 1
ATOM 9373 C C . ILE B 1 504 ? 14.812 0.5 5.398 1 89.12 504 ILE B C 1
ATOM 9375 O O . ILE B 1 504 ? 15.992 0.716 5.133 1 89.12 504 ILE B O 1
ATOM 9379 N N . THR B 1 505 ? 13.844 1.266 5.02 1 93.44 505 THR B N 1
ATOM 9380 C CA . THR B 1 505 ? 14.094 2.426 4.172 1 93.44 505 THR B CA 1
ATOM 9381 C C . THR B 1 505 ? 14.922 3.473 4.914 1 93.44 505 THR B C 1
ATOM 9383 O O . THR B 1 505 ? 15.867 4.031 4.355 1 93.44 505 THR B O 1
ATOM 9386 N N . VAL B 1 506 ? 14.578 3.766 6.145 1 91.12 506 VAL B N 1
ATOM 9387 C CA . VAL B 1 506 ? 15.289 4.766 6.934 1 91.12 506 VAL B CA 1
ATOM 9388 C C . VAL B 1 506 ? 16.734 4.316 7.164 1 91.12 506 VAL B C 1
ATOM 9390 O O . VAL B 1 506 ? 17.672 5.105 7.012 1 91.12 506 VAL B O 1
ATOM 9393 N N . GLN B 1 507 ? 16.906 3.09 7.418 1 89.81 507 GLN B N 1
ATOM 9394 C CA . GLN B 1 507 ? 18.234 2.557 7.648 1 89.81 507 GLN B CA 1
ATOM 9395 C C . GLN B 1 507 ? 19.078 2.596 6.375 1 89.81 507 GLN B C 1
ATOM 9397 O O . GLN B 1 507 ? 20.266 2.951 6.414 1 89.81 507 GLN B O 1
ATOM 9402 N N . CYS B 1 508 ? 18.5 2.162 5.371 1 93.75 508 CYS B N 1
ATOM 9403 C CA . CYS B 1 508 ? 19.203 2.17 4.094 1 93.75 508 CYS B CA 1
ATOM 9404 C C . CYS B 1 508 ? 19.594 3.588 3.695 1 93.75 508 CYS B C 1
ATOM 9406 O O . CYS B 1 508 ? 20.703 3.812 3.193 1 93.75 508 CYS B O 1
ATOM 9408 N N . ARG B 1 509 ? 18.734 4.512 3.918 1 95.5 509 ARG B N 1
ATOM 9409 C CA . ARG B 1 509 ? 18.984 5.906 3.576 1 95.5 509 ARG B CA 1
ATOM 9410 C C . ARG B 1 509 ? 20.172 6.457 4.383 1 95.5 509 ARG B C 1
ATOM 9412 O O . ARG B 1 509 ? 21.062 7.102 3.828 1 95.5 509 ARG B O 1
ATOM 9419 N N . GLU B 1 510 ? 20.156 6.211 5.648 1 94.06 510 GLU B N 1
ATOM 9420 C CA . GLU B 1 510 ? 21.219 6.707 6.512 1 94.06 510 GLU B CA 1
ATOM 9421 C C . GLU B 1 510 ? 22.562 6.07 6.152 1 94.06 510 GLU B C 1
ATOM 9423 O O . GLU B 1 510 ? 23.578 6.754 6.098 1 94.06 510 GLU B O 1
ATOM 9428 N N . SER B 1 511 ? 22.516 4.801 5.883 1 95.06 511 SER B N 1
ATOM 9429 C CA . SER B 1 511 ? 23.734 4.102 5.496 1 95.06 511 SER B CA 1
ATOM 9430 C C . SER B 1 511 ? 24.266 4.617 4.164 1 95.06 511 SER B C 1
ATOM 9432 O O . SER B 1 511 ? 25.484 4.781 3.994 1 95.06 511 SER B O 1
ATOM 9434 N N . LEU B 1 512 ? 23.438 4.859 3.277 1 96.31 512 LEU B N 1
ATOM 9435 C CA . LEU B 1 512 ? 23.828 5.336 1.958 1 96.31 512 LEU B CA 1
ATOM 9436 C C . LEU B 1 512 ? 24.406 6.742 2.043 1 96.31 512 LEU B C 1
ATOM 9438 O O . LEU B 1 512 ? 25.359 7.074 1.325 1 96.31 512 LEU B O 1
ATOM 9442 N N . ARG B 1 513 ? 23.844 7.594 2.887 1 95.44 513 ARG B N 1
ATOM 9443 C CA . ARG B 1 513 ? 24.375 8.938 3.092 1 95.44 513 ARG B CA 1
ATOM 9444 C C . ARG B 1 513 ? 25.812 8.883 3.613 1 95.44 513 ARG B C 1
ATOM 9446 O O . ARG B 1 513 ? 26.688 9.609 3.129 1 95.44 513 ARG B O 1
ATOM 9453 N N . ARG B 1 514 ? 25.984 8.016 4.582 1 94.56 514 ARG B N 1
ATOM 9454 C CA . ARG B 1 514 ? 27.312 7.883 5.172 1 94.56 514 ARG B CA 1
ATOM 9455 C C . ARG B 1 514 ? 28.328 7.375 4.148 1 94.56 514 ARG B C 1
ATOM 9457 O O . ARG B 1 514 ? 29.453 7.867 4.082 1 94.56 514 ARG B O 1
ATOM 9464 N N . LEU B 1 515 ? 27.906 6.395 3.393 1 95.69 515 LEU B N 1
ATOM 9465 C CA . LEU B 1 515 ? 28.781 5.832 2.371 1 95.69 515 LEU B CA 1
ATOM 9466 C C . LEU B 1 515 ? 29.109 6.871 1.303 1 95.69 515 LEU B C 1
ATOM 9468 O O . LEU B 1 515 ? 30.25 6.945 0.83 1 95.69 515 LEU B O 1
ATOM 9472 N N . ALA B 1 516 ? 28.109 7.633 0.937 1 95.75 516 ALA B N 1
ATOM 9473 C CA . ALA B 1 516 ? 28.312 8.68 -0.057 1 95.75 516 ALA B CA 1
ATOM 9474 C C . ALA B 1 516 ? 29.281 9.75 0.468 1 95.75 516 ALA B C 1
ATOM 9476 O O . ALA B 1 516 ? 30.125 10.25 -0.275 1 95.75 516 ALA B O 1
ATOM 9477 N N . ASP B 1 517 ? 29.156 10.133 1.743 1 94.38 517 ASP B N 1
ATOM 9478 C CA . ASP B 1 517 ? 30.047 11.094 2.363 1 94.38 517 ASP B CA 1
ATOM 9479 C C . ASP B 1 517 ? 31.484 10.594 2.352 1 94.38 517 ASP B C 1
ATOM 9481 O O . ASP B 1 517 ? 32.406 11.344 2.039 1 94.38 517 ASP B O 1
ATOM 9485 N N . SER B 1 518 ? 31.609 9.32 2.678 1 92.81 518 SER B N 1
ATOM 9486 C CA . SER B 1 518 ? 32.938 8.719 2.703 1 92.81 518 SER B CA 1
ATOM 9487 C C . SER B 1 518 ? 33.562 8.703 1.311 1 92.81 518 SER B C 1
ATOM 9489 O O . SER B 1 518 ? 34.75 9 1.154 1 92.81 518 SER B O 1
ATOM 9491 N N . TRP B 1 519 ? 32.812 8.344 0.375 1 94.38 519 TRP B N 1
ATOM 9492 C CA . TRP B 1 519 ? 33.312 8.305 -0.999 1 94.38 519 TRP B CA 1
ATOM 9493 C C . TRP B 1 519 ? 33.719 9.703 -1.472 1 94.38 519 TRP B C 1
ATOM 9495 O O . TRP B 1 519 ? 34.75 9.875 -2.133 1 94.38 519 TRP B O 1
ATOM 9505 N N . ARG B 1 520 ? 32.844 10.672 -1.156 1 93.06 520 ARG B N 1
ATOM 9506 C CA . ARG B 1 520 ? 33.125 12.047 -1.571 1 93.06 520 ARG B CA 1
ATOM 9507 C C . ARG B 1 520 ? 34.375 12.594 -0.892 1 93.06 520 ARG B C 1
ATOM 9509 O O . ARG B 1 520 ? 35.188 13.289 -1.521 1 93.06 520 ARG B O 1
ATOM 9516 N N . MET B 1 521 ? 34.625 12.266 0.381 1 92.06 521 MET B N 1
ATOM 9517 C CA . MET B 1 521 ? 35.812 12.711 1.111 1 92.06 521 MET B CA 1
ATOM 9518 C C . MET B 1 521 ? 37.094 12.133 0.491 1 92.06 521 MET B C 1
ATOM 9520 O O . MET B 1 521 ? 38.094 12.828 0.384 1 92.06 521 MET B O 1
ATOM 9524 N N . GLU B 1 522 ? 36.938 10.945 0.107 1 90.06 522 GLU B N 1
ATOM 9525 C CA . GLU B 1 522 ? 38.062 10.281 -0.521 1 90.06 522 GLU B CA 1
ATOM 9526 C C . GLU B 1 522 ? 38.344 10.875 -1.897 1 90.06 522 GLU B C 1
ATOM 9528 O O . GLU B 1 522 ? 39.531 11.102 -2.25 1 90.06 522 GLU B O 1
ATOM 9533 N N . LYS B 1 523 ? 37.312 11.086 -2.582 1 90.25 523 LYS B N 1
ATOM 9534 C CA . LYS B 1 523 ? 37.469 11.594 -3.943 1 90.25 523 LYS B CA 1
ATOM 9535 C C . LYS B 1 523 ? 38 13.016 -3.943 1 90.25 523 LYS B C 1
ATOM 9537 O O . LYS B 1 523 ? 38.875 13.359 -4.77 1 90.25 523 LYS B O 1
ATOM 9542 N N . LEU B 1 524 ? 37.531 13.867 -3.07 1 88 524 LEU B N 1
ATOM 9543 C CA . LEU B 1 524 ? 37.938 15.266 -3.035 1 88 524 LEU B CA 1
ATOM 9544 C C . LEU B 1 524 ? 39.188 15.453 -2.152 1 88 524 LEU B C 1
ATOM 9546 O O . LEU B 1 524 ? 39.75 16.547 -2.08 1 88 524 LEU B O 1
ATOM 9550 N N . LYS B 1 525 ? 39.781 14.414 -1.662 1 81.44 525 LYS B N 1
ATOM 9551 C CA . LYS B 1 525 ? 40.969 14.445 -0.809 1 81.44 525 LYS B CA 1
ATOM 9552 C C . LYS B 1 525 ? 40.812 15.477 0.304 1 81.44 525 LYS B C 1
ATOM 9554 O O . LYS B 1 525 ? 41.719 16.281 0.541 1 81.44 525 LYS B O 1
ATOM 9559 N N . CYS B 1 526 ? 39.562 15.758 0.696 1 71.06 526 CYS B N 1
ATOM 9560 C CA . CYS B 1 526 ? 39.312 16.703 1.772 1 71.06 526 CYS B CA 1
ATOM 9561 C C . CYS B 1 526 ? 39.562 16.078 3.135 1 71.06 526 CYS B C 1
ATOM 9563 O O . CYS B 1 526 ? 39.188 14.914 3.357 1 71.06 526 CYS B O 1
ATOM 9565 N N . ASN B 1 527 ? 40.719 16.438 3.77 1 60.81 527 ASN B N 1
ATOM 9566 C CA . ASN B 1 527 ? 41.062 16.016 5.121 1 60.81 527 ASN B CA 1
ATOM 9567 C C . ASN B 1 527 ? 40.031 16.516 6.145 1 60.81 527 ASN B C 1
ATOM 9569 O O . ASN B 1 527 ? 39.906 17.719 6.355 1 60.81 527 ASN B O 1
ATOM 9573 N N . ASN B 1 528 ? 39.094 15.742 6.836 1 63.16 528 ASN B N 1
ATOM 9574 C CA . ASN B 1 528 ? 38.406 15.68 8.117 1 63.16 528 ASN B CA 1
ATOM 9575 C C . ASN B 1 528 ? 37.188 16.609 8.141 1 63.16 528 ASN B C 1
ATOM 9577 O O . ASN B 1 528 ? 36.562 16.797 9.188 1 63.16 528 ASN B O 1
ATOM 9581 N N . HIS B 1 529 ? 36.844 17.578 6.98 1 64.94 529 HIS B N 1
ATOM 9582 C CA . HIS B 1 529 ? 35.719 18.438 7.266 1 64.94 529 HIS B CA 1
ATOM 9583 C C . HIS B 1 529 ? 34.656 18.328 6.16 1 64.94 529 HIS B C 1
ATOM 9585 O O . HIS B 1 529 ? 34.969 18.469 4.977 1 64.94 529 HIS B O 1
ATOM 9591 N N . ILE B 1 530 ? 33.562 17.891 6.402 1 73.19 530 ILE B N 1
ATOM 9592 C CA . ILE B 1 530 ? 32.406 17.875 5.5 1 73.19 530 ILE B CA 1
ATOM 9593 C C . ILE B 1 530 ? 31.969 19.312 5.203 1 73.19 530 ILE B C 1
ATOM 9595 O O . ILE B 1 530 ? 31.562 20.047 6.105 1 73.19 530 ILE B O 1
ATOM 9599 N N . THR B 1 531 ? 32.188 19.828 4 1 80.62 531 THR B N 1
ATOM 9600 C CA . THR B 1 531 ? 31.891 21.188 3.586 1 80.62 531 THR B CA 1
ATOM 9601 C C . THR B 1 531 ? 30.531 21.25 2.9 1 80.62 531 THR B C 1
ATOM 9603 O O . THR B 1 531 ? 30.078 22.312 2.473 1 80.62 531 THR B O 1
ATOM 9606 N N . TRP B 1 532 ? 30 20.109 2.721 1 89.81 532 TRP B N 1
ATOM 9607 C CA . TRP B 1 532 ? 28.703 20.109 2.053 1 89.81 532 TRP B CA 1
ATOM 9608 C C . TRP B 1 532 ? 27.594 19.734 3.029 1 89.81 532 TRP B C 1
ATOM 9610 O O . TRP B 1 532 ? 27.859 19.312 4.156 1 89.81 532 TRP B O 1
ATOM 9620 N N . LYS B 1 533 ? 26.359 20.047 2.646 1 92.69 533 LYS B N 1
ATOM 9621 C CA . LYS B 1 533 ? 25.188 19.734 3.48 1 92.69 533 LYS B CA 1
ATOM 9622 C C . LYS B 1 533 ? 24.156 18.922 2.707 1 92.69 533 LYS B C 1
ATOM 9624 O O . LYS B 1 533 ? 24.094 19.016 1.479 1 92.69 533 LYS B O 1
ATOM 9629 N N . TRP B 1 534 ? 23.547 18.062 3.447 1 94.62 534 TRP B N 1
ATOM 9630 C CA . TRP B 1 534 ? 22.422 17.328 2.867 1 94.62 534 TRP B CA 1
ATOM 9631 C C . TRP B 1 534 ? 21.125 18.125 2.998 1 94.62 534 TRP B C 1
ATOM 9633 O O . TRP B 1 534 ? 20.781 18.578 4.09 1 94.62 534 TRP B O 1
ATOM 9643 N N . ASP B 1 535 ? 20.5 18.359 1.913 1 94.81 535 ASP B N 1
ATOM 9644 C CA . ASP B 1 535 ? 19.266 19.125 1.871 1 94.81 535 ASP B CA 1
ATOM 9645 C C . ASP B 1 535 ? 18.062 18.234 2.17 1 94.81 535 ASP B C 1
ATOM 9647 O O . ASP B 1 535 ? 17.5 17.625 1.265 1 94.81 535 ASP B O 1
ATOM 9651 N N . ASN B 1 536 ? 17.547 18.234 3.314 1 92.81 536 ASN B N 1
ATOM 9652 C CA . ASN B 1 536 ? 16.438 17.406 3.752 1 92.81 536 ASN B CA 1
ATOM 9653 C C . ASN B 1 536 ? 15.148 17.766 3.027 1 92.81 536 ASN B C 1
ATOM 9655 O O . ASN B 1 536 ? 14.312 16.891 2.756 1 92.81 536 ASN B O 1
ATOM 9659 N N . LYS B 1 537 ? 14.953 18.969 2.781 1 93.44 537 LYS B N 1
ATOM 9660 C CA . LYS B 1 537 ? 13.734 19.406 2.102 1 93.44 537 LYS B CA 1
ATOM 9661 C C . LYS B 1 537 ? 13.688 18.875 0.67 1 93.44 537 LYS B C 1
ATOM 9663 O O . LYS B 1 537 ? 12.648 18.391 0.22 1 93.44 537 LYS B O 1
ATOM 9668 N N . LEU B 1 538 ? 14.789 19.031 0.018 1 94.81 538 LEU B N 1
ATOM 9669 C CA . LEU B 1 538 ? 14.852 18.516 -1.346 1 94.81 538 LEU B CA 1
ATOM 9670 C C . LEU B 1 538 ? 14.617 17 -1.371 1 94.81 538 LEU B C 1
ATOM 9672 O O . LEU B 1 538 ? 13.984 16.484 -2.295 1 94.81 538 LEU B O 1
ATOM 9676 N N . GLU B 1 539 ? 15.102 16.344 -0.389 1 95.75 539 GLU B N 1
ATOM 9677 C CA . GLU B 1 539 ? 14.914 14.891 -0.306 1 95.75 539 GLU B CA 1
ATOM 9678 C C . GLU B 1 539 ? 13.43 14.531 -0.243 1 95.75 539 GLU B C 1
ATOM 9680 O O . GLU B 1 539 ? 12.992 13.57 -0.879 1 95.75 539 GLU B O 1
ATOM 9685 N N . GLN B 1 540 ? 12.727 15.297 0.488 1 94.31 540 GLN B N 1
ATOM 9686 C CA . GLN B 1 540 ? 11.289 15.07 0.594 1 94.31 540 GLN B CA 1
ATOM 9687 C C . GLN B 1 540 ? 10.586 15.367 -0.727 1 94.31 540 GLN B C 1
ATOM 9689 O O . GLN B 1 540 ? 9.641 14.68 -1.102 1 94.31 540 GLN B O 1
ATOM 9694 N N . LEU B 1 541 ? 11.094 16.359 -1.4 1 95.75 541 LEU B N 1
ATOM 9695 C CA . LEU B 1 541 ? 10.477 16.797 -2.65 1 95.75 541 LEU B CA 1
ATOM 9696 C C . LEU B 1 541 ? 10.742 15.781 -3.762 1 95.75 541 LEU B C 1
ATOM 9698 O O . LEU B 1 541 ? 10.031 15.758 -4.77 1 95.75 541 LEU B O 1
ATOM 9702 N N . LEU B 1 542 ? 11.742 14.93 -3.588 1 96.56 542 LEU B N 1
ATOM 9703 C CA . LEU B 1 542 ? 12.109 13.961 -4.613 1 96.56 542 LEU B CA 1
ATOM 9704 C C . LEU B 1 542 ? 11.234 12.711 -4.516 1 96.56 542 LEU B C 1
ATOM 9706 O O . LEU B 1 542 ? 11.164 11.922 -5.457 1 96.56 542 LEU B O 1
ATOM 9710 N N . LEU B 1 543 ? 10.562 12.5 -3.408 1 96.5 543 LEU B N 1
ATOM 9711 C CA . LEU B 1 543 ? 9.828 11.266 -3.158 1 96.5 543 LEU B CA 1
ATOM 9712 C C . LEU B 1 543 ? 8.633 11.141 -4.098 1 96.5 543 LEU B C 1
ATOM 9714 O O . LEU B 1 543 ? 8.391 10.078 -4.672 1 96.5 543 LEU B O 1
ATOM 9718 N N . PRO B 1 544 ? 7.863 12.258 -4.324 1 96.38 544 PRO B N 1
ATOM 9719 C CA . PRO B 1 544 ? 6.785 12.156 -5.309 1 96.38 544 PRO B CA 1
ATOM 9720 C C . PRO B 1 544 ? 7.293 11.82 -6.707 1 96.38 544 PRO B C 1
ATOM 9722 O O . PRO B 1 544 ? 6.594 11.172 -7.484 1 96.38 544 PRO B O 1
ATOM 9725 N N . LEU B 1 545 ? 8.453 12.297 -7 1 96.38 545 LEU B N 1
ATOM 9726 C CA . LEU B 1 545 ? 9.055 11.992 -8.289 1 96.38 545 LEU B CA 1
ATOM 9727 C C . LEU B 1 545 ? 9.312 10.492 -8.43 1 96.38 545 LEU B C 1
ATOM 9729 O O . LEU B 1 545 ? 9.062 9.906 -9.484 1 96.38 545 LEU B O 1
ATOM 9733 N N . ILE B 1 546 ? 9.812 9.883 -7.379 1 96.94 546 ILE B N 1
ATOM 9734 C CA . ILE B 1 546 ? 10.039 8.445 -7.363 1 96.94 546 ILE B CA 1
ATOM 9735 C C . ILE B 1 546 ? 8.719 7.711 -7.578 1 96.94 546 ILE B C 1
ATOM 9737 O O . ILE B 1 546 ? 8.656 6.73 -8.328 1 96.94 546 ILE B O 1
ATOM 9741 N N . ALA B 1 547 ? 7.684 8.188 -6.891 1 95.5 547 ALA B N 1
ATOM 9742 C CA . ALA B 1 547 ? 6.363 7.586 -7.055 1 95.5 547 ALA B CA 1
ATOM 9743 C C . ALA B 1 547 ? 5.91 7.645 -8.516 1 95.5 547 ALA B C 1
ATOM 9745 O O . ALA B 1 547 ? 5.289 6.703 -9.016 1 95.5 547 ALA B O 1
ATOM 9746 N N . LYS B 1 548 ? 6.18 8.719 -9.156 1 93.62 548 LYS B N 1
ATOM 9747 C CA . LYS B 1 548 ? 5.824 8.867 -10.562 1 93.62 548 LYS B CA 1
ATOM 9748 C C . LYS B 1 548 ? 6.602 7.891 -11.438 1 93.62 548 LYS B C 1
ATOM 9750 O O . LYS B 1 548 ? 6.039 7.266 -12.336 1 93.62 548 LYS B O 1
ATOM 9755 N N . TYR B 1 549 ? 7.918 7.762 -11.164 1 94.5 549 TYR B N 1
ATOM 9756 C CA . TYR B 1 549 ? 8.734 6.805 -11.906 1 94.5 549 TYR B CA 1
ATOM 9757 C C . TYR B 1 549 ? 8.172 5.395 -11.781 1 94.5 549 TYR B C 1
ATOM 9759 O O . TYR B 1 549 ? 8.102 4.656 -12.766 1 94.5 549 TYR B O 1
ATOM 9767 N N . GLU B 1 550 ? 7.773 5.023 -10.602 1 95.12 550 GLU B N 1
ATOM 9768 C CA . GLU B 1 550 ? 7.215 3.695 -10.367 1 95.12 550 GLU B CA 1
ATOM 9769 C C . GLU B 1 550 ? 5.879 3.529 -11.086 1 95.12 550 GLU B C 1
ATOM 9771 O O . GLU B 1 550 ? 5.594 2.467 -11.641 1 95.12 550 GLU B O 1
ATOM 9776 N N . ALA B 1 551 ? 5.062 4.559 -11.055 1 91.25 551 ALA B N 1
ATOM 9777 C CA . ALA B 1 551 ? 3.773 4.512 -11.742 1 91.25 551 ALA B CA 1
ATOM 9778 C C . ALA B 1 551 ? 3.957 4.344 -13.242 1 91.25 551 ALA B C 1
ATOM 9780 O O . ALA B 1 551 ? 3.172 3.654 -13.898 1 91.25 551 ALA B O 1
ATOM 9781 N N . ASP B 1 552 ? 4.973 4.934 -13.789 1 88.31 552 ASP B N 1
ATOM 9782 C CA . ASP B 1 552 ? 5.246 4.891 -15.227 1 88.31 552 ASP B CA 1
ATOM 9783 C C . ASP B 1 552 ? 5.66 3.484 -15.656 1 88.31 552 ASP B C 1
ATOM 9785 O O . ASP B 1 552 ? 5.504 3.121 -16.828 1 88.31 552 ASP B O 1
ATOM 9789 N N . GLN B 1 553 ? 6.152 2.717 -14.703 1 91.06 553 GLN B N 1
ATOM 9790 C CA . GLN B 1 553 ? 6.578 1.36 -15.031 1 91.06 553 GLN B CA 1
ATOM 9791 C C . GLN B 1 553 ? 5.375 0.448 -15.258 1 91.06 553 GLN B C 1
ATOM 9793 O O . GLN B 1 553 ? 5.508 -0.629 -15.844 1 91.06 553 GLN B O 1
ATOM 9798 N N . LYS B 1 554 ? 4.176 0.892 -14.859 1 88.06 554 LYS B N 1
ATOM 9799 C CA . LYS B 1 554 ? 2.992 0.041 -14.914 1 88.06 554 LYS B CA 1
ATOM 9800 C C . LYS B 1 554 ? 2.08 0.437 -16.078 1 88.06 554 LYS B C 1
ATOM 9802 O O . LYS B 1 554 ? 0.896 0.09 -16.078 1 88.06 554 LYS B O 1
ATOM 9807 N N . THR B 1 555 ? 2.594 1.14 -17.031 1 80.25 555 THR B N 1
ATOM 9808 C CA . THR B 1 555 ? 1.796 1.573 -18.172 1 80.25 555 THR B CA 1
ATOM 9809 C C . THR B 1 555 ? 2.281 0.903 -19.453 1 80.25 555 THR B C 1
ATOM 9811 O O . THR B 1 555 ? 3.307 0.221 -19.469 1 80.25 555 THR B O 1
ATOM 9814 N N . LEU B 1 556 ? 1.43 1.026 -20.516 1 75.88 556 LEU B N 1
ATOM 9815 C CA . LEU B 1 556 ? 1.766 0.503 -21.828 1 75.88 556 LEU B CA 1
ATOM 9816 C C . LEU B 1 556 ? 3.027 1.166 -22.375 1 75.88 556 LEU B C 1
ATOM 9818 O O . LEU B 1 556 ? 3.215 2.375 -22.219 1 75.88 556 LEU B O 1
ATOM 9822 N N . SER B 1 557 ? 3.861 0.381 -23 1 71.31 557 SER B N 1
ATOM 9823 C CA . SER B 1 557 ? 5.207 0.849 -23.328 1 71.31 557 SER B CA 1
ATOM 9824 C C . SER B 1 557 ? 5.297 1.326 -24.766 1 71.31 557 SER B C 1
ATOM 9826 O O . SER B 1 557 ? 6.145 2.158 -25.109 1 71.31 557 SER B O 1
ATOM 9828 N N . ASN B 1 558 ? 4.641 0.78 -25.625 1 65.06 558 ASN B N 1
ATOM 9829 C CA . ASN B 1 558 ? 4.941 1.071 -27.031 1 65.06 558 ASN B CA 1
ATOM 9830 C C . ASN B 1 558 ? 3.928 2.043 -27.625 1 65.06 558 ASN B C 1
ATOM 9832 O O . ASN B 1 558 ? 3.768 2.104 -28.844 1 65.06 558 ASN B O 1
ATOM 9836 N N . TYR B 1 559 ? 3.219 2.652 -26.688 1 62.56 559 TYR B N 1
ATOM 9837 C CA . TYR B 1 559 ? 2.311 3.641 -27.25 1 62.56 559 TYR B CA 1
ATOM 9838 C C . TYR B 1 559 ? 2.92 5.035 -27.203 1 62.56 559 TYR B C 1
ATOM 9840 O O . TYR B 1 559 ? 3.527 5.418 -26.188 1 62.56 559 TYR B O 1
ATOM 9848 N N . ASP B 1 560 ? 3.281 5.57 -28.391 1 56.06 560 ASP B N 1
ATOM 9849 C CA . ASP B 1 560 ? 3.9 6.887 -28.516 1 56.06 560 ASP B CA 1
ATOM 9850 C C . ASP B 1 560 ? 3.068 7.953 -27.812 1 56.06 560 ASP B C 1
ATOM 9852 O O . ASP B 1 560 ? 1.893 8.148 -28.125 1 56.06 560 ASP B O 1
ATOM 9856 N N . HIS B 1 561 ? 3.457 8.25 -26.688 1 52 561 HIS B N 1
ATOM 9857 C CA . HIS B 1 561 ? 2.863 9.344 -25.922 1 52 561 HIS B CA 1
ATOM 9858 C C . HIS B 1 561 ? 2.801 10.617 -26.75 1 52 561 HIS B C 1
ATOM 9860 O O . HIS B 1 561 ? 2.207 11.617 -26.328 1 52 561 HIS B O 1
ATOM 9866 N N . ASN B 1 562 ? 3.723 10.734 -27.734 1 45.56 562 ASN B N 1
ATOM 9867 C CA . ASN B 1 562 ? 3.74 11.992 -28.469 1 45.56 562 ASN B CA 1
ATOM 9868 C C . ASN B 1 562 ? 2.383 12.289 -29.109 1 45.56 562 ASN B C 1
ATOM 9870 O O . ASN B 1 562 ? 2.215 13.312 -29.766 1 45.56 562 ASN B O 1
ATOM 9874 N N . ASP B 1 563 ? 1.705 11.367 -29.375 1 45.72 563 ASP B N 1
ATOM 9875 C CA . ASP B 1 563 ? 0.499 11.992 -29.906 1 45.72 563 ASP B CA 1
ATOM 9876 C C . ASP B 1 563 ? -0.017 13.078 -28.969 1 45.72 563 ASP B C 1
ATOM 9878 O O . ASP B 1 563 ? 0.073 12.938 -27.75 1 45.72 563 ASP B O 1
ATOM 9882 N N . LYS B 1 564 ? -0.018 14.32 -29.578 1 40.62 564 LYS B N 1
ATOM 9883 C CA . LYS B 1 564 ? -0.333 15.648 -29.062 1 40.62 564 LYS B CA 1
ATOM 9884 C C . LYS B 1 564 ? -1.25 15.562 -27.844 1 40.62 564 LYS B C 1
ATOM 9886 O O . LYS B 1 564 ? -1.565 16.578 -27.234 1 40.62 564 LYS B O 1
ATOM 9891 N N . ILE B 1 565 ? -1.997 14.547 -27.766 1 44.25 565 ILE B N 1
ATOM 9892 C CA . ILE B 1 565 ? -3.031 14.742 -26.766 1 44.25 565 ILE B CA 1
ATOM 9893 C C . ILE B 1 565 ? -2.498 14.336 -25.391 1 44.25 565 ILE B C 1
ATOM 9895 O O . ILE B 1 565 ? -2.547 13.164 -25.016 1 44.25 565 ILE B O 1
ATOM 9899 N N . VAL B 1 566 ? -1.257 14.719 -25.078 1 51.81 566 VAL B N 1
ATOM 9900 C CA . VAL B 1 566 ? -0.761 14.562 -23.719 1 51.81 566 VAL B CA 1
ATOM 9901 C C . VAL B 1 566 ? -1.907 14.75 -22.734 1 51.81 566 VAL B C 1
ATOM 9903 O O . VAL B 1 566 ? -2.596 15.773 -22.75 1 51.81 566 VAL B O 1
ATOM 9906 N N . GLN B 1 567 ? -2.299 13.719 -22 1 63.62 567 GLN B N 1
ATOM 9907 C CA . GLN B 1 567 ? -3.383 13.742 -21.016 1 63.62 567 GLN B CA 1
ATOM 9908 C C . GLN B 1 567 ? -3.189 14.867 -20 1 63.62 567 GLN B C 1
ATOM 9910 O O . GLN B 1 567 ? -2.113 15.008 -19.422 1 63.62 567 GLN B O 1
ATOM 9915 N N . VAL B 1 568 ? -3.949 15.93 -20.219 1 72.5 568 VAL B N 1
ATOM 9916 C CA . VAL B 1 568 ? -3.963 17.094 -19.328 1 72.5 568 VAL B CA 1
ATOM 9917 C C . VAL B 1 568 ? -3.684 16.656 -17.891 1 72.5 568 VAL B C 1
ATOM 9919 O O . VAL B 1 568 ? -2.961 17.328 -17.172 1 72.5 568 VAL B O 1
ATOM 9922 N N . HIS B 1 569 ? -4.129 15.469 -17.625 1 77 569 HIS B N 1
ATOM 9923 C CA . HIS B 1 569 ? -3.934 14.984 -16.25 1 77 569 HIS B CA 1
ATOM 9924 C C . HIS B 1 569 ? -2.465 14.68 -15.984 1 77 569 HIS B C 1
ATOM 9926 O O . HIS B 1 569 ? -1.941 15.016 -14.922 1 77 569 HIS B O 1
ATOM 9932 N N . GLU B 1 570 ? -1.808 14.055 -16.922 1 78.69 570 GLU B N 1
ATOM 9933 C CA . GLU B 1 570 ? -0.407 13.688 -16.734 1 78.69 570 GLU B CA 1
ATOM 9934 C C . GLU B 1 570 ? 0.487 14.922 -16.688 1 78.69 570 GLU B C 1
ATOM 9936 O O . GLU B 1 570 ? 1.448 14.961 -15.914 1 78.69 570 GLU B O 1
ATOM 9941 N N . VAL B 1 571 ? 0.146 15.883 -17.5 1 82.12 571 VAL B N 1
ATOM 9942 C CA . VAL B 1 571 ? 0.924 17.109 -17.516 1 82.12 571 VAL B CA 1
ATOM 9943 C C . VAL B 1 571 ? 0.783 17.844 -16.188 1 82.12 571 VAL B C 1
ATOM 9945 O O . VAL B 1 571 ? 1.771 18.312 -15.625 1 82.12 571 VAL B O 1
ATOM 9948 N N . LEU B 1 572 ? -0.416 17.906 -15.734 1 84.56 572 LEU B N 1
ATOM 9949 C CA . LEU B 1 572 ? -0.664 18.578 -14.461 1 84.56 572 LEU B CA 1
ATOM 9950 C C . LEU B 1 572 ? 0.043 17.859 -13.32 1 84.56 572 LEU B C 1
ATOM 9952 O O . LEU B 1 572 ? 0.644 18.484 -12.453 1 84.56 572 LEU B O 1
ATOM 9956 N N . GLU B 1 573 ? -0.06 16.594 -13.359 1 86.94 573 GLU B N 1
ATOM 9957 C CA . GLU B 1 573 ? 0.605 15.805 -12.328 1 86.94 573 GLU B CA 1
ATOM 9958 C C . GLU B 1 573 ? 2.113 16.031 -12.344 1 86.94 573 GLU B C 1
ATOM 9960 O O . GLU B 1 573 ? 2.734 16.188 -11.289 1 86.94 573 GLU B O 1
ATOM 9965 N N . ASN B 1 574 ? 2.689 16.078 -13.508 1 87.88 574 ASN B N 1
ATOM 9966 C CA . ASN B 1 574 ? 4.121 16.328 -13.641 1 87.88 574 ASN B CA 1
ATOM 9967 C C . ASN B 1 574 ? 4.496 17.719 -13.125 1 87.88 574 ASN B C 1
ATOM 9969 O O . ASN B 1 574 ? 5.535 17.891 -12.492 1 87.88 574 ASN B O 1
ATOM 9973 N N . ASP B 1 575 ? 3.682 18.609 -13.398 1 89.44 575 ASP B N 1
ATOM 9974 C CA . ASP B 1 575 ? 3.949 19.969 -12.938 1 89.44 575 ASP B CA 1
ATOM 9975 C C . ASP B 1 575 ? 3.885 20.062 -11.414 1 89.44 575 ASP B C 1
ATOM 9977 O O . ASP B 1 575 ? 4.691 20.75 -10.797 1 89.44 575 ASP B O 1
ATOM 9981 N N . LEU B 1 576 ? 2.922 19.391 -10.867 1 91.81 576 LEU B N 1
ATOM 9982 C CA . LEU B 1 576 ? 2.754 19.391 -9.422 1 91.81 576 LEU B CA 1
ATOM 9983 C C . LEU B 1 576 ? 3.967 18.781 -8.727 1 91.81 576 LEU B C 1
ATOM 9985 O O . LEU B 1 576 ? 4.258 19.109 -7.574 1 91.81 576 LEU B O 1
ATOM 9989 N N . ILE B 1 577 ? 4.66 17.938 -9.469 1 92.88 577 ILE B N 1
ATOM 9990 C CA . ILE B 1 577 ? 5.793 17.234 -8.875 1 92.88 577 ILE B CA 1
ATOM 9991 C C . ILE B 1 577 ? 7.082 18 -9.172 1 92.88 577 ILE B C 1
ATOM 9993 O O . ILE B 1 577 ? 7.918 18.188 -8.281 1 92.88 577 ILE B O 1
ATOM 9997 N N . MET B 1 578 ? 7.262 18.594 -10.328 1 92.12 578 MET B N 1
ATOM 9998 C CA . MET B 1 578 ? 8.523 19.188 -10.766 1 92.12 578 MET B CA 1
ATOM 9999 C C . MET B 1 578 ? 8.633 20.641 -10.312 1 92.12 578 MET B C 1
ATOM 10001 O O . MET B 1 578 ? 9.727 21.109 -9.992 1 92.12 578 MET B O 1
ATOM 10005 N N . SER B 1 579 ? 7.555 21.328 -10.305 1 92.31 579 SER B N 1
ATOM 10006 C CA . SER B 1 579 ? 7.582 22.75 -9.992 1 92.31 579 SER B CA 1
ATOM 10007 C C . SER B 1 579 ? 8.156 23 -8.602 1 92.31 579 SER B C 1
ATOM 10009 O O . SER B 1 579 ? 9.008 23.875 -8.43 1 92.31 579 SER B O 1
ATOM 10011 N N . PRO B 1 580 ? 7.707 22.25 -7.574 1 93.94 580 PRO B N 1
ATOM 10012 C CA . PRO B 1 580 ? 8.273 22.484 -6.242 1 93.94 580 PRO B CA 1
ATOM 10013 C C . PRO B 1 580 ? 9.789 22.281 -6.207 1 93.94 580 PRO B C 1
ATOM 10015 O O . PRO B 1 580 ? 10.492 22.984 -5.473 1 93.94 580 PRO B O 1
ATOM 10018 N N . ILE B 1 581 ? 10.289 21.328 -6.934 1 93.81 581 ILE B N 1
ATOM 10019 C CA . ILE B 1 581 ? 11.727 21.062 -6.988 1 93.81 581 ILE B CA 1
ATOM 10020 C C . ILE B 1 581 ? 12.445 22.266 -7.609 1 93.81 581 ILE B C 1
ATOM 10022 O O . ILE B 1 581 ? 13.438 22.75 -7.059 1 93.81 581 ILE B O 1
ATOM 10026 N N . HIS B 1 582 ? 11.906 22.797 -8.648 1 91.88 582 HIS B N 1
ATOM 10027 C CA . HIS B 1 582 ? 12.516 23.938 -9.336 1 91.88 582 HIS B CA 1
ATOM 10028 C C . HIS B 1 582 ? 12.461 25.188 -8.477 1 91.88 582 HIS B C 1
ATOM 10030 O O . HIS B 1 582 ? 13.391 26 -8.508 1 91.88 582 HIS B O 1
ATOM 10036 N N . CYS B 1 583 ? 11.414 25.297 -7.758 1 90.31 583 CYS B N 1
ATOM 10037 C CA . CYS B 1 583 ? 11.258 26.469 -6.918 1 90.31 583 CYS B CA 1
ATOM 10038 C C . CYS B 1 583 ? 12.188 26.406 -5.711 1 90.31 583 CYS B C 1
ATOM 10040 O O . CYS B 1 583 ? 12.602 27.453 -5.191 1 90.31 583 CYS B O 1
ATOM 10042 N N . HIS B 1 584 ? 12.484 25.234 -5.277 1 93.12 584 HIS B N 1
ATOM 10043 C CA . HIS B 1 584 ? 13.352 25.062 -4.113 1 93.12 584 HIS B CA 1
ATOM 10044 C C . HIS B 1 584 ? 14.805 25.359 -4.461 1 93.12 584 HIS B C 1
ATOM 10046 O O . HIS B 1 584 ? 15.578 25.797 -3.604 1 93.12 584 HIS B O 1
ATOM 10052 N N . ILE B 1 585 ? 15.195 25.203 -5.691 1 92.75 585 ILE B N 1
ATOM 10053 C CA . ILE B 1 585 ? 16.562 25.453 -6.148 1 92.75 585 ILE B CA 1
ATOM 10054 C C . ILE B 1 585 ? 16.719 26.922 -6.52 1 92.75 585 ILE B C 1
ATOM 10056 O O . ILE B 1 585 ? 15.984 27.438 -7.363 1 92.75 585 ILE B O 1
ATOM 10060 N N . PRO B 1 586 ? 17.656 27.547 -5.961 1 89.62 586 PRO B N 1
ATOM 10061 C CA . PRO B 1 586 ? 17.891 28.953 -6.297 1 89.62 586 PRO B CA 1
ATOM 10062 C C . PRO B 1 586 ? 18.234 29.156 -7.766 1 89.62 586 PRO B C 1
ATOM 10064 O O . PRO B 1 586 ? 18.781 28.25 -8.414 1 89.62 586 PRO B O 1
ATOM 10067 N N . LYS B 1 587 ? 17.938 30.25 -8.43 1 87.12 587 LYS B N 1
ATOM 10068 C CA . LYS B 1 587 ? 18.062 30.531 -9.852 1 87.12 587 LYS B CA 1
ATOM 10069 C C . LYS B 1 587 ? 19.516 30.453 -10.312 1 87.12 587 LYS B C 1
ATOM 10071 O O . LYS B 1 587 ? 19.797 30 -11.422 1 87.12 587 LYS B O 1
ATOM 10076 N N . ASP B 1 588 ? 20.5 30.781 -9.508 1 88.19 588 ASP B N 1
ATOM 10077 C CA . ASP B 1 588 ? 21.891 30.812 -9.938 1 88.19 588 ASP B CA 1
ATOM 10078 C C . ASP B 1 588 ? 22.594 29.484 -9.625 1 88.19 588 ASP B C 1
ATOM 10080 O O . ASP B 1 588 ? 23.812 29.359 -9.828 1 88.19 588 ASP B O 1
ATOM 10084 N N . PHE B 1 589 ? 21.844 28.547 -9.297 1 91.94 589 PHE B N 1
ATOM 10085 C CA . PHE B 1 589 ? 22.438 27.266 -8.938 1 91.94 589 PHE B CA 1
ATOM 10086 C C . PHE B 1 589 ? 22.266 26.25 -10.062 1 91.94 589 PHE B C 1
ATOM 10088 O O . PHE B 1 589 ? 21.312 26.328 -10.836 1 91.94 589 PHE B O 1
ATOM 10095 N N . THR B 1 590 ? 23.188 25.344 -10.203 1 92.19 590 THR B N 1
ATOM 10096 C CA . THR B 1 590 ? 23.078 24.188 -11.102 1 92.19 590 THR B CA 1
ATOM 10097 C C . THR B 1 590 ? 22.5 22.984 -10.367 1 92.19 590 THR B C 1
ATOM 10099 O O . THR B 1 590 ? 22.938 22.641 -9.266 1 92.19 590 THR B O 1
ATOM 10102 N N . PHE B 1 591 ? 21.5 22.469 -10.984 1 94.62 591 PHE B N 1
ATOM 10103 C CA . PHE B 1 591 ? 20.828 21.328 -10.391 1 94.62 591 PHE B CA 1
ATOM 10104 C C . PHE B 1 591 ? 21 20.094 -11.266 1 94.62 591 PHE B C 1
ATOM 10106 O O . PHE B 1 591 ? 20.781 20.141 -12.477 1 94.62 591 PHE B O 1
ATOM 10113 N N . LYS B 1 592 ? 21.469 18.938 -10.719 1 95 592 LYS B N 1
ATOM 10114 C CA . LYS B 1 592 ? 21.594 17.656 -11.391 1 95 592 LYS B CA 1
ATOM 10115 C C . LYS B 1 592 ? 20.984 16.531 -10.547 1 95 592 LYS B C 1
ATOM 10117 O O . LYS B 1 592 ? 21.031 16.594 -9.32 1 95 592 LYS B O 1
ATOM 10122 N N . SER B 1 593 ? 20.359 15.633 -11.18 1 96.12 593 SER B N 1
ATOM 10123 C CA . SER B 1 593 ? 19.797 14.484 -10.477 1 96.12 593 SER B CA 1
ATOM 10124 C C . SER B 1 593 ? 19.984 13.203 -11.281 1 96.12 593 SER B C 1
ATOM 10126 O O . SER B 1 593 ? 20.047 13.234 -12.516 1 96.12 593 SER B O 1
ATOM 10128 N N . TYR B 1 594 ? 20.172 12.086 -10.641 1 97 594 TYR B N 1
ATOM 10129 C CA . TYR B 1 594 ? 20.359 10.773 -11.258 1 97 594 TYR B CA 1
ATOM 10130 C C . TYR B 1 594 ? 19.469 9.727 -10.609 1 97 594 TYR B C 1
ATOM 10132 O O . TYR B 1 594 ? 19.734 9.273 -9.492 1 97 594 TYR B O 1
ATOM 10140 N N . PRO B 1 595 ? 18.406 9.32 -11.312 1 96.75 595 PRO B N 1
ATOM 10141 C CA . PRO B 1 595 ? 17.547 8.258 -10.797 1 96.75 595 PRO B CA 1
ATOM 10142 C C . PRO B 1 595 ? 17.984 6.867 -11.242 1 96.75 595 PRO B C 1
ATOM 10144 O O . PRO B 1 595 ? 18.453 6.695 -12.367 1 96.75 595 PRO B O 1
ATOM 10147 N N . VAL B 1 596 ? 17.891 5.879 -10.375 1 96.56 596 VAL B N 1
ATOM 10148 C CA . VAL B 1 596 ? 18.219 4.496 -10.711 1 96.56 596 VAL B CA 1
ATOM 10149 C C . VAL B 1 596 ? 17.266 3.547 -9.969 1 96.56 596 VAL B C 1
ATOM 10151 O O . VAL B 1 596 ? 16.812 3.859 -8.867 1 96.56 596 VAL B O 1
ATOM 10154 N N . GLN B 1 597 ? 16.969 2.494 -10.586 1 95.94 597 GLN B N 1
ATOM 10155 C CA . GLN B 1 597 ? 16.141 1.442 -10 1 95.94 597 GLN B CA 1
ATOM 10156 C C . GLN B 1 597 ? 16.953 0.172 -9.766 1 95.94 597 GLN B C 1
ATOM 10158 O O . GLN B 1 597 ? 17.703 -0.261 -10.641 1 95.94 597 GLN B O 1
ATOM 10163 N N . LEU B 1 598 ? 16.844 -0.337 -8.547 1 95.12 598 LEU B N 1
ATOM 10164 C CA . LEU B 1 598 ? 17.531 -1.581 -8.219 1 95.12 598 LEU B CA 1
ATOM 10165 C C . LEU B 1 598 ? 16.594 -2.564 -7.543 1 95.12 598 LEU B C 1
ATOM 10167 O O . LEU B 1 598 ? 15.516 -2.174 -7.066 1 95.12 598 LEU B O 1
ATOM 10171 N N . PHE B 1 599 ? 16.984 -3.844 -7.418 1 93.31 599 PHE B N 1
ATOM 10172 C CA . PHE B 1 599 ? 16.109 -4.883 -6.898 1 93.31 599 PHE B CA 1
ATOM 10173 C C . PHE B 1 599 ? 16.703 -5.516 -5.645 1 93.31 599 PHE B C 1
ATOM 10175 O O . PHE B 1 599 ? 16.562 -6.723 -5.434 1 93.31 599 PHE B O 1
ATOM 10182 N N . HIS B 1 600 ? 17.375 -4.754 -4.922 1 90.12 600 HIS B N 1
ATOM 10183 C CA . HIS B 1 600 ? 17.938 -5.113 -3.623 1 90.12 600 HIS B CA 1
ATOM 10184 C C . HIS B 1 600 ? 18.016 -3.9 -2.703 1 90.12 600 HIS B C 1
ATOM 10186 O O . HIS B 1 600 ? 17.75 -2.775 -3.127 1 90.12 600 HIS B O 1
ATOM 10192 N N . CYS B 1 601 ? 18.375 -4.078 -1.443 1 90.38 601 CYS B N 1
ATOM 10193 C CA . CYS B 1 601 ? 18.391 -2.955 -0.511 1 90.38 601 CYS B CA 1
ATOM 10194 C C . CYS B 1 601 ? 19.719 -2.871 0.218 1 90.38 601 CYS B C 1
ATOM 10196 O O . CYS B 1 601 ? 19.797 -2.34 1.327 1 90.38 601 CYS B O 1
ATOM 10198 N N . ASN B 1 602 ? 20.781 -3.422 -0.343 1 90 602 ASN B N 1
ATOM 10199 C CA . ASN B 1 602 ? 22.109 -3.287 0.239 1 90 602 ASN B CA 1
ATOM 10200 C C . ASN B 1 602 ? 22.75 -1.953 -0.131 1 90 602 ASN B C 1
ATOM 10202 O O . ASN B 1 602 ? 23.062 -1.71 -1.3 1 90 602 ASN B O 1
ATOM 10206 N N . PRO B 1 603 ? 23.078 -1.157 0.882 1 94 603 PRO B N 1
ATOM 10207 C CA . PRO B 1 603 ? 23.547 0.195 0.584 1 94 603 PRO B CA 1
ATOM 10208 C C . PRO B 1 603 ? 24.891 0.199 -0.151 1 94 603 PRO B C 1
ATOM 10210 O O . PRO B 1 603 ? 25.109 1.039 -1.026 1 94 603 PRO B O 1
ATOM 10213 N N . GLN B 1 604 ? 25.781 -0.697 0.145 1 92.25 604 GLN B N 1
ATOM 10214 C CA . GLN B 1 604 ? 27.078 -0.736 -0.503 1 92.25 604 GLN B CA 1
ATOM 10215 C C . GLN B 1 604 ? 26.953 -1.076 -1.985 1 92.25 604 GLN B C 1
ATOM 10217 O O . GLN B 1 604 ? 27.578 -0.442 -2.832 1 92.25 604 GLN B O 1
ATOM 10222 N N . ARG B 1 605 ? 26.172 -2.045 -2.246 1 92.25 605 ARG B N 1
ATOM 10223 C CA . ARG B 1 605 ? 25.953 -2.445 -3.631 1 92.25 605 ARG B CA 1
ATOM 10224 C C . ARG B 1 605 ? 25.234 -1.349 -4.414 1 92.25 605 ARG B C 1
ATOM 10226 O O . ARG B 1 605 ? 25.484 -1.16 -5.605 1 92.25 605 ARG B O 1
ATOM 10233 N N . ILE B 1 606 ? 24.359 -0.665 -3.707 1 95.38 606 ILE B N 1
ATOM 10234 C CA . ILE B 1 606 ? 23.609 0.421 -4.344 1 95.38 606 ILE B CA 1
ATOM 10235 C C . ILE B 1 606 ? 24.578 1.518 -4.781 1 95.38 606 ILE B C 1
ATOM 10237 O O . ILE B 1 606 ? 24.547 1.965 -5.93 1 95.38 606 ILE B O 1
ATOM 10241 N N . LEU B 1 607 ? 25.438 1.893 -3.906 1 96.69 607 LEU B N 1
ATOM 10242 C CA . LEU B 1 607 ? 26.375 2.963 -4.227 1 96.69 607 LEU B CA 1
ATOM 10243 C C . LEU B 1 607 ? 27.312 2.543 -5.348 1 96.69 607 LEU B C 1
ATOM 10245 O O . LEU B 1 607 ? 27.609 3.334 -6.25 1 96.69 607 LEU B O 1
ATOM 10249 N N . ARG B 1 608 ? 27.734 1.27 -5.324 1 94.69 608 ARG B N 1
ATOM 10250 C CA . ARG B 1 608 ? 28.641 0.767 -6.363 1 94.69 608 ARG B CA 1
ATOM 10251 C C . ARG B 1 608 ? 27.969 0.813 -7.73 1 94.69 608 ARG B C 1
ATOM 10253 O O . ARG B 1 608 ? 28.578 1.195 -8.727 1 94.69 608 ARG B O 1
ATOM 10260 N N . SER B 1 609 ? 26.734 0.385 -7.742 1 94.81 609 SER B N 1
ATOM 10261 C CA . SER B 1 609 ? 25.984 0.411 -8.992 1 94.81 609 SER B CA 1
ATOM 10262 C C . SER B 1 609 ? 25.781 1.84 -9.492 1 94.81 609 SER B C 1
ATOM 10264 O O . SER B 1 609 ? 25.859 2.1 -10.695 1 94.81 609 SER B O 1
ATOM 10266 N N . CYS B 1 610 ? 25.547 2.789 -8.594 1 96.31 610 CYS B N 1
ATOM 10267 C CA . CYS B 1 610 ? 25.328 4.184 -8.961 1 96.31 610 CYS B CA 1
ATOM 10268 C C . CYS B 1 610 ? 26.625 4.812 -9.484 1 96.31 610 CYS B C 1
ATOM 10270 O O . CYS B 1 610 ? 26.594 5.59 -10.438 1 96.31 610 CYS B O 1
ATOM 10272 N N . LEU B 1 611 ? 27.75 4.438 -8.977 1 96.38 611 LEU B N 1
ATOM 10273 C CA . LEU B 1 611 ? 29.016 5.055 -9.312 1 96.38 611 LEU B CA 1
ATOM 10274 C C . LEU B 1 611 ? 29.531 4.539 -10.656 1 96.38 611 LEU B C 1
ATOM 10276 O O . LEU B 1 611 ? 30.516 5.062 -11.188 1 96.38 611 LEU B O 1
ATOM 10280 N N . ARG B 1 612 ? 28.859 3.562 -11.195 1 95.56 612 ARG B N 1
ATOM 10281 C CA . ARG B 1 612 ? 29.203 3.117 -12.539 1 95.56 612 ARG B CA 1
ATOM 10282 C C . ARG B 1 612 ? 28.828 4.168 -13.578 1 95.56 612 ARG B C 1
ATOM 10284 O O . ARG B 1 612 ? 29.438 4.23 -14.648 1 95.56 612 ARG B O 1
ATOM 10291 N N . SER B 1 613 ? 27.812 4.957 -13.211 1 94.94 613 SER B N 1
ATOM 10292 C CA . SER B 1 613 ? 27.391 6.039 -14.102 1 94.94 613 SER B CA 1
ATOM 10293 C C . SER B 1 613 ? 28.234 7.289 -13.883 1 94.94 613 SER B C 1
ATOM 10295 O O . SER B 1 613 ? 28.484 7.695 -12.742 1 94.94 613 SER B O 1
ATOM 10297 N N . GLN B 1 614 ? 28.656 7.859 -14.961 1 95.38 614 GLN B N 1
ATOM 10298 C CA . GLN B 1 614 ? 29.453 9.086 -14.898 1 95.38 614 GLN B CA 1
ATOM 10299 C C . GLN B 1 614 ? 28.641 10.227 -14.297 1 95.38 614 GLN B C 1
ATOM 10301 O O . GLN B 1 614 ? 29.188 11.055 -13.547 1 95.38 614 GLN B O 1
ATOM 10306 N N . LEU B 1 615 ? 27.453 10.234 -14.594 1 95.75 615 LEU B N 1
ATOM 10307 C CA . LEU B 1 615 ? 26.609 11.305 -14.086 1 95.75 615 LEU B CA 1
ATOM 10308 C C . LEU B 1 615 ? 26.547 11.281 -12.562 1 95.75 615 LEU B C 1
ATOM 10310 O O . LEU B 1 615 ? 26.594 12.328 -11.922 1 95.75 615 LEU B O 1
ATOM 10314 N N . CYS B 1 616 ? 26.438 10.125 -12.031 1 96.62 616 CYS B N 1
ATOM 10315 C CA . CYS B 1 616 ? 26.375 10.023 -10.57 1 96.62 616 CYS B CA 1
ATOM 10316 C C . CYS B 1 616 ? 27.703 10.445 -9.945 1 96.62 616 CYS B C 1
ATOM 10318 O O . CYS B 1 616 ? 27.719 11.086 -8.891 1 96.62 616 CYS B O 1
ATOM 10320 N N . ARG B 1 617 ? 28.766 10.094 -10.562 1 96.19 617 ARG B N 1
ATOM 10321 C CA . ARG B 1 617 ? 30.078 10.516 -10.07 1 96.19 617 ARG B CA 1
ATOM 10322 C C . ARG B 1 617 ? 30.219 12.031 -10.102 1 96.19 617 ARG B C 1
ATOM 10324 O O . ARG B 1 617 ? 30.766 12.633 -9.18 1 96.19 617 ARG B O 1
ATOM 10331 N N . ASP B 1 618 ? 29.672 12.555 -11.148 1 94.5 618 ASP B N 1
ATOM 10332 C CA . ASP B 1 618 ? 29.719 14.008 -11.273 1 94.5 618 ASP B CA 1
ATOM 10333 C C . ASP B 1 618 ? 28.875 14.68 -10.195 1 94.5 618 ASP B C 1
ATOM 10335 O O . ASP B 1 618 ? 29.234 15.75 -9.703 1 94.5 618 ASP B O 1
ATOM 10339 N N . ILE B 1 619 ? 27.828 14.07 -9.836 1 95.94 619 ILE B N 1
ATOM 10340 C CA . ILE B 1 619 ? 26.922 14.633 -8.844 1 95.94 619 ILE B CA 1
ATOM 10341 C C . ILE B 1 619 ? 27.562 14.555 -7.457 1 95.94 619 ILE B C 1
ATOM 10343 O O . ILE B 1 619 ? 27.641 15.562 -6.75 1 95.94 619 ILE B O 1
ATOM 10347 N N . LEU B 1 620 ? 28.031 13.406 -7.066 1 95.12 620 LEU B N 1
ATOM 10348 C CA . LEU B 1 620 ? 28.609 13.211 -5.738 1 95.12 620 LEU B CA 1
ATOM 10349 C C . LEU B 1 620 ? 29.938 13.93 -5.609 1 95.12 620 LEU B C 1
ATOM 10351 O O . LEU B 1 620 ? 30.312 14.367 -4.516 1 95.12 620 LEU B O 1
ATOM 10355 N N . GLY B 1 621 ? 30.609 14.062 -6.703 1 92.62 621 GLY B N 1
ATOM 10356 C CA . GLY B 1 621 ? 31.906 14.719 -6.68 1 92.62 621 GLY B CA 1
ATOM 10357 C C . GLY B 1 621 ? 31.859 16.156 -7.148 1 92.62 621 GLY B C 1
ATOM 10358 O O . GLY B 1 621 ? 32.875 16.734 -7.504 1 92.62 621 GLY B O 1
ATOM 10359 N N . CYS B 1 622 ? 30.719 16.734 -7.109 1 91.5 622 CYS B N 1
ATOM 10360 C CA . CYS B 1 622 ? 30.562 18.078 -7.633 1 91.5 622 CYS B CA 1
ATOM 10361 C C . CYS B 1 622 ? 31.344 19.078 -6.785 1 91.5 622 CYS B C 1
ATOM 10363 O O . CYS B 1 622 ? 31.484 18.906 -5.574 1 91.5 622 CYS B O 1
ATOM 10365 N N . ARG B 1 623 ? 31.922 20.062 -7.512 1 88.88 623 ARG B N 1
ATOM 10366 C CA . ARG B 1 623 ? 32.688 21.125 -6.855 1 88.88 623 ARG B CA 1
ATOM 10367 C C . ARG B 1 623 ? 32.031 22.484 -7.086 1 88.88 623 ARG B C 1
ATOM 10369 O O . ARG B 1 623 ? 31.5 22.75 -8.172 1 88.88 623 ARG B O 1
ATOM 10376 N N . GLY B 1 624 ? 31.906 23.219 -6.023 1 87.62 624 GLY B N 1
ATOM 10377 C CA . GLY B 1 624 ? 31.344 24.547 -6.094 1 87.62 624 GLY B CA 1
ATOM 10378 C C . GLY B 1 624 ? 31.125 25.188 -4.73 1 87.62 624 GLY B C 1
ATOM 10379 O O . GLY B 1 624 ? 31.594 24.656 -3.719 1 87.62 624 GLY B O 1
ATOM 10380 N N . ASP B 1 625 ? 30.422 26.344 -4.855 1 89.25 625 ASP B N 1
ATOM 10381 C CA . ASP B 1 625 ? 30.078 27.031 -3.609 1 89.25 625 ASP B CA 1
ATOM 10382 C C . ASP B 1 625 ? 28.703 26.578 -3.105 1 89.25 625 ASP B C 1
ATOM 10384 O O . ASP B 1 625 ? 27.797 26.328 -3.9 1 89.25 625 ASP B O 1
ATOM 10388 N N . TYR B 1 626 ? 28.516 26.391 -1.888 1 91.06 626 TYR B N 1
ATOM 10389 C CA . TYR B 1 626 ? 27.266 26.062 -1.231 1 91.06 626 TYR B CA 1
ATOM 10390 C C . TYR B 1 626 ? 26.703 24.734 -1.758 1 91.06 626 TYR B C 1
ATOM 10392 O O . TYR B 1 626 ? 25.531 24.656 -2.152 1 91.06 626 TYR B O 1
ATOM 10400 N N . VAL B 1 627 ? 27.672 23.797 -1.795 1 93.25 627 VAL B N 1
ATOM 10401 C CA . VAL B 1 627 ? 27.281 22.5 -2.328 1 93.25 627 VAL B CA 1
ATOM 10402 C C . VAL B 1 627 ? 26.281 21.828 -1.395 1 93.25 627 VAL B C 1
ATOM 10404 O O . VAL B 1 627 ? 26.516 21.703 -0.192 1 93.25 627 VAL B O 1
ATOM 10407 N N . GLN B 1 628 ? 25.109 21.5 -1.979 1 95.38 628 GLN B N 1
ATOM 10408 C CA . GLN B 1 628 ? 24.078 20.734 -1.266 1 95.38 628 GLN B CA 1
ATOM 10409 C C . GLN B 1 628 ? 23.766 19.422 -1.977 1 95.38 628 GLN B C 1
ATOM 10411 O O . GLN B 1 628 ? 23.594 19.406 -3.195 1 95.38 628 GLN B O 1
ATOM 10416 N N . LEU B 1 629 ? 23.812 18.344 -1.229 1 96.38 629 LEU B N 1
ATOM 10417 C CA . LEU B 1 629 ? 23.469 17.031 -1.758 1 96.38 629 LEU B CA 1
ATOM 10418 C C . LEU B 1 629 ? 22.094 16.594 -1.253 1 96.38 629 LEU B C 1
ATOM 10420 O O . LEU B 1 629 ? 21.625 17.078 -0.223 1 96.38 629 LEU B O 1
ATOM 10424 N N . ALA B 1 630 ? 21.391 15.82 -2.035 1 97.25 630 ALA B N 1
ATOM 10425 C CA . ALA B 1 630 ? 20.109 15.266 -1.635 1 97.25 630 ALA B CA 1
ATOM 10426 C C . ALA B 1 630 ? 19.969 13.812 -2.098 1 97.25 630 ALA B C 1
ATOM 10428 O O . ALA B 1 630 ? 20.438 13.453 -3.178 1 97.25 630 ALA B O 1
ATOM 10429 N N . LEU B 1 631 ? 19.375 13.023 -1.232 1 97.62 631 LEU B N 1
ATOM 10430 C CA . LEU B 1 631 ? 19.188 11.602 -1.514 1 97.62 631 LEU B CA 1
ATOM 10431 C C . LEU B 1 631 ? 17.703 11.227 -1.391 1 97.62 631 LEU B C 1
ATOM 10433 O O . LEU B 1 631 ? 17.109 11.352 -0.316 1 97.62 631 LEU B O 1
ATOM 10437 N N . GLY B 1 632 ? 17.078 10.922 -2.559 1 96.88 632 GLY B N 1
ATOM 10438 C CA . GLY B 1 632 ? 15.75 10.32 -2.537 1 96.88 632 GLY B CA 1
ATOM 10439 C C . GLY B 1 632 ? 15.781 8.805 -2.594 1 96.88 632 GLY B C 1
ATOM 10440 O O . GLY B 1 632 ? 16.406 8.219 -3.486 1 96.88 632 GLY B O 1
ATOM 10441 N N . LEU B 1 633 ? 15.188 8.195 -1.561 1 97.25 633 LEU B N 1
ATOM 10442 C CA . LEU B 1 633 ? 15.203 6.738 -1.509 1 97.25 633 LEU B CA 1
ATOM 10443 C C . LEU B 1 633 ? 13.836 6.199 -1.104 1 97.25 633 LEU B C 1
ATOM 10445 O O . LEU B 1 633 ? 13.211 6.703 -0.164 1 97.25 633 LEU B O 1
ATOM 10449 N N . ARG B 1 634 ? 13.352 5.238 -1.88 1 96.75 634 ARG B N 1
ATOM 10450 C CA . ARG B 1 634 ? 12.102 4.555 -1.542 1 96.75 634 ARG B CA 1
ATOM 10451 C C . ARG B 1 634 ? 12.18 3.072 -1.887 1 96.75 634 ARG B C 1
ATOM 10453 O O . ARG B 1 634 ? 12.672 2.703 -2.959 1 96.75 634 ARG B O 1
ATOM 10460 N N . ILE B 1 635 ? 11.75 2.291 -0.964 1 96.12 635 ILE B N 1
ATOM 10461 C CA . ILE B 1 635 ? 11.68 0.848 -1.176 1 96.12 635 ILE B CA 1
ATOM 10462 C C . ILE B 1 635 ? 10.227 0.421 -1.344 1 96.12 635 ILE B C 1
ATOM 10464 O O . ILE B 1 635 ? 9.375 0.762 -0.52 1 96.12 635 ILE B O 1
ATOM 10468 N N . ILE B 1 636 ? 9.945 -0.241 -2.412 1 95.56 636 ILE B N 1
ATOM 10469 C CA . ILE B 1 636 ? 8.594 -0.689 -2.732 1 95.56 636 ILE B CA 1
ATOM 10470 C C . ILE B 1 636 ? 8.555 -2.215 -2.781 1 95.56 636 ILE B C 1
ATOM 10472 O O . ILE B 1 636 ? 9.461 -2.85 -3.322 1 95.56 636 ILE B O 1
ATOM 10476 N N . THR B 1 637 ? 7.547 -2.764 -2.152 1 94.56 637 THR B N 1
ATOM 10477 C CA . THR B 1 637 ? 7.34 -4.207 -2.168 1 94.56 637 THR B CA 1
ATOM 10478 C C . THR B 1 637 ? 5.91 -4.543 -2.574 1 94.56 637 THR B C 1
ATOM 10480 O O . THR B 1 637 ? 4.965 -3.869 -2.158 1 94.56 637 THR B O 1
ATOM 10483 N N . TYR B 1 638 ? 5.723 -5.52 -3.441 1 93.88 638 TYR B N 1
ATOM 10484 C CA . TYR B 1 638 ? 4.391 -5.906 -3.893 1 93.88 638 TYR B CA 1
ATOM 10485 C C . TYR B 1 638 ? 3.986 -7.258 -3.307 1 93.88 638 TYR B C 1
ATOM 10487 O O . TYR B 1 638 ? 2.854 -7.426 -2.85 1 93.88 638 TYR B O 1
ATOM 10495 N N . ALA B 1 639 ? 4.852 -8.211 -3.391 1 95.81 639 ALA B N 1
ATOM 10496 C CA . ALA B 1 639 ? 4.586 -9.547 -2.865 1 95.81 639 ALA B CA 1
ATOM 10497 C C . ALA B 1 639 ? 5.887 -10.289 -2.58 1 95.81 639 ALA B C 1
ATOM 10499 O O . ALA B 1 639 ? 6.938 -9.953 -3.127 1 95.81 639 ALA B O 1
ATOM 10500 N N . GLU B 1 640 ? 5.734 -11.242 -1.738 1 94.88 640 GLU B N 1
ATOM 10501 C CA . GLU B 1 640 ? 6.859 -12.125 -1.438 1 94.88 640 GLU B CA 1
ATOM 10502 C C . GLU B 1 640 ? 8.086 -11.32 -1 1 94.88 640 GLU B C 1
ATOM 10504 O O . GLU B 1 640 ? 7.957 -10.32 -0.3 1 94.88 640 GLU B O 1
ATOM 10509 N N . ASN B 1 641 ? 9.305 -11.781 -1.396 1 90.44 641 ASN B N 1
ATOM 10510 C CA . ASN B 1 641 ? 10.531 -11.125 -0.962 1 90.44 641 ASN B CA 1
ATOM 10511 C C . ASN B 1 641 ? 11.102 -10.211 -2.051 1 90.44 641 ASN B C 1
ATOM 10513 O O . ASN B 1 641 ? 12.234 -9.75 -1.947 1 90.44 641 ASN B O 1
ATOM 10517 N N . ALA B 1 642 ? 10.328 -9.992 -3.029 1 93.62 642 ALA B N 1
ATOM 10518 C CA . ALA B 1 642 ? 10.781 -9.117 -4.105 1 93.62 642 ALA B CA 1
ATOM 10519 C C . ALA B 1 642 ? 10.758 -7.652 -3.664 1 93.62 642 ALA B C 1
ATOM 10521 O O . ALA B 1 642 ? 9.766 -7.184 -3.102 1 93.62 642 ALA B O 1
ATOM 10522 N N . ILE B 1 643 ? 11.875 -6.938 -3.889 1 93.44 643 ILE B N 1
ATOM 10523 C CA . ILE B 1 643 ? 12.031 -5.559 -3.439 1 93.44 643 ILE B CA 1
ATOM 10524 C C . ILE B 1 643 ? 12.445 -4.676 -4.617 1 93.44 643 ILE B C 1
ATOM 10526 O O . ILE B 1 643 ? 13.242 -5.09 -5.461 1 93.44 643 ILE B O 1
ATOM 10530 N N . ILE B 1 644 ? 11.82 -3.586 -4.695 1 96.19 644 ILE B N 1
ATOM 10531 C CA . ILE B 1 644 ? 12.219 -2.557 -5.648 1 96.19 644 ILE B CA 1
ATOM 10532 C C . ILE B 1 644 ? 12.758 -1.342 -4.902 1 96.19 644 ILE B C 1
ATOM 10534 O O . ILE B 1 644 ? 12.07 -0.764 -4.059 1 96.19 644 ILE B O 1
ATOM 10538 N N . THR B 1 645 ? 13.969 -0.996 -5.156 1 96.75 645 THR B N 1
ATOM 10539 C CA . THR B 1 645 ? 14.578 0.165 -4.52 1 96.75 645 THR B CA 1
ATOM 10540 C C . THR B 1 645 ? 14.82 1.274 -5.543 1 96.75 645 THR B C 1
ATOM 10542 O O . THR B 1 645 ? 15.562 1.089 -6.508 1 96.75 645 THR B O 1
ATOM 10545 N N . TRP B 1 646 ? 14.18 2.365 -5.352 1 97.62 646 TRP B N 1
ATOM 10546 C CA . TRP B 1 646 ? 14.43 3.566 -6.141 1 97.62 646 TRP B CA 1
ATOM 10547 C C . TRP B 1 646 ? 15.367 4.52 -5.41 1 97.62 646 TRP B C 1
ATOM 10549 O O . TRP B 1 646 ? 15.18 4.801 -4.227 1 97.62 646 TRP B O 1
ATOM 10559 N N . VAL B 1 647 ? 16.391 4.973 -6.098 1 98 647 VAL B N 1
ATOM 10560 C CA . VAL B 1 647 ? 17.359 5.91 -5.527 1 98 647 VAL B CA 1
ATOM 10561 C C . VAL B 1 647 ? 17.547 7.09 -6.477 1 98 647 VAL B C 1
ATOM 10563 O O . VAL B 1 647 ? 17.672 6.906 -7.688 1 98 647 VAL B O 1
ATOM 10566 N N . ILE B 1 648 ? 17.469 8.273 -5.957 1 97.88 648 ILE B N 1
ATOM 10567 C CA . ILE B 1 648 ? 17.812 9.477 -6.711 1 97.88 648 ILE B CA 1
ATOM 10568 C C . ILE B 1 648 ? 18.906 10.25 -5.98 1 97.88 648 ILE B C 1
ATOM 10570 O O . ILE B 1 648 ? 18.703 10.719 -4.855 1 97.88 648 ILE B O 1
ATOM 10574 N N . PHE B 1 649 ? 20.047 10.359 -6.52 1 97.94 649 PHE B N 1
ATOM 10575 C CA . PHE B 1 649 ? 21.078 11.289 -6.043 1 97.94 649 PHE B CA 1
ATOM 10576 C C . PHE B 1 649 ? 20.953 12.633 -6.758 1 97.94 649 PHE B C 1
ATOM 10578 O O . PHE B 1 649 ? 20.781 12.68 -7.977 1 97.94 649 PHE B O 1
ATOM 10585 N N . ALA B 1 650 ? 20.938 13.664 -6.02 1 97.38 650 ALA B N 1
ATOM 10586 C CA . ALA B 1 650 ? 20.859 15 -6.602 1 97.38 650 ALA B CA 1
ATOM 10587 C C . ALA B 1 650 ? 21.828 15.961 -5.906 1 97.38 650 ALA B C 1
ATOM 10589 O O . ALA B 1 650 ? 22.281 15.688 -4.793 1 97.38 650 ALA B O 1
ATOM 10590 N N . CYS B 1 651 ? 22.234 17.016 -6.617 1 95.88 651 CYS B N 1
ATOM 10591 C CA . CYS B 1 651 ? 23.078 18.062 -6.059 1 95.88 651 CYS B CA 1
ATOM 10592 C C . CYS B 1 651 ? 22.688 19.438 -6.605 1 95.88 651 CYS B C 1
ATOM 10594 O O . CYS B 1 651 ? 22.094 19.531 -7.68 1 95.88 651 CYS B O 1
ATOM 10596 N N . SER B 1 652 ? 22.859 20.422 -5.824 1 94.88 652 SER B N 1
ATOM 10597 C CA . SER B 1 652 ? 22.719 21.828 -6.203 1 94.88 652 SER B CA 1
ATOM 10598 C C . SER B 1 652 ? 23.906 22.656 -5.727 1 94.88 652 SER B C 1
ATOM 10600 O O . SER B 1 652 ? 24.344 22.516 -4.578 1 94.88 652 SER B O 1
ATOM 10602 N N . TYR B 1 653 ? 24.531 23.359 -6.637 1 93.25 653 TYR B N 1
ATOM 10603 C CA . TYR B 1 653 ? 25.703 24.156 -6.293 1 93.25 653 TYR B CA 1
ATOM 10604 C C . TYR B 1 653 ? 25.828 25.359 -7.215 1 93.25 653 TYR B C 1
ATOM 10606 O O . TYR B 1 653 ? 25.188 25.422 -8.266 1 93.25 653 TYR B O 1
ATOM 10614 N N . LYS B 1 654 ? 26.516 26.344 -6.676 1 91.94 654 LYS B N 1
ATOM 10615 C CA . LYS B 1 654 ? 26.828 27.516 -7.48 1 91.94 654 LYS B CA 1
ATOM 10616 C C . LYS B 1 654 ? 28.141 27.328 -8.227 1 91.94 654 LYS B C 1
ATOM 10618 O O . LYS B 1 654 ? 29.188 27.078 -7.613 1 91.94 654 LYS B O 1
ATOM 10623 N N . SER B 1 655 ? 28 27.359 -9.578 1 83.31 655 SER B N 1
ATOM 10624 C CA . SER B 1 655 ? 29.188 27.172 -10.391 1 83.31 655 SER B CA 1
ATOM 10625 C C . SER B 1 655 ? 30.172 28.312 -10.203 1 83.31 655 SER B C 1
ATOM 10627 O O . SER B 1 655 ? 29.766 29.484 -10.125 1 83.31 655 SER B O 1
ATOM 10629 N N . ILE B 1 656 ? 31.438 28.078 -9.719 1 70.06 656 ILE B N 1
ATOM 10630 C CA . ILE B 1 656 ? 32.469 29.109 -9.641 1 70.06 656 ILE B CA 1
ATOM 10631 C C . ILE B 1 656 ? 33.094 29.312 -11.023 1 70.06 656 ILE B C 1
ATOM 10633 O O . ILE B 1 656 ? 33.562 28.359 -11.641 1 70.06 656 ILE B O 1
ATOM 10637 N N . ILE B 1 657 ? 32.469 30.203 -11.766 1 49.22 657 ILE B N 1
ATOM 10638 C CA . ILE B 1 657 ? 33.219 30.625 -12.938 1 49.22 657 ILE B CA 1
ATOM 10639 C C . ILE B 1 657 ? 34.594 31.141 -12.5 1 49.22 657 ILE B C 1
ATOM 10641 O O . ILE B 1 657 ? 34.719 31.906 -11.547 1 49.22 657 ILE B O 1
#

Secondary structure (DSSP, 8-state):
-------THHHHHHHTTTTTT-TT---SS---EEEEESSSEEEEEEEEEEE---GGGG-SGGGGS-GGGGGGEEEEEEEEETTEEEEPPPEE--SS-EEEEEEEEEE--S---SS----HHHHHH--S--EEEEEEEEEETTT--EEEEEEEEEESGGGTTT-TT-EEEETTEEEEEEEEEEPBS-TT--S--EEEEEEEEEE-SSEEEEE----TTT----B---S-------------HHHHHHHHHHHHHHHHHHHHHHHHHHHHHHHHHHHGGGGGGGGS----EEEBTTS-EEEGGGG------TTTS-SHHHHHHHHHTS-B---B-SSSSB---BPPHHHHHHHT-B-HHHHHHHHHHHHHHTT--EEEEEEEEHHHHT-TT--GGGG-EEEEEEE-TTS--EEEE-TTT--EEEE--S--SS-BPPPSEEEEEEEE-SS-EEEE-SS--BGGG----TT-TTTEEEPPHHHHHHHHTT---S---PPPPPS-HHHHHHHHHHHHHHHHHHHHHHHHT--S----EE-HHHHHHHHHHHHHHHHHTTSBSSB-TTSS---HHHHHHHHHHHHHHHHHS-TTEEEEEEEEEES---HHHHHHHHTTSHHHHHHHT--SEEEEEEEEEEEEE-STT-EEEEEEEEEEEE---/-------THHHHTTTTSSSTT-TT---SS---EEEEESSSEEEEEEEEEEE---GGGG-SGGGGS-GGGGGGEEEEEEEEETTEEEEPPPEE--SS-EEEEEEEEEE--S---SS----HHHHHHS-S--EEEEEEEEEETTT--EEEEEEEEEESGGGTTT-TT-EEEETTEEEEEEEEEEPBS-TT--S--EEEEEEEEEE-SSEEEEE----TTT----EE--S-------------HHHHHHHHHHHHHHHHHHHHHHHHHHHHHHHHHHHGGGGGGGGS----EEEBTTS-EEEGGGG------TTTS-SHHHHHHHHHTS-B---B-SSSSB---BPPHHHHHHHT-B-HHHHHHHHHHHHHHTT--EEEEEEEEHHHHT-TT--GGGG-EEEEEEE-TTS--EEEE-TTT--EEEE--S--SS-BPPPSEEEEEEEE-SS-EEEE-SS--BGGG----TT-TTTEEEPPHHHHHHHHTT---S---PPPPPS-HHHHHHHHHHHHHHHHHHHHHHHHT--S----EE-HHHHHHHHHHHHHHHHHTTSBSSB-TTSS---HHHHHHHHHHHHHHHHHS-TTEEEEEEEEEES---HHHHHHHHHTSHHHHHHHT--SEEEEEEEEEEEEE-STT-EEEEEEEEEEEE---

InterPro domains:
  IPR028926 CEP76, C2 domain [PF15627] (39-204)
  IPR038765 Papain-like cysteine peptidase superfamily [SSF54001] (349-426)
  IPR052299 Centrosomal protein of 76 kDa [PTHR46436] (25-656)
  IPR056288 Centrosomal protein of 76 kDa, C-terminal [PF24652] (527-654)
  IPR056290 CEP76/DRC7, peptidase-like domain [PF24656] (341-475)

pLDDT: mean 78.71, std 21.92, range [16.84, 98.81]

Solvent-accessible surface area (backbone atoms only — not comparable to full-atom values): 71484 Å² total; per-residue (Å²): 139,82,77,74,78,79,69,75,68,68,62,58,62,57,65,73,52,27,68,53,74,51,84,60,70,69,70,79,72,71,61,52,53,64,52,79,26,66,84,41,30,32,43,34,43,30,39,43,36,37,36,59,33,46,66,63,82,54,59,63,65,85,51,77,61,63,87,78,60,60,82,43,40,30,29,32,44,35,39,36,47,73,79,42,74,50,63,54,68,76,31,64,75,49,48,61,27,72,62,65,45,71,47,79,42,75,51,74,67,80,81,61,76,71,95,68,75,90,41,69,64,51,62,69,58,51,72,69,79,65,44,37,36,43,31,34,26,38,40,32,63,80,82,65,46,51,38,69,47,27,48,37,74,44,65,62,58,64,54,56,53,57,31,83,73,39,39,70,78,45,94,44,26,35,36,29,81,44,75,44,72,30,33,21,40,44,59,87,44,89,53,59,39,23,32,38,36,32,38,38,32,43,36,45,48,62,40,71,41,52,32,54,44,53,51,82,86,77,65,68,84,55,61,60,69,77,86,74,60,94,53,77,76,64,62,76,65,78,55,53,47,67,56,48,51,50,49,54,51,49,52,51,48,50,51,52,48,51,52,49,53,48,53,52,49,48,53,51,52,50,49,56,52,36,61,41,79,79,37,68,57,65,79,48,58,64,75,59,64,42,35,30,33,71,48,44,80,35,58,54,38,33,45,22,41,67,28,75,46,40,90,62,38,47,40,71,47,52,44,30,41,43,45,23,32,37,49,80,44,73,51,68,53,102,62,96,53,73,44,85,57,39,52,35,33,61,51,29,58,70,16,50,36,32,33,54,58,42,31,11,32,51,44,28,12,42,38,31,32,52,50,38,56,42,24,32,33,31,26,31,33,56,86,49,58,76,57,79,86,56,55,82,77,58,42,65,34,37,25,24,38,35,46,42,97,82,45,77,48,38,36,40,34,37,24,68,78,20,38,34,29,73,54,66,83,59,88,59,86,62,72,61,50,80,65,67,58,43,36,46,16,25,37,31,28,49,59,47,42,31,39,57,58,45,98,56,48,42,45,80,76,46,80,75,51,73,84,40,59,77,41,25,41,67,55,62,48,68,65,42,45,69,55,36,71,67,49,79,33,30,48,68,65,84,54,63,40,53,48,66,53,66,61,54,41,54,51,33,48,55,50,36,51,52,51,49,52,52,50,34,34,61,72,66,66,49,82,94,63,84,82,58,44,75,38,66,66,57,20,51,43,38,37,34,48,52,47,48,56,58,55,60,51,56,41,67,61,34,61,60,65,69,53,83,73,58,55,66,58,58,55,50,51,48,45,60,44,48,47,28,53,57,67,71,47,60,88,78,41,49,76,52,74,44,78,49,78,43,62,57,79,48,42,68,60,49,52,55,62,45,56,71,37,66,66,43,43,49,47,65,60,58,79,54,49,77,36,30,36,30,64,22,73,50,66,48,64,60,36,40,81,37,33,37,25,40,39,30,47,34,27,36,24,29,72,79,124,138,81,78,73,80,78,69,75,68,67,62,59,61,58,66,71,54,29,65,58,75,50,84,57,69,69,71,80,70,71,60,51,53,65,51,79,27,66,84,41,30,31,42,34,44,30,39,43,35,37,38,60,34,44,66,64,80,54,60,65,67,85,53,78,60,65,87,80,60,60,82,43,40,31,29,34,44,34,41,35,46,73,78,40,74,51,62,54,69,77,32,62,76,48,47,62,28,73,62,64,46,70,45,80,41,76,51,74,67,80,80,59,75,72,96,68,75,89,41,69,65,51,63,69,61,46,73,77,82,59,47,37,36,42,31,35,25,38,40,32,64,80,82,65,46,51,39,70,48,26,47,36,73,46,65,63,58,64,54,57,54,55,31,83,74,38,38,69,79,45,94,47,25,36,36,30,80,45,77,44,74,30,33,20,41,44,57,85,44,87,52,56,41,23,32,39,36,32,38,39,31,43,35,48,48,65,42,69,39,52,31,55,45,54,52,82,85,78,67,68,86,55,60,58,70,76,83,77,61,93,55,78,77,65,62,75,65,76,52,52,47,67,55,47,52,49,49,54,50,49,53,52,49,50,51,51,48,52,51,49,53,49,52,52,48,50,52,50,53,50,52,54,52,37,60,40,79,79,37,68,56,66,79,49,57,64,74,61,64,42,35,32,33,70,48,44,80,36,57,54,38,33,44,24,39,68,27,76,47,40,90,65,39,46,39,70,48,52,43,30,41,43,45,24,32,36,48,80,45,74,52,67,53,102,64,95,54,74,43,83,59,40,51,36,33,62,52,30,60,70,16,50,37,32,34,53,57,41,31,10,31,51,43,28,11,41,38,31,32,52,49,39,56,43,24,32,32,32,26,32,33,55,86,50,60,77,58,77,85,58,54,81,77,58,40,66,33,38,26,25,38,36,44,41,96,84,47,77,48,37,34,41,35,36,23,67,78,20,38,34,30,73,55,66,82,61,90,58,86,63,74,61,52,81,65,66,58,43,36,46,15,27,38,30,30,49,58,46,41,31,39,57,58,46,100,55,47,42,44,80,76,47,80,75,52,74,86,40,57,76,42,25,41,67,56,61,48,67,65,43,45,70,54,37,76,70,48,79,33,31,49,68,65,85,54,63,38,53,48,66,55,65,60,53,39,54,51,37,49,54,51,36,50,51,52,50,51,51,51,33,35,61,72,65,66,50,84,94,62,84,83,58,45,73,39,66,66,58,20,51,43,38,37,33,49,50,48,50,55,57,54,59,51,54,41,67,60,33,59,59,65,71,53,84,72,58,53,67,60,58,55,50,51,48,44,60,43,47,48,27,53,58,67,69,46,61,89,77,42,49,74,53,73,44,77,49,80,43,62,57,78,50,43,67,61,49,52,54,60,44,55,71,36,66,66,42,44,50,47,65,59,58,81,53,49,77,35,31,36,28,65,22,73,49,67,46,65,57,36,40,82,35,32,37,24,40,40,30,47,31,26,37,24,29,74,76,127

Organism: Schistosoma mansoni (NCBI:txid6183)

Radius of gyration: 34.21 Å; Cα contacts (8 Å, |Δi|>4): 2518; chains: 2; bounding box: 82×108×91 Å

Foldseek 3Di:
DCPDPPDPVVVVVVVQCWQVVPPFQDPFFFDFPFPQQAQFKKKKKWWFKWAQLDCVVVPPPVVVDDVVQLQFKWKKKWKDDFADIDIFGTWHPDNMITGGGMDMDTDDQVVPDDSDFPALVSVLVSPADQKMKMWMWMAGDQVRAIDTFFIDIDHPSVQCALHPQWDDPDQQKTKGKDKDFTFGLFLVDRDTSTIIIMMIIMHTHPQSQSFRPGGSPDDDRPRPRDPPDPDDRSPSPRDNSVVSVVSVVVVVVVLVVLVVVLVVQVVVVVVVLCPPPPRVLVPFPADQWFAASNRDIDGLQLQAAAEADCVQQVDLLSLLVQLLLQEEDFDDHDDDAGDTYAYFASSCLVSSYYHQSNLQRQSQNHCVNVVWAKWKWWDFFPVQVPPPPHDPVSGIHIWMWTADPVSQWIKIARSNLSAIATQDQDDPPFQFDDDRTFFTAWIHHNQKIWGAPDPGRGSNHARPPCVDCNGIPIDDRVSSCSNSSHRPRYDNYFAHGIPPQVVLQVVLVVVLVVVLQVVLCVVVVPPPDDPAAADPVLQVLCQVVVVVVSVVSSDHDRRPCPPVPNPPVVVVSVCVSVVVNVVVADPQKDKAKDKDKDWRRNSVVVVVVQVVDPSSVCFSNPDAARKYKYKHWHWDIRTRHTIMIMIMIMIIHHDDD/DCPDPPDPVVVVVVVQQWFVVPPFQDPFFFDFDFDQQAQFKKKKKWWFKWAQLDCVVVPPPVPVPDPVQLQFKWKKKWKDDFADIDIFGTWHDDNMTTGGGMDMDTDDQVVPDDSDFPALVSVLPRDFDQKMKMWMWMAGDQVRAIDTFFIDIDHPSVQCALDPQWDDPDQQKTKGKDKDFTFGLFLVDRDTSTIIIMMMIMHTHPQRFRFRPGGSPDDDRPRPRDPPDPDPRSPSPRDNSVVVVVSVVVVVVVLVVLVVVLVVQVVVVVVVLCPPPPRVQVPFPADQWFAESNRDIDGLQLQAAAEADCVQQVDLLSLLVQLLLQEEDFDDHDDDAGDTYAYFASSCLVSSYYHQSNLQRQSQNHCVNVVWAKWKWWAFFPVQVVPPPHDPVSGIHIWMWTADPVSQWIKIARSNLSAIATQDQDDPPFQFDDDRTFFTAWIHHNQKIWGAPDPGRGSNHARDPCVDCNGIPIDDRVSSCSNSVNRPRYDNYFAHGIPPQVVLQVVLQVVLVVVLQVVLCVVVVPPPDDQAAADPVLQVLCQVVVVVVSVVSSDHDRRPCPPVCNPPVVVVSVCVSVVVNVVVADPQKDKAKDKDKDWRRNSVVVVVVQVVDPRSVCFSNPDAPRKYKYKHWHWDIRTRHTIMIMIMIMIIHHDDD

Nearest PDB structures (foldseek):
  8j07-assembly1_7  TM=7.581E-01  e=2.917E-10  Homo sapiens
  6flj-assembly1_A  TM=7.694E-01  e=9.188E-08  Homo sapiens
  8glv-assembly1_Eb  TM=4.799E-01  e=1.162E-10  Chlamydomonas reinhardtii
  8th8-assembly1_H  TM=6.269E-01  e=1.158E-08  Tetrahymena thermophila
  4icx-assembly2_B  TM=7.086E-01  e=1.941E-07  Homo sapiens

Sequence (1314 aa):
MLVSKIKSKEQSNIFSRCHDSFKSTYEDSKTCMSINTSSTAVLVVEVLQGRAFTSHLQTYEDIEIEESKRSDVNLQLHIAYKDCRFSSKLFQCTTEPIINQIFCFELISGNLSKGRDVTLENLLFDRPVAFVQIVITSNMFSPGKRSLISSTYFDWRPYFMGNSKCKEVNLNHWTNDVSIELQSADPDCNVPAGILDLRLSLICPNVSINTKWCDPVKQIFDSNPSGVINHQTFKLKQLSPSLIQAHFQLESNRSLERENTFTNYVRQWWRELTQLREGFFSERLIKIFATDENGRTQFVCNFVNPLSVSHILETPYIAARFVSSIPYEPFHGVGVGIKERWCSGLAFVSSNCGDVADHANLLCSLLLGYGIEAYVALGTSQLNMDKQQMTTSSYLYAWVVVCSDDYQRITFWDSITGRCYIHTTGFCEQKIYPSPFYNIGCLYNNSSFYANIQPTDKVVHCLFNLKNSSQWRPMSFEVIQTVHNYSGLYLRKLNPPIQSVDEITVQCRESLRRLADSWRMEKLKCNNHITWKWDNKLEQLLLPLIAKYEADQKTLSNYDHNDKIVQVHEVLENDLIMSPIHCHIPKDFTFKSYPVQLFHCNPQRILRSCLRSQLCRDILGCRGDYVQLALGLRIITYAENAIITWVIFACSYKSIIMLVSKIKSKEQSNIFSRCHDSFKSTYEDSKTCMSINTSSTAVLVVEVLQGRAFTSHLQTYEDIEIEESKRSDVNLQLHIAYKDCRFSSKLFQCTTEPIINQIFCFELISGNLSKGRDVTLENLLFDRPVAFVQIVITSNMFSPGKRSLISSTYFDWRPYFMGNSKCKEVNLNHWTNDVSIELQSADPDCNVPAGILDLRLSLICPNVSINTKWCDPVKQIFDSNPSGVINHQTFKLKQLSPSLIQAHFQLESNRSLERENTFTNYVRQWWRELTQLREGFFSERLIKIFATDENGRTQFVCNFVNPLSVSHILETPYIAARFVSSIPYEPFHGVGVGIKERWCSGLAFVSSNCGDVADHANLLCSLLLGYGIEAYVALGTSQLNMDKQQMTTSSYLYAWVVVCSDDYQRITFWDSITGRCYIHTTGFCEQKIYPSPFYNIGCLYNNSSFYANIQPTDKVVHCLFNLKNSSQWRPMSFEVIQTVHNYSGLYLRKLNPPIQSVDEITVQCRESLRRLADSWRMEKLKCNNHITWKWDNKLEQLLLPLIAKYEADQKTLSNYDHNDKIVQVHEVLENDLIMSPIHCHIPKDFTFKSYPVQLFHCNPQRILRSCLRSQLCRDILGCRGDYVQLALGLRIITYAENAIITWVIFACSYKSII